Protein AF-A0A7S1FVN5-F1 (afdb_monomer_lite)

InterPro domains:
  IPR011989 Armadillo-like helical [G3DSA:1.25.10.10] (111-457)
  IPR016024 Armadillo-type fold [SSF48371] (125-623)

pLDDT: mean 77.59, std 24.27, range [24.69, 98.44]

Structure (mmCIF, N/CA/C/O backbone):
data_AF-A0A7S1FVN5-F1
#
_entry.id   AF-A0A7S1FVN5-F1
#
loop_
_atom_site.group_PDB
_atom_site.id
_atom_site.type_symbol
_atom_site.label_atom_id
_atom_site.label_alt_id
_atom_site.label_comp_id
_atom_site.label_asym_id
_atom_site.label_entity_id
_atom_site.label_seq_id
_atom_site.pdbx_PDB_ins_code
_atom_site.Cartn_x
_atom_site.Cartn_y
_atom_site.Cartn_z
_atom_site.occupancy
_atom_site.B_iso_or_equiv
_atom_site.auth_seq_id
_atom_site.auth_comp_id
_atom_site.auth_asym_id
_atom_site.auth_atom_id
_atom_site.pdbx_PDB_model_num
ATOM 1 N N . MET A 1 1 ? 7.442 -35.188 -26.938 1.00 31.70 1 MET A N 1
ATOM 2 C CA . MET A 1 1 ? 6.970 -36.555 -26.584 1.00 31.70 1 MET A CA 1
ATOM 3 C C . MET A 1 1 ? 5.885 -36.435 -25.503 1.00 31.70 1 MET A C 1
ATOM 5 O O . MET A 1 1 ? 5.763 -35.351 -24.950 1.00 31.70 1 MET A O 1
ATOM 9 N N . GLY A 1 2 ? 5.045 -37.457 -25.261 1.00 33.28 2 GLY A N 1
ATOM 10 C CA . GLY A 1 2 ? 3.914 -37.381 -24.299 1.00 33.28 2 GLY A CA 1
ATOM 11 C C . GLY A 1 2 ? 4.358 -37.180 -22.837 1.00 33.28 2 GLY A C 1
ATOM 12 O O . GLY A 1 2 ? 5.530 -37.359 -22.540 1.00 33.28 2 GLY A O 1
ATOM 13 N N . PHE A 1 3 ? 3.500 -36.837 -21.869 1.00 35.66 3 PHE A N 1
ATOM 14 C CA . PHE A 1 3 ? 2.053 -37.075 -21.715 1.00 35.66 3 PHE A CA 1
ATOM 15 C C . PHE A 1 3 ? 1.391 -35.962 -20.875 1.00 35.66 3 PHE A C 1
ATOM 17 O O . PHE A 1 3 ? 1.986 -35.554 -19.890 1.00 35.66 3 PHE A O 1
ATOM 24 N N . PHE A 1 4 ? 0.106 -35.643 -21.101 1.00 35.44 4 PHE A N 1
ATOM 25 C CA . PHE A 1 4 ? -0.832 -35.358 -19.993 1.00 35.44 4 PHE A CA 1
ATOM 26 C C . PHE A 1 4 ? -2.290 -35.693 -20.371 1.00 35.44 4 PHE A C 1
ATOM 28 O O . PHE A 1 4 ? -2.775 -35.355 -21.450 1.00 35.44 4 PHE A O 1
ATOM 35 N N . LYS A 1 5 ? -2.997 -36.409 -19.483 1.00 33.25 5 LYS A N 1
ATOM 36 C CA . LYS A 1 5 ? -4.374 -36.897 -19.699 1.00 33.25 5 LYS A CA 1
ATOM 37 C C . LYS A 1 5 ? -5.420 -35.840 -19.323 1.00 33.25 5 LYS A C 1
ATOM 39 O O . LYS A 1 5 ? -5.489 -35.431 -18.167 1.00 33.25 5 LYS A O 1
ATOM 44 N N . LYS A 1 6 ? -6.338 -35.520 -20.244 1.00 32.28 6 LYS A N 1
ATOM 45 C CA . LYS A 1 6 ? -7.628 -34.880 -19.912 1.00 32.28 6 LYS A CA 1
ATOM 46 C C . LYS A 1 6 ? -8.480 -35.820 -19.042 1.00 32.28 6 LYS A C 1
ATOM 48 O O . LYS A 1 6 ? -8.670 -36.979 -19.407 1.00 32.28 6 LYS A O 1
ATOM 53 N N . LYS A 1 7 ? -9.067 -35.311 -17.951 1.00 34.66 7 LYS A N 1
ATOM 54 C CA . LYS A 1 7 ? -10.205 -35.948 -17.257 1.00 34.66 7 LYS A CA 1
ATOM 55 C C . LYS A 1 7 ? -11.503 -35.240 -17.655 1.00 34.66 7 LYS A C 1
ATOM 57 O O . LYS A 1 7 ? -11.674 -34.060 -17.368 1.00 34.66 7 LYS A O 1
ATOM 62 N N . ASN A 1 8 ? -12.410 -35.970 -18.301 1.00 32.09 8 ASN A N 1
ATOM 63 C CA . ASN A 1 8 ? -13.759 -35.496 -18.617 1.00 32.09 8 ASN A CA 1
ATOM 64 C C . ASN A 1 8 ? -14.704 -35.638 -17.413 1.00 32.09 8 ASN A C 1
ATOM 66 O O . ASN A 1 8 ? -14.575 -36.568 -16.618 1.00 32.09 8 ASN A O 1
ATOM 70 N N . LYS A 1 9 ? -15.701 -34.748 -17.330 1.00 37.03 9 LYS A N 1
ATOM 71 C CA . LYS A 1 9 ? -16.872 -34.913 -16.454 1.00 37.03 9 LYS A CA 1
ATOM 72 C C . LYS A 1 9 ? -17.762 -36.047 -16.980 1.00 37.03 9 LYS A C 1
ATOM 74 O O . LYS A 1 9 ? -18.076 -36.067 -18.167 1.00 37.03 9 LYS A O 1
ATOM 79 N N . GLY A 1 10 ? -18.215 -36.926 -16.088 1.00 30.72 10 GLY A N 1
ATOM 80 C CA . GLY A 1 10 ? -19.262 -37.924 -16.337 1.00 30.72 10 GLY A CA 1
ATOM 81 C C . GLY A 1 10 ? -20.425 -37.731 -15.361 1.00 30.72 10 GLY A C 1
ATOM 82 O O . GLY A 1 10 ? -20.203 -37.370 -14.208 1.00 30.72 10 GLY A O 1
ATOM 83 N N . LYS A 1 11 ? -21.658 -37.922 -15.839 1.00 35.12 11 LYS A N 1
ATOM 84 C CA . LYS A 1 11 ? -22.910 -37.793 -15.073 1.00 35.12 11 LYS A CA 1
ATOM 85 C C . LYS A 1 11 ? -23.482 -39.171 -14.705 1.00 35.12 11 LYS A C 1
ATOM 87 O O . LYS A 1 11 ? -23.286 -40.115 -15.458 1.00 35.12 11 LYS A O 1
ATOM 92 N N . ASN A 1 12 ? -24.305 -39.170 -13.652 1.00 32.75 12 ASN A N 1
ATOM 93 C CA . ASN A 1 12 ? -25.378 -40.119 -13.315 1.00 32.75 12 ASN A CA 1
ATOM 94 C C . ASN A 1 12 ? -25.019 -41.583 -12.985 1.00 32.75 12 ASN A C 1
ATOM 96 O O . ASN A 1 12 ? -24.523 -42.329 -13.821 1.00 32.75 12 ASN A O 1
ATOM 100 N N . ALA A 1 13 ? -25.486 -42.020 -11.813 1.00 29.94 13 ALA A N 1
ATOM 101 C CA . ALA A 1 13 ? -26.115 -43.324 -11.610 1.00 29.94 13 ALA A CA 1
ATOM 102 C C . ALA A 1 13 ? -27.194 -43.179 -10.518 1.00 29.94 13 ALA A C 1
ATOM 104 O O . ALA A 1 13 ? -27.017 -42.414 -9.570 1.00 29.94 13 ALA A O 1
ATOM 105 N N . GLU A 1 14 ? -28.321 -43.863 -10.693 1.00 31.19 14 GLU A N 1
ATOM 106 C CA . GLU A 1 14 ? -29.472 -43.863 -9.782 1.00 31.19 14 GLU A CA 1
ATOM 107 C C . GLU A 1 14 ? -29.321 -44.949 -8.705 1.00 31.19 14 GLU A C 1
ATOM 109 O O . GLU A 1 14 ? -28.666 -45.962 -8.943 1.00 31.19 14 GLU A O 1
ATOM 114 N N . THR A 1 15 ? -30.030 -44.811 -7.582 1.00 30.36 15 THR A N 1
ATOM 115 C CA . THR A 1 15 ? -30.575 -45.964 -6.840 1.00 30.36 15 THR A CA 1
ATOM 116 C C . THR A 1 15 ? -31.818 -45.555 -6.050 1.00 30.36 15 THR A C 1
ATOM 118 O O . THR A 1 15 ? -31.938 -44.425 -5.581 1.00 30.36 15 THR A O 1
ATOM 121 N N . SER A 1 16 ? -32.771 -46.481 -5.954 1.00 33.12 16 SER A N 1
ATOM 122 C CA . SER A 1 16 ? -34.119 -46.295 -5.408 1.00 33.12 16 SER A CA 1
ATOM 123 C C . SER A 1 16 ? -34.380 -47.204 -4.192 1.00 33.12 16 SER A C 1
ATOM 125 O O . SER A 1 16 ? -33.499 -47.959 -3.786 1.00 33.12 16 SER A O 1
ATOM 127 N N . PHE A 1 17 ? -35.617 -47.159 -3.671 1.00 28.94 17 PHE A N 1
ATOM 128 C CA . PHE A 1 17 ? -36.160 -47.860 -2.487 1.00 28.94 17 PHE A CA 1
ATOM 129 C C . PHE A 1 17 ? -35.779 -47.260 -1.113 1.00 28.94 17 PHE A C 1
ATOM 131 O O . PHE A 1 17 ? -34.646 -46.860 -0.890 1.00 28.94 17 PHE A O 1
ATOM 138 N N . GLY A 1 18 ? -36.697 -47.167 -0.140 1.00 27.64 18 GLY A N 1
ATOM 139 C CA . GLY A 1 18 ? -38.119 -47.550 -0.153 1.00 27.64 18 GLY A CA 1
ATOM 140 C C . GLY A 1 18 ? -38.916 -46.934 1.009 1.00 27.64 18 GLY A C 1
ATOM 141 O O . GLY A 1 18 ? -38.338 -46.420 1.961 1.00 27.64 18 GLY A O 1
ATOM 142 N N . SER A 1 19 ? -40.249 -46.959 0.899 1.00 32.44 19 SER A N 1
ATOM 143 C CA . SER A 1 19 ? -41.193 -46.359 1.860 1.00 32.44 19 SER A CA 1
ATOM 144 C C . SER A 1 19 ? -41.665 -47.353 2.930 1.00 32.44 19 SER A C 1
ATOM 146 O O . SER A 1 19 ? -41.866 -48.530 2.622 1.00 32.44 19 SER A O 1
ATOM 148 N N . SER A 1 20 ? -41.952 -46.864 4.142 1.00 31.83 20 SER A N 1
ATOM 149 C CA . SER A 1 20 ? -42.869 -47.523 5.081 1.00 31.83 20 SER A CA 1
ATOM 150 C C . SER A 1 20 ? -43.516 -46.538 6.072 1.00 31.83 20 SER A C 1
ATOM 152 O O . SER A 1 20 ? -42.867 -45.969 6.946 1.00 31.83 20 SER A O 1
ATOM 154 N N . ASP A 1 21 ? -44.836 -46.371 5.958 1.00 34.75 21 ASP A N 1
ATOM 155 C CA . ASP A 1 21 ? -45.681 -45.673 6.937 1.00 34.75 21 ASP A CA 1
ATOM 156 C C . ASP A 1 21 ? -45.779 -46.421 8.280 1.00 34.75 21 ASP A C 1
ATOM 158 O O . ASP A 1 21 ? -45.861 -47.654 8.284 1.00 34.75 21 ASP A O 1
ATOM 162 N N . LYS A 1 22 ? -45.982 -45.683 9.392 1.00 32.41 22 LYS A N 1
ATOM 163 C CA . LYS A 1 22 ? -47.251 -45.718 10.172 1.00 32.41 22 LYS A CA 1
ATOM 164 C C . LYS A 1 22 ? -47.236 -44.928 11.494 1.00 32.41 22 LYS A C 1
ATOM 166 O O . LYS A 1 22 ? -46.322 -45.073 12.293 1.00 32.41 22 LYS A O 1
ATOM 171 N N . ASN A 1 23 ? -48.406 -44.332 11.779 1.00 29.59 23 ASN A N 1
ATOM 172 C CA . ASN A 1 23 ? -48.996 -44.046 13.107 1.00 29.59 23 ASN A CA 1
ATOM 173 C C . ASN A 1 23 ? -48.344 -42.975 14.015 1.00 29.59 23 ASN A C 1
ATOM 175 O O . ASN A 1 23 ? -47.140 -42.789 13.995 1.00 29.59 23 ASN A O 1
ATOM 179 N N . LYS A 1 24 ? -49.062 -42.334 14.958 1.00 31.70 24 LYS A N 1
ATOM 180 C CA . LYS A 1 24 ? -50.467 -41.836 15.070 1.00 31.70 24 LYS A CA 1
ATOM 181 C C . LYS A 1 24 ? -50.580 -41.092 16.426 1.00 31.70 24 LYS A C 1
ATOM 183 O O . LYS A 1 24 ? -49.806 -41.407 17.321 1.00 31.70 24 LYS A O 1
ATOM 188 N N . SER A 1 25 ? -51.620 -40.263 16.620 1.00 28.34 25 SER A N 1
ATOM 189 C CA . SER A 1 25 ? -52.054 -39.648 17.910 1.00 28.34 25 SER A CA 1
ATOM 190 C C . SER A 1 25 ? -51.106 -38.597 18.536 1.00 28.34 25 SER A C 1
ATOM 192 O O . SER A 1 25 ? -49.901 -38.680 18.351 1.00 28.34 25 SER A O 1
ATOM 194 N N . SER A 1 26 ? -51.565 -37.572 19.271 1.00 29.78 26 SER A N 1
ATOM 195 C CA . SER A 1 26 ? -52.927 -37.026 19.486 1.00 29.78 26 SER A CA 1
ATOM 196 C C . SER A 1 26 ? -52.854 -35.606 20.073 1.00 29.78 26 SER A C 1
ATOM 198 O O . SER A 1 26 ? -51.919 -35.291 20.803 1.00 29.78 26 SER A O 1
ATOM 200 N N . SER A 1 27 ? -53.867 -34.777 19.801 1.00 32.75 27 SER A N 1
ATOM 201 C CA . SER A 1 27 ? -54.100 -33.474 20.454 1.00 32.75 27 SER A CA 1
ATOM 202 C C . SER A 1 27 ? -54.475 -33.615 21.942 1.00 32.75 27 SER A C 1
ATOM 204 O O . SER A 1 27 ? -54.745 -34.727 22.404 1.00 32.75 27 SER A O 1
ATOM 206 N N . PRO A 1 28 ? -54.585 -32.490 22.675 1.00 43.09 28 PRO A N 1
ATOM 207 C CA . PRO A 1 28 ? -55.944 -32.065 23.050 1.00 43.09 28 PRO A CA 1
ATOM 208 C C . PRO A 1 28 ? -56.229 -30.546 22.948 1.00 43.09 28 PRO A C 1
ATOM 210 O O . PRO A 1 28 ? -55.327 -29.714 22.977 1.00 43.09 28 PRO A O 1
ATOM 213 N N . GLN A 1 29 ? -57.523 -30.214 22.837 1.00 36.59 29 GLN A N 1
ATOM 214 C CA . GLN A 1 29 ? -58.143 -28.900 23.137 1.00 36.59 29 GLN A CA 1
ATOM 215 C C . GLN A 1 29 ? -58.225 -28.735 24.685 1.00 36.59 29 GLN A C 1
ATOM 217 O O . GLN A 1 29 ? -57.951 -29.705 25.384 1.00 36.59 29 GLN A O 1
ATOM 222 N N . SER A 1 30 ? -58.558 -27.631 25.365 1.00 33.41 30 SER A N 1
ATOM 223 C CA . SER A 1 30 ? -59.367 -26.407 25.133 1.00 33.41 30 SER A CA 1
ATOM 224 C C . SER A 1 30 ? -58.832 -25.274 26.070 1.00 33.41 30 SER A C 1
ATOM 226 O O . SER A 1 30 ? -57.735 -25.438 26.593 1.00 33.41 30 SER A O 1
ATOM 228 N N . ALA A 1 31 ? -59.448 -24.120 26.382 1.00 30.64 31 ALA A N 1
ATOM 229 C CA . ALA A 1 31 ? -60.765 -23.489 26.145 1.00 30.64 31 ALA A CA 1
ATOM 230 C C . ALA A 1 31 ? -60.561 -21.941 26.106 1.00 30.64 31 ALA A C 1
ATOM 232 O O . ALA A 1 31 ? -59.569 -21.462 26.649 1.00 30.64 31 ALA A O 1
ATOM 233 N N . ASP A 1 32 ? -61.279 -21.136 25.316 1.00 31.53 32 ASP A N 1
ATOM 234 C CA . ASP A 1 32 ? -62.662 -20.618 25.462 1.00 31.53 32 ASP A CA 1
ATOM 235 C C . ASP A 1 32 ? -62.873 -19.578 26.593 1.00 31.53 32 ASP A C 1
ATOM 237 O O . ASP A 1 32 ? -62.922 -19.931 27.771 1.00 31.53 32 ASP A O 1
ATOM 241 N N . SER A 1 33 ? -63.030 -18.295 26.223 1.00 29.70 33 SER A N 1
ATOM 242 C CA . SER A 1 33 ? -63.810 -17.289 26.972 1.00 29.70 33 SER A CA 1
ATOM 243 C C . SER A 1 33 ? -64.118 -16.036 26.125 1.00 29.70 33 SER A C 1
ATOM 245 O O . SER A 1 33 ? -63.241 -15.351 25.601 1.00 29.70 33 SER A O 1
ATOM 247 N N . THR A 1 34 ? -65.410 -15.744 25.982 1.00 32.97 34 THR A N 1
ATOM 248 C CA . THR A 1 34 ? -65.998 -14.615 25.238 1.00 32.97 34 THR A CA 1
ATOM 249 C C . THR A 1 34 ? -66.082 -13.310 26.036 1.00 32.97 34 THR A C 1
ATOM 251 O O . THR A 1 34 ? -66.418 -13.347 27.218 1.00 32.97 34 THR A O 1
ATOM 254 N N . ALA A 1 35 ? -66.013 -12.163 25.346 1.00 30.73 35 ALA A N 1
ATOM 255 C CA . ALA A 1 35 ? -66.759 -10.951 25.715 1.00 30.73 35 ALA A CA 1
ATOM 256 C C . ALA A 1 35 ? -67.119 -10.105 24.470 1.00 30.73 35 ALA A C 1
ATOM 258 O O . ALA A 1 35 ? -66.296 -9.920 23.577 1.00 30.73 35 ALA A O 1
ATOM 259 N N . GLN A 1 36 ? -68.364 -9.620 24.416 1.00 31.81 36 GLN A N 1
ATOM 260 C CA . GLN A 1 36 ? -68.916 -8.694 23.403 1.00 31.81 36 GLN A CA 1
ATOM 261 C C . GLN A 1 36 ? -68.418 -7.245 23.689 1.00 31.81 36 GLN A C 1
ATOM 263 O O . GLN A 1 36 ? -67.873 -7.011 24.762 1.00 31.81 36 GLN A O 1
ATOM 268 N N . THR A 1 37 ? -68.493 -6.242 22.799 1.00 29.56 37 THR A N 1
ATOM 269 C CA . THR A 1 37 ? -69.725 -5.612 22.262 1.00 29.56 37 THR A CA 1
ATOM 270 C C . THR A 1 37 ? -69.536 -4.823 20.953 1.00 29.56 37 THR A C 1
ATOM 272 O O . THR A 1 37 ? -68.5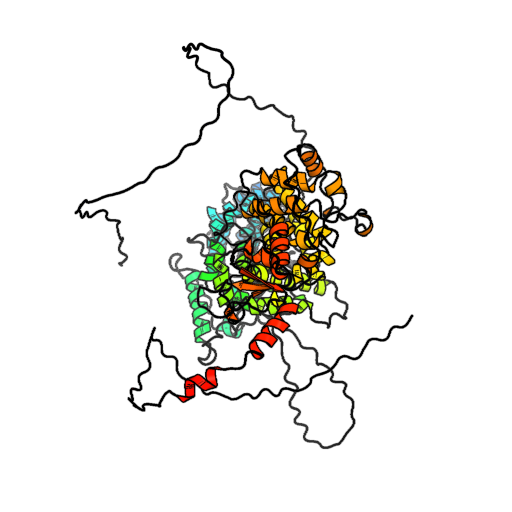52 -4.105 20.800 1.00 29.56 37 THR A O 1
ATOM 275 N N . ASP A 1 38 ? -70.549 -4.901 20.077 1.00 29.11 38 ASP A N 1
ATOM 276 C CA . ASP A 1 38 ? -71.152 -3.863 19.203 1.00 29.11 38 ASP A CA 1
ATOM 277 C C . ASP A 1 38 ? -70.397 -2.520 19.047 1.00 29.11 38 ASP A C 1
ATOM 279 O O . ASP A 1 38 ? -70.141 -1.815 20.017 1.00 29.11 38 ASP A O 1
ATOM 283 N N . SER A 1 39 ? -70.115 -1.975 17.859 1.00 29.84 39 SER A N 1
ATOM 284 C CA . SER A 1 39 ? -70.981 -1.679 16.695 1.00 29.84 39 SER A CA 1
ATOM 285 C C . SER A 1 39 ? -70.086 -0.983 15.622 1.00 29.84 39 SER A C 1
ATOM 287 O O . SER A 1 39 ? -68.952 -0.644 15.936 1.00 29.84 39 SER A O 1
ATOM 289 N N . LYS A 1 40 ? -70.428 -0.700 14.353 1.00 30.19 40 LYS A N 1
ATOM 290 C CA . LYS A 1 40 ? -71.704 -0.468 13.648 1.00 30.19 40 LYS A CA 1
ATOM 291 C C . LYS A 1 40 ? -71.494 -0.650 12.122 1.00 30.19 40 LYS A C 1
ATOM 293 O O . LYS A 1 40 ? -70.370 -0.652 11.636 1.00 30.19 40 LYS A O 1
ATOM 298 N N . SER A 1 41 ? -72.584 -0.785 11.372 1.00 32.75 41 SER A N 1
ATOM 299 C CA . SER A 1 41 ? -72.660 -1.143 9.942 1.00 32.75 41 SER A CA 1
ATOM 300 C C . SER A 1 41 ? -72.358 -0.038 8.908 1.00 32.75 41 SER A C 1
ATOM 302 O O . SER A 1 41 ? -72.922 1.048 9.035 1.00 32.75 41 SER A O 1
ATOM 304 N N . SER A 1 42 ? -71.686 -0.400 7.802 1.00 30.91 42 SER A N 1
ATOM 305 C CA . SER A 1 42 ? -72.089 -0.149 6.387 1.00 30.91 42 SER A CA 1
ATOM 306 C C . SER A 1 42 ? -71.019 -0.736 5.429 1.00 30.91 42 SER A C 1
ATOM 308 O O . SER A 1 42 ? -69.837 -0.471 5.588 1.00 30.91 42 SER A O 1
ATOM 310 N N . SER A 1 43 ? -71.277 -1.726 4.559 1.00 31.00 43 SER A N 1
ATOM 311 C CA . SER A 1 43 ? -72.004 -1.689 3.266 1.00 31.00 43 SER A CA 1
ATOM 312 C C . SER A 1 43 ? -71.592 -0.530 2.335 1.00 31.00 43 SER A C 1
ATOM 314 O O . SER A 1 43 ? -71.696 0.617 2.747 1.00 31.00 43 SER A O 1
ATOM 316 N N . SER A 1 44 ? -71.248 -0.700 1.052 1.00 30.34 44 SER A N 1
ATOM 317 C CA . SER A 1 44 ? -71.082 -1.893 0.194 1.00 30.34 44 SER A CA 1
ATOM 318 C C . SER A 1 44 ? -70.635 -1.454 -1.220 1.00 30.34 44 SER A C 1
ATOM 320 O O . SER A 1 44 ? -70.771 -0.283 -1.558 1.00 30.34 44 SER A O 1
ATOM 322 N N . SER A 1 45 ? -70.285 -2.425 -2.075 1.00 29.08 45 SER A N 1
ATOM 323 C CA . SER A 1 45 ? -70.210 -2.377 -3.556 1.00 29.08 45 SER A CA 1
ATOM 324 C C . SER A 1 45 ? -68.866 -2.047 -4.234 1.00 29.08 45 SER A C 1
ATOM 326 O O . SER A 1 45 ? -68.372 -0.923 -4.242 1.00 29.08 45 SER A O 1
ATOM 328 N N . SER A 1 46 ? -68.336 -3.078 -4.898 1.00 34.16 46 SER A N 1
ATOM 329 C CA . SER A 1 46 ? -67.508 -2.995 -6.108 1.00 34.16 46 SER A CA 1
ATOM 330 C C . SER A 1 46 ? -68.339 -2.447 -7.291 1.00 34.16 46 SER A C 1
ATOM 332 O O . SER A 1 46 ? -69.571 -2.432 -7.212 1.00 34.16 46 SER A O 1
ATOM 334 N N . PRO A 1 47 ? -67.713 -2.083 -8.427 1.00 46.62 47 PRO A N 1
ATOM 335 C CA . PRO A 1 47 ? -67.512 -3.131 -9.435 1.00 46.62 47 PRO A CA 1
ATOM 336 C C . PRO A 1 47 ? -66.170 -3.077 -10.182 1.00 46.62 47 PRO A C 1
ATOM 338 O O . PRO A 1 47 ? -65.522 -2.041 -10.319 1.00 46.62 47 PRO A O 1
ATOM 341 N N . GLU A 1 48 ? -65.789 -4.226 -10.737 1.00 40.88 48 GLU A N 1
ATOM 342 C CA . GLU A 1 48 ? -64.764 -4.315 -11.775 1.00 40.88 48 GLU A CA 1
ATOM 343 C C . GLU A 1 48 ? -65.279 -3.736 -13.108 1.00 40.88 48 GLU A C 1
ATOM 345 O O . GLU A 1 48 ? -66.446 -3.912 -13.445 1.00 40.88 48 GLU A O 1
ATOM 350 N N . HIS A 1 49 ? -64.404 -3.126 -13.918 1.00 33.78 49 HIS A N 1
ATOM 351 C CA . HIS A 1 49 ? -63.854 -3.765 -15.132 1.00 33.78 49 HIS A CA 1
ATOM 352 C C . HIS A 1 49 ? -63.124 -2.764 -16.054 1.00 33.78 49 HIS A C 1
ATOM 354 O O . HIS A 1 49 ? -63.697 -1.814 -16.577 1.00 33.78 49 HIS A O 1
ATOM 360 N N . GLY A 1 50 ? -61.860 -3.086 -16.348 1.00 33.94 50 GLY A N 1
ATOM 361 C CA . GLY A 1 50 ? -61.271 -3.035 -17.692 1.00 33.94 50 GLY A CA 1
ATOM 362 C C . GLY A 1 50 ? -61.231 -1.722 -18.491 1.00 33.94 50 GLY A C 1
ATOM 363 O O . GLY A 1 50 ? -62.199 -1.341 -19.147 1.00 33.94 50 GLY A O 1
ATOM 364 N N . LYS A 1 51 ? -60.009 -1.207 -18.707 1.00 31.92 51 LYS A N 1
ATOM 365 C CA . LYS A 1 51 ? -59.578 -0.780 -20.055 1.00 31.92 51 LYS A CA 1
ATOM 366 C C . LYS A 1 51 ? -58.058 -0.788 -20.229 1.00 31.92 51 LYS A C 1
ATOM 368 O O . LYS A 1 51 ? -57.339 0.017 -19.648 1.00 31.92 51 LYS A O 1
ATOM 373 N N . ARG A 1 52 ? -57.577 -1.669 -21.115 1.00 43.53 52 ARG A N 1
ATOM 374 C CA . ARG A 1 52 ? -56.224 -1.602 -21.689 1.00 43.53 52 ARG A CA 1
ATOM 375 C C . ARG A 1 52 ? -56.051 -0.277 -22.442 1.00 43.53 52 ARG A C 1
ATOM 377 O O . ARG A 1 52 ? -56.803 -0.020 -23.381 1.00 43.53 52 ARG A O 1
ATOM 384 N N . ARG A 1 53 ? -55.002 0.488 -22.135 1.00 32.75 53 ARG A N 1
ATOM 385 C CA . ARG A 1 53 ? -54.346 1.404 -23.085 1.00 32.75 53 ARG A CA 1
ATOM 386 C C . ARG A 1 53 ? -52.835 1.285 -22.913 1.00 32.75 53 ARG A C 1
ATOM 388 O O . ARG A 1 53 ? -52.339 1.314 -21.793 1.00 32.75 53 ARG A O 1
ATOM 395 N N . GLY A 1 54 ? -52.128 1.071 -24.019 1.00 39.12 54 GLY A N 1
ATOM 396 C CA . GLY A 1 54 ? -50.676 0.909 -24.008 1.00 39.12 54 GLY A CA 1
ATOM 397 C C . GLY A 1 54 ? -49.967 2.245 -23.816 1.00 39.12 54 GLY A C 1
ATOM 398 O O . GLY A 1 54 ? -50.387 3.250 -24.388 1.00 39.12 54 GLY A O 1
ATOM 399 N N . PHE A 1 55 ? -48.873 2.237 -23.057 1.00 30.62 55 PHE A N 1
ATOM 400 C CA . PHE A 1 55 ? -47.956 3.368 -22.971 1.00 30.62 55 PHE A CA 1
ATOM 401 C C . PHE A 1 55 ? -46.761 3.159 -23.901 1.00 30.62 55 PHE A C 1
ATOM 403 O O . PHE A 1 55 ? -46.017 2.184 -23.801 1.00 30.62 55 PHE A O 1
ATOM 410 N N . SER A 1 56 ? -46.591 4.100 -24.824 1.00 31.69 56 SER A N 1
ATOM 411 C CA . SER A 1 56 ? -45.433 4.207 -25.706 1.00 31.69 56 SER A CA 1
ATOM 412 C C . SER A 1 56 ? -44.155 4.490 -24.914 1.00 31.69 56 SER A C 1
ATOM 414 O O . SER A 1 56 ? -44.154 5.354 -24.037 1.00 31.69 56 SER A O 1
ATOM 416 N N . ARG A 1 57 ? -43.040 3.848 -25.290 1.00 35.34 57 ARG A N 1
ATOM 417 C CA . ARG A 1 57 ? -41.692 4.182 -24.797 1.00 35.34 57 ARG A CA 1
ATOM 418 C C . ARG A 1 57 ? -41.304 5.617 -25.188 1.00 35.34 57 ARG A C 1
ATOM 420 O O . ARG A 1 57 ? -40.770 5.844 -26.271 1.00 35.34 57 ARG A O 1
ATOM 427 N N . GLY A 1 58 ? -41.537 6.575 -24.295 1.00 30.50 58 GLY A N 1
ATOM 428 C CA . GLY A 1 58 ? -40.940 7.908 -24.369 1.00 30.50 58 GLY A CA 1
ATOM 429 C C . GLY A 1 58 ? -39.500 7.876 -23.857 1.00 30.50 58 GLY A C 1
ATOM 430 O O . GLY A 1 58 ? -39.261 7.463 -22.726 1.00 30.50 58 GLY A O 1
ATOM 431 N N . LYS A 1 59 ? -38.532 8.309 -24.675 1.00 38.66 59 LYS A N 1
ATOM 432 C CA . LYS A 1 59 ? -37.151 8.538 -24.215 1.00 38.66 59 LYS A CA 1
ATOM 433 C C . LYS A 1 59 ? -37.135 9.721 -23.230 1.00 38.66 59 LYS A C 1
ATOM 435 O O . LYS A 1 59 ? -37.675 10.769 -23.596 1.00 38.66 59 LYS A O 1
ATOM 440 N N . PRO A 1 60 ? -36.486 9.630 -22.056 1.00 32.16 60 PRO A N 1
ATOM 441 C CA . PRO A 1 60 ? -36.240 10.811 -21.239 1.00 32.16 60 PRO A CA 1
ATOM 442 C C . PRO A 1 60 ? -35.248 11.732 -21.964 1.00 32.16 60 PRO A C 1
ATOM 444 O O . PRO A 1 60 ? -34.179 11.300 -22.396 1.00 32.16 60 PRO A O 1
ATOM 447 N N . LYS A 1 61 ? -35.608 13.010 -22.123 1.00 34.47 61 LYS A N 1
ATOM 448 C CA . LYS A 1 61 ? -34.670 14.057 -22.545 1.00 34.47 61 LYS A CA 1
ATOM 449 C C . LYS A 1 61 ? -33.910 14.544 -21.314 1.00 34.47 61 LYS A C 1
ATOM 451 O O . LYS A 1 61 ? -34.504 15.192 -20.458 1.00 34.47 61 LYS A O 1
ATOM 456 N N . SER A 1 62 ? -32.610 14.278 -21.254 1.00 31.39 62 SER A N 1
ATOM 457 C CA . SER A 1 62 ? -31.720 14.869 -20.251 1.00 31.39 62 SER A CA 1
ATOM 458 C C . SER A 1 62 ? -31.658 16.397 -20.423 1.00 31.39 62 SER A C 1
ATOM 460 O O . SER A 1 62 ? -31.554 16.866 -21.564 1.00 31.39 62 SER A O 1
ATOM 462 N N . PRO A 1 63 ? -31.691 17.198 -19.343 1.00 30.94 63 PRO A N 1
ATOM 463 C CA . PRO A 1 63 ? -31.498 18.639 -19.443 1.00 30.94 63 PRO A CA 1
ATOM 464 C C . PRO A 1 63 ? -30.036 18.959 -19.789 1.00 30.94 63 PRO A C 1
ATOM 466 O O . PRO A 1 63 ? -29.109 18.502 -19.123 1.00 30.94 63 PRO A O 1
ATOM 469 N N . LYS A 1 64 ? -29.819 19.778 -20.826 1.00 31.17 64 LYS A N 1
ATOM 470 C CA . LYS A 1 64 ? -28.495 20.335 -21.140 1.00 31.17 64 LYS A CA 1
ATOM 471 C C . LYS A 1 64 ? -28.149 21.443 -20.142 1.00 31.17 64 LYS A C 1
ATOM 473 O O . LYS A 1 64 ? -28.451 22.610 -20.391 1.00 31.17 64 LYS A O 1
ATOM 478 N N . LEU A 1 65 ? -27.490 21.087 -19.043 1.00 27.11 65 LEU A N 1
ATOM 479 C CA . LEU A 1 65 ? -26.740 22.052 -18.240 1.00 27.11 65 LEU A CA 1
ATOM 480 C C . LEU A 1 65 ? -25.531 22.541 -19.049 1.00 27.11 65 LEU A C 1
ATOM 482 O O . LEU A 1 65 ? -24.764 21.742 -19.583 1.00 27.11 65 LEU A O 1
ATOM 486 N N . LYS A 1 66 ? -25.381 23.864 -19.167 1.00 27.86 66 LYS A N 1
ATOM 487 C CA . LYS A 1 66 ? -24.196 24.489 -19.765 1.00 27.86 66 LYS A CA 1
ATOM 488 C C . LYS A 1 66 ? -23.059 24.442 -18.746 1.00 27.86 66 LYS A C 1
ATOM 490 O O . LYS A 1 66 ? -23.072 25.200 -17.781 1.00 27.86 66 LYS A O 1
ATOM 495 N N . SER A 1 67 ? -22.082 23.571 -18.963 1.00 26.70 67 SER A N 1
ATOM 496 C CA . SER A 1 67 ? -20.839 23.560 -18.196 1.00 26.70 67 SER A CA 1
ATOM 497 C C . SER A 1 67 ? -19.925 24.697 -18.659 1.00 26.70 67 SER A C 1
ATOM 499 O O . SER A 1 67 ? -19.253 24.571 -19.683 1.00 26.70 67 SER A O 1
ATOM 501 N N . ASN A 1 68 ? -19.867 25.791 -17.897 1.00 25.00 68 ASN A N 1
ATOM 502 C CA . ASN A 1 68 ? -18.733 26.711 -17.973 1.00 25.00 68 ASN A CA 1
ATOM 503 C C . ASN A 1 68 ? -17.541 26.036 -17.284 1.00 25.00 68 ASN A C 1
ATOM 505 O O . ASN A 1 68 ? -17.412 26.084 -16.063 1.00 25.00 68 ASN A O 1
ATOM 509 N N . SER A 1 69 ? -16.697 25.361 -18.061 1.00 25.39 69 SER A N 1
ATOM 510 C CA . SER A 1 69 ? -15.451 24.771 -17.574 1.00 25.39 69 SER A CA 1
ATOM 511 C C . SER A 1 69 ? -14.358 25.836 -17.514 1.00 25.39 69 SER A C 1
ATOM 513 O O . SER A 1 69 ? -13.611 26.025 -18.475 1.00 25.39 69 SER A O 1
ATOM 515 N N . THR A 1 70 ? -14.250 26.529 -16.383 1.00 25.28 70 THR A N 1
ATOM 516 C CA . THR A 1 70 ? -13.037 27.284 -16.056 1.00 25.28 70 THR A CA 1
ATOM 517 C C . THR A 1 70 ? -11.914 26.268 -15.842 1.00 25.28 70 THR A C 1
ATOM 519 O O . THR A 1 70 ? -11.966 25.498 -14.883 1.00 25.28 70 THR A O 1
ATOM 522 N N . LEU A 1 71 ? -10.931 26.206 -16.748 1.00 24.69 71 LEU A N 1
ATOM 523 C CA . LEU A 1 71 ? -9.767 25.339 -16.558 1.00 24.69 71 LEU A CA 1
ATOM 524 C C . LEU A 1 71 ? -8.973 25.835 -15.344 1.00 24.69 71 LEU A C 1
ATOM 526 O O . LEU A 1 71 ? -8.313 26.867 -15.415 1.00 24.69 71 LEU A O 1
ATOM 530 N N . SER A 1 72 ? -9.008 25.068 -14.257 1.00 25.14 72 SER A N 1
ATOM 531 C CA . SER A 1 72 ? -7.944 25.101 -13.258 1.00 25.14 72 SER A CA 1
ATOM 532 C C . SER A 1 72 ? -6.839 24.160 -13.736 1.00 25.14 72 SER A C 1
ATOM 534 O O . SER A 1 72 ? -7.105 22.991 -14.032 1.00 25.14 72 SER A O 1
ATOM 536 N N . SER A 1 73 ? -5.622 24.679 -13.884 1.00 25.59 73 SER A N 1
ATOM 537 C CA . SER A 1 73 ? -4.459 23.932 -14.367 1.00 25.59 73 SER A CA 1
ATOM 538 C C . SER A 1 73 ? -4.099 22.818 -13.385 1.00 25.59 73 SER A C 1
ATOM 540 O O . SER A 1 73 ? -3.573 23.069 -12.303 1.00 25.59 73 SER A O 1
ATOM 542 N N . ARG A 1 74 ? -4.405 21.580 -13.772 1.00 30.62 74 ARG A N 1
ATOM 543 C CA . ARG A 1 74 ? -4.169 20.375 -12.977 1.00 30.62 74 ARG A CA 1
ATOM 544 C C . ARG A 1 74 ? -2.679 20.028 -13.017 1.00 30.62 74 ARG A C 1
ATOM 546 O O . ARG A 1 74 ? -2.177 19.666 -14.079 1.00 30.62 74 ARG A O 1
ATOM 553 N N . SER A 1 75 ? -1.989 20.118 -11.883 1.00 28.34 75 SER A N 1
ATOM 554 C CA . SER A 1 75 ? -0.627 19.600 -11.743 1.00 28.34 75 SER A CA 1
ATOM 555 C C . SER A 1 75 ? -0.643 18.089 -11.977 1.00 28.34 75 SER A C 1
ATOM 557 O O . SER A 1 75 ? -1.255 17.335 -11.220 1.00 28.34 75 SER A O 1
ATOM 559 N N . THR A 1 76 ? -0.019 17.631 -13.063 1.00 35.16 76 THR A N 1
ATOM 560 C CA . THR A 1 76 ? 0.249 16.204 -13.238 1.00 35.16 76 THR A CA 1
ATOM 561 C C . THR A 1 76 ? 1.516 15.871 -12.472 1.00 35.16 76 THR A C 1
ATOM 563 O O . THR A 1 76 ? 2.605 16.186 -12.960 1.00 35.16 76 THR A O 1
ATOM 566 N N . ASP A 1 77 ? 1.367 15.226 -11.314 1.00 36.88 77 ASP A N 1
ATOM 567 C CA . ASP A 1 77 ? 2.464 14.571 -10.602 1.00 36.88 77 ASP A CA 1
ATOM 568 C C . ASP A 1 77 ? 3.157 13.605 -11.566 1.00 36.88 77 ASP A C 1
ATOM 570 O O . ASP A 1 77 ? 2.698 12.489 -11.829 1.00 36.88 77 ASP A O 1
ATOM 574 N N . SER A 1 78 ? 4.260 14.069 -12.144 1.00 37.41 78 SER A N 1
ATOM 575 C CA . SER A 1 78 ? 5.171 13.199 -12.871 1.00 37.41 78 SER A CA 1
ATOM 576 C C . SER A 1 78 ? 5.851 12.292 -11.842 1.00 37.41 78 SER A C 1
ATOM 578 O O . SER A 1 78 ? 6.040 12.718 -10.698 1.00 37.41 78 SER A O 1
ATOM 580 N N . PRO A 1 79 ? 6.240 11.052 -12.193 1.00 38.72 79 PRO A N 1
ATOM 581 C CA . PRO A 1 79 ? 7.168 10.322 -11.336 1.00 38.72 79 PRO A CA 1
ATOM 582 C C . PRO A 1 79 ? 8.397 11.210 -11.084 1.00 38.72 79 PRO A C 1
ATOM 584 O O . PRO A 1 79 ? 8.749 11.989 -11.979 1.00 38.72 79 PRO A O 1
ATOM 587 N N . PRO A 1 80 ? 9.054 11.121 -9.910 1.00 37.53 80 PRO A N 1
ATOM 588 C CA . PRO A 1 80 ? 10.317 11.815 -9.711 1.00 37.53 80 PRO A CA 1
ATOM 589 C C . PRO A 1 80 ? 11.244 11.379 -10.841 1.00 37.53 80 PRO A C 1
ATOM 591 O O . PRO A 1 80 ? 11.585 10.197 -10.944 1.00 37.53 80 PRO A O 1
ATOM 594 N N . SER A 1 81 ? 11.579 12.319 -11.729 1.00 37.09 81 SER A N 1
ATOM 595 C CA . SER A 1 81 ? 12.564 12.066 -12.769 1.00 37.09 81 SER A CA 1
ATOM 596 C C . SER A 1 81 ? 13.801 11.560 -12.056 1.00 37.09 81 SER A C 1
ATOM 598 O O . SER A 1 81 ? 14.260 12.210 -11.115 1.00 37.09 81 SER A O 1
ATOM 600 N N . ALA A 1 82 ? 14.358 10.435 -12.509 1.00 38.56 82 ALA A N 1
ATOM 601 C CA . ALA A 1 82 ? 15.757 10.177 -12.224 1.00 38.56 82 ALA A CA 1
ATOM 602 C C . ALA A 1 82 ? 16.499 11.449 -12.654 1.00 38.56 82 ALA A C 1
ATOM 604 O O . ALA A 1 82 ? 16.373 11.879 -13.807 1.00 38.56 82 ALA A O 1
ATOM 605 N N . THR A 1 83 ? 17.144 12.128 -11.706 1.00 33.59 83 THR A N 1
ATOM 606 C CA . THR A 1 83 ? 17.969 13.288 -12.020 1.00 33.59 83 THR A CA 1
ATOM 607 C C . THR A 1 83 ? 19.009 12.802 -13.022 1.00 33.59 83 THR A C 1
ATOM 609 O O . THR A 1 83 ? 19.644 11.777 -12.757 1.00 33.59 83 THR A O 1
ATOM 612 N N . PRO A 1 84 ? 19.153 13.449 -14.194 1.00 30.25 84 PRO A N 1
ATOM 613 C CA . PRO A 1 84 ? 20.094 12.977 -15.193 1.00 30.25 84 PRO A CA 1
ATOM 614 C C . PRO A 1 84 ? 21.479 12.937 -14.554 1.00 30.25 84 PRO A C 1
ATOM 616 O O . PRO A 1 84 ? 21.967 13.949 -14.045 1.00 30.25 84 PRO A O 1
ATOM 619 N N . VAL A 1 85 ? 22.077 11.742 -14.532 1.00 37.03 85 VAL A N 1
ATOM 620 C CA . VAL A 1 85 ? 23.433 11.534 -14.021 1.00 37.03 85 VAL A CA 1
ATOM 621 C C . VAL A 1 85 ? 24.341 12.516 -14.749 1.00 37.03 85 VAL A C 1
ATOM 623 O O . VAL A 1 85 ? 24.328 12.557 -15.979 1.00 37.03 85 VAL A O 1
ATOM 626 N N . SER A 1 86 ? 25.065 13.329 -13.972 1.00 29.42 86 SER A N 1
ATOM 627 C CA . SER A 1 86 ? 25.818 14.490 -14.457 1.00 29.42 86 SER A CA 1
ATOM 628 C C . SER A 1 86 ? 26.570 14.168 -15.747 1.00 29.42 86 SER A C 1
ATOM 630 O O . SER A 1 86 ? 27.420 13.274 -15.779 1.00 29.42 86 SER A O 1
ATOM 632 N N . SER A 1 87 ? 26.216 14.869 -16.824 1.00 31.33 87 SER A N 1
ATOM 633 C CA . SER A 1 87 ? 26.711 14.582 -18.163 1.00 31.33 87 SER A CA 1
ATOM 634 C C . SER A 1 87 ? 28.209 14.861 -18.253 1.00 31.33 87 SER A C 1
ATOM 636 O O . SER A 1 87 ? 28.655 16.005 -18.346 1.00 31.33 87 SER A O 1
ATOM 638 N N . ALA A 1 88 ? 29.007 13.791 -18.272 1.00 31.33 88 ALA A N 1
ATOM 639 C CA . ALA A 1 88 ? 30.406 13.875 -18.662 1.00 31.33 88 ALA A CA 1
ATOM 640 C C . ALA A 1 88 ? 30.487 14.463 -20.080 1.00 31.33 88 ALA A C 1
ATOM 642 O O . ALA A 1 88 ? 30.000 13.870 -21.047 1.00 31.33 88 ALA A O 1
ATOM 643 N N . SER A 1 89 ? 31.078 15.651 -20.198 1.00 28.33 89 SER A N 1
ATOM 644 C CA . SER A 1 89 ? 31.168 16.413 -21.439 1.00 28.33 89 SER A CA 1
ATOM 645 C C . SER A 1 89 ? 32.128 15.755 -22.434 1.00 28.33 89 SER A C 1
ATOM 647 O O . SER A 1 89 ? 33.305 16.103 -22.534 1.00 28.33 89 SER A O 1
ATOM 649 N N . PHE A 1 90 ? 31.611 14.809 -23.222 1.00 35.00 90 PHE A N 1
ATOM 650 C CA . PHE A 1 90 ? 32.333 14.224 -24.350 1.00 35.00 90 PHE A CA 1
ATOM 651 C C . PHE A 1 90 ? 32.586 15.282 -25.431 1.00 35.00 90 PHE A C 1
ATOM 653 O O . PHE A 1 90 ? 31.740 15.561 -26.278 1.00 35.00 90 PHE A O 1
ATOM 660 N N . SER A 1 91 ? 33.783 15.867 -25.399 1.00 27.53 91 SER A N 1
ATOM 661 C CA . SER A 1 91 ? 34.296 16.724 -26.466 1.00 27.53 91 SER A CA 1
ATOM 662 C C . SER A 1 91 ? 34.836 15.845 -27.600 1.00 27.53 91 SER A C 1
ATOM 664 O O . SER A 1 91 ? 35.767 15.078 -27.354 1.00 27.53 91 SER A O 1
ATOM 666 N N . PRO A 1 92 ? 34.293 15.912 -28.829 1.00 36.75 92 PRO A N 1
ATOM 667 C CA . PRO A 1 92 ? 34.799 15.113 -29.938 1.00 36.75 92 PRO A CA 1
ATOM 668 C C . PRO A 1 92 ? 36.123 15.687 -30.461 1.00 36.75 92 PRO A C 1
ATOM 670 O O . PRO A 1 92 ? 36.196 16.853 -30.861 1.00 36.75 92 PRO A O 1
ATOM 673 N N . GLU A 1 93 ? 37.170 14.861 -30.499 1.00 33.81 93 GLU A N 1
ATOM 674 C CA . GLU A 1 93 ? 38.422 15.214 -31.172 1.00 33.81 93 GLU A CA 1
ATOM 675 C C . GLU A 1 93 ? 38.201 15.349 -32.685 1.00 33.81 93 GLU A C 1
ATOM 677 O O . GLU A 1 93 ? 37.659 14.463 -33.349 1.00 33.81 93 GLU A O 1
ATOM 682 N N . LYS A 1 94 ? 38.648 16.473 -33.254 1.00 35.53 94 LYS A N 1
ATOM 683 C CA . LYS A 1 94 ? 38.583 16.720 -34.698 1.00 35.53 94 LYS A CA 1
ATOM 684 C C . LYS A 1 94 ? 39.682 15.942 -35.421 1.00 35.53 94 LYS A C 1
ATOM 686 O O . LYS A 1 94 ? 40.814 16.415 -35.499 1.00 35.53 94 LYS A O 1
ATOM 691 N N . SER A 1 95 ? 39.333 14.812 -36.031 1.00 37.00 95 SER A N 1
ATOM 692 C CA . SER A 1 95 ? 40.138 14.246 -37.117 1.00 37.00 95 SER A CA 1
ATOM 693 C C . SER A 1 95 ? 39.753 14.906 -38.448 1.00 37.00 95 SER A C 1
ATOM 695 O O . SER A 1 95 ? 38.580 15.149 -38.727 1.00 37.00 95 SER A O 1
ATOM 697 N N . VAL A 1 96 ? 40.751 15.266 -39.259 1.00 43.56 96 VAL A N 1
ATOM 698 C CA . VAL A 1 96 ? 40.546 15.933 -40.554 1.00 43.56 96 VAL A CA 1
ATOM 699 C C . VAL A 1 96 ? 40.748 14.907 -41.665 1.00 43.56 96 VAL A C 1
ATOM 701 O O . VAL A 1 96 ? 41.882 14.575 -42.003 1.00 43.56 96 VAL A O 1
ATOM 704 N N . GLY A 1 97 ? 39.648 14.410 -42.233 1.00 43.53 97 GLY A N 1
ATOM 705 C CA . GLY A 1 97 ? 39.647 13.477 -43.362 1.00 43.53 97 GLY A CA 1
ATOM 706 C C . GLY A 1 97 ? 38.639 13.903 -44.428 1.00 43.53 97 GLY A C 1
ATOM 707 O O . GLY A 1 97 ? 37.439 13.934 -44.181 1.00 43.53 97 GLY A O 1
ATOM 708 N N . SER A 1 98 ? 39.118 14.272 -45.616 1.00 43.34 98 SER A N 1
ATOM 709 C CA . SER A 1 98 ? 38.283 14.861 -46.670 1.00 43.34 98 SER A CA 1
ATOM 710 C C . SER A 1 98 ? 37.547 13.816 -47.520 1.00 43.34 98 SER A C 1
ATOM 712 O O . SER A 1 98 ? 38.162 13.171 -48.371 1.00 43.34 98 SER A O 1
ATOM 714 N N . GLY A 1 99 ? 36.223 13.728 -47.369 1.00 40.25 99 GLY A N 1
ATOM 715 C CA . GLY A 1 99 ? 35.328 12.956 -48.237 1.00 40.25 99 GLY A CA 1
ATOM 716 C C . GLY A 1 99 ? 34.030 13.728 -48.526 1.00 40.25 99 GLY A C 1
ATOM 717 O O . GLY A 1 99 ? 33.273 13.992 -47.597 1.00 40.25 99 GLY A O 1
ATOM 718 N N . PRO A 1 100 ? 33.738 14.132 -49.778 1.00 54.28 100 PRO A N 1
ATOM 719 C CA . PRO A 1 100 ? 32.607 15.014 -50.052 1.00 54.28 100 PRO A CA 1
ATOM 720 C C . PRO A 1 100 ? 31.318 14.230 -50.347 1.00 54.28 100 PRO A C 1
ATOM 722 O O . PRO A 1 100 ? 31.187 13.706 -51.455 1.00 54.28 100 PRO A O 1
ATOM 725 N N . LYS A 1 101 ? 30.358 14.213 -49.397 1.00 50.28 101 LYS A N 1
ATOM 726 C CA . LYS A 1 101 ? 28.890 14.292 -49.663 1.00 50.28 101 LYS A CA 1
ATOM 727 C C . LYS A 1 101 ? 27.936 14.239 -48.451 1.00 50.28 101 LYS A C 1
ATOM 729 O O . LYS A 1 101 ? 26.769 14.559 -48.649 1.00 50.28 101 LYS A O 1
ATOM 734 N N . SER A 1 102 ? 28.367 13.878 -47.240 1.00 51.81 102 SER A N 1
ATOM 735 C CA . SER A 1 102 ? 27.460 13.669 -46.085 1.00 51.81 102 SER A CA 1
ATOM 736 C C . SER A 1 102 ? 27.207 14.895 -45.185 1.00 51.81 102 SER A C 1
ATOM 738 O O . SER A 1 102 ? 26.235 14.906 -44.436 1.00 51.81 102 SER A O 1
ATOM 740 N N . ASP A 1 103 ? 28.026 15.947 -45.268 1.00 50.91 103 ASP A N 1
ATOM 741 C CA . ASP A 1 103 ? 28.102 17.010 -44.239 1.00 50.91 103 ASP A CA 1
ATOM 742 C C . ASP A 1 103 ? 26.907 17.992 -44.158 1.00 50.91 103 ASP A C 1
ATOM 744 O O . ASP A 1 103 ? 26.827 18.807 -43.239 1.00 50.91 103 ASP A O 1
ATOM 748 N N . VAL A 1 104 ? 25.961 17.956 -45.105 1.00 57.00 104 VAL A N 1
ATOM 749 C CA . VAL A 1 104 ? 24.893 18.979 -45.205 1.00 57.00 104 VAL A CA 1
ATOM 750 C C . VAL A 1 104 ? 23.785 18.791 -44.156 1.00 57.00 104 VAL A C 1
ATOM 752 O O . VAL A 1 104 ? 23.166 19.768 -43.741 1.00 57.00 104 VAL A O 1
ATOM 755 N N . LEU A 1 105 ? 23.562 17.566 -43.666 1.00 54.88 105 LEU A N 1
ATOM 756 C CA . LEU A 1 105 ? 22.546 17.284 -42.639 1.00 54.88 105 LEU A CA 1
ATOM 757 C C . LEU A 1 105 ? 22.970 17.695 -41.215 1.00 54.88 105 LEU A C 1
ATOM 759 O O . LEU A 1 105 ? 22.135 17.725 -40.319 1.00 54.88 105 LEU A O 1
ATOM 763 N N . SER A 1 106 ? 24.239 18.059 -41.001 1.00 59.53 106 SER A N 1
ATOM 764 C CA . SER A 1 106 ? 24.793 18.399 -39.677 1.00 59.53 106 SER A CA 1
ATOM 765 C C . SER A 1 106 ? 24.384 19.793 -39.154 1.00 59.53 106 SER A C 1
ATOM 767 O O . SER A 1 106 ? 24.644 20.128 -38.002 1.00 59.53 106 SER A O 1
ATOM 769 N N . GLN A 1 107 ? 23.765 20.643 -39.987 1.00 74.75 107 GLN A N 1
ATOM 770 C CA . GLN A 1 107 ? 23.532 22.063 -39.659 1.00 74.75 107 GLN A CA 1
ATOM 771 C C . GLN A 1 107 ? 22.138 22.396 -39.107 1.00 74.75 107 GLN A C 1
ATOM 773 O O . GLN A 1 107 ? 21.939 23.513 -38.628 1.00 74.75 107 GLN A O 1
ATOM 778 N N . TYR A 1 108 ? 21.181 21.467 -39.158 1.00 86.00 108 TYR A N 1
ATOM 779 C CA . TYR A 1 108 ? 19.805 21.709 -38.714 1.00 86.00 108 TYR A CA 1
ATOM 780 C C . TYR A 1 108 ? 19.478 20.887 -37.460 1.00 86.00 108 TYR A C 1
ATOM 782 O O . TYR A 1 108 ? 19.899 19.733 -37.370 1.00 86.00 108 TYR A O 1
ATOM 790 N N . PRO A 1 109 ? 18.733 21.446 -36.486 1.00 92.81 109 PRO A N 1
ATOM 791 C CA . PRO A 1 109 ? 18.240 20.664 -35.358 1.00 92.81 109 PRO A CA 1
ATOM 792 C C . PRO A 1 109 ? 17.293 19.564 -35.868 1.00 92.81 109 PRO A C 1
ATOM 794 O O . PRO A 1 109 ? 16.559 19.804 -36.833 1.00 92.81 109 PRO A O 1
ATOM 797 N N . PRO A 1 110 ? 17.278 18.374 -35.243 1.00 94.94 110 PRO A N 1
ATOM 798 C CA . PRO A 1 110 ? 16.396 17.297 -35.667 1.00 94.94 110 PRO A CA 1
ATOM 799 C C . PRO A 1 110 ? 14.929 17.705 -35.489 1.00 94.94 110 PRO A C 1
ATOM 801 O O . PRO A 1 110 ? 14.568 18.358 -34.509 1.00 94.94 110 PRO A O 1
ATOM 804 N N . THR A 1 111 ? 14.073 17.300 -36.428 1.00 95.50 111 THR A N 1
ATOM 805 C CA . THR A 1 111 ? 12.627 17.564 -36.395 1.00 95.50 111 THR A CA 1
ATOM 806 C C . THR A 1 111 ? 11.831 16.259 -36.430 1.00 95.50 111 THR A C 1
ATOM 808 O O . THR A 1 111 ? 12.337 15.217 -36.851 1.00 95.50 111 THR A O 1
ATOM 811 N N . MET A 1 112 ? 10.563 16.306 -36.008 1.00 96.12 112 MET A N 1
ATOM 812 C CA . MET A 1 112 ? 9.671 15.137 -36.029 1.00 96.12 112 MET A CA 1
ATOM 813 C C . MET A 1 112 ? 9.448 14.575 -37.447 1.00 96.12 112 MET A C 1
ATOM 815 O O . MET A 1 112 ? 9.229 13.377 -37.603 1.00 96.12 112 MET A O 1
ATOM 819 N N . GLU A 1 113 ? 9.574 15.407 -38.486 1.00 96.38 113 GLU A N 1
ATOM 820 C CA . GLU A 1 113 ? 9.475 14.987 -39.894 1.00 96.38 113 GLU A CA 1
ATOM 821 C C . GLU A 1 113 ? 10.628 14.061 -40.325 1.00 96.38 113 GLU A C 1
ATOM 823 O O . GLU A 1 113 ? 10.452 13.256 -41.234 1.00 96.38 113 GLU A O 1
ATOM 828 N N . MET A 1 114 ? 11.783 14.126 -39.651 1.00 96.75 114 MET A N 1
ATOM 829 C CA . MET A 1 114 ? 12.979 13.319 -39.949 1.00 96.75 114 MET A CA 1
ATOM 830 C C . MET A 1 114 ? 12.981 11.948 -39.245 1.00 96.75 114 MET A C 1
ATOM 832 O O . MET A 1 114 ? 13.863 11.123 -39.483 1.00 96.75 114 MET A O 1
ATOM 836 N N . VAL A 1 115 ? 12.003 11.677 -38.373 1.00 97.00 115 VAL A N 1
ATOM 837 C CA . VAL A 1 115 ? 11.909 10.422 -37.603 1.00 97.00 115 VAL A CA 1
ATOM 838 C C . VAL A 1 115 ? 11.882 9.159 -38.484 1.00 97.00 115 VAL A C 1
ATOM 840 O O . VAL A 1 115 ? 12.580 8.209 -38.123 1.00 97.00 115 VAL A O 1
ATOM 843 N N . PRO A 1 116 ? 11.179 9.105 -39.639 1.00 97.44 116 PRO A N 1
ATOM 844 C CA . PRO A 1 116 ? 11.245 7.953 -40.544 1.00 97.44 116 PRO A CA 1
ATOM 845 C C . PRO A 1 116 ? 12.669 7.650 -41.037 1.00 97.44 116 PRO A C 1
ATOM 847 O O . PRO A 1 116 ? 13.089 6.493 -41.011 1.00 97.44 116 PRO A O 1
ATOM 850 N N . ASP A 1 117 ? 13.441 8.676 -41.408 1.00 96.56 117 ASP A N 1
ATOM 851 C CA . ASP A 1 117 ? 14.826 8.517 -41.872 1.00 96.56 117 ASP A CA 1
ATOM 852 C C . ASP A 1 117 ? 15.741 8.038 -40.735 1.00 96.56 117 ASP A C 1
ATOM 854 O O . ASP A 1 117 ? 16.583 7.157 -40.923 1.00 96.56 117 ASP A O 1
ATOM 858 N N . PHE A 1 118 ? 15.544 8.560 -39.518 1.00 97.44 118 PHE A N 1
ATOM 859 C CA . PHE A 1 118 ? 16.267 8.081 -38.339 1.00 97.44 118 PHE A CA 1
ATOM 860 C C . PHE A 1 118 ? 15.957 6.611 -38.028 1.00 97.44 118 PHE A C 1
ATOM 862 O O . PHE A 1 118 ? 16.867 5.877 -37.655 1.00 97.44 118 PHE A O 1
ATOM 869 N N . ILE A 1 119 ? 14.713 6.158 -38.225 1.00 97.12 119 ILE A N 1
ATOM 870 C CA . ILE A 1 119 ? 14.314 4.753 -38.043 1.00 97.12 119 ILE A CA 1
ATOM 871 C C . ILE A 1 119 ? 14.970 3.844 -39.087 1.00 97.12 119 ILE A C 1
ATOM 873 O O . ILE A 1 119 ? 15.484 2.786 -38.723 1.00 97.12 119 ILE A O 1
ATOM 877 N N . ILE A 1 120 ? 15.010 4.258 -40.359 1.00 96.56 120 ILE A N 1
ATOM 878 C CA . ILE A 1 120 ? 15.706 3.520 -41.429 1.00 96.56 120 ILE A CA 1
ATOM 879 C C . ILE A 1 120 ? 17.183 3.316 -41.061 1.00 96.56 120 ILE A C 1
ATOM 881 O O . ILE A 1 120 ? 17.70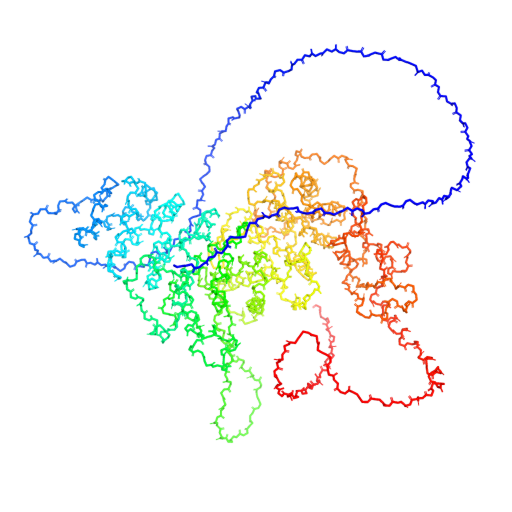9 2.214 -41.213 1.00 96.56 120 ILE A O 1
ATOM 885 N N . ASN A 1 121 ? 17.820 4.334 -40.478 1.00 96.75 121 ASN A N 1
ATOM 886 C CA . ASN A 1 121 ? 19.212 4.279 -40.030 1.00 96.75 121 ASN A CA 1
ATOM 887 C C . ASN A 1 121 ? 19.459 3.406 -38.775 1.00 96.75 121 ASN A C 1
ATOM 889 O O . ASN A 1 121 ? 20.605 3.244 -38.360 1.00 96.75 121 ASN A O 1
ATOM 893 N N . LEU A 1 122 ? 18.427 2.802 -38.171 1.00 96.62 122 LEU A N 1
ATOM 894 C CA . LEU A 1 122 ? 18.587 1.736 -37.165 1.00 96.62 122 LEU A CA 1
ATOM 895 C C . LEU A 1 122 ? 18.620 0.328 -37.796 1.00 96.62 122 LEU A C 1
ATOM 897 O O . LEU A 1 122 ? 18.824 -0.666 -37.086 1.00 96.62 122 LEU A O 1
ATOM 901 N N . GLY A 1 123 ? 18.417 0.235 -39.116 1.00 94.25 123 GLY A N 1
ATOM 902 C CA . GLY A 1 123 ? 18.302 -0.995 -39.896 1.00 94.25 123 GLY A CA 1
ATOM 903 C C . GLY A 1 123 ? 19.555 -1.875 -39.898 1.00 94.25 123 GLY A C 1
ATOM 904 O O . GLY A 1 123 ? 20.666 -1.423 -39.623 1.00 94.25 123 GLY A O 1
ATOM 905 N N . ALA A 1 124 ? 19.365 -3.168 -40.188 1.00 87.75 124 ALA A N 1
ATOM 906 C CA . ALA A 1 124 ? 20.399 -4.200 -40.067 1.00 87.75 124 ALA A CA 1
ATOM 907 C C . ALA A 1 124 ? 21.711 -3.841 -40.791 1.00 87.75 124 ALA A C 1
ATOM 909 O O . ALA A 1 124 ? 22.786 -4.005 -40.212 1.00 87.75 124 ALA A O 1
ATOM 910 N N . ASP A 1 125 ? 21.586 -3.302 -42.004 1.00 91.56 125 ASP A N 1
ATOM 911 C CA . ASP A 1 125 ? 22.681 -3.023 -42.937 1.00 91.56 125 ASP A CA 1
ATOM 912 C C . ASP A 1 125 ? 23.353 -1.649 -42.730 1.00 91.56 125 ASP A C 1
ATOM 914 O O . ASP A 1 125 ? 24.325 -1.327 -43.413 1.00 91.56 125 ASP A O 1
ATOM 918 N N . THR A 1 126 ? 22.847 -0.823 -41.807 1.00 89.44 126 THR A N 1
ATOM 919 C CA . THR A 1 126 ? 23.365 0.527 -41.540 1.00 89.44 126 THR A CA 1
ATOM 920 C C . THR A 1 126 ? 24.672 0.491 -40.741 1.00 89.44 126 THR A C 1
ATOM 922 O O . THR A 1 126 ? 24.847 -0.348 -39.851 1.00 89.44 126 THR A O 1
ATOM 925 N N . SER A 1 127 ? 25.594 1.423 -41.012 1.00 93.44 127 SER A N 1
ATOM 926 C CA . SER A 1 127 ? 26.839 1.519 -40.245 1.00 93.44 127 SER A CA 1
ATOM 927 C C . SER A 1 127 ? 26.589 1.937 -38.789 1.00 93.44 127 SER A C 1
ATOM 929 O O . SER A 1 127 ? 25.627 2.637 -38.465 1.00 93.44 127 SER A O 1
ATOM 931 N N . SER A 1 128 ? 27.496 1.548 -37.886 1.00 93.94 128 SER A N 1
ATOM 932 C CA . SER A 1 128 ? 27.411 1.939 -36.468 1.00 93.94 128 SER A CA 1
ATOM 933 C C . SER A 1 128 ? 27.434 3.464 -36.283 1.00 93.94 128 SER A C 1
ATOM 935 O O . SER A 1 128 ? 26.795 3.988 -35.374 1.00 93.94 128 SER A O 1
ATOM 937 N N . GLU A 1 129 ? 28.128 4.205 -37.150 1.00 95.06 129 GLU A N 1
ATOM 938 C CA . GLU A 1 129 ? 28.210 5.669 -37.070 1.00 95.06 129 GLU A CA 1
ATOM 939 C C . GLU A 1 129 ? 26.890 6.348 -37.454 1.00 95.06 129 GLU A C 1
ATOM 941 O O . GLU A 1 129 ? 26.419 7.218 -36.720 1.00 95.06 129 GLU A O 1
ATOM 946 N N . GLU A 1 130 ? 26.258 5.910 -38.546 1.00 95.50 130 GLU A N 1
ATOM 947 C CA . GLU A 1 130 ? 24.944 6.391 -38.990 1.00 95.50 130 GLU A CA 1
ATOM 948 C C . GLU A 1 130 ? 23.854 6.064 -37.961 1.00 95.50 130 GLU A C 1
ATOM 950 O O . GLU A 1 130 ? 23.087 6.953 -37.581 1.00 95.50 130 GLU A O 1
ATOM 955 N N . ALA A 1 131 ? 23.842 4.837 -37.426 1.00 96.94 131 ALA A N 1
ATOM 956 C CA . ALA A 1 131 ? 22.915 4.439 -36.369 1.00 96.94 131 ALA A CA 1
ATOM 957 C C . ALA A 1 131 ? 23.111 5.274 -35.092 1.00 96.94 131 ALA A C 1
ATOM 959 O O . ALA A 1 131 ? 22.148 5.798 -34.534 1.00 96.94 131 ALA A O 1
ATOM 960 N N . ASN A 1 132 ? 24.358 5.487 -34.654 1.00 96.69 132 ASN A N 1
ATOM 961 C CA . ASN A 1 132 ? 24.657 6.357 -33.512 1.00 96.69 132 ASN A CA 1
ATOM 962 C C . ASN A 1 132 ? 24.260 7.822 -33.772 1.00 96.69 132 ASN A C 1
ATOM 964 O O . ASN A 1 132 ? 23.850 8.516 -32.843 1.00 96.69 132 ASN A O 1
ATOM 968 N N . SER A 1 133 ? 24.369 8.310 -35.011 1.00 96.38 133 SER A N 1
ATOM 969 C CA . SER A 1 133 ? 23.910 9.649 -35.399 1.00 96.38 133 SER A CA 1
ATOM 970 C C . SER A 1 133 ? 22.386 9.773 -35.291 1.00 96.38 133 SER A C 1
ATOM 972 O O . SER A 1 133 ? 21.883 10.666 -34.605 1.00 96.38 133 SER A O 1
ATOM 974 N N . ALA A 1 134 ? 21.649 8.815 -35.863 1.00 97.31 134 ALA A N 1
ATOM 975 C CA . ALA A 1 134 ? 20.193 8.741 -35.772 1.00 97.31 134 ALA A CA 1
ATOM 976 C C . ALA A 1 134 ? 19.702 8.635 -34.317 1.00 97.31 134 ALA A C 1
ATOM 978 O O . ALA A 1 134 ? 18.774 9.338 -33.923 1.00 97.31 134 ALA A O 1
ATOM 979 N N . LEU A 1 135 ? 20.364 7.828 -33.482 1.00 98.06 135 LEU A N 1
ATOM 980 C CA . LEU A 1 135 ? 20.027 7.702 -32.063 1.00 98.06 135 LEU A CA 1
ATOM 981 C C . LEU A 1 135 ? 20.271 8.992 -31.264 1.00 98.06 135 LEU A C 1
ATOM 983 O O . LEU A 1 135 ? 19.471 9.307 -30.387 1.00 98.06 135 LEU A O 1
ATOM 987 N N . ARG A 1 136 ? 21.316 9.775 -31.572 1.00 97.19 136 ARG A N 1
ATOM 988 C CA . ARG A 1 136 ? 21.515 11.107 -30.963 1.00 97.19 136 ARG A CA 1
ATOM 989 C C . ARG A 1 136 ? 20.411 12.086 -31.368 1.00 97.19 136 ARG A C 1
ATOM 991 O O . ARG A 1 136 ? 19.925 12.829 -30.519 1.00 97.19 136 ARG A O 1
ATOM 998 N N . ALA A 1 137 ? 19.995 12.065 -32.634 1.00 96.75 137 ALA A N 1
ATOM 999 C CA . ALA A 1 137 ? 18.899 12.896 -33.127 1.00 96.75 137 ALA A CA 1
ATOM 1000 C C . ALA A 1 137 ? 17.559 12.536 -32.455 1.00 96.75 137 ALA A C 1
ATOM 1002 O O . ALA A 1 137 ? 16.864 13.416 -31.948 1.00 96.75 137 ALA A O 1
ATOM 1003 N N . LEU A 1 138 ? 17.241 11.240 -32.364 1.00 97.31 138 LEU A N 1
ATOM 1004 C CA . LEU A 1 138 ? 16.069 10.725 -31.646 1.00 97.31 138 LEU A CA 1
ATOM 1005 C C . LEU A 1 138 ? 16.119 11.045 -30.144 1.00 97.31 138 LEU A C 1
ATOM 1007 O O . LEU A 1 138 ? 15.099 11.410 -29.561 1.00 97.31 138 LEU A O 1
ATOM 1011 N N . PHE A 1 139 ? 17.297 10.960 -29.515 1.00 96.94 139 PHE A N 1
ATOM 1012 C CA . PHE A 1 139 ? 17.463 11.333 -28.111 1.00 96.94 139 PHE A CA 1
ATOM 1013 C C . PHE A 1 139 ? 17.154 12.817 -27.905 1.00 96.94 139 PHE A C 1
ATOM 1015 O O . PHE A 1 139 ? 16.292 13.132 -27.087 1.00 96.94 139 PHE A O 1
ATOM 1022 N N . SER A 1 140 ? 17.742 13.701 -28.718 1.00 95.94 140 SER A N 1
ATOM 1023 C CA . SER A 1 140 ? 17.491 15.148 -28.681 1.00 95.94 140 SER A CA 1
ATOM 1024 C C . SER A 1 140 ? 16.010 15.505 -28.893 1.00 95.94 140 SER A C 1
ATOM 1026 O O . SER A 1 140 ? 15.477 16.348 -28.173 1.00 95.94 140 SER A O 1
ATOM 1028 N N . LEU A 1 141 ? 15.302 14.813 -29.797 1.00 96.69 141 LEU A N 1
ATOM 1029 C CA . LEU A 1 141 ? 13.851 14.978 -29.977 1.00 96.69 141 LEU A CA 1
ATOM 1030 C C . LEU A 1 141 ? 13.031 14.597 -28.733 1.00 96.69 141 LEU A C 1
ATOM 1032 O O . LEU A 1 141 ? 11.951 15.152 -28.525 1.00 96.69 141 LEU A O 1
ATOM 1036 N N . SER A 1 142 ? 13.534 13.663 -27.922 1.00 96.12 142 SER A N 1
ATOM 1037 C CA . SER A 1 142 ? 12.871 13.123 -26.726 1.00 96.12 142 SER A CA 1
ATOM 1038 C C . SER A 1 142 ? 13.282 13.795 -25.401 1.00 96.12 142 SER A C 1
ATOM 1040 O O . SER A 1 142 ? 12.685 13.517 -24.358 1.00 96.12 142 SER A O 1
ATOM 1042 N N . GLU A 1 143 ? 14.307 14.649 -25.402 1.00 94.50 143 GLU A N 1
ATOM 1043 C CA . GLU A 1 143 ? 14.929 15.220 -24.198 1.00 94.50 143 GLU A CA 1
ATOM 1044 C C . GLU A 1 143 ? 14.145 16.416 -23.603 1.00 94.50 143 GLU A C 1
ATOM 1046 O O . GLU A 1 143 ? 13.267 17.003 -24.239 1.00 94.50 143 GLU A O 1
ATOM 1051 N N . GLY A 1 144 ? 14.439 16.754 -22.340 1.00 72.94 144 GLY A N 1
ATOM 1052 C CA . GLY A 1 144 ? 14.082 18.036 -21.720 1.00 72.94 144 GLY A CA 1
ATOM 1053 C C . GLY A 1 144 ? 12.579 18.290 -21.590 1.00 72.94 144 GLY A C 1
ATOM 1054 O O . GLY A 1 144 ? 11.866 17.518 -20.943 1.00 72.94 144 GLY A O 1
ATOM 1055 N N . ASP A 1 145 ? 12.119 19.372 -22.216 1.00 76.00 145 ASP A N 1
ATOM 1056 C CA . ASP A 1 145 ? 10.766 19.926 -22.070 1.00 76.00 145 ASP A CA 1
ATOM 1057 C C . ASP A 1 145 ? 9.771 19.437 -23.139 1.00 76.00 145 ASP A C 1
ATOM 1059 O O . ASP A 1 145 ? 8.568 19.700 -23.056 1.00 76.00 145 ASP A O 1
ATOM 1063 N N . ASN A 1 146 ? 10.242 18.680 -24.136 1.00 82.88 146 ASN A N 1
ATOM 1064 C CA . ASN A 1 146 ? 9.451 18.225 -25.282 1.00 82.88 146 ASN A CA 1
ATOM 1065 C C . ASN A 1 146 ? 8.545 17.024 -24.942 1.00 82.88 146 ASN A C 1
ATOM 1067 O O . ASN A 1 146 ? 8.586 15.981 -25.596 1.00 82.88 146 ASN A O 1
ATOM 1071 N N . ARG A 1 147 ? 7.703 17.149 -23.907 1.00 85.50 147 ARG A N 1
ATOM 1072 C CA . ARG A 1 147 ? 6.779 16.082 -23.480 1.00 85.50 147 ARG A CA 1
ATOM 1073 C C . ARG A 1 147 ? 5.874 15.604 -24.622 1.00 85.50 147 ARG A C 1
ATOM 1075 O O . ARG A 1 147 ? 5.732 14.399 -24.796 1.00 85.50 147 ARG A O 1
ATOM 1082 N N . HIS A 1 148 ? 5.341 16.533 -25.417 1.00 90.88 148 HIS A N 1
ATOM 1083 C CA . HIS A 1 148 ? 4.514 16.226 -26.588 1.00 90.88 148 HIS A CA 1
ATOM 1084 C C . HIS A 1 148 ? 5.261 15.327 -27.589 1.00 90.88 148 HIS A C 1
ATOM 1086 O O . HIS A 1 148 ? 4.724 14.302 -27.993 1.00 90.88 148 HIS A O 1
ATOM 1092 N N . ASN A 1 149 ? 6.537 15.611 -27.885 1.00 94.50 149 ASN A N 1
ATOM 1093 C CA . ASN A 1 149 ? 7.343 14.755 -28.761 1.00 94.50 149 ASN A CA 1
ATOM 1094 C C . ASN A 1 149 ? 7.496 13.333 -28.200 1.00 94.50 149 ASN A C 1
ATOM 1096 O O . ASN A 1 149 ? 7.508 12.387 -28.974 1.00 94.50 149 ASN A O 1
ATOM 1100 N N . ARG A 1 150 ? 7.608 13.138 -26.875 1.00 94.88 150 ARG A N 1
ATOM 1101 C CA . ARG A 1 150 ? 7.713 11.783 -26.285 1.00 94.88 150 ARG A CA 1
ATOM 1102 C C . ARG A 1 150 ? 6.465 10.947 -26.554 1.00 94.88 150 ARG A C 1
ATOM 1104 O O . ARG A 1 150 ? 6.585 9.752 -26.806 1.00 94.88 150 ARG A O 1
ATOM 1111 N N . GLU A 1 151 ? 5.293 11.570 -26.479 1.00 94.62 151 GLU A N 1
ATOM 1112 C CA . GLU A 1 151 ? 3.996 10.962 -26.791 1.00 94.62 151 GLU A CA 1
ATOM 1113 C C . GLU A 1 151 ? 3.889 10.707 -28.311 1.00 94.62 151 GLU A C 1
ATOM 1115 O O . GLU A 1 151 ? 3.656 9.578 -28.742 1.00 94.62 151 GLU A O 1
ATOM 1120 N N . GLU A 1 152 ? 4.190 11.710 -29.142 1.00 95.81 152 GLU A N 1
ATOM 1121 C CA . GLU A 1 152 ? 4.119 11.607 -30.606 1.00 95.81 152 GLU A CA 1
ATOM 1122 C C . GLU A 1 152 ? 5.129 10.618 -31.217 1.00 95.81 152 GLU A C 1
ATOM 1124 O O . GLU A 1 152 ? 4.773 9.895 -32.143 1.00 95.81 152 GLU A O 1
ATOM 1129 N N . LEU A 1 153 ? 6.361 10.516 -30.700 1.00 96.62 153 LEU A N 1
ATOM 1130 C CA . LEU A 1 153 ? 7.431 9.646 -31.226 1.00 96.62 153 LEU A CA 1
ATOM 1131 C C . LEU A 1 153 ? 7.048 8.157 -31.277 1.00 96.62 153 LEU A C 1
ATOM 1133 O O . LEU A 1 153 ? 7.592 7.413 -32.091 1.00 96.62 153 LEU A O 1
ATOM 1137 N N . VAL A 1 154 ? 6.124 7.709 -30.422 1.00 96.19 154 VAL A N 1
ATOM 1138 C CA . VAL A 1 154 ? 5.667 6.306 -30.357 1.00 96.19 154 VAL A CA 1
ATOM 1139 C C . VAL A 1 154 ? 4.592 5.993 -31.402 1.00 96.19 154 VAL A C 1
ATOM 1141 O O . VAL A 1 154 ? 4.399 4.827 -31.748 1.00 96.19 154 VAL A O 1
ATOM 1144 N N . VAL A 1 155 ? 3.924 7.026 -31.923 1.00 93.81 155 VAL A N 1
ATOM 1145 C CA . VAL A 1 155 ? 2.902 6.947 -32.982 1.00 93.81 155 VAL A CA 1
ATOM 1146 C C . VAL A 1 155 ? 3.471 7.384 -34.341 1.00 93.81 155 VAL A C 1
ATOM 1148 O O . VAL A 1 155 ? 2.995 6.944 -35.386 1.00 93.81 155 VAL A O 1
ATOM 1151 N N . ALA A 1 156 ? 4.518 8.214 -34.341 1.00 90.50 156 ALA A N 1
ATOM 1152 C CA . ALA A 1 156 ? 5.241 8.662 -35.524 1.00 90.50 156 ALA A CA 1
ATOM 1153 C C . ALA A 1 156 ? 5.786 7.486 -36.353 1.00 90.50 156 ALA A C 1
ATOM 1155 O O . ALA A 1 156 ? 6.104 6.419 -35.821 1.00 90.50 156 ALA A O 1
ATOM 1156 N N . ALA A 1 157 ? 5.909 7.709 -37.667 1.00 89.31 157 ALA A N 1
ATOM 1157 C CA . ALA A 1 157 ? 6.332 6.696 -38.639 1.00 89.31 157 ALA A CA 1
ATOM 1158 C C . ALA A 1 157 ? 5.556 5.369 -38.483 1.00 89.31 157 ALA A C 1
ATOM 1160 O O . ALA A 1 157 ? 6.154 4.300 -38.361 1.00 89.31 157 ALA A O 1
ATOM 1161 N N . ASP A 1 158 ? 4.224 5.464 -38.411 1.00 93.31 158 ASP A N 1
ATOM 1162 C CA . ASP A 1 158 ? 3.286 4.343 -38.249 1.00 93.31 158 ASP A CA 1
ATOM 1163 C C . ASP A 1 158 ? 3.599 3.415 -37.053 1.00 93.31 158 ASP A C 1
ATOM 1165 O O . ASP A 1 158 ? 3.303 2.220 -37.063 1.00 93.31 158 ASP A O 1
ATOM 1169 N N . GLY A 1 159 ? 4.210 3.969 -35.999 1.00 94.75 159 GLY A N 1
ATOM 1170 C CA . GLY A 1 159 ? 4.580 3.244 -34.783 1.00 94.75 159 GLY A CA 1
ATOM 1171 C C . GLY A 1 159 ? 5.889 2.448 -34.865 1.00 94.75 159 GLY A C 1
ATOM 1172 O O . GLY A 1 159 ? 6.239 1.728 -33.928 1.00 94.75 159 GLY A O 1
ATOM 1173 N N . HIS A 1 160 ? 6.657 2.572 -35.951 1.00 97.06 160 HIS A N 1
ATOM 1174 C CA . HIS A 1 160 ? 7.849 1.750 -36.184 1.00 97.06 160 HIS A CA 1
ATOM 1175 C C . HIS A 1 160 ? 9.080 2.100 -35.327 1.00 97.06 160 HIS A C 1
ATOM 1177 O O . HIS A 1 160 ? 10.042 1.324 -35.327 1.00 97.06 160 HIS A O 1
ATOM 1183 N N . LEU A 1 161 ? 9.068 3.200 -34.560 1.00 97.75 161 LEU A N 1
ATOM 1184 C CA . LEU A 1 161 ? 10.213 3.612 -33.736 1.00 97.75 161 LEU A CA 1
ATOM 1185 C C . LEU A 1 161 ? 10.585 2.561 -32.682 1.00 97.75 161 LEU A C 1
ATOM 1187 O O . LEU A 1 161 ? 11.721 2.089 -32.641 1.00 97.75 161 LEU A O 1
ATOM 1191 N N . VAL A 1 162 ? 9.634 2.180 -31.828 1.00 98.19 162 VAL A N 1
ATOM 1192 C CA . VAL A 1 162 ? 9.901 1.285 -30.691 1.00 98.19 162 VAL A CA 1
ATOM 1193 C C . VAL A 1 162 ? 10.259 -0.140 -31.144 1.00 98.19 162 VAL A C 1
ATOM 1195 O O . VAL A 1 162 ? 11.262 -0.659 -30.650 1.00 98.19 162 VAL A O 1
ATOM 1198 N N . PRO A 1 163 ? 9.565 -0.767 -32.119 1.00 98.25 163 PRO A N 1
ATOM 1199 C CA . PRO A 1 163 ? 10.017 -2.023 -32.723 1.00 98.25 163 PRO A CA 1
ATOM 1200 C C . PRO A 1 163 ? 11.448 -1.957 -33.278 1.00 98.25 163 PRO A C 1
ATOM 1202 O O . PRO A 1 163 ? 12.228 -2.888 -33.071 1.00 98.25 163 PRO A O 1
ATOM 1205 N N . SER A 1 164 ? 11.821 -0.851 -33.932 1.00 98.19 164 SER A N 1
ATOM 1206 C CA . SER A 1 164 ? 13.165 -0.665 -34.494 1.00 98.19 164 SER A CA 1
ATOM 1207 C C . SER A 1 164 ? 14.234 -0.501 -33.412 1.00 98.19 164 SER A C 1
ATOM 1209 O O . SER A 1 164 ? 15.281 -1.139 -33.501 1.00 98.19 164 SER A O 1
ATOM 1211 N N . LEU A 1 165 ? 13.954 0.253 -32.341 1.00 98.38 165 LEU A N 1
ATOM 1212 C CA . LEU A 1 165 ? 14.827 0.347 -31.163 1.00 98.38 165 LEU A CA 1
ATOM 1213 C C . LEU A 1 165 ? 15.025 -1.024 -30.495 1.00 98.38 165 LEU A C 1
ATOM 1215 O O . LEU A 1 165 ? 16.153 -1.403 -30.198 1.00 98.38 165 LEU A O 1
ATOM 1219 N N . LEU A 1 166 ? 13.958 -1.805 -30.300 1.00 98.12 166 LEU A N 1
ATOM 1220 C CA . LEU A 1 166 ? 14.038 -3.139 -29.688 1.00 98.12 166 LEU A CA 1
ATOM 1221 C C . LEU A 1 166 ? 14.801 -4.143 -30.570 1.00 98.12 166 LEU A C 1
ATOM 1223 O O . LEU A 1 166 ? 15.572 -4.955 -30.057 1.00 98.12 166 LEU A O 1
ATOM 1227 N N . SER A 1 167 ? 14.629 -4.067 -31.893 1.00 97.25 167 SER A N 1
ATOM 1228 C CA . SER A 1 167 ? 15.401 -4.852 -32.866 1.00 97.25 167 SER A CA 1
ATOM 1229 C C . SER A 1 167 ? 16.885 -4.462 -32.865 1.00 97.25 167 SER A C 1
ATOM 1231 O O . SER A 1 167 ? 17.761 -5.327 -32.842 1.00 97.25 167 SER A O 1
ATOM 1233 N N . PHE A 1 168 ? 17.181 -3.160 -32.799 1.00 97.69 168 PHE A N 1
ATOM 1234 C CA . PHE A 1 168 ? 18.539 -2.635 -32.676 1.00 97.69 168 PHE A CA 1
ATOM 1235 C C . PHE A 1 168 ? 19.211 -3.082 -31.368 1.00 97.69 168 PHE A C 1
ATOM 1237 O O . PHE A 1 168 ? 20.351 -3.544 -31.392 1.00 97.69 168 PHE A O 1
ATOM 1244 N N . LEU A 1 169 ? 18.504 -3.032 -30.234 1.00 97.44 169 LEU A N 1
ATOM 1245 C CA . LEU A 1 169 ? 19.017 -3.480 -28.935 1.00 97.44 169 LEU A CA 1
ATOM 1246 C C . LEU A 1 169 ? 19.372 -4.973 -28.927 1.00 97.44 169 LEU A C 1
ATOM 1248 O O . LEU A 1 169 ? 20.433 -5.332 -28.425 1.00 97.44 169 LEU A O 1
ATOM 1252 N N . ARG A 1 170 ? 18.538 -5.829 -29.535 1.00 95.50 170 ARG A N 1
ATOM 1253 C CA . ARG A 1 170 ? 18.777 -7.284 -29.646 1.00 95.50 170 ARG A CA 1
ATOM 1254 C C . ARG A 1 170 ? 20.050 -7.654 -30.417 1.00 95.50 170 ARG A C 1
ATOM 1256 O O . ARG A 1 170 ? 20.621 -8.704 -30.153 1.00 95.50 170 ARG A O 1
ATOM 1263 N N . ARG A 1 171 ? 20.481 -6.821 -31.373 1.00 94.75 171 ARG A N 1
ATOM 1264 C CA . ARG A 1 171 ? 21.678 -7.051 -32.210 1.00 94.75 171 ARG A CA 1
ATOM 1265 C C . ARG A 1 171 ? 22.893 -6.202 -31.815 1.00 94.75 171 ARG A C 1
ATOM 1267 O O . ARG A 1 171 ? 23.942 -6.316 -32.442 1.00 94.75 171 ARG A O 1
ATOM 1274 N N . SER A 1 172 ? 22.744 -5.314 -30.833 1.00 94.75 172 SER A N 1
ATOM 1275 C CA . SER A 1 172 ? 23.811 -4.412 -30.396 1.00 94.75 172 SER A CA 1
ATOM 1276 C C . SER A 1 172 ? 24.816 -5.128 -29.502 1.00 94.75 172 SER A C 1
ATOM 1278 O O . SER A 1 172 ? 24.436 -5.873 -28.600 1.00 94.75 172 SER A O 1
ATOM 1280 N N . THR A 1 173 ? 26.104 -4.829 -29.673 1.00 93.56 173 THR A N 1
ATOM 1281 C CA . THR A 1 173 ? 27.135 -5.246 -28.715 1.00 93.56 173 THR A CA 1
ATOM 1282 C C . THR A 1 173 ? 26.827 -4.663 -27.334 1.00 93.56 173 THR A C 1
ATOM 1284 O O . THR A 1 173 ? 26.553 -3.463 -27.211 1.00 93.56 173 THR A O 1
ATOM 1287 N N . ARG A 1 174 ? 26.889 -5.503 -26.295 1.00 92.56 174 ARG A N 1
ATOM 1288 C CA . ARG A 1 174 ? 26.669 -5.096 -24.898 1.00 92.56 174 ARG A CA 1
ATOM 1289 C C . ARG A 1 174 ? 27.689 -4.032 -24.477 1.00 92.56 174 ARG A C 1
ATOM 1291 O O . ARG A 1 174 ? 28.857 -4.113 -24.851 1.00 92.56 174 ARG A O 1
ATOM 1298 N N . GLY A 1 175 ? 27.235 -3.009 -23.757 1.00 91.75 175 GLY A N 1
ATOM 1299 C CA . GLY A 1 175 ? 28.038 -1.847 -23.365 1.00 91.75 175 GLY A CA 1
ATOM 1300 C C . GLY A 1 175 ? 28.384 -0.878 -24.506 1.00 91.75 175 GLY A C 1
ATOM 1301 O O . GLY A 1 175 ? 29.145 0.063 -24.288 1.00 91.75 175 GLY A O 1
ATOM 1302 N N . SER A 1 176 ? 27.862 -1.069 -25.725 1.00 95.81 176 SER A N 1
ATOM 1303 C CA . SER A 1 176 ? 28.152 -0.152 -26.836 1.00 95.81 176 SER A CA 1
ATOM 1304 C C . SER A 1 176 ? 27.452 1.210 -26.675 1.00 95.81 176 SER A C 1
ATOM 1306 O O . SER A 1 176 ? 26.329 1.271 -26.162 1.00 95.81 176 SER A O 1
ATOM 1308 N N . PRO A 1 177 ? 28.043 2.312 -27.185 1.00 96.44 177 PRO A N 1
ATOM 1309 C CA . PRO A 1 177 ? 27.399 3.628 -27.175 1.00 96.44 177 PRO A CA 1
ATOM 1310 C C . PRO A 1 177 ? 26.020 3.637 -27.850 1.00 96.44 177 PRO A C 1
ATOM 1312 O O . PRO A 1 177 ? 25.118 4.330 -27.388 1.00 96.44 177 PRO A O 1
ATOM 1315 N N . GLY A 1 178 ? 25.838 2.831 -28.902 1.00 97.06 178 GLY A N 1
ATOM 1316 C CA . GLY A 1 178 ? 24.553 2.673 -29.582 1.00 97.06 178 GLY A CA 1
ATOM 1317 C C . GLY A 1 178 ? 23.499 2.013 -28.699 1.00 97.06 178 GLY A C 1
ATOM 1318 O O . GLY A 1 178 ? 22.389 2.528 -28.598 1.00 97.06 178 GLY A O 1
ATOM 1319 N N . GLN A 1 179 ? 23.840 0.921 -28.003 1.00 97.12 179 GLN A N 1
ATOM 1320 C CA . GLN A 1 179 ? 22.927 0.286 -27.045 1.00 97.12 179 GLN A CA 1
ATOM 1321 C C . GLN A 1 179 ? 22.489 1.289 -25.966 1.00 97.12 179 GLN A C 1
ATOM 1323 O O . GLN A 1 179 ? 21.298 1.411 -25.684 1.00 97.12 179 GLN A O 1
ATOM 1328 N N . TYR A 1 180 ? 23.439 2.047 -25.410 1.00 97.50 180 TYR A N 1
ATOM 1329 C CA . TYR A 1 180 ? 23.166 3.057 -24.388 1.00 97.50 180 TYR A CA 1
ATOM 1330 C C . TYR A 1 180 ? 22.235 4.169 -24.901 1.00 97.50 180 TYR A C 1
ATOM 1332 O O . TYR A 1 180 ? 21.213 4.451 -24.277 1.00 97.50 180 TYR A O 1
ATOM 1340 N N . LEU A 1 181 ? 22.519 4.748 -26.075 1.00 97.94 181 LEU A N 1
ATOM 1341 C CA . LEU A 1 181 ? 21.662 5.769 -26.689 1.00 97.94 181 LEU A CA 1
ATOM 1342 C C . LEU A 1 181 ? 20.255 5.234 -27.010 1.00 97.94 181 LEU A C 1
ATOM 1344 O O . LEU A 1 181 ? 19.269 5.917 -26.741 1.00 97.94 181 LEU A O 1
ATOM 1348 N N . ALA A 1 182 ? 20.134 4.008 -27.528 1.00 98.44 182 ALA A N 1
ATOM 1349 C CA . ALA A 1 182 ? 18.839 3.387 -27.807 1.00 98.44 182 ALA A CA 1
ATOM 1350 C C . ALA A 1 182 ? 18.012 3.151 -26.529 1.00 98.44 182 ALA A C 1
ATOM 1352 O O . ALA A 1 182 ? 16.801 3.385 -26.534 1.00 98.44 182 ALA A O 1
ATOM 1353 N N . LEU A 1 183 ? 18.653 2.761 -25.419 1.00 98.38 183 LEU A N 1
ATOM 1354 C CA . LEU A 1 183 ? 17.998 2.666 -24.110 1.00 98.38 183 LEU A CA 1
ATOM 1355 C C . LEU A 1 183 ? 17.578 4.039 -23.569 1.00 98.38 183 LEU A C 1
ATOM 1357 O O . LEU A 1 183 ? 16.500 4.140 -22.994 1.00 98.38 183 LEU A O 1
ATOM 1361 N N . LEU A 1 184 ? 18.363 5.101 -23.782 1.00 97.75 184 LEU A N 1
ATOM 1362 C CA . LEU A 1 184 ? 17.978 6.460 -23.383 1.00 97.75 184 LEU A CA 1
ATOM 1363 C C . LEU A 1 184 ? 16.749 6.977 -24.151 1.00 97.75 184 LEU A C 1
ATOM 1365 O O . LEU A 1 184 ? 15.831 7.518 -23.532 1.00 97.75 184 LEU A O 1
ATOM 1369 N N . VAL A 1 185 ? 16.688 6.768 -25.473 1.00 98.00 185 VAL A N 1
ATOM 1370 C CA . VAL A 1 185 ? 15.492 7.093 -26.276 1.00 98.00 185 VAL A CA 1
ATOM 1371 C C . VAL A 1 185 ? 14.284 6.309 -25.758 1.00 98.00 185 VAL A C 1
ATOM 1373 O O . VAL A 1 185 ? 13.236 6.898 -25.487 1.00 98.00 185 VAL A O 1
ATOM 1376 N N . LEU A 1 186 ? 14.438 4.992 -25.565 1.00 98.38 186 LEU A N 1
ATOM 1377 C CA . LEU A 1 186 ? 13.365 4.115 -25.095 1.00 98.38 186 LEU A CA 1
ATOM 1378 C C . LEU A 1 186 ? 12.888 4.479 -23.677 1.00 98.38 186 LEU A C 1
ATOM 1380 O O . LEU A 1 186 ? 11.687 4.458 -23.410 1.00 98.38 186 LEU A O 1
ATOM 1384 N N . ASN A 1 187 ? 13.803 4.882 -22.790 1.00 97.88 187 ASN A N 1
ATOM 1385 C CA . ASN A 1 187 ? 13.484 5.427 -21.474 1.00 97.88 187 ASN A CA 1
ATOM 1386 C C . ASN A 1 187 ? 12.594 6.666 -21.595 1.00 97.88 187 ASN A C 1
ATOM 1388 O O . ASN A 1 187 ? 11.490 6.663 -21.052 1.00 97.88 187 ASN A O 1
ATOM 1392 N N . ASN A 1 188 ? 13.011 7.674 -22.363 1.00 97.38 188 ASN A N 1
ATOM 1393 C CA . ASN A 1 188 ? 12.267 8.927 -22.490 1.00 97.38 188 ASN A CA 1
ATOM 1394 C C . ASN A 1 188 ? 10.843 8.709 -23.030 1.00 97.38 188 ASN A C 1
ATOM 1396 O O . ASN A 1 188 ? 9.886 9.246 -22.470 1.00 97.38 188 ASN A O 1
ATOM 1400 N N . VAL A 1 189 ? 10.671 7.870 -24.059 1.00 97.75 189 VAL A N 1
ATOM 1401 C CA . VAL A 1 189 ? 9.337 7.578 -24.621 1.00 97.75 189 VAL A CA 1
ATOM 1402 C C . VAL A 1 189 ? 8.489 6.629 -23.759 1.00 97.75 189 VAL A C 1
ATOM 1404 O O . VAL A 1 189 ? 7.282 6.548 -23.968 1.00 97.75 189 VAL A O 1
ATOM 1407 N N . SER A 1 190 ? 9.068 5.947 -22.762 1.00 97.38 190 SER A N 1
ATOM 1408 C CA . SER A 1 190 ? 8.330 5.091 -21.810 1.00 97.38 190 SER A CA 1
ATOM 1409 C C . SER A 1 190 ? 7.698 5.842 -20.626 1.00 97.38 190 SER A C 1
ATOM 1411 O O . SER A 1 190 ? 6.904 5.261 -19.883 1.00 97.38 190 SER A O 1
ATOM 1413 N N . ILE A 1 191 ? 8.038 7.123 -20.431 1.00 95.44 191 ILE A N 1
ATOM 1414 C CA . ILE A 1 191 ? 7.549 7.942 -19.307 1.00 95.44 191 ILE A CA 1
ATOM 1415 C C . ILE A 1 191 ? 6.056 8.322 -19.440 1.00 95.44 191 ILE A C 1
ATOM 1417 O O . ILE A 1 191 ? 5.342 8.159 -18.439 1.00 95.44 191 ILE A O 1
ATOM 1421 N N . PRO A 1 192 ? 5.550 8.800 -20.603 1.00 95.56 192 PRO A N 1
ATOM 1422 C CA . PRO A 1 192 ? 4.135 9.145 -20.770 1.00 95.56 192 PRO A CA 1
ATOM 1423 C C . PRO A 1 192 ? 3.216 7.944 -20.534 1.00 95.56 192 PRO A C 1
ATOM 1425 O O . PRO A 1 192 ? 3.553 6.814 -20.887 1.00 95.56 192 PRO A O 1
ATOM 1428 N N . VAL A 1 193 ? 2.053 8.162 -19.916 1.00 94.94 193 VAL A N 1
ATOM 1429 C CA . VAL A 1 193 ? 1.143 7.060 -19.545 1.00 94.94 193 VAL A CA 1
ATOM 1430 C C . VAL A 1 193 ? 0.452 6.462 -20.771 1.00 94.94 193 VAL A C 1
ATOM 1432 O O . VAL A 1 193 ? 0.245 5.253 -20.841 1.00 94.94 193 VAL A O 1
ATOM 1435 N N . GLU A 1 194 ? 0.214 7.307 -21.766 1.00 95.56 194 GLU A N 1
ATOM 1436 C CA . GLU A 1 194 ? -0.326 7.035 -23.093 1.00 95.56 194 GLU A CA 1
ATOM 1437 C C . GLU A 1 194 ? 0.490 5.951 -23.818 1.00 95.56 194 GLU A C 1
ATOM 1439 O O . GLU A 1 194 ? -0.065 5.034 -24.424 1.00 95.56 194 GLU A O 1
ATOM 1444 N N . ASN A 1 195 ? 1.818 6.000 -23.674 1.00 97.12 195 ASN A N 1
ATOM 1445 C CA . ASN A 1 195 ? 2.750 5.113 -24.365 1.00 97.12 195 ASN A CA 1
ATOM 1446 C C . ASN A 1 195 ? 2.953 3.759 -23.665 1.00 97.12 195 ASN A C 1
ATOM 1448 O O . ASN A 1 195 ? 3.370 2.790 -24.302 1.00 97.12 195 ASN A O 1
ATOM 1452 N N . LYS A 1 196 ? 2.698 3.659 -22.352 1.00 97.31 196 LYS A N 1
ATOM 1453 C CA . LYS A 1 196 ? 3.134 2.498 -21.549 1.00 97.31 196 LYS A CA 1
ATOM 1454 C C . LYS A 1 196 ? 2.549 1.183 -22.032 1.00 97.31 196 LYS A C 1
ATOM 1456 O O . LYS A 1 196 ? 3.282 0.203 -22.126 1.00 97.31 196 LYS A O 1
ATOM 1461 N N . ARG A 1 197 ? 1.255 1.154 -22.365 1.00 97.25 197 ARG A N 1
ATOM 1462 C CA . ARG A 1 197 ? 0.585 -0.083 -22.790 1.00 97.25 197 ARG A CA 1
ATOM 1463 C C . ARG A 1 197 ? 1.062 -0.560 -24.158 1.00 97.25 197 ARG A C 1
ATOM 1465 O O . ARG A 1 197 ? 1.414 -1.732 -24.290 1.00 97.25 197 ARG A O 1
ATOM 1472 N N . VAL A 1 198 ? 1.126 0.344 -25.137 1.00 97.56 198 VAL A N 1
ATOM 1473 C CA . VAL A 1 198 ? 1.577 0.019 -26.497 1.00 97.56 198 VAL A CA 1
ATOM 1474 C C . VAL A 1 198 ? 3.050 -0.414 -26.499 1.00 97.56 198 VAL A C 1
ATOM 1476 O O . VAL A 1 198 ? 3.379 -1.450 -27.070 1.00 97.56 198 VAL A O 1
ATOM 1479 N N . ILE A 1 199 ? 3.926 0.268 -25.750 1.00 97.88 199 ILE A N 1
ATOM 1480 C CA . ILE A 1 199 ? 5.329 -0.146 -25.586 1.00 97.88 199 ILE A CA 1
ATOM 1481 C C . ILE A 1 199 ? 5.418 -1.520 -24.907 1.00 97.88 199 ILE A C 1
ATOM 1483 O O . ILE A 1 199 ? 6.044 -2.438 -25.440 1.00 97.88 199 ILE A O 1
ATOM 1487 N N . ALA A 1 200 ? 4.805 -1.680 -23.732 1.00 97.75 200 ALA A N 1
ATOM 1488 C CA . ALA A 1 200 ? 4.977 -2.875 -22.915 1.00 97.75 200 ALA A CA 1
ATOM 1489 C C . ALA A 1 200 ? 4.402 -4.145 -23.561 1.00 97.75 200 ALA A C 1
ATOM 1491 O O . ALA A 1 200 ? 5.072 -5.182 -23.550 1.00 97.75 200 ALA A O 1
ATOM 1492 N N . ILE A 1 201 ? 3.180 -4.056 -24.097 1.00 97.06 201 ILE A N 1
ATOM 1493 C CA . ILE A 1 201 ? 2.383 -5.201 -24.553 1.00 97.06 201 ILE A CA 1
ATOM 1494 C C . ILE A 1 201 ? 2.437 -5.344 -26.075 1.00 97.06 201 ILE A C 1
ATOM 1496 O O . ILE A 1 201 ? 2.881 -6.381 -26.565 1.00 97.06 201 ILE A O 1
ATOM 1500 N N . GLU A 1 202 ? 2.028 -4.319 -26.828 1.00 96.94 202 GLU A N 1
ATOM 1501 C CA . GLU A 1 202 ? 1.851 -4.416 -28.288 1.00 96.94 202 GLU A CA 1
ATOM 1502 C C . GLU A 1 202 ? 3.196 -4.550 -29.016 1.00 96.94 202 GLU A C 1
ATOM 1504 O O . GLU A 1 202 ? 3.389 -5.473 -29.807 1.00 96.94 202 GLU A O 1
ATOM 1509 N N . TYR A 1 203 ? 4.178 -3.717 -28.660 1.00 97.62 203 TYR A N 1
ATOM 1510 C CA . TYR A 1 203 ? 5.562 -3.830 -29.139 1.00 97.62 203 TYR A CA 1
ATOM 1511 C C . TYR A 1 203 ? 6.409 -4.831 -28.333 1.00 97.62 203 TYR A C 1
ATOM 1513 O O . TYR A 1 203 ? 7.602 -4.987 -28.595 1.00 97.62 203 TYR A O 1
ATOM 1521 N N . ARG A 1 204 ? 5.805 -5.538 -27.365 1.00 97.50 204 ARG A N 1
ATOM 1522 C CA . ARG A 1 204 ? 6.438 -6.562 -26.509 1.00 97.50 204 ARG A CA 1
ATOM 1523 C C . ARG A 1 204 ? 7.696 -6.088 -25.762 1.00 97.50 204 ARG A C 1
ATOM 1525 O O . ARG A 1 204 ? 8.516 -6.926 -25.372 1.00 97.50 204 ARG A O 1
ATOM 1532 N N . ALA A 1 205 ? 7.862 -4.783 -25.521 1.00 97.88 205 ALA A N 1
ATOM 1533 C CA . ALA A 1 205 ? 9.075 -4.248 -24.902 1.00 97.88 205 ALA A CA 1
ATOM 1534 C C . ALA A 1 205 ? 9.329 -4.852 -23.517 1.00 97.88 205 ALA A C 1
ATOM 1536 O O . ALA A 1 205 ? 10.472 -5.160 -23.202 1.00 97.88 205 ALA A O 1
ATOM 1537 N N . ALA A 1 206 ? 8.283 -5.094 -22.716 1.00 97.88 206 ALA A N 1
ATOM 1538 C CA . ALA A 1 206 ? 8.438 -5.683 -21.386 1.00 97.88 206 ALA A CA 1
ATOM 1539 C C . ALA A 1 206 ? 9.091 -7.076 -21.448 1.00 97.88 206 ALA A C 1
ATOM 1541 O O . ALA A 1 206 ? 10.010 -7.359 -20.685 1.00 97.88 206 ALA A O 1
ATOM 1542 N N . HIS A 1 207 ? 8.673 -7.919 -22.395 1.00 96.75 207 HIS A N 1
ATOM 1543 C CA . HIS A 1 207 ? 9.240 -9.254 -22.609 1.00 96.75 207 HIS A CA 1
ATOM 1544 C C . HIS A 1 207 ? 10.680 -9.186 -23.146 1.00 96.75 207 HIS A C 1
ATOM 1546 O O . HIS A 1 207 ? 11.560 -9.883 -22.646 1.00 96.75 207 HIS A O 1
ATOM 1552 N N . ILE A 1 208 ? 10.943 -8.314 -24.128 1.00 96.94 208 ILE A N 1
ATOM 1553 C CA . ILE A 1 208 ? 12.284 -8.169 -24.717 1.00 96.94 208 ILE A CA 1
ATOM 1554 C C . ILE A 1 208 ? 13.279 -7.610 -23.689 1.00 96.94 208 ILE A C 1
ATOM 1556 O O . ILE A 1 208 ? 14.367 -8.158 -23.543 1.00 96.94 208 ILE A O 1
ATOM 1560 N N . LEU A 1 209 ? 12.899 -6.574 -22.937 1.00 97.81 209 LEU A N 1
ATOM 1561 C CA . LEU A 1 209 ? 13.732 -5.982 -21.888 1.00 97.81 209 LEU A CA 1
ATOM 1562 C C . LEU A 1 209 ? 13.925 -6.927 -20.697 1.00 97.81 209 LEU A C 1
ATOM 1564 O O . LEU A 1 209 ? 15.014 -6.953 -20.142 1.00 97.81 209 LEU A O 1
ATOM 1568 N N . SER A 1 210 ? 12.926 -7.744 -20.339 1.00 97.44 210 SER A N 1
ATOM 1569 C CA . SER A 1 210 ? 13.080 -8.786 -19.308 1.00 97.44 210 SER A CA 1
ATOM 1570 C C . SER A 1 210 ? 14.151 -9.810 -19.692 1.00 97.44 210 SER A C 1
ATOM 1572 O O . SER A 1 210 ? 15.010 -10.134 -18.871 1.00 97.44 210 SER A O 1
ATOM 1574 N N . ARG A 1 211 ? 14.156 -10.274 -20.953 1.00 95.75 211 ARG A N 1
ATOM 1575 C CA . ARG A 1 211 ? 15.217 -11.149 -21.479 1.00 95.75 211 ARG A CA 1
ATOM 1576 C C . ARG A 1 211 ? 16.576 -10.444 -21.486 1.00 95.75 211 ARG A C 1
ATOM 1578 O O . ARG A 1 211 ? 17.527 -10.987 -20.933 1.00 95.75 211 ARG A O 1
ATOM 1585 N N . LEU A 1 212 ? 16.663 -9.239 -22.055 1.00 95.88 212 LEU A N 1
ATOM 1586 C CA . LEU A 1 212 ? 17.925 -8.492 -22.145 1.00 95.88 212 LEU A CA 1
ATOM 1587 C C . LEU A 1 212 ? 18.515 -8.152 -20.762 1.00 95.88 212 LEU A C 1
ATOM 1589 O O . LEU A 1 212 ? 19.727 -8.216 -20.595 1.00 95.88 212 LEU A O 1
ATOM 1593 N N . LEU A 1 213 ? 17.678 -7.873 -19.757 1.00 96.88 213 LEU A N 1
ATOM 1594 C CA . LEU A 1 213 ? 18.111 -7.628 -18.378 1.00 96.88 213 LEU A CA 1
ATOM 1595 C C . LEU A 1 213 ? 18.652 -8.898 -17.699 1.00 96.88 213 LEU A C 1
ATOM 1597 O O . LEU A 1 213 ? 19.596 -8.820 -16.920 1.00 96.88 213 LEU A O 1
ATOM 1601 N N . CYS A 1 214 ? 18.087 -10.072 -17.996 1.00 95.88 214 CYS A N 1
ATOM 1602 C CA . CYS A 1 214 ? 18.639 -11.350 -17.530 1.00 95.88 214 CYS A CA 1
ATOM 1603 C C . CYS A 1 214 ? 19.937 -11.723 -18.267 1.00 95.88 214 CYS A C 1
ATOM 1605 O O . CYS A 1 214 ? 20.803 -12.391 -17.712 1.00 95.88 214 CYS A O 1
ATOM 1607 N N . GLU A 1 215 ? 20.079 -11.298 -19.520 1.00 93.75 215 GLU A N 1
ATOM 1608 C CA . GLU A 1 215 ? 21.306 -11.451 -20.300 1.00 93.75 215 GLU A CA 1
ATOM 1609 C C . GLU A 1 215 ? 22.443 -10.522 -19.836 1.00 93.75 215 GLU A C 1
ATOM 1611 O O . GLU A 1 215 ? 23.609 -10.920 -19.888 1.00 93.75 215 GLU A O 1
ATOM 1616 N N . ASP A 1 216 ? 22.113 -9.303 -19.397 1.00 94.88 216 ASP A N 1
ATOM 1617 C CA . ASP A 1 216 ? 23.050 -8.281 -18.920 1.00 94.88 216 ASP A CA 1
ATOM 1618 C C . ASP A 1 216 ? 22.522 -7.523 -17.676 1.00 94.88 216 ASP A C 1
ATOM 1620 O O . ASP A 1 216 ? 22.061 -6.379 -17.776 1.00 94.88 216 ASP A O 1
ATOM 1624 N N . PRO A 1 217 ? 22.636 -8.118 -16.469 1.00 95.25 217 PRO A N 1
ATOM 1625 C CA . PRO A 1 217 ? 22.251 -7.464 -15.216 1.00 95.25 217 PRO A CA 1
ATOM 1626 C C . PRO A 1 217 ? 23.089 -6.225 -14.852 1.00 95.25 217 PRO A C 1
ATOM 1628 O O . PRO A 1 217 ? 22.741 -5.515 -13.907 1.00 95.25 217 PRO A O 1
ATOM 1631 N N . SER A 1 218 ? 24.172 -5.920 -15.579 1.00 94.69 218 SER A N 1
ATOM 1632 C CA . SER A 1 218 ? 24.935 -4.681 -15.363 1.00 94.69 218 SER A CA 1
ATOM 1633 C C . SER A 1 218 ? 24.207 -3.442 -15.910 1.00 94.69 218 SER A C 1
ATOM 1635 O O . SER A 1 218 ? 24.426 -2.316 -15.451 1.00 94.69 218 SER A O 1
ATOM 1637 N N . CYS A 1 219 ? 23.286 -3.639 -16.860 1.00 96.00 219 CYS A N 1
ATOM 1638 C CA . CYS A 1 219 ? 22.609 -2.566 -17.575 1.00 96.00 219 CYS A CA 1
ATOM 1639 C C . CYS A 1 219 ? 21.359 -2.043 -16.836 1.00 96.00 219 CYS A C 1
ATOM 1641 O O . CYS A 1 219 ? 20.215 -2.262 -17.246 1.00 96.00 219 CYS A O 1
ATOM 1643 N N . HIS A 1 220 ? 21.573 -1.284 -15.756 1.00 96.75 220 HIS A N 1
ATOM 1644 C CA . HIS A 1 220 ? 20.502 -0.712 -14.924 1.00 96.75 220 HIS A CA 1
ATOM 1645 C C . HIS A 1 220 ? 19.455 0.125 -15.698 1.00 96.75 220 HIS A C 1
ATOM 1647 O O . HIS A 1 220 ? 18.300 0.185 -15.277 1.00 96.75 220 HIS A O 1
ATOM 1653 N N . LEU A 1 221 ? 19.796 0.715 -16.857 1.00 97.81 221 LEU A N 1
ATOM 1654 C CA . LEU A 1 221 ? 18.827 1.408 -17.726 1.00 97.81 221 LEU A CA 1
ATOM 1655 C C . LEU A 1 221 ? 17.664 0.504 -18.168 1.00 97.81 221 LEU A C 1
ATOM 1657 O O . LEU A 1 221 ? 16.535 0.978 -18.270 1.00 97.81 221 LEU A O 1
ATOM 1661 N N . MET A 1 222 ? 17.897 -0.795 -18.391 1.00 98.19 222 MET A N 1
ATOM 1662 C CA . MET A 1 222 ? 16.817 -1.730 -18.731 1.00 98.19 222 MET A CA 1
ATOM 1663 C C . MET A 1 222 ? 15.825 -1.872 -17.572 1.00 98.19 222 MET A C 1
ATOM 1665 O O . MET A 1 222 ? 14.612 -1.847 -17.786 1.00 98.19 222 MET A O 1
ATOM 1669 N N . ALA A 1 223 ? 16.333 -1.941 -16.337 1.00 97.75 223 ALA A N 1
ATOM 1670 C CA . ALA A 1 223 ? 15.505 -1.955 -15.138 1.00 97.75 223 ALA A CA 1
ATOM 1671 C C . ALA A 1 223 ? 14.740 -0.628 -14.959 1.00 97.75 223 ALA A C 1
ATOM 1673 O O . ALA A 1 223 ? 13.555 -0.669 -14.644 1.00 97.75 223 ALA A O 1
ATOM 1674 N N . ILE A 1 224 ? 15.346 0.533 -15.247 1.00 97.75 224 ILE A N 1
ATOM 1675 C CA . ILE A 1 224 ? 14.653 1.840 -15.224 1.00 97.75 224 ILE A CA 1
ATOM 1676 C C . ILE A 1 224 ? 13.486 1.878 -16.226 1.00 97.75 224 ILE A C 1
ATOM 1678 O O . ILE A 1 224 ? 12.382 2.294 -15.870 1.00 97.75 224 ILE A O 1
ATOM 1682 N N . ILE A 1 225 ? 13.669 1.385 -17.455 1.00 98.38 225 ILE A N 1
ATOM 1683 C CA . ILE A 1 225 ? 12.571 1.327 -18.435 1.00 98.38 225 ILE A CA 1
ATOM 1684 C C . ILE A 1 225 ? 11.444 0.415 -17.918 1.00 98.38 225 ILE A C 1
ATOM 1686 O O . ILE A 1 225 ? 10.271 0.784 -17.979 1.00 98.38 225 ILE A O 1
ATOM 1690 N N . LEU A 1 226 ? 11.771 -0.741 -17.329 1.00 98.25 226 LEU A N 1
ATOM 1691 C CA . LEU A 1 226 ? 10.776 -1.611 -16.688 1.00 98.25 226 LEU A CA 1
ATOM 1692 C C . LEU A 1 226 ? 10.088 -0.932 -15.483 1.00 98.25 226 LEU A C 1
ATOM 1694 O O . LEU A 1 226 ? 8.889 -1.124 -15.276 1.00 98.25 226 LEU A O 1
ATOM 1698 N N . VAL A 1 227 ? 10.777 -0.077 -14.723 1.00 97.19 227 VAL A N 1
ATOM 1699 C CA . VAL A 1 227 ? 10.174 0.753 -13.660 1.00 97.19 227 VAL A CA 1
ATOM 1700 C C . VAL A 1 227 ? 9.149 1.730 -14.241 1.00 97.19 227 VAL A C 1
ATOM 1702 O O . VAL A 1 227 ? 8.048 1.831 -13.695 1.00 97.19 227 VAL A O 1
ATOM 1705 N N . ASN A 1 228 ? 9.444 2.383 -15.369 1.00 97.00 228 ASN A N 1
ATOM 1706 C CA . ASN A 1 228 ? 8.502 3.281 -16.048 1.00 97.00 228 ASN A CA 1
ATOM 1707 C C . ASN A 1 228 ? 7.259 2.531 -16.551 1.00 97.00 228 ASN A C 1
ATOM 1709 O O . ASN A 1 228 ? 6.135 2.980 -16.316 1.00 97.00 228 ASN A O 1
ATOM 1713 N N . LEU A 1 229 ? 7.449 1.369 -17.189 1.00 97.44 229 LEU A N 1
ATOM 1714 C CA . LEU A 1 229 ? 6.356 0.534 -17.707 1.00 97.44 229 LEU A CA 1
ATOM 1715 C C . LEU A 1 229 ? 5.492 -0.076 -16.589 1.00 97.44 229 LEU A C 1
ATOM 1717 O O . LEU A 1 229 ? 4.293 -0.267 -16.776 1.00 97.44 229 LEU A O 1
ATOM 1721 N N . THR A 1 230 ? 6.067 -0.345 -15.412 1.00 96.38 230 THR A N 1
ATOM 1722 C CA . THR A 1 230 ? 5.324 -0.823 -14.230 1.00 96.38 230 THR A CA 1
ATOM 1723 C C . THR A 1 230 ? 4.673 0.311 -13.425 1.00 96.38 230 THR A C 1
ATOM 1725 O O . THR A 1 230 ? 3.682 0.073 -12.725 1.00 96.38 230 THR A O 1
ATOM 1728 N N . PHE A 1 231 ? 5.144 1.560 -13.559 1.00 94.19 231 PHE A N 1
ATOM 1729 C CA . PHE A 1 231 ? 4.476 2.783 -13.082 1.00 94.19 231 PHE A CA 1
ATOM 1730 C C . PHE A 1 231 ? 3.284 3.142 -13.995 1.00 94.19 231 PHE A C 1
ATOM 1732 O O . PHE A 1 231 ? 3.239 4.196 -14.633 1.00 94.19 231 PHE A O 1
ATOM 1739 N N . ALA A 1 232 ? 2.323 2.227 -14.098 1.00 89.38 232 ALA A N 1
ATOM 1740 C CA . ALA A 1 232 ? 1.141 2.332 -14.950 1.00 89.38 232 ALA A CA 1
ATOM 1741 C C . ALA A 1 232 ? -0.165 2.364 -14.134 1.00 89.38 232 ALA A C 1
ATOM 1743 O O . ALA A 1 232 ? -0.156 2.471 -12.904 1.00 89.38 232 ALA A O 1
ATOM 1744 N N . ASP A 1 233 ? -1.305 2.250 -14.808 1.00 89.75 233 ASP A N 1
ATOM 1745 C CA . ASP A 1 233 ? -2.580 1.909 -14.182 1.00 89.75 233 ASP A CA 1
ATOM 1746 C C . ASP A 1 233 ? -2.594 0.455 -13.645 1.00 89.75 233 ASP A C 1
ATOM 1748 O O . ASP A 1 233 ? -1.629 -0.306 -13.768 1.00 89.75 233 ASP A O 1
ATOM 1752 N N . ALA A 1 234 ? -3.686 0.069 -12.982 1.00 90.88 234 ALA A N 1
ATOM 1753 C CA . ALA A 1 234 ? -3.815 -1.257 -12.379 1.00 90.88 234 ALA A CA 1
ATOM 1754 C C . ALA A 1 234 ? -4.071 -2.385 -13.399 1.00 90.88 234 ALA A C 1
ATOM 1756 O O . ALA A 1 234 ? -3.731 -3.534 -13.113 1.00 90.88 234 ALA A O 1
ATOM 1757 N N . ASP A 1 235 ? -4.648 -2.084 -14.564 1.00 93.69 235 ASP A N 1
ATOM 1758 C CA . ASP A 1 235 ? -4.962 -3.076 -15.591 1.00 93.69 235 ASP A CA 1
ATOM 1759 C C . ASP A 1 235 ? -3.696 -3.483 -16.360 1.00 93.69 235 ASP A C 1
ATOM 1761 O O . ASP A 1 235 ? -3.444 -4.680 -16.510 1.00 93.69 235 ASP A O 1
ATOM 1765 N N . LEU A 1 236 ? -2.834 -2.527 -16.736 1.00 95.44 236 LEU A N 1
ATOM 1766 C CA . LEU A 1 236 ? -1.534 -2.843 -17.340 1.00 95.44 236 LEU A CA 1
ATOM 1767 C C . LEU A 1 236 ? -0.623 -3.599 -16.362 1.00 95.44 236 LEU A C 1
ATOM 1769 O O . LEU A 1 236 ? 0.000 -4.586 -16.748 1.00 95.44 236 LEU A O 1
ATOM 1773 N N . ARG A 1 237 ? -0.581 -3.212 -15.076 1.00 95.44 237 ARG A N 1
ATOM 1774 C CA . ARG A 1 237 ? 0.174 -3.984 -14.068 1.00 95.44 237 ARG A CA 1
ATOM 1775 C C . ARG A 1 237 ? -0.296 -5.433 -13.975 1.00 95.44 237 ARG A C 1
ATOM 1777 O O . ARG A 1 237 ? 0.549 -6.319 -13.898 1.00 95.44 237 ARG A O 1
ATOM 1784 N N . ARG A 1 238 ? -1.612 -5.677 -14.015 1.00 94.62 238 ARG A N 1
ATOM 1785 C CA . ARG A 1 238 ? -2.187 -7.031 -14.056 1.00 94.62 238 ARG A CA 1
ATOM 1786 C C . ARG A 1 238 ? -1.745 -7.792 -15.305 1.00 94.62 238 ARG A C 1
ATOM 1788 O O . ARG A 1 238 ? -1.353 -8.946 -15.185 1.00 94.62 238 ARG A O 1
ATOM 1795 N N . GLU A 1 239 ? -1.798 -7.172 -16.483 1.00 95.69 239 GLU A N 1
ATOM 1796 C CA . GLU A 1 239 ? -1.359 -7.797 -17.741 1.00 95.69 239 GLU A CA 1
ATOM 1797 C C . GLU A 1 239 ? 0.127 -8.199 -17.682 1.00 95.69 239 GLU A C 1
ATOM 1799 O O . GLU A 1 239 ? 0.463 -9.332 -18.026 1.00 95.69 239 GLU A O 1
ATOM 1804 N N . LEU A 1 240 ? 0.991 -7.333 -17.139 1.00 96.50 240 LEU A N 1
ATOM 1805 C CA . LEU A 1 240 ? 2.435 -7.564 -16.993 1.00 96.50 240 LEU A CA 1
ATOM 1806 C C . LEU A 1 240 ? 2.825 -8.741 -16.079 1.00 96.50 240 LEU A C 1
ATOM 1808 O O . LEU A 1 240 ? 3.888 -9.326 -16.278 1.00 96.50 240 LEU A O 1
ATOM 1812 N N . VAL A 1 241 ? 1.996 -9.078 -15.085 1.00 95.31 241 VAL A N 1
ATOM 1813 C CA . VAL A 1 241 ? 2.229 -10.202 -14.147 1.00 95.31 241 VAL A CA 1
ATOM 1814 C C . VAL A 1 241 ? 1.315 -11.401 -14.399 1.00 95.31 241 VAL A C 1
ATOM 1816 O O . VAL A 1 241 ? 1.376 -12.390 -13.670 1.00 95.31 241 VAL A O 1
ATOM 1819 N N . SER A 1 242 ? 0.434 -11.315 -15.397 1.00 92.19 242 SER A N 1
ATOM 1820 C CA . SER A 1 242 ? -0.457 -12.418 -15.743 1.00 92.19 242 SER A CA 1
ATOM 1821 C C . SER A 1 242 ? 0.350 -13.613 -16.279 1.00 92.19 242 SER A C 1
ATOM 1823 O O . SER A 1 242 ? 1.358 -13.403 -16.961 1.00 92.19 242 SER A O 1
ATOM 1825 N N . PRO A 1 243 ? -0.056 -14.870 -15.998 1.00 89.50 243 PRO A N 1
ATOM 1826 C CA . PRO A 1 243 ? 0.652 -16.047 -16.499 1.00 89.50 243 PRO A CA 1
ATOM 1827 C C . PRO A 1 243 ? 0.776 -16.023 -18.029 1.00 89.50 243 PRO A C 1
ATOM 1829 O O . PRO A 1 243 ? -0.220 -16.123 -18.747 1.00 89.50 243 PRO A O 1
ATOM 1832 N N . GLY A 1 244 ? 2.004 -15.883 -18.526 1.00 90.38 244 GLY A N 1
ATOM 1833 C CA . GLY A 1 244 ? 2.276 -15.613 -19.933 1.00 90.38 244 GLY A CA 1
ATOM 1834 C C . GLY A 1 244 ? 3.772 -15.446 -20.222 1.00 90.38 244 GLY A C 1
ATOM 1835 O O . GLY A 1 244 ? 4.594 -15.556 -19.314 1.00 90.38 244 GLY A O 1
ATOM 1836 N N . PRO A 1 245 ? 4.146 -15.157 -21.481 1.00 87.75 245 PRO A N 1
ATOM 1837 C CA . PRO A 1 245 ? 5.532 -15.225 -21.951 1.00 87.75 245 PRO A CA 1
ATOM 1838 C C . PRO A 1 245 ? 6.444 -14.098 -21.442 1.00 87.75 245 PRO A C 1
ATOM 1840 O O . PRO A 1 245 ? 7.618 -14.074 -21.795 1.00 87.75 245 PRO A O 1
ATOM 1843 N N . ILE A 1 246 ? 5.932 -13.120 -20.688 1.00 91.25 246 ILE A N 1
ATOM 1844 C CA . ILE A 1 246 ? 6.740 -11.979 -20.232 1.00 91.25 246 ILE A CA 1
ATOM 1845 C C . ILE A 1 246 ? 7.707 -12.408 -19.114 1.00 91.25 246 ILE A C 1
ATOM 1847 O O . ILE A 1 246 ? 8.832 -11.922 -19.097 1.00 91.25 246 ILE A O 1
ATOM 1851 N N . GLU A 1 247 ? 7.280 -13.305 -18.210 1.00 94.62 247 GLU A N 1
ATOM 1852 C CA . GLU A 1 247 ? 8.035 -13.742 -17.013 1.00 94.62 247 GLU A CA 1
ATOM 1853 C C . GLU A 1 247 ? 8.676 -12.564 -16.234 1.00 94.62 247 GLU A C 1
ATOM 1855 O O . GLU A 1 247 ? 9.765 -12.684 -15.678 1.00 94.62 247 GLU A O 1
ATOM 1860 N N . LEU A 1 248 ? 8.009 -11.396 -16.197 1.00 97.25 248 LEU A N 1
ATOM 1861 C CA . LEU A 1 248 ? 8.595 -10.137 -15.705 1.00 97.25 248 LEU A CA 1
ATOM 1862 C C . LEU A 1 248 ? 9.057 -10.226 -14.246 1.00 97.25 248 LEU A C 1
ATOM 1864 O O . LEU A 1 248 ? 10.116 -9.711 -13.901 1.00 97.25 248 LEU A O 1
ATOM 1868 N N . VAL A 1 249 ? 8.261 -10.859 -13.380 1.00 97.38 249 VAL A N 1
ATOM 1869 C CA . VAL A 1 249 ? 8.610 -11.005 -11.960 1.00 97.38 249 VAL A CA 1
ATOM 1870 C C . VAL A 1 249 ? 9.829 -11.907 -11.798 1.00 97.38 249 VAL A C 1
ATOM 1872 O O . VAL A 1 249 ? 10.743 -11.539 -11.067 1.00 97.38 249 VAL A O 1
ATOM 1875 N N . ASP A 1 250 ? 9.883 -13.029 -12.519 1.00 97.75 250 ASP A N 1
ATOM 1876 C CA . ASP A 1 250 ? 11.029 -13.938 -12.500 1.00 97.75 250 ASP A CA 1
ATOM 1877 C C . ASP A 1 250 ? 12.298 -13.266 -13.062 1.00 97.75 250 ASP A C 1
ATOM 1879 O O . ASP A 1 250 ? 13.385 -13.444 -12.515 1.00 97.75 250 ASP A O 1
ATOM 1883 N N . ALA A 1 251 ? 12.167 -12.427 -14.097 1.00 97.88 251 ALA A N 1
ATOM 1884 C CA . ALA A 1 251 ? 13.273 -11.662 -14.673 1.00 97.88 251 ALA A CA 1
ATOM 1885 C C . ALA A 1 251 ? 13.829 -10.593 -13.723 1.00 97.88 251 ALA A C 1
ATOM 1887 O O . ALA A 1 251 ? 15.041 -10.501 -13.530 1.00 97.88 251 ALA A O 1
ATOM 1888 N N . LEU A 1 252 ? 12.948 -9.812 -13.090 1.00 98.19 252 LEU A N 1
ATOM 1889 C CA . LEU A 1 252 ? 13.333 -8.829 -12.073 1.00 98.19 252 LEU A CA 1
ATOM 1890 C C . LEU A 1 252 ? 13.950 -9.510 -10.844 1.00 98.19 252 LEU A C 1
ATOM 1892 O O . LEU A 1 252 ? 14.911 -8.994 -10.281 1.00 98.19 252 LEU A O 1
ATOM 1896 N N . ALA A 1 253 ? 13.429 -10.672 -10.443 1.00 97.62 253 ALA A N 1
ATOM 1897 C CA . ALA A 1 253 ? 13.958 -11.471 -9.344 1.00 97.62 253 ALA A CA 1
ATOM 1898 C C . ALA A 1 253 ? 15.343 -12.064 -9.659 1.00 97.62 253 ALA A C 1
ATOM 1900 O O . ALA A 1 253 ? 16.238 -11.991 -8.817 1.00 97.62 253 ALA A O 1
ATOM 1901 N N . TYR A 1 254 ? 15.557 -12.587 -10.871 1.00 96.88 254 TYR A N 1
ATOM 1902 C CA . TYR A 1 254 ? 16.871 -13.052 -11.326 1.00 96.88 254 TYR A CA 1
ATOM 1903 C C . TYR A 1 254 ? 17.883 -11.901 -11.351 1.00 96.88 254 TYR A C 1
ATOM 1905 O O . TYR A 1 254 ? 18.947 -11.995 -10.739 1.00 96.88 254 TYR A O 1
ATOM 1913 N N . ALA A 1 255 ? 17.532 -10.784 -11.991 1.00 96.88 255 ALA A N 1
ATOM 1914 C CA . ALA A 1 255 ? 18.407 -9.622 -12.083 1.00 96.88 255 ALA A CA 1
ATOM 1915 C C . ALA A 1 255 ? 18.751 -9.054 -10.698 1.00 96.88 255 ALA A C 1
ATOM 1917 O O . ALA A 1 255 ? 19.919 -8.787 -10.430 1.00 96.88 255 ALA A O 1
ATOM 1918 N N . LEU A 1 256 ? 17.774 -8.966 -9.786 1.00 96.69 256 LEU A N 1
ATOM 1919 C CA . LEU A 1 256 ? 17.987 -8.602 -8.382 1.00 96.69 256 LEU A CA 1
ATOM 1920 C C . LEU A 1 256 ? 18.944 -9.573 -7.672 1.00 96.69 256 LEU A C 1
ATOM 1922 O O . LEU A 1 256 ? 19.851 -9.125 -6.973 1.00 96.69 256 LEU A O 1
ATOM 1926 N N . ARG A 1 257 ? 18.775 -10.891 -7.856 1.00 94.50 257 ARG A N 1
ATOM 1927 C CA . ARG A 1 257 ? 19.617 -11.918 -7.221 1.00 94.50 257 ARG A CA 1
ATOM 1928 C C . ARG A 1 257 ? 21.075 -11.848 -7.673 1.00 94.50 257 ARG A C 1
ATOM 1930 O O . ARG A 1 257 ? 21.954 -12.059 -6.839 1.00 94.50 257 ARG A O 1
ATOM 1937 N N . ILE A 1 258 ? 21.333 -11.568 -8.952 1.00 94.50 258 ILE A N 1
ATOM 1938 C CA . ILE A 1 258 ? 22.694 -11.386 -9.483 1.00 94.50 258 ILE A CA 1
ATOM 1939 C C . ILE A 1 258 ? 23.256 -10.030 -9.036 1.00 94.50 258 ILE A C 1
ATOM 1941 O O . ILE A 1 258 ? 24.376 -9.963 -8.544 1.00 94.50 258 ILE A O 1
ATOM 1945 N N . ALA A 1 259 ? 22.473 -8.955 -9.148 1.00 94.38 259 ALA A N 1
ATOM 1946 C CA . ALA A 1 259 ? 22.901 -7.599 -8.814 1.00 94.38 259 ALA A CA 1
ATOM 1947 C C . ALA A 1 259 ? 23.263 -7.412 -7.330 1.00 94.38 259 ALA A C 1
ATOM 1949 O O . ALA A 1 259 ? 24.192 -6.666 -7.021 1.00 94.38 259 ALA A O 1
ATOM 1950 N N . ALA A 1 260 ? 22.552 -8.103 -6.434 1.00 91.62 260 ALA A N 1
ATOM 1951 C CA . ALA A 1 260 ? 22.812 -8.110 -4.997 1.00 91.62 260 ALA A CA 1
ATOM 1952 C C . ALA A 1 260 ? 23.854 -9.157 -4.551 1.00 91.62 260 ALA A C 1
ATOM 1954 O O . ALA A 1 260 ? 24.149 -9.239 -3.364 1.00 91.62 260 ALA A O 1
ATOM 1955 N N . ALA A 1 261 ? 24.393 -9.983 -5.456 1.00 90.31 261 ALA A N 1
ATOM 1956 C CA . ALA A 1 261 ? 25.435 -10.948 -5.108 1.00 90.31 261 ALA A CA 1
ATOM 1957 C C . ALA A 1 261 ? 26.737 -10.241 -4.682 1.00 90.31 261 ALA A C 1
ATOM 1959 O O . ALA A 1 261 ? 26.965 -9.084 -5.042 1.00 90.31 261 ALA A O 1
ATOM 1960 N N . SER A 1 262 ? 27.605 -10.951 -3.953 1.00 88.50 262 SER A N 1
ATOM 1961 C CA . SER A 1 262 ? 28.972 -10.481 -3.705 1.00 88.50 262 SER A CA 1
ATOM 1962 C C . SER A 1 262 ? 29.835 -10.597 -4.977 1.00 88.50 262 SER A C 1
ATOM 1964 O O . SER A 1 262 ? 29.501 -11.376 -5.880 1.00 88.50 262 SER A O 1
ATOM 1966 N N . PRO A 1 263 ? 30.978 -9.890 -5.078 1.00 86.62 263 PRO A N 1
ATOM 1967 C CA . PRO A 1 263 ? 31.881 -10.024 -6.222 1.00 86.62 263 PRO A CA 1
ATOM 1968 C C . PRO A 1 263 ? 32.475 -11.435 -6.346 1.00 86.62 263 PRO A C 1
ATOM 1970 O O . PRO A 1 263 ? 32.718 -11.906 -7.457 1.00 86.62 263 PRO A O 1
ATOM 1973 N N . GLU A 1 264 ? 32.659 -12.125 -5.216 1.00 85.38 264 GLU A N 1
ATOM 1974 C CA . GLU A 1 264 ? 33.138 -13.510 -5.160 1.00 85.38 264 GLU A CA 1
ATOM 1975 C C . GLU A 1 264 ? 32.090 -14.481 -5.726 1.00 85.38 264 GLU A C 1
ATOM 1977 O O . GLU A 1 264 ? 32.405 -15.300 -6.593 1.00 85.38 264 GLU A O 1
ATOM 1982 N N . ASP A 1 265 ? 30.819 -14.326 -5.336 1.00 82.06 265 ASP A N 1
ATOM 1983 C CA . ASP A 1 265 ? 29.705 -15.093 -5.906 1.00 82.06 265 ASP A CA 1
ATOM 1984 C C . ASP A 1 265 ? 29.535 -14.812 -7.404 1.00 82.06 265 ASP A C 1
ATOM 1986 O O . ASP A 1 265 ? 29.309 -15.733 -8.196 1.00 82.06 265 ASP A O 1
ATOM 1990 N N . SER A 1 266 ? 29.668 -13.547 -7.818 1.00 78.94 266 SER A N 1
ATOM 1991 C CA . SER A 1 266 ? 29.485 -13.134 -9.212 1.00 78.94 266 SER A CA 1
ATOM 1992 C C . SER A 1 266 ? 30.484 -13.788 -10.165 1.00 78.94 266 SER A C 1
ATOM 1994 O O . SER A 1 266 ? 30.139 -14.007 -11.324 1.00 78.94 266 SER A O 1
ATOM 1996 N N . ALA A 1 267 ? 31.687 -14.145 -9.705 1.00 77.25 267 ALA A N 1
ATOM 1997 C CA . ALA A 1 267 ? 32.664 -14.861 -10.525 1.00 77.25 267 ALA A CA 1
ATOM 1998 C C . ALA A 1 267 ? 32.199 -16.284 -10.904 1.00 77.25 267 ALA A C 1
ATOM 2000 O O . ALA A 1 267 ? 32.622 -16.824 -11.925 1.00 77.25 267 ALA A O 1
ATOM 2001 N N . THR A 1 268 ? 31.306 -16.892 -10.112 1.00 74.12 268 THR A N 1
ATOM 2002 C CA . THR A 1 268 ? 30.696 -18.198 -10.435 1.00 74.12 268 THR A CA 1
ATOM 2003 C C . THR A 1 268 ? 29.528 -18.073 -11.415 1.00 74.12 268 THR A C 1
ATOM 2005 O O . THR A 1 268 ? 29.238 -19.005 -12.170 1.00 74.12 268 THR A O 1
ATOM 2008 N N . HIS A 1 269 ? 28.882 -16.904 -11.444 1.00 73.62 269 HIS A N 1
ATOM 2009 C CA . HIS A 1 269 ? 27.756 -16.588 -12.316 1.00 73.62 269 HIS A CA 1
ATOM 2010 C C . HIS A 1 269 ? 28.271 -16.171 -13.699 1.00 73.62 269 HIS A C 1
ATOM 2012 O O . HIS A 1 269 ? 28.139 -15.023 -14.121 1.00 73.62 269 HIS A O 1
ATOM 2018 N N . ASN A 1 270 ? 28.873 -17.133 -14.408 1.00 66.88 270 ASN A N 1
ATOM 2019 C CA . ASN A 1 270 ? 29.282 -16.963 -15.800 1.00 66.88 270 ASN A CA 1
ATOM 2020 C C . ASN A 1 270 ? 28.122 -16.382 -16.615 1.00 66.88 270 ASN A C 1
ATOM 2022 O O . ASN A 1 270 ? 27.033 -16.963 -16.645 1.00 66.88 270 ASN A O 1
ATOM 2026 N N . ILE A 1 271 ? 28.381 -15.253 -17.283 1.00 66.38 271 ILE A N 1
ATOM 2027 C CA . ILE A 1 271 ? 27.423 -14.589 -18.171 1.00 66.38 271 ILE A CA 1
ATOM 2028 C C . ILE A 1 271 ? 26.868 -15.637 -19.137 1.00 66.38 271 ILE A C 1
ATOM 2030 O O . ILE A 1 271 ? 27.631 -16.328 -19.817 1.00 66.38 271 ILE A O 1
ATOM 2034 N N . ILE A 1 272 ? 25.540 -15.768 -19.161 1.00 70.88 272 ILE A N 1
ATOM 2035 C CA . ILE A 1 272 ? 24.844 -16.793 -19.941 1.00 70.88 272 ILE A CA 1
ATOM 2036 C C . ILE A 1 272 ? 25.303 -16.691 -21.406 1.00 70.88 272 ILE A C 1
ATOM 2038 O O . ILE A 1 272 ? 25.231 -15.592 -21.970 1.00 70.88 272 ILE A O 1
ATOM 2042 N N . PRO A 1 273 ? 25.765 -17.795 -22.031 1.00 67.38 273 PRO A N 1
ATOM 2043 C CA . PRO A 1 273 ? 26.160 -17.788 -23.433 1.00 67.38 273 PRO A CA 1
ATOM 2044 C C . PRO A 1 273 ? 25.036 -17.231 -24.309 1.00 67.38 273 PRO A C 1
ATOM 2046 O O . PRO A 1 273 ? 23.887 -17.659 -24.203 1.00 67.38 273 PRO A O 1
ATOM 2049 N N . VAL A 1 274 ? 25.381 -16.266 -25.162 1.00 63.91 274 VAL A N 1
ATOM 2050 C CA . VAL A 1 274 ? 24.415 -15.447 -25.921 1.00 63.91 274 VAL A CA 1
ATOM 2051 C C . VAL A 1 274 ? 23.576 -16.283 -26.905 1.00 63.91 274 VAL A C 1
ATOM 2053 O O . VAL A 1 274 ? 22.463 -15.899 -27.247 1.00 63.91 274 VAL A O 1
ATOM 2056 N N . ASP A 1 275 ? 24.065 -17.465 -27.289 1.00 69.69 275 ASP A N 1
ATOM 2057 C CA . ASP A 1 275 ? 23.486 -18.335 -28.322 1.00 69.69 275 ASP A CA 1
ATOM 2058 C C . ASP A 1 275 ? 22.291 -19.205 -27.868 1.00 69.69 275 ASP A C 1
ATOM 2060 O O . ASP A 1 275 ? 21.899 -20.131 -28.581 1.00 69.69 275 ASP A O 1
ATOM 2064 N N . LEU A 1 276 ? 21.677 -18.943 -26.704 1.00 74.31 276 LEU A N 1
ATOM 2065 C CA . LEU A 1 276 ? 20.423 -19.618 -26.336 1.00 74.31 276 LEU A CA 1
ATOM 2066 C C . LEU A 1 276 ? 19.261 -19.146 -27.220 1.00 74.31 276 LEU A C 1
ATOM 2068 O O . LEU A 1 276 ? 18.925 -17.953 -27.269 1.00 74.31 276 LEU A O 1
ATOM 2072 N N . SER A 1 277 ? 18.616 -20.115 -27.874 1.00 79.50 277 SER A N 1
ATOM 2073 C CA . SER A 1 277 ? 17.491 -19.887 -28.778 1.00 79.50 277 SER A CA 1
ATOM 2074 C C . SER A 1 277 ? 16.306 -19.202 -28.076 1.00 79.50 277 SER A C 1
ATOM 2076 O O . SER A 1 277 ? 16.115 -19.331 -26.865 1.00 79.50 277 SER A O 1
ATOM 2078 N N . ASP A 1 278 ? 15.484 -18.462 -28.834 1.00 75.56 278 ASP A N 1
ATOM 2079 C CA . ASP A 1 278 ? 14.311 -17.737 -28.299 1.00 75.56 278 ASP A CA 1
ATOM 2080 C C . ASP A 1 278 ? 13.265 -18.669 -27.638 1.00 75.56 278 ASP A C 1
ATOM 2082 O O . ASP A 1 278 ? 12.440 -18.188 -26.867 1.00 75.56 278 ASP A O 1
ATOM 2086 N N . GLU A 1 279 ? 13.314 -19.987 -27.883 1.00 77.94 279 GLU A N 1
ATOM 2087 C CA . GLU A 1 279 ? 12.430 -20.985 -27.253 1.00 77.94 279 GLU A CA 1
ATOM 2088 C C . GLU A 1 279 ? 12.998 -21.600 -25.956 1.00 77.94 279 GLU A C 1
ATOM 2090 O O . GLU A 1 279 ? 12.242 -22.158 -25.162 1.00 77.94 279 GLU A O 1
ATOM 2095 N N . GLU A 1 280 ? 14.310 -21.501 -25.713 1.00 82.62 280 GLU A N 1
ATOM 2096 C CA . GLU A 1 280 ? 14.983 -22.088 -24.538 1.00 82.62 280 GLU A CA 1
ATOM 2097 C C . GLU A 1 280 ? 15.226 -21.075 -23.408 1.00 82.62 280 GLU A C 1
ATOM 2099 O O . GLU A 1 280 ? 15.496 -21.458 -22.265 1.00 82.62 280 GLU A O 1
ATOM 2104 N N . PHE A 1 281 ? 15.128 -19.776 -23.704 1.00 89.81 281 PHE A N 1
ATOM 2105 C CA . PHE A 1 281 ? 15.336 -18.714 -22.726 1.00 89.81 281 PHE A CA 1
ATOM 2106 C C . PHE A 1 281 ? 14.078 -18.464 -21.877 1.00 89.81 281 PHE A C 1
ATOM 2108 O O . PHE A 1 281 ? 13.118 -17.842 -22.327 1.00 89.81 281 PHE A O 1
ATOM 2115 N N . SER A 1 282 ? 14.113 -18.885 -20.611 1.00 93.31 282 SER A N 1
ATOM 2116 C CA . SER A 1 282 ? 13.092 -18.573 -19.599 1.00 93.31 282 SER A CA 1
ATOM 2117 C C . SER A 1 282 ? 13.752 -17.909 -18.383 1.00 93.31 282 SER A C 1
ATOM 2119 O O . SER A 1 282 ? 14.546 -18.570 -17.701 1.00 93.31 282 SER A O 1
ATOM 2121 N N . PRO A 1 283 ? 13.433 -16.635 -18.071 1.00 95.38 283 PRO A N 1
ATOM 2122 C CA . PRO A 1 283 ? 13.830 -15.986 -16.824 1.00 95.38 283 PRO A CA 1
ATOM 2123 C C . PRO A 1 283 ? 13.556 -16.825 -15.572 1.00 95.38 283 PRO A C 1
ATOM 2125 O O . PRO A 1 283 ? 14.424 -16.928 -14.706 1.00 95.38 283 PRO A O 1
ATOM 2128 N N . LYS A 1 284 ? 12.415 -17.523 -15.509 1.00 95.31 284 LYS A N 1
ATOM 2129 C CA . LYS A 1 284 ? 12.093 -18.442 -14.407 1.00 95.31 284 LYS A CA 1
ATOM 2130 C C . LYS A 1 284 ? 13.091 -19.591 -14.278 1.00 95.31 284 LYS A C 1
ATOM 2132 O O . LYS A 1 284 ? 13.531 -19.925 -13.179 1.00 95.31 284 LYS A O 1
ATOM 2137 N N . SER A 1 285 ? 13.500 -20.172 -15.403 1.00 94.25 285 SER A N 1
ATOM 2138 C CA . SER A 1 285 ? 14.499 -21.248 -15.432 1.00 94.25 285 SER A CA 1
ATOM 2139 C C . SER A 1 285 ? 15.903 -20.769 -15.044 1.00 94.25 285 SER A C 1
ATOM 2141 O O . SER A 1 285 ? 16.697 -21.556 -14.527 1.00 94.25 285 SER A O 1
ATOM 2143 N N . LEU A 1 286 ? 16.222 -19.492 -15.278 1.00 94.00 286 LEU A N 1
ATOM 2144 C CA . LEU A 1 286 ? 17.471 -18.865 -14.835 1.00 94.00 286 LEU A CA 1
ATOM 2145 C C . LEU A 1 286 ? 17.448 -18.554 -13.335 1.00 94.00 286 LEU A C 1
ATOM 2147 O O . LEU A 1 286 ? 18.419 -18.849 -12.640 1.00 94.00 286 LEU A O 1
ATOM 2151 N N . LEU A 1 287 ? 16.328 -18.030 -12.829 1.00 95.06 287 LEU A N 1
ATOM 2152 C CA . LEU A 1 287 ? 16.120 -17.758 -11.409 1.00 95.06 287 LEU A CA 1
ATOM 2153 C C . LEU A 1 287 ? 16.258 -19.024 -10.561 1.00 95.06 287 LEU A C 1
ATOM 2155 O O . LEU A 1 287 ? 17.026 -19.021 -9.604 1.00 95.06 287 LEU A O 1
ATOM 2159 N N . ILE A 1 288 ? 15.591 -20.117 -10.946 1.00 94.19 288 ILE A N 1
ATOM 2160 C CA . ILE A 1 288 ? 15.684 -21.402 -10.232 1.00 94.19 288 ILE A CA 1
ATOM 2161 C C . ILE A 1 288 ? 17.148 -21.861 -10.137 1.00 94.19 288 ILE A C 1
ATOM 2163 O O . ILE A 1 288 ? 17.624 -22.146 -9.043 1.00 94.19 288 ILE A O 1
ATOM 2167 N N . LYS A 1 289 ? 17.905 -21.824 -11.245 1.00 92.69 289 LYS A N 1
ATOM 2168 C CA . LYS A 1 289 ? 19.338 -22.178 -11.248 1.00 92.69 289 LYS A CA 1
ATOM 2169 C C . LYS A 1 289 ? 20.181 -21.282 -10.332 1.00 92.69 289 LYS A C 1
ATOM 2171 O O . LYS A 1 289 ? 21.082 -21.787 -9.669 1.00 92.69 289 LYS A O 1
ATOM 2176 N N . ALA A 1 290 ? 19.913 -19.974 -10.299 1.00 91.25 290 ALA A N 1
ATOM 2177 C CA . ALA A 1 290 ? 20.637 -19.026 -9.446 1.00 91.25 290 ALA A CA 1
ATOM 2178 C C . ALA A 1 290 ? 20.328 -19.227 -7.949 1.00 91.25 290 ALA A C 1
ATOM 2180 O O . ALA A 1 290 ? 21.221 -19.107 -7.109 1.00 91.25 290 ALA A O 1
ATOM 2181 N N . LEU A 1 291 ? 19.082 -19.574 -7.609 1.00 90.44 291 LEU A N 1
ATOM 2182 C CA . LEU A 1 291 ? 18.689 -19.929 -6.244 1.00 90.44 291 LEU A CA 1
ATOM 2183 C C . LEU A 1 291 ? 19.318 -21.268 -5.818 1.00 90.44 291 LEU A C 1
ATOM 2185 O O . LEU A 1 291 ? 19.997 -21.315 -4.788 1.00 90.44 291 LEU A O 1
ATOM 2189 N N . ASP A 1 292 ? 19.196 -22.317 -6.639 1.00 90.00 292 ASP A N 1
ATOM 2190 C CA . ASP A 1 292 ? 19.782 -23.644 -6.386 1.00 90.00 292 ASP A CA 1
ATOM 2191 C C . ASP A 1 292 ? 21.308 -23.577 -6.181 1.00 90.00 292 ASP A C 1
ATOM 2193 O O . ASP A 1 292 ? 21.846 -24.216 -5.273 1.00 90.00 292 ASP A O 1
ATOM 2197 N N . ALA A 1 293 ? 22.013 -22.757 -6.973 1.00 87.75 293 ALA A N 1
ATOM 2198 C CA . ALA A 1 293 ? 23.456 -22.555 -6.841 1.00 87.75 293 ALA A CA 1
ATOM 2199 C C . ALA A 1 293 ? 23.859 -22.017 -5.454 1.00 87.75 293 ALA A C 1
ATOM 2201 O O . ALA A 1 293 ? 24.858 -22.467 -4.895 1.00 87.75 293 ALA A O 1
ATOM 2202 N N . SER A 1 294 ? 23.065 -21.113 -4.865 1.00 82.56 294 SER A N 1
ATOM 2203 C CA . SER A 1 294 ? 23.337 -20.571 -3.522 1.00 82.56 294 SER A CA 1
ATOM 2204 C C . SER A 1 294 ? 23.042 -21.531 -2.370 1.00 82.56 294 SER A C 1
ATOM 2206 O O . SER A 1 294 ? 23.697 -21.485 -1.327 1.00 82.56 294 SER A O 1
ATOM 2208 N N . VAL A 1 295 ? 22.103 -22.459 -2.567 1.00 81.62 295 VAL A N 1
ATOM 2209 C CA . VAL A 1 295 ? 21.895 -23.564 -1.622 1.00 81.62 295 VAL A CA 1
ATOM 2210 C C . VAL A 1 295 ? 23.075 -24.540 -1.689 1.00 81.62 295 VAL A C 1
ATOM 2212 O O . VAL A 1 295 ? 23.522 -25.030 -0.655 1.00 81.62 295 VAL A O 1
ATOM 2215 N N . ALA A 1 296 ? 23.625 -24.782 -2.885 1.00 83.00 296 ALA A N 1
ATOM 2216 C CA . ALA A 1 296 ? 24.751 -25.691 -3.094 1.00 83.00 296 ALA A CA 1
ATOM 2217 C C . ALA A 1 296 ? 26.111 -25.157 -2.593 1.00 83.00 296 ALA A C 1
ATOM 2219 O O . ALA A 1 296 ? 26.961 -25.961 -2.213 1.00 83.00 296 ALA A O 1
ATOM 2220 N N . SER A 1 297 ? 26.332 -23.835 -2.572 1.00 77.75 297 SER A N 1
ATOM 2221 C CA . SER A 1 297 ? 27.556 -23.227 -2.015 1.00 77.75 297 SER A CA 1
ATOM 2222 C C . SER A 1 297 ? 27.573 -23.175 -0.480 1.00 77.75 297 SER A C 1
ATOM 2224 O O . SER A 1 297 ? 28.637 -23.045 0.127 1.00 77.75 297 SER A O 1
ATOM 2226 N N . SER A 1 298 ? 26.411 -23.301 0.165 1.00 71.69 298 SER A N 1
ATOM 2227 C CA . SER A 1 298 ? 26.270 -23.199 1.619 1.00 71.69 298 SER A CA 1
ATOM 2228 C C . SER A 1 298 ? 26.671 -24.500 2.339 1.00 71.69 298 SER A C 1
ATOM 2230 O O . SER A 1 298 ? 26.150 -25.569 2.010 1.00 71.69 298 SER A O 1
ATOM 2232 N N . PRO A 1 299 ? 27.540 -24.465 3.372 1.00 75.12 299 PRO A N 1
ATOM 2233 C CA . PRO A 1 299 ? 27.908 -25.670 4.114 1.00 75.12 299 PRO A CA 1
ATOM 2234 C C . PRO A 1 299 ? 26.690 -26.271 4.845 1.00 75.12 299 PRO A C 1
ATOM 2236 O O . PRO A 1 299 ? 25.879 -25.529 5.410 1.00 75.12 299 PRO A O 1
ATOM 2239 N N . PRO A 1 300 ? 26.553 -27.611 4.909 1.00 64.25 300 PRO A N 1
ATOM 2240 C CA . PRO A 1 300 ? 25.310 -28.270 5.326 1.00 64.25 300 PRO A CA 1
ATOM 2241 C C . PRO A 1 300 ? 24.888 -28.028 6.786 1.00 64.25 300 PRO A C 1
ATOM 2243 O O . PRO A 1 300 ? 23.732 -28.265 7.124 1.00 64.25 300 PRO A O 1
ATOM 2246 N N . SER A 1 301 ? 25.779 -27.534 7.654 1.00 57.22 301 SER A N 1
ATOM 2247 C CA . SER A 1 301 ? 25.424 -27.108 9.018 1.00 57.22 301 SER A CA 1
ATOM 2248 C C . SER A 1 301 ? 24.752 -25.730 9.083 1.00 57.22 301 SER A C 1
ATOM 2250 O O . SER A 1 301 ? 24.098 -25.441 10.079 1.00 57.22 301 SER A O 1
ATOM 2252 N N . ALA A 1 302 ? 24.901 -24.894 8.049 1.00 53.00 302 ALA A N 1
ATOM 2253 C CA . ALA A 1 302 ? 24.206 -23.611 7.895 1.00 53.00 302 ALA A CA 1
ATOM 2254 C C . ALA A 1 302 ? 22.998 -23.727 6.943 1.00 53.00 302 ALA A C 1
ATOM 2256 O O . ALA A 1 302 ? 21.954 -23.118 7.171 1.00 53.00 302 ALA A O 1
ATOM 2257 N N . ALA A 1 303 ? 23.092 -24.581 5.917 1.00 51.41 303 ALA A N 1
ATOM 2258 C CA . ALA A 1 303 ? 22.061 -24.747 4.887 1.00 51.41 303 ALA A CA 1
ATOM 2259 C C . ALA A 1 303 ? 20.678 -25.204 5.406 1.00 51.41 303 ALA A C 1
ATOM 2261 O O . ALA A 1 303 ? 19.699 -25.128 4.670 1.00 51.41 303 ALA A O 1
ATOM 2262 N N . ALA A 1 304 ? 20.572 -25.672 6.656 1.00 50.06 304 ALA A N 1
ATOM 2263 C CA . ALA A 1 304 ? 19.311 -26.131 7.239 1.00 50.06 304 ALA A CA 1
ATOM 2264 C C . ALA A 1 304 ? 18.277 -25.010 7.487 1.00 50.06 304 ALA A C 1
ATOM 2266 O O . ALA A 1 304 ? 17.098 -25.333 7.597 1.00 50.06 304 ALA A O 1
ATOM 2267 N N . ASN A 1 305 ? 18.700 -23.738 7.567 1.00 50.69 305 ASN A N 1
ATOM 2268 C CA . ASN A 1 305 ? 17.811 -22.562 7.644 1.00 50.69 305 ASN A CA 1
ATOM 2269 C C . ASN A 1 305 ? 18.336 -21.322 6.875 1.00 50.69 305 ASN A C 1
ATOM 2271 O O . ASN A 1 305 ? 17.530 -20.487 6.481 1.00 50.69 305 ASN A O 1
ATOM 2275 N N . ASP A 1 306 ? 19.649 -21.194 6.623 1.00 55.03 306 ASP A N 1
ATOM 2276 C CA . ASP A 1 306 ? 20.290 -19.886 6.366 1.00 55.03 306 ASP A CA 1
ATOM 2277 C C . ASP A 1 306 ? 20.743 -19.628 4.907 1.00 55.03 306 ASP A C 1
ATOM 2279 O O . ASP A 1 306 ? 21.545 -18.732 4.653 1.00 55.03 306 ASP A O 1
ATOM 2283 N N . GLY A 1 307 ? 20.241 -20.358 3.902 1.00 50.88 307 GLY A N 1
ATOM 2284 C CA . GLY A 1 307 ? 20.702 -20.207 2.503 1.00 50.88 307 GLY A CA 1
ATOM 2285 C C . GLY A 1 307 ? 20.590 -18.783 1.915 1.00 50.88 307 GLY A C 1
ATOM 2286 O O . GLY A 1 307 ? 21.376 -18.403 1.052 1.00 50.88 307 GLY A O 1
ATOM 2287 N N . ALA A 1 308 ? 19.656 -17.964 2.414 1.00 52.78 308 ALA A N 1
ATOM 2288 C CA . ALA A 1 308 ? 19.499 -16.557 2.023 1.00 52.78 308 ALA A CA 1
ATOM 2289 C C . ALA A 1 308 ? 20.373 -15.569 2.833 1.00 52.78 308 ALA A C 1
ATOM 2291 O O . ALA A 1 308 ? 20.427 -14.384 2.504 1.00 52.78 308 ALA A O 1
ATOM 2292 N N . HIS A 1 309 ? 21.048 -16.021 3.896 1.00 57.25 309 HIS A N 1
ATOM 2293 C CA . HIS A 1 309 ? 21.720 -15.150 4.869 1.00 57.25 309 HIS A CA 1
ATOM 2294 C C . HIS A 1 309 ? 23.118 -14.695 4.426 1.00 57.25 309 HIS A C 1
ATOM 2296 O O . HIS A 1 309 ? 23.633 -13.714 4.957 1.00 57.25 309 HIS A O 1
ATOM 2302 N N . GLN A 1 310 ? 23.717 -15.354 3.428 1.00 61.34 310 GLN A N 1
ATOM 2303 C CA . GLN A 1 310 ? 25.042 -14.989 2.902 1.00 61.34 310 GLN A CA 1
ATOM 2304 C C . GLN A 1 310 ? 25.039 -13.701 2.062 1.00 61.34 310 GLN A C 1
ATOM 2306 O O . GLN A 1 310 ? 26.090 -13.107 1.842 1.00 61.34 310 GLN A O 1
ATOM 2311 N N . ILE A 1 311 ? 23.872 -13.244 1.599 1.00 66.44 311 ILE A N 1
ATOM 2312 C CA . ILE A 1 311 ? 23.774 -12.064 0.737 1.00 66.44 311 ILE A CA 1
ATOM 2313 C C . ILE A 1 311 ? 23.772 -10.801 1.606 1.00 66.44 311 ILE A C 1
ATOM 2315 O O . ILE A 1 311 ? 22.846 -10.566 2.389 1.00 66.44 311 ILE A O 1
ATOM 2319 N N . SER A 1 312 ? 24.819 -9.986 1.465 1.00 73.94 312 SER A N 1
ATOM 2320 C CA . SER A 1 312 ? 24.888 -8.652 2.065 1.00 73.94 312 SER A CA 1
ATOM 2321 C C . SER A 1 312 ? 24.190 -7.631 1.172 1.00 73.94 312 SER A C 1
ATOM 2323 O O . SER A 1 312 ? 24.456 -7.560 -0.024 1.00 73.94 312 SER A O 1
ATOM 2325 N N . PHE A 1 313 ? 23.335 -6.801 1.771 1.00 78.06 313 PHE A N 1
ATOM 2326 C CA . PHE A 1 313 ? 22.728 -5.648 1.101 1.00 78.06 313 PHE A CA 1
ATOM 2327 C C . PHE A 1 313 ? 23.472 -4.335 1.354 1.00 78.06 313 PHE A C 1
ATOM 2329 O O . PHE A 1 313 ? 22.955 -3.274 1.013 1.00 78.06 313 PHE A O 1
ATOM 2336 N N . ASP A 1 314 ? 24.701 -4.386 1.871 1.00 78.56 314 ASP A N 1
ATOM 2337 C CA . ASP A 1 314 ? 25.597 -3.228 1.856 1.00 78.56 314 ASP A CA 1
ATOM 2338 C C . ASP A 1 314 ? 25.840 -2.775 0.398 1.00 78.56 314 ASP A C 1
ATOM 2340 O O . ASP A 1 314 ? 26.395 -3.550 -0.389 1.00 78.56 314 ASP A O 1
ATOM 2344 N N . PRO A 1 315 ? 25.446 -1.547 -0.002 1.00 75.62 315 PRO A N 1
ATOM 2345 C CA . PRO A 1 315 ? 25.675 -1.043 -1.355 1.00 75.62 315 PRO A CA 1
ATOM 2346 C C . PRO A 1 315 ? 27.151 -1.027 -1.774 1.00 75.62 315 PRO A C 1
ATOM 2348 O O . PRO A 1 315 ? 27.425 -1.036 -2.971 1.00 75.62 315 PRO A O 1
ATOM 2351 N N . ALA A 1 316 ? 28.094 -1.027 -0.823 1.00 82.19 316 ALA A N 1
ATOM 2352 C CA . ALA A 1 316 ? 29.529 -1.115 -1.095 1.00 82.19 316 ALA A CA 1
ATOM 2353 C C . ALA A 1 316 ? 30.005 -2.533 -1.479 1.00 82.19 316 ALA A C 1
ATOM 2355 O O . ALA A 1 316 ? 31.108 -2.682 -2.003 1.00 82.19 316 ALA A O 1
ATOM 2356 N N . VAL A 1 317 ? 29.193 -3.566 -1.217 1.00 85.94 317 VAL A N 1
ATOM 2357 C CA . VAL A 1 317 ? 29.507 -4.986 -1.479 1.00 85.94 317 VAL A CA 1
ATOM 2358 C C . VAL A 1 317 ? 28.699 -5.548 -2.659 1.00 85.94 317 VAL A C 1
ATOM 2360 O O . VAL A 1 317 ? 29.093 -6.549 -3.251 1.00 85.94 317 VAL A O 1
ATOM 2363 N N . GLN A 1 318 ? 27.590 -4.907 -3.039 1.00 86.88 318 GLN A N 1
ATOM 2364 C CA . GLN A 1 318 ? 26.768 -5.322 -4.181 1.00 86.88 318 GLN A CA 1
ATOM 2365 C C . GLN A 1 318 ? 27.503 -5.147 -5.518 1.00 86.88 318 GLN A C 1
ATOM 2367 O O . GLN A 1 318 ? 28.150 -4.130 -5.763 1.00 86.88 318 GLN A O 1
ATOM 2372 N N . VAL A 1 319 ? 27.334 -6.108 -6.428 1.00 90.81 319 VAL A N 1
ATOM 2373 C CA . VAL A 1 319 ? 27.951 -6.079 -7.766 1.00 90.81 319 VAL A CA 1
ATOM 2374 C C . VAL A 1 319 ? 27.308 -5.022 -8.674 1.00 90.81 319 VAL A C 1
ATOM 2376 O O . VAL A 1 319 ? 28.020 -4.293 -9.363 1.00 90.81 319 VAL A O 1
ATOM 2379 N N . PHE A 1 320 ? 25.973 -4.898 -8.665 1.00 94.38 320 PHE A N 1
ATOM 2380 C CA . PHE A 1 320 ? 25.234 -3.924 -9.487 1.00 94.38 320 PHE A CA 1
ATOM 2381 C C . PHE A 1 320 ? 24.148 -3.190 -8.666 1.00 94.38 320 PHE A C 1
ATOM 2383 O O . PHE A 1 320 ? 22.953 -3.374 -8.926 1.00 94.38 320 PHE A O 1
ATOM 2390 N N . PRO A 1 321 ? 24.513 -2.343 -7.682 1.00 94.25 321 PRO A N 1
ATOM 2391 C CA . PRO A 1 321 ? 23.563 -1.784 -6.711 1.00 94.25 321 PRO A CA 1
ATOM 2392 C C . PRO A 1 321 ? 22.407 -0.995 -7.342 1.00 94.25 321 PRO A C 1
ATOM 2394 O O . PRO A 1 321 ? 21.260 -1.118 -6.910 1.00 94.25 321 PRO A O 1
ATOM 2397 N N . GLU A 1 322 ? 22.662 -0.246 -8.419 1.00 95.81 322 GLU A N 1
ATOM 2398 C CA . GLU A 1 322 ? 21.597 0.449 -9.150 1.00 95.81 322 GLU A CA 1
ATOM 2399 C C . GLU A 1 322 ? 20.635 -0.531 -9.846 1.00 95.81 322 GLU A C 1
ATOM 2401 O O . GLU A 1 322 ? 19.422 -0.353 -9.752 1.00 95.81 322 GLU A O 1
ATOM 2406 N N . THR A 1 323 ? 21.111 -1.620 -10.465 1.00 96.75 323 THR A N 1
ATOM 2407 C CA . THR A 1 323 ? 20.202 -2.641 -11.023 1.00 96.75 323 THR A CA 1
ATOM 2408 C C . THR A 1 323 ? 19.334 -3.260 -9.927 1.00 96.75 323 THR A C 1
ATOM 2410 O O . THR A 1 323 ? 18.121 -3.373 -10.113 1.00 96.75 323 THR A O 1
ATOM 2413 N N . ALA A 1 324 ? 19.913 -3.611 -8.774 1.00 96.56 324 ALA A N 1
ATOM 2414 C CA . ALA A 1 324 ? 19.168 -4.168 -7.642 1.00 96.56 324 ALA A CA 1
ATOM 2415 C C . ALA A 1 324 ? 18.076 -3.197 -7.150 1.00 96.56 324 ALA A C 1
ATOM 2417 O O . ALA A 1 324 ? 16.907 -3.575 -7.017 1.00 96.56 324 ALA A O 1
ATOM 2418 N N . ARG A 1 325 ? 18.436 -1.920 -6.973 1.00 96.19 325 ARG A N 1
ATOM 2419 C CA . ARG A 1 325 ? 17.526 -0.826 -6.608 1.00 96.19 325 ARG A CA 1
ATOM 2420 C C . ARG A 1 325 ? 16.363 -0.693 -7.592 1.00 96.19 325 ARG A C 1
ATOM 2422 O O . ARG A 1 325 ? 15.205 -0.686 -7.173 1.00 96.19 325 ARG A O 1
ATOM 2429 N N . TRP A 1 326 ? 16.639 -0.612 -8.894 1.00 97.62 326 TRP A N 1
ATOM 2430 C CA . TRP A 1 326 ? 15.592 -0.434 -9.904 1.00 97.62 326 TRP A CA 1
ATOM 2431 C C . TRP A 1 326 ? 14.727 -1.688 -10.085 1.00 97.62 326 TRP A C 1
ATOM 2433 O O . TRP A 1 326 ? 13.513 -1.558 -10.249 1.00 97.62 326 TRP A O 1
ATOM 2443 N N . CYS A 1 327 ? 15.284 -2.896 -9.935 1.00 98.19 327 CYS A N 1
ATOM 2444 C CA . CYS A 1 327 ? 14.488 -4.127 -9.911 1.00 98.19 327 CYS A CA 1
ATOM 2445 C C . CYS A 1 327 ? 13.480 -4.127 -8.751 1.00 98.19 327 CYS A C 1
ATOM 2447 O O . CYS A 1 327 ? 12.294 -4.391 -8.960 1.00 98.19 327 CYS A O 1
ATOM 2449 N N . LEU A 1 328 ? 13.906 -3.740 -7.543 1.00 97.06 328 LEU A N 1
ATOM 2450 C CA . LEU A 1 328 ? 13.004 -3.591 -6.397 1.00 97.06 328 LEU A CA 1
ATOM 2451 C C . LEU A 1 328 ? 11.997 -2.445 -6.573 1.00 97.06 328 LEU A C 1
ATOM 2453 O O . LEU A 1 328 ? 10.845 -2.586 -6.166 1.00 97.06 328 LEU A O 1
ATOM 2457 N N . CYS A 1 329 ? 12.356 -1.345 -7.239 1.00 96.75 329 CYS A N 1
ATOM 2458 C CA . CYS A 1 329 ? 11.396 -0.300 -7.610 1.00 96.75 329 CYS A CA 1
ATOM 2459 C C . CYS A 1 329 ? 10.316 -0.804 -8.588 1.00 96.75 329 CYS A C 1
ATOM 2461 O O . CYS A 1 329 ? 9.151 -0.419 -8.453 1.00 96.75 329 CYS A O 1
ATOM 2463 N N . ALA A 1 330 ? 10.659 -1.690 -9.528 1.00 97.12 330 ALA A N 1
ATOM 2464 C CA . ALA A 1 330 ? 9.687 -2.314 -10.424 1.00 97.12 330 ALA A CA 1
ATOM 2465 C C . ALA A 1 330 ? 8.775 -3.295 -9.665 1.00 97.12 330 ALA A C 1
ATOM 2467 O O . ALA A 1 330 ? 7.556 -3.241 -9.827 1.00 97.12 330 ALA A O 1
ATOM 2468 N N . LEU A 1 331 ? 9.321 -4.119 -8.761 1.00 97.56 331 LEU A N 1
ATOM 2469 C CA . LEU A 1 331 ? 8.530 -5.002 -7.886 1.00 97.56 331 LEU A CA 1
ATOM 2470 C C . LEU A 1 331 ? 7.605 -4.208 -6.936 1.00 97.56 331 LEU A C 1
ATOM 2472 O O . LEU A 1 331 ? 6.424 -4.548 -6.796 1.00 97.56 331 LEU A O 1
ATOM 2476 N N . LYS A 1 332 ? 8.074 -3.083 -6.371 1.00 96.31 332 LYS A N 1
ATOM 2477 C CA . LYS A 1 332 ? 7.247 -2.111 -5.627 1.00 96.31 332 LYS A CA 1
ATOM 2478 C C . LYS A 1 332 ? 6.090 -1.606 -6.482 1.00 96.31 332 LYS A C 1
ATOM 2480 O O . LYS A 1 332 ? 4.958 -1.539 -6.008 1.00 96.31 332 LYS A O 1
ATOM 2485 N N . ASN A 1 333 ? 6.358 -1.243 -7.737 1.00 95.56 333 ASN A N 1
ATOM 2486 C CA . ASN A 1 333 ? 5.329 -0.762 -8.651 1.00 95.56 333 ASN A CA 1
ATOM 2487 C C . ASN A 1 333 ? 4.307 -1.854 -8.980 1.00 95.56 333 ASN A C 1
ATOM 2489 O O . ASN A 1 333 ? 3.113 -1.601 -8.837 1.00 95.56 333 ASN A O 1
ATOM 2493 N N . LEU A 1 334 ? 4.755 -3.061 -9.337 1.00 96.06 334 LEU A N 1
ATOM 2494 C CA . LEU A 1 334 ? 3.898 -4.215 -9.632 1.00 96.06 334 LEU A CA 1
ATOM 2495 C C . LEU A 1 334 ? 2.973 -4.586 -8.467 1.00 96.06 334 LEU A C 1
ATOM 2497 O O . LEU A 1 334 ? 1.805 -4.896 -8.689 1.00 96.06 334 LEU A O 1
ATOM 2501 N N . THR A 1 335 ? 3.470 -4.506 -7.232 1.00 95.06 335 THR A N 1
ATOM 2502 C CA . THR A 1 335 ? 2.694 -4.832 -6.026 1.00 95.06 335 THR A CA 1
ATOM 2503 C C . THR A 1 335 ? 1.737 -3.735 -5.563 1.00 95.06 335 THR A C 1
ATOM 2505 O O . THR A 1 335 ? 0.925 -4.018 -4.683 1.00 95.06 335 THR A O 1
ATOM 2508 N N . ARG A 1 336 ? 1.786 -2.512 -6.126 1.00 91.56 336 ARG A N 1
ATOM 2509 C CA . ARG A 1 336 ? 0.961 -1.371 -5.672 1.00 91.56 336 ARG A CA 1
ATOM 2510 C C . ARG A 1 336 ? -0.499 -1.769 -5.448 1.00 91.56 336 ARG A C 1
ATOM 2512 O O . ARG A 1 336 ? -1.060 -2.447 -6.319 1.00 91.56 336 ARG A O 1
ATOM 2519 N N . PRO A 1 337 ? -1.143 -1.301 -4.358 1.00 77.31 337 PRO A N 1
ATOM 2520 C CA . PRO A 1 337 ? -2.434 -1.819 -3.935 1.00 77.31 337 PRO A CA 1
ATOM 2521 C C . PRO A 1 337 ? -3.461 -1.802 -5.063 1.00 77.31 337 PRO A C 1
ATOM 2523 O O . PRO A 1 337 ? -3.833 -0.758 -5.600 1.00 77.31 337 PRO A O 1
ATOM 2526 N N . SER A 1 338 ? -3.913 -2.994 -5.421 1.00 76.75 338 SER A N 1
ATOM 2527 C CA . SER A 1 338 ? -4.957 -3.229 -6.405 1.00 76.75 338 SER A CA 1
ATOM 2528 C C . SER A 1 338 ? -5.914 -4.283 -5.851 1.00 76.75 338 SER A C 1
ATOM 2530 O O . SER A 1 338 ? -5.696 -4.833 -4.769 1.00 76.75 338 SER A O 1
ATOM 2532 N N . ARG A 1 339 ? -6.996 -4.576 -6.574 1.00 73.25 339 ARG A N 1
ATOM 2533 C CA . ARG A 1 339 ? -7.876 -5.705 -6.228 1.00 73.25 339 ARG A CA 1
ATOM 2534 C C . ARG A 1 339 ? -7.265 -7.062 -6.600 1.00 73.25 339 ARG A C 1
ATOM 2536 O O . ARG A 1 339 ? -7.887 -8.085 -6.335 1.00 73.25 339 ARG A O 1
ATOM 2543 N N . ASP A 1 340 ? -6.090 -7.061 -7.224 1.00 77.81 340 ASP A N 1
ATOM 2544 C CA . ASP A 1 340 ? -5.470 -8.236 -7.809 1.00 77.81 340 ASP A CA 1
ATOM 2545 C C . ASP A 1 340 ? -4.417 -8.872 -6.890 1.00 77.81 340 ASP A C 1
ATOM 2547 O O . ASP A 1 340 ? -3.681 -8.190 -6.176 1.00 77.81 340 ASP A O 1
ATOM 2551 N N . THR A 1 341 ? -4.346 -10.200 -6.927 1.00 90.81 341 THR A N 1
ATOM 2552 C CA . THR A 1 341 ? -3.380 -11.011 -6.190 1.00 90.81 341 THR A CA 1
ATOM 2553 C C . THR A 1 341 ? -2.200 -11.468 -7.049 1.00 90.81 341 THR A C 1
ATOM 2555 O O . THR A 1 341 ? -1.200 -11.878 -6.467 1.00 90.81 341 THR A O 1
ATOM 2558 N N . TYR A 1 342 ? -2.265 -11.399 -8.391 1.00 93.00 342 TYR A N 1
ATOM 2559 C CA . TYR A 1 342 ? -1.257 -12.013 -9.275 1.00 93.00 342 TYR A CA 1
ATOM 2560 C C . TYR A 1 342 ? 0.174 -11.547 -8.986 1.00 93.00 342 TYR A C 1
ATOM 2562 O O . TYR A 1 342 ? 1.066 -12.384 -8.922 1.00 93.00 342 TYR A O 1
ATOM 2570 N N . ALA A 1 343 ? 0.409 -10.250 -8.749 1.00 95.00 343 ALA A N 1
ATOM 2571 C CA . ALA A 1 343 ? 1.757 -9.744 -8.462 1.00 95.00 343 ALA A CA 1
ATOM 2572 C C . ALA A 1 343 ? 2.333 -10.333 -7.161 1.00 95.00 343 ALA A C 1
ATOM 2574 O O . ALA A 1 343 ? 3.490 -10.741 -7.122 1.00 95.00 343 ALA A O 1
ATOM 2575 N N . ALA A 1 344 ? 1.515 -10.430 -6.107 1.00 95.81 344 ALA A N 1
ATOM 2576 C CA . ALA A 1 344 ? 1.931 -11.032 -4.843 1.00 95.81 344 ALA A CA 1
ATOM 2577 C C . ALA A 1 344 ? 2.129 -12.553 -4.979 1.00 95.81 344 ALA A C 1
ATOM 2579 O O . ALA A 1 344 ? 3.105 -13.080 -4.456 1.00 95.81 344 ALA A O 1
ATOM 2580 N N . SER A 1 345 ? 1.254 -13.246 -5.718 1.00 95.88 345 SER A N 1
ATOM 2581 C CA . SER A 1 345 ? 1.413 -14.671 -6.034 1.00 95.88 345 SER A CA 1
ATOM 2582 C C . SER A 1 345 ? 2.693 -14.943 -6.825 1.00 95.88 345 SER A C 1
ATOM 2584 O O . SER A 1 345 ? 3.465 -15.800 -6.419 1.00 95.88 345 SER A O 1
ATOM 2586 N N . ALA A 1 346 ? 2.980 -14.179 -7.881 1.00 96.31 346 ALA A N 1
ATOM 2587 C CA . ALA A 1 346 ? 4.188 -14.339 -8.692 1.00 96.31 346 ALA A CA 1
ATOM 2588 C C . ALA A 1 346 ? 5.482 -14.076 -7.894 1.00 96.31 346 ALA A C 1
ATOM 2590 O O . ALA A 1 346 ? 6.475 -14.781 -8.060 1.00 96.31 346 ALA A O 1
ATOM 2591 N N . ILE A 1 347 ? 5.480 -13.097 -6.981 1.00 97.19 347 ILE A N 1
ATOM 2592 C CA . ILE A 1 347 ? 6.632 -12.826 -6.102 1.00 97.19 347 ILE A CA 1
ATOM 2593 C C . ILE A 1 347 ? 6.849 -13.963 -5.088 1.00 97.19 347 ILE A C 1
ATOM 2595 O O . ILE A 1 347 ? 7.989 -14.308 -4.792 1.00 97.19 347 ILE A O 1
ATOM 2599 N N . ILE A 1 348 ? 5.779 -14.595 -4.598 1.00 96.94 348 ILE A N 1
ATOM 2600 C CA . ILE A 1 348 ? 5.878 -15.791 -3.745 1.00 96.94 348 ILE A CA 1
ATOM 2601 C C . ILE A 1 348 ? 6.367 -17.000 -4.561 1.00 96.94 348 ILE A C 1
ATOM 2603 O O . ILE A 1 348 ? 7.299 -17.686 -4.155 1.00 96.94 348 ILE A O 1
ATOM 2607 N N . GLU A 1 349 ? 5.784 -17.244 -5.737 1.00 96.06 349 GLU A N 1
ATOM 2608 C CA . GLU A 1 349 ? 6.103 -18.387 -6.608 1.00 96.06 349 GLU A CA 1
ATOM 2609 C C . GLU A 1 349 ? 7.502 -18.329 -7.240 1.00 96.06 349 GLU A C 1
ATOM 2611 O O . GLU A 1 349 ? 8.027 -19.370 -7.636 1.00 96.06 349 GLU A O 1
ATOM 2616 N N . SER A 1 350 ? 8.105 -17.142 -7.340 1.00 96.56 350 SER A N 1
ATOM 2617 C CA . SER A 1 350 ? 9.493 -16.956 -7.792 1.00 96.56 350 SER A CA 1
ATOM 2618 C C . SER A 1 350 ? 10.530 -17.196 -6.684 1.00 96.56 350 SER A C 1
ATOM 2620 O O . SER A 1 350 ? 11.723 -17.249 -6.967 1.00 96.56 350 SER A O 1
ATOM 2622 N N . GLY A 1 351 ? 10.107 -17.351 -5.421 1.00 95.81 351 GLY A N 1
ATOM 2623 C CA . GLY A 1 351 ? 11.006 -17.611 -4.290 1.00 95.81 351 GLY A CA 1
ATOM 2624 C C . GLY A 1 351 ? 11.886 -16.422 -3.882 1.00 95.81 351 GLY A C 1
ATOM 2625 O O . GLY A 1 351 ? 12.822 -16.596 -3.108 1.00 95.81 351 GLY A O 1
ATOM 2626 N N . ILE A 1 352 ? 11.607 -15.210 -4.377 1.00 96.00 352 ILE A N 1
ATOM 2627 C CA . ILE A 1 352 ? 12.448 -14.024 -4.140 1.00 96.00 352 ILE A CA 1
ATOM 2628 C C . ILE A 1 352 ? 12.175 -13.333 -2.790 1.00 96.00 352 ILE A C 1
ATOM 2630 O O . ILE A 1 352 ? 12.942 -12.476 -2.357 1.00 96.00 352 ILE A O 1
ATOM 2634 N N . VAL A 1 353 ? 11.095 -13.695 -2.092 1.00 96.56 353 VAL A N 1
ATOM 2635 C CA . VAL A 1 353 ? 10.666 -13.045 -0.838 1.00 96.56 353 VAL A CA 1
ATOM 2636 C C . VAL A 1 353 ? 11.734 -13.043 0.273 1.00 96.56 353 VAL A C 1
ATOM 2638 O O . VAL A 1 353 ? 11.921 -11.976 0.861 1.00 96.56 353 VAL A O 1
ATOM 2641 N N . PRO A 1 354 ? 12.489 -14.128 0.549 1.00 94.50 354 PRO A N 1
ATOM 2642 C CA . PRO A 1 354 ? 13.575 -14.093 1.536 1.00 94.50 354 PRO A CA 1
ATOM 2643 C C . PRO A 1 354 ? 14.650 -13.049 1.203 1.00 94.50 354 PRO A C 1
ATOM 2645 O O . PRO A 1 354 ? 15.183 -12.397 2.099 1.00 94.50 354 PRO A O 1
ATOM 2648 N N . LEU A 1 355 ? 14.921 -12.825 -0.089 1.00 93.25 355 LEU A N 1
ATOM 2649 C CA . LEU A 1 355 ? 15.863 -11.805 -0.551 1.00 93.25 355 LEU A CA 1
ATOM 2650 C C . LEU A 1 355 ? 15.320 -10.381 -0.325 1.00 93.25 355 LEU A C 1
ATOM 2652 O O . LEU A 1 355 ? 16.065 -9.496 0.092 1.00 93.25 355 LEU A O 1
ATOM 2656 N N . ILE A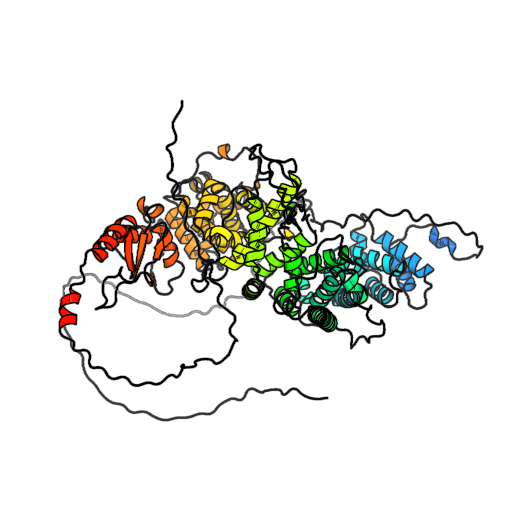 1 356 ? 14.014 -10.169 -0.532 1.00 96.25 356 ILE A N 1
ATOM 2657 C CA . ILE A 1 356 ? 13.335 -8.901 -0.207 1.00 96.25 356 ILE A CA 1
ATOM 2658 C C . ILE A 1 356 ? 13.387 -8.636 1.306 1.00 96.25 356 ILE A C 1
ATOM 2660 O O . ILE A 1 356 ? 13.606 -7.499 1.718 1.00 96.25 356 ILE A O 1
ATOM 2664 N N . PHE A 1 357 ? 13.226 -9.668 2.141 1.00 95.44 357 PHE A N 1
ATOM 2665 C CA . PHE A 1 357 ? 13.366 -9.526 3.591 1.00 95.44 357 PHE A CA 1
ATOM 2666 C C . PHE A 1 357 ? 14.797 -9.208 4.014 1.00 95.44 357 PHE A C 1
ATOM 2668 O O . PHE A 1 357 ? 14.988 -8.279 4.795 1.00 95.44 357 PHE A O 1
ATOM 2675 N N . ARG A 1 358 ? 15.801 -9.890 3.446 1.00 91.38 358 ARG A N 1
ATOM 2676 C CA . ARG A 1 358 ? 17.223 -9.608 3.696 1.00 91.38 358 ARG A CA 1
ATOM 2677 C C . ARG A 1 358 ? 17.567 -8.136 3.438 1.00 91.38 358 ARG A C 1
ATOM 2679 O O . ARG A 1 358 ? 18.270 -7.537 4.244 1.00 91.38 358 ARG A O 1
ATOM 2686 N N . ALA A 1 359 ? 17.010 -7.538 2.383 1.00 93.62 359 ALA A N 1
ATOM 2687 C CA . ALA A 1 359 ? 17.197 -6.123 2.062 1.00 93.62 359 ALA A CA 1
ATOM 2688 C C . ALA A 1 359 ? 16.697 -5.147 3.149 1.00 93.62 359 ALA A C 1
ATOM 2690 O O . ALA A 1 359 ? 17.220 -4.040 3.244 1.00 93.62 359 ALA A O 1
ATOM 2691 N N . ILE A 1 360 ? 15.717 -5.529 3.976 1.00 95.75 360 ILE A N 1
ATOM 2692 C CA . ILE A 1 360 ? 15.163 -4.684 5.055 1.00 95.75 360 ILE A CA 1
ATOM 2693 C C . ILE A 1 360 ? 15.519 -5.173 6.464 1.00 95.75 360 ILE A C 1
ATOM 2695 O O . ILE A 1 360 ? 15.087 -4.576 7.447 1.00 95.75 360 ILE A O 1
ATOM 2699 N N . THR A 1 361 ? 16.294 -6.249 6.593 1.00 93.12 361 THR A N 1
ATOM 2700 C CA . THR A 1 361 ? 16.763 -6.714 7.899 1.00 93.12 361 THR A CA 1
ATOM 2701 C C . THR A 1 361 ? 17.730 -5.687 8.485 1.00 93.12 361 THR A C 1
ATOM 2703 O O . THR A 1 361 ? 18.722 -5.329 7.850 1.00 93.12 361 THR A O 1
ATOM 2706 N N . VAL A 1 362 ? 17.432 -5.225 9.700 1.00 88.56 362 VAL A N 1
ATOM 2707 C CA . VAL A 1 362 ? 18.313 -4.382 10.517 1.00 88.56 362 VAL A CA 1
ATOM 2708 C C . VAL A 1 362 ? 19.126 -5.309 11.417 1.00 88.56 362 VAL A C 1
ATOM 2710 O O . VAL A 1 362 ? 18.540 -6.065 12.195 1.00 88.56 362 VAL A O 1
ATOM 2713 N N . GLU A 1 363 ? 20.455 -5.280 11.312 1.00 86.94 363 GLU A N 1
ATOM 2714 C CA . GLU A 1 363 ? 21.331 -6.137 12.122 1.00 86.94 363 GLU A CA 1
ATOM 2715 C C . GLU A 1 363 ? 22.071 -5.332 13.190 1.00 86.94 363 GLU A C 1
ATOM 2717 O O . GLU A 1 363 ? 22.715 -4.317 12.918 1.00 86.94 363 GLU A O 1
ATOM 2722 N N . THR A 1 364 ? 22.012 -5.830 14.422 1.00 80.62 364 THR A N 1
ATOM 2723 C CA . THR A 1 364 ? 22.722 -5.266 15.568 1.00 80.62 364 THR A CA 1
ATOM 2724 C C . THR A 1 364 ? 24.108 -5.898 15.664 1.00 80.62 364 THR A C 1
ATOM 2726 O O . THR A 1 364 ? 24.245 -7.004 16.193 1.00 80.62 364 THR A O 1
ATOM 2729 N N . LEU A 1 365 ? 25.152 -5.213 15.183 1.00 78.88 365 LEU A N 1
ATOM 2730 C CA . LEU A 1 365 ? 26.522 -5.693 15.367 1.00 78.88 365 LEU A CA 1
ATOM 2731 C C . LEU A 1 365 ? 26.936 -5.545 16.831 1.00 78.88 365 LEU A C 1
ATOM 2733 O O . LEU A 1 365 ? 27.311 -4.469 17.298 1.00 78.88 365 LEU A O 1
ATOM 2737 N N . MET A 1 366 ? 26.923 -6.662 17.556 1.00 76.12 366 MET A N 1
ATOM 2738 C CA . MET A 1 366 ? 27.627 -6.757 18.828 1.00 76.12 366 MET A CA 1
ATOM 2739 C C . MET A 1 366 ? 29.122 -6.860 18.549 1.00 76.12 366 MET A C 1
ATOM 2741 O O . MET A 1 366 ? 29.652 -7.954 18.358 1.00 76.12 366 MET A O 1
ATOM 2745 N N . VAL A 1 367 ? 29.794 -5.706 18.514 1.00 73.62 367 VAL A N 1
ATOM 2746 C CA . VAL A 1 367 ? 31.258 -5.633 18.529 1.00 73.62 367 VAL A CA 1
ATOM 2747 C C . VAL A 1 367 ? 31.732 -6.413 19.758 1.00 73.62 367 VAL A C 1
ATOM 2749 O O . VAL A 1 367 ? 31.390 -6.015 20.875 1.00 73.62 367 VAL A O 1
ATOM 2752 N N . PRO A 1 368 ? 32.476 -7.526 19.603 1.00 69.94 368 PRO A N 1
ATOM 2753 C CA . PRO A 1 368 ? 32.960 -8.270 20.752 1.00 69.94 368 PRO A CA 1
ATOM 2754 C C . PRO A 1 368 ? 33.873 -7.349 21.554 1.00 69.94 368 PRO A C 1
ATOM 2756 O O . PRO A 1 368 ? 34.905 -6.916 21.038 1.00 69.94 368 PRO A O 1
ATOM 2759 N N . SER A 1 369 ? 33.488 -7.028 22.793 1.00 66.75 369 SER A N 1
ATOM 2760 C CA . SER A 1 369 ? 34.327 -6.263 23.715 1.00 66.75 369 SER A CA 1
ATOM 2761 C C . SER A 1 369 ? 35.671 -6.970 23.808 1.00 66.75 369 SER A C 1
ATOM 2763 O O . SER A 1 369 ? 35.741 -8.074 24.351 1.00 66.75 369 SER A O 1
ATOM 2765 N N . GLY A 1 370 ? 36.694 -6.375 23.187 1.00 66.38 370 GLY A N 1
ATOM 2766 C CA . GLY A 1 370 ? 37.927 -7.076 22.851 1.00 66.38 370 GLY A CA 1
ATOM 2767 C C . GLY A 1 370 ? 38.494 -7.786 24.070 1.00 66.38 370 GLY A C 1
ATOM 2768 O O . GLY A 1 370 ? 38.747 -7.149 25.093 1.00 66.38 370 GLY A O 1
ATOM 2769 N N . SER A 1 371 ? 38.671 -9.105 23.966 1.00 55.66 371 SER A N 1
ATOM 2770 C CA . SER A 1 371 ? 39.299 -9.914 25.005 1.00 55.66 371 SER A CA 1
ATOM 2771 C C . SER A 1 371 ? 40.747 -9.464 25.151 1.00 55.66 371 SER A C 1
ATOM 2773 O O . SER A 1 371 ? 41.628 -9.918 24.421 1.00 55.66 371 SER A O 1
ATOM 2775 N N . GLY A 1 372 ? 40.969 -8.510 26.053 1.00 57.62 372 GLY A N 1
ATOM 2776 C CA . GLY A 1 372 ? 42.270 -7.921 26.292 1.00 57.62 372 GLY A CA 1
ATOM 2777 C C . GLY A 1 372 ? 43.232 -8.956 26.852 1.00 57.62 372 GLY A C 1
ATOM 2778 O O . GLY A 1 372 ? 43.281 -9.164 28.063 1.00 57.62 372 GLY A O 1
ATOM 2779 N N . GLU A 1 373 ? 44.061 -9.534 25.985 1.00 56.22 373 GLU A N 1
ATOM 2780 C CA . GLU A 1 373 ? 45.355 -10.091 26.375 1.00 56.22 373 GLU A CA 1
ATOM 2781 C C . GLU A 1 373 ? 46.296 -8.946 26.791 1.00 56.22 373 GLU A C 1
ATOM 2783 O O . GLU A 1 373 ? 47.281 -8.623 26.131 1.00 56.22 373 GLU A O 1
ATOM 2788 N N . GLN A 1 374 ? 45.984 -8.316 27.922 1.00 56.84 374 GLN A N 1
ATOM 2789 C CA . GLN A 1 374 ? 46.949 -7.579 28.725 1.00 56.84 374 GLN A CA 1
ATOM 2790 C C . GLN A 1 374 ? 47.021 -8.230 30.100 1.00 56.84 374 GLN A C 1
ATOM 2792 O O . GLN A 1 374 ? 46.452 -7.770 31.086 1.00 56.84 374 GLN A O 1
ATOM 2797 N N . ALA A 1 375 ? 47.767 -9.334 30.143 1.00 56.41 375 ALA A N 1
ATOM 2798 C CA . ALA A 1 375 ? 48.372 -9.797 31.378 1.00 56.41 375 ALA A CA 1
ATOM 2799 C C . ALA A 1 375 ? 49.362 -8.718 31.850 1.00 56.41 375 ALA A C 1
ATOM 2801 O O . ALA A 1 375 ? 50.441 -8.555 31.282 1.00 56.41 375 ALA A O 1
ATOM 2802 N N . GLY A 1 376 ? 48.964 -7.955 32.862 1.00 54.47 376 GLY A N 1
ATOM 2803 C CA . GLY A 1 376 ? 49.753 -6.865 33.418 1.00 54.47 376 GLY A CA 1
ATOM 2804 C C . GLY A 1 376 ? 49.081 -6.322 34.668 1.00 54.47 376 GLY A C 1
ATOM 2805 O O . GLY A 1 376 ? 48.150 -5.528 34.577 1.00 54.47 376 GLY A O 1
ATOM 2806 N N . ASP A 1 377 ? 49.543 -6.775 35.833 1.00 59.34 377 ASP A N 1
ATOM 2807 C CA . ASP A 1 377 ? 49.116 -6.240 37.123 1.00 59.34 377 ASP A CA 1
ATOM 2808 C C . ASP A 1 377 ? 49.217 -4.706 37.141 1.00 59.34 377 ASP A C 1
ATOM 2810 O O . ASP A 1 377 ? 50.301 -4.163 36.945 1.00 59.34 377 ASP A O 1
ATOM 2814 N N . HIS A 1 378 ? 48.129 -4.014 37.496 1.00 49.41 378 HIS A N 1
ATOM 2815 C CA . HIS A 1 378 ? 48.102 -3.292 38.772 1.00 49.41 378 HIS A CA 1
ATOM 2816 C C . HIS A 1 378 ? 46.715 -2.773 39.179 1.00 49.41 378 HIS A C 1
ATOM 2818 O O . HIS A 1 378 ? 45.839 -2.475 38.374 1.00 49.41 378 HIS A O 1
ATOM 2824 N N . ASN A 1 379 ? 46.550 -2.702 40.500 1.00 51.59 379 ASN A N 1
ATOM 2825 C CA . ASN A 1 379 ? 45.323 -2.376 41.212 1.00 51.59 379 ASN A CA 1
ATOM 2826 C C . ASN A 1 379 ? 44.739 -0.985 40.912 1.00 51.59 379 ASN A C 1
ATOM 2828 O O . ASN A 1 379 ? 45.445 0.016 40.936 1.00 51.59 379 ASN A O 1
ATOM 2832 N N . ALA A 1 380 ? 43.404 -0.969 40.889 1.00 52.47 380 ALA A N 1
ATOM 2833 C CA . ALA A 1 380 ? 42.530 0.034 41.498 1.00 52.47 380 ALA A CA 1
ATOM 2834 C C . ALA A 1 380 ? 42.669 1.516 41.091 1.00 52.47 380 ALA A C 1
ATOM 2836 O O . ALA A 1 380 ? 43.409 2.275 41.708 1.00 52.47 380 ALA A O 1
ATOM 2837 N N . GLN A 1 381 ? 41.687 1.985 40.312 1.00 44.94 381 GLN A N 1
ATOM 2838 C CA . GLN A 1 381 ? 40.775 3.001 40.855 1.00 44.94 381 GLN A CA 1
ATOM 2839 C C . GLN A 1 381 ? 39.352 2.829 40.293 1.00 44.94 381 GLN A C 1
ATOM 2841 O O . GLN A 1 381 ? 39.170 2.560 39.109 1.00 44.94 381 GLN A O 1
ATOM 2846 N N . MET A 1 382 ? 38.334 2.949 41.152 1.00 51.72 382 MET A N 1
ATOM 2847 C CA . MET A 1 382 ? 36.923 2.878 40.756 1.00 51.72 382 MET A CA 1
ATOM 2848 C C . MET A 1 382 ? 36.493 4.145 40.004 1.00 51.72 382 MET A C 1
ATOM 2850 O O . MET A 1 382 ? 36.604 5.243 40.544 1.00 51.72 382 MET A O 1
ATOM 2854 N N . GLY A 1 383 ? 35.905 3.971 38.821 1.00 50.59 383 GLY A N 1
ATOM 2855 C CA . GLY A 1 383 ? 35.150 4.994 38.096 1.00 50.59 383 GLY A CA 1
ATOM 2856 C C . GLY A 1 383 ? 34.174 4.306 37.145 1.00 50.59 383 GLY A C 1
ATOM 2857 O O . GLY A 1 383 ? 34.586 3.817 36.100 1.00 50.59 383 GLY A O 1
ATOM 2858 N N . MET A 1 384 ? 32.900 4.191 37.537 1.00 51.56 384 MET A N 1
ATOM 2859 C CA . MET A 1 384 ? 31.866 3.459 36.783 1.00 51.56 384 MET A CA 1
ATOM 2860 C C . MET A 1 384 ? 31.282 4.267 35.610 1.00 51.56 384 MET A C 1
ATOM 2862 O O . MET A 1 384 ? 30.070 4.288 35.413 1.00 51.56 384 MET A O 1
ATOM 2866 N N . ASP A 1 385 ? 32.135 4.874 34.787 1.00 51.72 385 ASP A N 1
ATOM 2867 C CA . ASP A 1 385 ? 31.717 5.322 33.458 1.00 51.72 385 ASP A CA 1
ATOM 2868 C C . ASP A 1 385 ? 31.816 4.133 32.503 1.00 51.72 385 ASP A C 1
ATOM 2870 O O . ASP A 1 385 ? 32.788 3.953 31.768 1.00 51.72 385 ASP A O 1
ATOM 2874 N N . ALA A 1 386 ? 30.787 3.283 32.549 1.00 57.44 386 ALA A N 1
ATOM 2875 C CA . ALA A 1 386 ? 30.544 2.278 31.526 1.00 57.44 386 ALA A CA 1
ATOM 2876 C C . ALA A 1 386 ? 30.178 3.002 30.223 1.00 57.44 386 ALA A C 1
ATOM 2878 O O . ALA A 1 386 ? 29.003 3.192 29.909 1.00 57.44 386 ALA A O 1
ATOM 2879 N N . SER A 1 387 ? 31.198 3.446 29.489 1.00 56.84 387 SER A N 1
ATOM 2880 C CA . SER A 1 387 ? 31.059 4.042 28.168 1.00 56.84 387 SER A CA 1
ATOM 2881 C C . SER A 1 387 ? 30.453 3.007 27.225 1.00 56.84 387 SER A C 1
ATOM 2883 O O . SER A 1 387 ? 31.127 2.115 26.711 1.00 56.84 387 SER A O 1
ATOM 2885 N N . ILE A 1 388 ? 29.137 3.116 27.037 1.00 60.56 388 ILE A N 1
ATOM 2886 C CA . ILE A 1 388 ? 28.376 2.313 26.087 1.00 60.56 388 ILE A CA 1
ATOM 2887 C C . ILE A 1 388 ? 28.969 2.602 24.709 1.00 60.56 388 ILE A C 1
ATOM 2889 O O . ILE A 1 388 ? 28.768 3.680 24.150 1.00 60.56 388 ILE A O 1
ATOM 2893 N N . ILE A 1 389 ? 29.751 1.654 24.190 1.00 60.44 389 ILE A N 1
ATOM 2894 C CA . ILE A 1 389 ? 30.286 1.730 22.831 1.00 60.44 389 ILE A CA 1
ATOM 2895 C C . ILE A 1 389 ? 29.070 1.808 21.898 1.00 60.44 389 ILE A C 1
ATOM 2897 O O . ILE A 1 389 ? 28.186 0.953 22.017 1.00 60.44 389 ILE A O 1
ATOM 2901 N N . PRO A 1 390 ? 28.981 2.818 21.012 1.00 61.78 390 PRO A N 1
ATOM 2902 C CA . PRO A 1 390 ? 27.810 3.002 20.170 1.00 61.78 390 PRO A CA 1
ATOM 2903 C C . PRO A 1 390 ? 27.598 1.759 19.310 1.00 61.78 390 PRO A C 1
ATOM 2905 O O . PRO A 1 390 ? 28.461 1.372 18.521 1.00 61.78 390 PRO A O 1
ATOM 2908 N N . VAL A 1 391 ? 26.439 1.130 19.491 1.00 69.38 391 VAL A N 1
ATOM 2909 C CA . VAL A 1 391 ? 26.040 -0.057 18.741 1.00 69.38 391 VAL A CA 1
ATOM 2910 C C . VAL A 1 391 ? 25.810 0.358 17.293 1.00 69.38 391 VAL A C 1
ATOM 2912 O O . VAL A 1 391 ? 24.862 1.079 16.984 1.00 69.38 391 VAL A O 1
ATOM 2915 N N . THR A 1 392 ? 26.687 -0.077 16.392 1.00 77.19 392 THR A N 1
ATOM 2916 C CA . THR A 1 392 ? 26.540 0.199 14.965 1.00 77.19 392 THR A CA 1
ATOM 2917 C C . THR A 1 392 ? 25.484 -0.729 14.370 1.00 77.19 392 THR A C 1
ATOM 2919 O O . THR A 1 392 ? 25.667 -1.942 14.269 1.00 77.19 392 THR A O 1
ATOM 2922 N N . LEU A 1 393 ? 24.353 -0.146 13.974 1.00 79.44 393 LEU A N 1
ATOM 2923 C CA . LEU A 1 393 ? 23.325 -0.849 13.215 1.00 79.44 393 LEU A CA 1
ATOM 2924 C C . LEU A 1 393 ? 23.759 -0.959 11.754 1.00 79.44 393 LEU A C 1
ATOM 2926 O O . LEU A 1 393 ? 23.987 0.051 11.084 1.00 79.44 393 LEU A O 1
ATOM 2930 N N . VAL A 1 394 ? 23.832 -2.186 11.245 1.00 82.94 394 VAL A N 1
ATOM 2931 C CA . VAL A 1 394 ? 23.893 -2.419 9.801 1.00 82.94 394 VAL A CA 1
ATOM 2932 C C . VAL A 1 394 ? 22.486 -2.224 9.255 1.00 82.94 394 VAL A C 1
ATOM 2934 O O . VAL A 1 394 ? 21.512 -2.709 9.835 1.00 82.94 394 VAL A O 1
ATOM 2937 N N . ASN A 1 395 ? 22.394 -1.523 8.123 1.00 89.00 395 ASN A N 1
ATOM 2938 C CA . ASN A 1 395 ? 21.134 -1.234 7.441 1.00 89.00 395 ASN A CA 1
ATOM 2939 C C . ASN A 1 395 ? 20.155 -0.354 8.257 1.00 89.00 395 ASN A C 1
ATOM 2941 O O . ASN A 1 395 ? 18.956 -0.607 8.279 1.00 89.00 395 ASN A O 1
ATOM 2945 N N . ASP A 1 396 ? 20.665 0.684 8.932 1.00 92.06 396 ASP A N 1
ATOM 2946 C CA . ASP A 1 396 ? 19.871 1.635 9.730 1.00 92.06 396 ASP A CA 1
ATOM 2947 C C . ASP A 1 396 ? 18.763 2.341 8.902 1.00 92.06 396 ASP A C 1
ATOM 2949 O O . ASP A 1 396 ? 19.088 3.030 7.924 1.00 92.06 396 ASP A O 1
ATOM 2953 N N . PRO A 1 397 ? 17.472 2.251 9.299 1.00 93.88 397 PRO A N 1
ATOM 2954 C CA . PRO A 1 397 ? 16.361 2.856 8.564 1.00 93.88 397 PRO A CA 1
ATOM 2955 C C . PRO A 1 397 ? 16.389 4.379 8.411 1.00 93.88 397 PRO A C 1
ATOM 2957 O O . PRO A 1 397 ? 15.650 4.902 7.578 1.00 93.88 397 PRO A O 1
ATOM 2960 N N . LYS A 1 398 ? 17.227 5.113 9.160 1.00 92.25 398 LYS A N 1
ATOM 2961 C CA . LYS A 1 398 ? 17.418 6.561 8.938 1.00 92.25 398 LYS A CA 1
ATOM 2962 C C . LYS A 1 398 ? 18.087 6.882 7.595 1.00 92.25 398 LYS A C 1
ATOM 2964 O O . LYS A 1 398 ? 17.896 7.973 7.077 1.00 92.25 398 LYS A O 1
ATOM 2969 N N . ASN A 1 399 ? 18.820 5.920 7.027 1.00 92.38 399 ASN A N 1
ATOM 2970 C CA . ASN A 1 399 ? 19.527 6.046 5.750 1.00 92.38 399 ASN A CA 1
ATOM 2971 C C . ASN A 1 399 ? 18.689 5.540 4.554 1.00 92.38 399 ASN A C 1
ATOM 2973 O O . ASN A 1 399 ? 19.189 5.453 3.433 1.00 92.38 399 ASN A O 1
ATOM 2977 N N . TRP A 1 400 ? 17.437 5.123 4.773 1.00 94.00 400 TRP A N 1
ATOM 2978 C CA . TRP A 1 400 ? 16.580 4.552 3.729 1.00 94.00 400 TRP A CA 1
ATOM 2979 C C . TRP A 1 400 ? 15.799 5.649 3.000 1.00 94.00 400 TRP A C 1
ATOM 2981 O O . TRP A 1 400 ? 14.584 5.786 3.167 1.00 94.00 400 TRP A O 1
ATOM 2991 N N . ASP A 1 401 ? 16.506 6.418 2.171 1.00 91.38 401 ASP A N 1
ATOM 2992 C CA . ASP A 1 401 ? 15.936 7.477 1.333 1.00 91.38 401 ASP A CA 1
ATOM 2993 C C . ASP A 1 401 ? 14.744 7.004 0.485 1.00 91.38 401 ASP A C 1
ATOM 2995 O O . ASP A 1 401 ? 14.597 5.819 0.162 1.00 91.38 401 ASP A O 1
ATOM 2999 N N . ALA A 1 402 ? 13.904 7.943 0.045 1.00 88.88 402 ALA A N 1
ATOM 3000 C CA . ALA A 1 402 ? 12.800 7.649 -0.864 1.00 88.88 402 ALA A CA 1
ATOM 3001 C C . ALA A 1 402 ? 13.312 7.008 -2.171 1.00 88.88 402 ALA A C 1
ATOM 3003 O O . ALA A 1 402 ? 14.134 7.577 -2.890 1.00 88.88 402 ALA A O 1
ATOM 3004 N N . ASN A 1 403 ? 12.791 5.826 -2.518 1.00 87.81 403 ASN A N 1
ATOM 3005 C CA . ASN A 1 403 ? 13.298 4.991 -3.618 1.00 87.81 403 ASN A CA 1
ATOM 3006 C C . ASN A 1 403 ? 14.750 4.495 -3.447 1.00 87.81 403 ASN A C 1
ATOM 3008 O O . ASN A 1 403 ? 15.384 4.137 -4.442 1.00 87.81 403 ASN A O 1
ATOM 3012 N N . SER A 1 404 ? 15.281 4.439 -2.224 1.00 94.44 404 SER A N 1
ATOM 3013 C CA . SER A 1 404 ? 16.387 3.530 -1.895 1.00 94.44 404 SER A CA 1
ATOM 3014 C C . SER A 1 404 ? 15.966 2.072 -2.125 1.00 94.44 404 SER A C 1
ATOM 3016 O O . SER A 1 404 ? 14.778 1.752 -2.263 1.00 94.44 404 SER A O 1
ATOM 3018 N N . LEU A 1 405 ? 16.948 1.171 -2.167 1.00 94.94 405 LEU A N 1
ATOM 3019 C CA . LEU A 1 405 ? 16.712 -0.263 -2.320 1.00 94.94 405 LEU A CA 1
ATOM 3020 C C . LEU A 1 405 ? 15.813 -0.796 -1.186 1.00 94.94 405 LEU A C 1
ATOM 3022 O O . LEU A 1 405 ? 14.861 -1.539 -1.429 1.00 94.94 405 LEU A O 1
ATOM 3026 N N . GLN A 1 406 ? 16.073 -0.347 0.040 1.00 96.25 406 GLN A N 1
ATOM 3027 C CA . GLN A 1 406 ? 15.364 -0.739 1.252 1.00 96.25 406 GLN A CA 1
ATOM 3028 C C . GLN A 1 406 ? 13.965 -0.126 1.339 1.00 96.25 406 GLN A C 1
ATOM 3030 O O . GLN A 1 406 ? 13.007 -0.838 1.635 1.00 96.25 406 GLN A O 1
ATOM 3035 N N . ASP A 1 407 ? 13.803 1.154 0.986 1.00 95.94 407 ASP A N 1
ATOM 3036 C CA . ASP A 1 407 ? 12.485 1.787 0.845 1.00 95.94 407 ASP A CA 1
ATOM 3037 C C . ASP A 1 407 ? 11.605 1.035 -0.165 1.00 95.94 407 ASP A C 1
ATOM 3039 O O . ASP A 1 407 ? 10.407 0.824 0.064 1.00 95.94 407 ASP A O 1
ATOM 3043 N N . ALA A 1 408 ? 12.197 0.591 -1.278 1.00 96.31 408 ALA A N 1
ATOM 3044 C CA . ALA A 1 408 ? 11.509 -0.187 -2.295 1.00 96.31 408 ALA A CA 1
ATOM 3045 C C . ALA A 1 408 ? 11.123 -1.592 -1.801 1.00 96.31 408 ALA A C 1
ATOM 3047 O O . ALA A 1 408 ? 9.975 -2.008 -1.991 1.00 96.31 408 ALA A O 1
ATOM 3048 N N . ALA A 1 409 ? 12.026 -2.287 -1.109 1.00 97.19 409 ALA A N 1
ATOM 3049 C CA . ALA A 1 409 ? 11.761 -3.586 -0.497 1.00 97.19 409 ALA A CA 1
ATOM 3050 C C . ALA A 1 409 ? 10.683 -3.510 0.603 1.00 97.19 409 ALA A C 1
ATOM 3052 O O . ALA A 1 409 ? 9.696 -4.245 0.534 1.00 97.19 409 ALA A O 1
ATOM 3053 N N . LEU A 1 410 ? 10.776 -2.562 1.545 1.00 97.50 410 LEU A N 1
ATOM 3054 C CA . LEU A 1 410 ? 9.783 -2.387 2.613 1.00 97.50 410 LEU A CA 1
ATOM 3055 C C . LEU A 1 410 ? 8.406 -2.029 2.046 1.00 97.50 410 LEU A C 1
ATOM 3057 O O . LEU A 1 410 ? 7.392 -2.572 2.481 1.00 97.50 410 LEU A O 1
ATOM 3061 N N . SER A 1 411 ? 8.358 -1.163 1.031 1.00 96.69 411 SER A N 1
ATOM 3062 C CA . SER A 1 411 ? 7.102 -0.828 0.348 1.00 96.69 411 SER A CA 1
ATOM 3063 C C . SER A 1 411 ? 6.514 -2.037 -0.400 1.00 96.69 411 SER A C 1
ATOM 3065 O O . SER A 1 411 ? 5.295 -2.188 -0.446 1.00 96.69 411 SER A O 1
ATOM 3067 N N . THR A 1 412 ? 7.353 -2.932 -0.934 1.00 97.31 412 THR A N 1
ATOM 3068 C CA . THR A 1 412 ? 6.914 -4.200 -1.549 1.00 97.31 412 THR A CA 1
ATOM 3069 C C . THR A 1 412 ? 6.316 -5.143 -0.498 1.00 97.31 412 THR A C 1
ATOM 3071 O O . THR A 1 412 ? 5.221 -5.666 -0.703 1.00 97.31 412 THR A O 1
ATOM 3074 N N . VAL A 1 413 ? 6.960 -5.297 0.666 1.00 97.75 413 VAL A N 1
ATOM 3075 C CA . VAL A 1 413 ? 6.434 -6.084 1.801 1.00 97.75 413 VAL A CA 1
ATOM 3076 C C . VAL A 1 413 ? 5.120 -5.499 2.328 1.00 97.75 413 VAL A C 1
ATOM 3078 O O . VAL A 1 413 ? 4.157 -6.242 2.531 1.00 97.75 413 VAL A O 1
ATOM 3081 N N . LEU A 1 414 ? 5.036 -4.174 2.491 1.00 97.12 414 LEU A N 1
ATOM 3082 C CA . LEU A 1 414 ? 3.813 -3.468 2.880 1.00 97.12 414 LEU A CA 1
ATOM 3083 C C . LEU A 1 414 ? 2.670 -3.782 1.905 1.00 97.12 414 LEU A C 1
ATOM 3085 O O . LEU A 1 414 ? 1.615 -4.262 2.324 1.00 97.12 414 LEU A O 1
ATOM 3089 N N . ASN A 1 415 ? 2.907 -3.611 0.605 1.00 96.06 415 ASN A N 1
ATOM 3090 C CA . ASN A 1 415 ? 1.941 -3.927 -0.442 1.00 96.06 415 ASN A CA 1
ATOM 3091 C C . ASN A 1 415 ? 1.500 -5.401 -0.417 1.00 96.06 415 ASN A C 1
ATOM 3093 O O . ASN A 1 415 ? 0.304 -5.692 -0.466 1.00 96.06 415 ASN A O 1
ATOM 3097 N N . MET A 1 416 ? 2.437 -6.346 -0.292 1.00 96.62 416 MET A N 1
ATOM 3098 C CA . MET A 1 416 ? 2.111 -7.772 -0.196 1.00 96.62 416 MET A CA 1
ATOM 3099 C C . MET A 1 416 ? 1.310 -8.092 1.071 1.00 96.62 416 MET A C 1
ATOM 3101 O O . MET A 1 416 ? 0.351 -8.855 1.007 1.00 96.62 416 MET A O 1
ATOM 3105 N N . SER A 1 417 ? 1.631 -7.483 2.214 1.00 96.19 417 SER A N 1
ATOM 3106 C CA . SER A 1 417 ? 0.895 -7.705 3.466 1.00 96.19 417 SER A CA 1
ATOM 3107 C C . SER A 1 417 ? -0.554 -7.198 3.409 1.00 96.19 417 SER A C 1
ATOM 3109 O O . SER A 1 417 ? -1.435 -7.775 4.053 1.00 96.19 417 SER A O 1
ATOM 3111 N N . MET A 1 418 ? -0.859 -6.210 2.557 1.00 94.38 418 MET A N 1
ATOM 3112 C CA . MET A 1 418 ? -2.244 -5.827 2.262 1.00 94.38 418 MET A CA 1
ATOM 3113 C C . MET A 1 418 ? -3.033 -6.954 1.577 1.00 94.38 418 MET A C 1
ATOM 3115 O O . MET A 1 418 ? -4.231 -7.079 1.837 1.00 94.38 418 MET A O 1
ATOM 3119 N N . VAL A 1 419 ? -2.393 -7.809 0.771 1.00 94.19 419 VAL A N 1
ATOM 3120 C CA . VAL A 1 419 ? -3.034 -8.915 0.039 1.00 94.19 419 VAL A CA 1
ATOM 3121 C C . VAL A 1 419 ? -3.303 -10.106 0.977 1.00 94.19 419 VAL A C 1
ATOM 3123 O O . VAL A 1 419 ? -2.354 -10.763 1.407 1.00 94.19 419 VAL A O 1
ATOM 3126 N N . PRO A 1 420 ? -4.570 -10.475 1.273 1.00 92.69 420 PRO A N 1
ATOM 3127 C CA . PRO A 1 420 ? -4.875 -11.520 2.258 1.00 92.69 420 PRO A CA 1
ATOM 3128 C C . PRO A 1 420 ? -4.223 -12.879 1.971 1.00 92.69 420 PRO A C 1
ATOM 3130 O O . PRO A 1 420 ? -3.794 -13.553 2.904 1.00 92.69 420 PRO A O 1
ATOM 3133 N N . ALA A 1 421 ? -4.105 -13.257 0.694 1.00 92.94 421 ALA A N 1
ATOM 3134 C CA . ALA A 1 421 ? -3.499 -14.520 0.267 1.00 92.94 421 ALA A CA 1
ATOM 3135 C C . ALA A 1 421 ? -1.981 -14.608 0.532 1.00 92.94 421 ALA A C 1
ATOM 3137 O O . ALA A 1 421 ? -1.459 -15.707 0.684 1.00 92.94 421 ALA A O 1
ATOM 3138 N N . ALA A 1 422 ? -1.277 -13.474 0.622 1.00 95.38 422 ALA A N 1
ATOM 3139 C CA . ALA A 1 422 ? 0.164 -13.441 0.871 1.00 95.38 422 ALA A CA 1
ATOM 3140 C C . ALA A 1 422 ? 0.517 -13.477 2.369 1.00 95.38 422 ALA A C 1
ATOM 3142 O O . ALA A 1 422 ? 1.605 -13.915 2.739 1.00 95.38 422 ALA A O 1
ATOM 3143 N N . ARG A 1 423 ? -0.395 -13.052 3.256 1.00 94.38 423 ARG A N 1
ATOM 3144 C CA . ARG A 1 423 ? -0.116 -12.869 4.697 1.00 94.38 423 ARG A CA 1
ATOM 3145 C C . ARG A 1 423 ? 0.364 -14.142 5.392 1.00 94.38 423 ARG A C 1
ATOM 3147 O O . ARG A 1 423 ? 1.258 -14.070 6.229 1.00 94.38 423 ARG A O 1
ATOM 3154 N N . SER A 1 424 ? -0.200 -15.301 5.049 1.00 93.44 424 SER A N 1
ATOM 3155 C CA . SER A 1 424 ? 0.228 -16.585 5.618 1.00 93.44 424 SER A CA 1
ATOM 3156 C C . SER A 1 424 ? 1.661 -16.944 5.238 1.00 93.44 424 SER A C 1
ATOM 3158 O O . SER A 1 424 ? 2.381 -17.470 6.079 1.00 93.44 424 SER A O 1
ATOM 3160 N N . TYR A 1 425 ? 2.070 -16.627 4.007 1.00 95.69 425 TYR A N 1
ATOM 3161 C CA . TYR A 1 425 ? 3.422 -16.872 3.516 1.00 95.69 425 TYR A CA 1
ATOM 3162 C C . TYR A 1 425 ? 4.422 -15.901 4.159 1.00 95.69 425 TYR A C 1
ATOM 3164 O O . TYR A 1 425 ? 5.404 -16.332 4.748 1.00 95.69 425 TYR A O 1
ATOM 3172 N N . LEU A 1 426 ? 4.112 -14.598 4.193 1.00 96.00 426 LEU A N 1
ATOM 3173 C CA . LEU A 1 426 ? 4.958 -13.598 4.863 1.00 96.00 426 LEU A CA 1
ATOM 3174 C C . LEU A 1 426 ? 5.205 -13.948 6.347 1.00 96.00 426 LEU A C 1
ATOM 3176 O O . LEU A 1 426 ? 6.312 -13.779 6.844 1.00 96.00 426 LEU A O 1
ATOM 3180 N N . ARG A 1 427 ? 4.211 -14.493 7.066 1.00 93.88 427 ARG A N 1
ATOM 3181 C CA . ARG A 1 427 ? 4.424 -14.971 8.448 1.00 93.88 427 ARG A CA 1
ATOM 3182 C C . ARG A 1 427 ? 5.313 -16.210 8.558 1.00 93.88 427 ARG A C 1
ATOM 3184 O O . ARG A 1 427 ? 5.934 -16.379 9.601 1.00 93.88 427 ARG A O 1
ATOM 3191 N N . GLN A 1 428 ? 5.338 -17.078 7.546 1.00 92.50 428 GLN A N 1
ATOM 3192 C CA . GLN A 1 428 ? 6.248 -18.229 7.503 1.00 92.50 428 GLN A CA 1
ATOM 3193 C C . GLN A 1 428 ? 7.692 -17.754 7.293 1.00 92.50 428 GLN A C 1
ATOM 3195 O O . GLN A 1 428 ? 8.577 -18.194 8.016 1.00 92.50 428 GLN A O 1
ATOM 3200 N N . GLU A 1 429 ? 7.889 -16.757 6.428 1.00 93.12 429 GLU A N 1
ATOM 3201 C CA . GLU A 1 429 ? 9.164 -16.058 6.182 1.00 93.12 429 GLU A CA 1
ATOM 3202 C C . GLU A 1 429 ? 9.544 -15.044 7.288 1.00 93.12 429 GLU A C 1
ATOM 3204 O O . GLU A 1 429 ? 10.193 -14.031 7.039 1.00 93.12 429 GLU A O 1
ATOM 3209 N N . ASN A 1 430 ? 9.098 -15.279 8.527 1.00 92.00 430 ASN A N 1
ATOM 3210 C CA . ASN A 1 430 ? 9.428 -14.495 9.725 1.00 92.00 430 ASN A CA 1
ATOM 3211 C C . ASN A 1 430 ? 9.201 -12.963 9.636 1.00 92.00 430 ASN A C 1
ATOM 3213 O O . ASN A 1 430 ? 9.779 -12.194 10.411 1.00 92.00 430 ASN A O 1
ATOM 3217 N N . ALA A 1 431 ? 8.313 -12.496 8.747 1.00 94.38 431 ALA A N 1
ATOM 3218 C CA . ALA A 1 431 ? 8.090 -11.065 8.508 1.00 94.38 431 ALA A CA 1
ATOM 3219 C C . ALA A 1 431 ? 7.759 -10.270 9.776 1.00 94.38 431 ALA A C 1
ATOM 3221 O O . ALA A 1 431 ? 8.135 -9.109 9.881 1.00 94.38 431 ALA A O 1
ATOM 3222 N N . ILE A 1 432 ? 7.056 -10.882 10.738 1.00 93.62 432 ILE A N 1
ATOM 3223 C CA . ILE A 1 432 ? 6.678 -10.210 11.986 1.00 93.62 432 ILE A CA 1
ATOM 3224 C C . ILE A 1 432 ? 7.930 -9.770 12.751 1.00 93.62 432 ILE A C 1
ATOM 3226 O O . ILE A 1 432 ? 8.020 -8.601 13.096 1.00 93.62 432 ILE A O 1
ATOM 3230 N N . GLN A 1 433 ? 8.913 -10.653 12.960 1.00 92.75 433 GLN A N 1
ATOM 3231 C CA . GLN A 1 433 ? 10.118 -10.305 13.719 1.00 92.75 433 GLN A CA 1
ATOM 3232 C C . GLN A 1 433 ? 10.940 -9.217 13.015 1.00 92.75 433 GLN A C 1
ATOM 3234 O O . GLN A 1 433 ? 11.383 -8.271 13.662 1.00 92.75 433 GLN A O 1
ATOM 3239 N N . ILE A 1 434 ? 11.111 -9.328 11.694 1.00 94.00 434 ILE A N 1
ATOM 3240 C CA . ILE A 1 434 ? 11.874 -8.358 10.892 1.00 94.00 434 ILE A CA 1
ATOM 3241 C C . ILE A 1 434 ? 11.204 -6.979 10.944 1.00 94.00 434 ILE A C 1
ATOM 3243 O O . ILE A 1 434 ? 11.860 -5.974 11.207 1.00 94.00 434 ILE A O 1
ATOM 3247 N N . LEU A 1 435 ? 9.883 -6.928 10.759 1.00 95.94 435 LEU A N 1
ATOM 3248 C CA . LEU A 1 435 ? 9.128 -5.680 10.799 1.00 95.94 435 LEU A CA 1
ATOM 3249 C C . LEU A 1 435 ? 9.074 -5.075 12.216 1.00 95.94 435 LEU A C 1
ATOM 3251 O O . LEU A 1 435 ? 9.160 -3.851 12.341 1.00 95.94 435 LEU A O 1
ATOM 3255 N N . SER A 1 436 ? 8.998 -5.887 13.280 1.00 94.38 436 SER A N 1
ATOM 3256 C CA . SER A 1 436 ? 9.110 -5.404 14.668 1.00 94.38 436 SER A CA 1
ATOM 3257 C C . SER A 1 436 ? 10.429 -4.667 14.893 1.00 94.38 436 SER A C 1
ATOM 3259 O O . SER A 1 436 ? 10.412 -3.527 15.344 1.00 94.38 436 SER A O 1
ATOM 3261 N N . LEU A 1 437 ? 11.560 -5.257 14.482 1.00 93.38 437 LEU A N 1
ATOM 3262 C CA . LEU A 1 437 ? 12.884 -4.640 14.634 1.00 93.38 437 LEU A CA 1
ATOM 3263 C C . LEU A 1 437 ? 13.003 -3.282 13.928 1.00 93.38 437 LEU A C 1
ATOM 3265 O O . LEU A 1 437 ? 13.704 -2.408 14.433 1.00 93.38 437 LEU A O 1
ATOM 3269 N N . ILE A 1 438 ? 12.316 -3.088 12.795 1.00 95.06 438 ILE A N 1
ATOM 3270 C CA . ILE A 1 438 ? 12.238 -1.792 12.097 1.00 95.06 438 ILE A CA 1
ATOM 3271 C C . ILE A 1 438 ? 11.327 -0.820 12.861 1.00 95.06 438 ILE A C 1
ATOM 3273 O O . ILE A 1 438 ? 11.703 0.329 13.070 1.00 95.06 438 ILE A O 1
ATOM 3277 N N . ALA A 1 439 ? 10.140 -1.260 13.291 1.00 94.88 439 ALA A N 1
ATOM 3278 C CA . ALA A 1 439 ? 9.173 -0.409 13.989 1.00 94.88 439 ALA A CA 1
ATOM 3279 C C . ALA A 1 439 ? 9.701 0.082 15.352 1.00 94.88 439 ALA A C 1
ATOM 3281 O O . ALA A 1 439 ? 9.475 1.231 15.731 1.00 94.88 439 ALA A O 1
ATOM 3282 N N . ASP A 1 440 ? 10.459 -0.755 16.062 1.00 93.06 440 ASP A N 1
ATOM 3283 C CA . ASP A 1 440 ? 11.027 -0.433 17.372 1.00 93.06 440 ASP A CA 1
ATOM 3284 C C . ASP A 1 440 ? 12.199 0.564 17.309 1.00 93.06 440 ASP A C 1
ATOM 3286 O O . ASP A 1 440 ? 12.526 1.168 18.333 1.00 93.06 440 ASP A O 1
ATOM 3290 N N . GLN A 1 441 ? 12.769 0.847 16.125 1.00 91.81 441 GLN A N 1
ATOM 3291 C CA . GLN A 1 441 ? 13.824 1.864 15.963 1.00 91.81 441 GLN A CA 1
ATOM 3292 C C . GLN A 1 441 ? 13.390 3.265 16.409 1.00 91.81 441 GLN A C 1
ATOM 3294 O O . GLN A 1 441 ? 14.235 4.097 16.736 1.00 91.81 441 GLN A O 1
ATOM 3299 N N . ILE A 1 442 ? 12.082 3.540 16.465 1.00 87.81 442 ILE A N 1
ATOM 3300 C CA . ILE A 1 442 ? 11.563 4.818 16.965 1.00 87.81 442 ILE A CA 1
ATOM 3301 C C . ILE A 1 442 ? 11.794 5.023 18.472 1.00 87.81 442 ILE A C 1
ATOM 3303 O O . ILE A 1 442 ? 11.783 6.158 18.946 1.00 87.81 442 ILE A O 1
ATOM 3307 N N . ASN A 1 443 ? 12.013 3.942 19.228 1.00 85.94 443 ASN A N 1
ATOM 3308 C CA . ASN A 1 443 ? 12.234 3.985 20.674 1.00 85.94 443 ASN A CA 1
ATOM 3309 C C . ASN A 1 443 ? 13.710 4.183 21.060 1.00 85.94 443 ASN A C 1
ATOM 3311 O O . ASN A 1 443 ? 14.000 4.393 22.241 1.00 85.94 443 ASN A O 1
ATOM 3315 N N . ASN A 1 444 ? 14.640 4.126 20.099 1.00 82.50 444 ASN A N 1
ATOM 3316 C CA . ASN A 1 444 ? 16.070 4.270 20.365 1.00 82.50 444 ASN A CA 1
ATOM 3317 C C . ASN A 1 444 ? 16.398 5.710 20.792 1.00 82.50 444 ASN A C 1
ATOM 3319 O O . ASN A 1 444 ? 16.278 6.663 20.024 1.00 82.50 444 ASN A O 1
ATOM 3323 N N . ARG A 1 445 ? 16.787 5.862 22.065 1.00 66.31 445 ARG A N 1
ATOM 3324 C CA . ARG A 1 445 ? 16.891 7.153 22.769 1.00 66.31 445 ARG A CA 1
ATOM 3325 C C . ARG A 1 445 ? 18.140 7.979 22.453 1.00 66.31 445 ARG A C 1
ATOM 3327 O O . ARG A 1 445 ? 18.242 9.094 22.955 1.00 66.31 445 ARG A O 1
ATOM 3334 N N . ASP A 1 446 ? 19.038 7.491 21.601 1.00 64.81 446 ASP A N 1
ATOM 3335 C CA . ASP A 1 446 ? 20.252 8.217 21.185 1.00 64.81 446 ASP A CA 1
ATOM 3336 C C . ASP A 1 446 ? 19.966 9.408 20.241 1.00 64.81 446 ASP A C 1
ATOM 3338 O O . ASP A 1 446 ? 20.874 10.103 19.793 1.00 64.81 446 ASP A O 1
ATOM 3342 N N . ASP A 1 447 ? 18.683 9.710 20.024 1.00 59.12 447 ASP A N 1
ATOM 3343 C CA . ASP A 1 447 ? 18.092 10.843 19.299 1.00 59.12 447 ASP A CA 1
ATOM 3344 C C . ASP A 1 447 ? 18.431 12.252 19.849 1.00 59.12 447 ASP A C 1
ATOM 3346 O O . ASP A 1 447 ? 17.777 13.235 19.498 1.00 59.12 447 ASP A O 1
ATOM 3350 N N . ASN A 1 448 ? 19.462 12.383 20.687 1.00 64.69 448 ASN A N 1
ATOM 3351 C CA . ASN A 1 448 ? 19.947 13.647 21.258 1.00 64.69 448 ASN A CA 1
ATOM 3352 C C . ASN A 1 448 ? 20.612 14.587 20.221 1.00 64.69 448 ASN A C 1
ATOM 3354 O O . ASN A 1 448 ? 21.160 15.622 20.606 1.00 64.69 448 ASN A O 1
ATOM 3358 N N . VAL A 1 449 ? 20.640 14.230 18.928 1.00 61.69 449 VAL A N 1
ATOM 3359 C CA . VAL A 1 449 ? 21.599 14.784 17.955 1.00 61.69 449 VAL A CA 1
ATOM 3360 C C . VAL A 1 449 ? 20.977 15.142 16.593 1.00 61.69 449 VAL A C 1
ATOM 3362 O O . VAL A 1 449 ? 20.725 14.278 15.764 1.00 61.69 449 VAL A O 1
ATOM 3365 N N . ILE A 1 450 ? 20.852 16.457 16.368 1.00 72.44 450 ILE A N 1
ATOM 3366 C CA . ILE A 1 450 ? 21.234 17.253 15.171 1.00 72.44 450 ILE A CA 1
ATOM 3367 C C . ILE A 1 450 ? 20.613 16.940 13.783 1.00 72.44 450 ILE A C 1
ATOM 3369 O O . ILE A 1 450 ? 20.509 17.878 12.996 1.00 72.44 450 ILE A O 1
ATOM 3373 N N . ASP A 1 451 ? 20.154 15.729 13.460 1.00 90.00 451 ASP A N 1
ATOM 3374 C CA . ASP A 1 451 ? 19.632 15.384 12.122 1.00 90.00 451 ASP A CA 1
ATOM 3375 C C . ASP A 1 451 ? 18.086 15.261 12.084 1.00 90.00 451 ASP A C 1
ATOM 3377 O O . ASP A 1 451 ? 17.531 14.216 12.448 1.00 90.00 451 ASP A O 1
ATOM 3381 N N . PRO A 1 452 ? 17.352 16.310 11.655 1.00 90.38 452 PRO A N 1
ATOM 3382 C CA . PRO A 1 452 ? 15.898 16.246 11.505 1.00 90.38 452 PRO A CA 1
ATOM 3383 C C . PRO A 1 452 ? 15.456 15.406 10.296 1.00 90.38 452 PRO A C 1
ATOM 3385 O O . PRO A 1 452 ? 14.358 14.844 10.326 1.00 90.38 452 PRO A O 1
ATOM 3388 N N . ASP A 1 453 ? 16.292 15.294 9.263 1.00 91.69 453 ASP A N 1
ATOM 3389 C CA . ASP A 1 453 ? 15.948 14.667 7.988 1.00 91.69 453 ASP A CA 1
ATOM 3390 C C . ASP A 1 453 ? 16.027 13.142 8.106 1.00 91.69 453 ASP A C 1
ATOM 3392 O O . ASP A 1 453 ? 15.040 12.450 7.838 1.00 91.69 453 ASP A O 1
ATOM 3396 N N . GLY A 1 454 ? 17.131 12.609 8.642 1.00 91.50 454 GLY A N 1
ATOM 3397 C CA . GLY A 1 454 ? 17.257 11.188 8.979 1.00 91.50 454 GLY A CA 1
ATOM 3398 C C . GLY A 1 454 ? 16.191 10.727 9.979 1.00 91.50 454 GLY A C 1
ATOM 3399 O O . GLY A 1 454 ? 15.657 9.620 9.870 1.00 91.50 454 GLY A O 1
ATOM 3400 N N . LYS A 1 455 ? 15.780 11.600 10.911 1.00 91.00 455 LYS A N 1
ATOM 3401 C CA . LYS A 1 455 ? 14.652 11.342 11.822 1.00 91.00 455 LYS A CA 1
ATOM 3402 C C . LYS A 1 455 ? 13.309 11.268 11.090 1.00 91.00 455 LYS A C 1
ATOM 3404 O O . LYS A 1 455 ? 12.508 10.381 11.395 1.00 91.00 455 LYS A O 1
ATOM 3409 N N . ALA A 1 456 ? 13.047 12.161 10.135 1.00 91.56 456 ALA A N 1
ATOM 3410 C CA . ALA A 1 456 ? 11.833 12.129 9.318 1.00 91.56 456 ALA A CA 1
ATOM 3411 C C . ALA A 1 456 ? 11.768 10.864 8.442 1.00 91.56 456 ALA A C 1
ATOM 3413 O O . ALA A 1 456 ? 10.730 10.199 8.409 1.00 91.56 456 ALA A O 1
ATOM 3414 N N . ILE A 1 457 ? 12.889 10.492 7.813 1.00 93.69 457 ILE A N 1
ATOM 3415 C CA . ILE A 1 457 ? 13.040 9.257 7.030 1.00 93.69 457 ILE A CA 1
ATOM 3416 C C . ILE A 1 457 ? 12.773 8.033 7.912 1.00 93.69 457 ILE A C 1
ATOM 3418 O O . ILE A 1 457 ? 11.851 7.267 7.626 1.00 93.69 457 ILE A O 1
ATOM 3422 N N . ARG A 1 458 ? 13.504 7.883 9.028 1.00 93.75 458 ARG A N 1
ATOM 3423 C CA . ARG A 1 458 ? 13.353 6.748 9.954 1.00 93.75 458 ARG A CA 1
ATOM 3424 C C . ARG A 1 458 ? 11.908 6.590 10.421 1.00 93.75 458 ARG A C 1
ATOM 3426 O O . ARG A 1 458 ? 11.369 5.491 10.355 1.00 93.75 458 ARG A O 1
ATOM 3433 N N . ASN A 1 459 ? 11.261 7.681 10.839 1.00 93.06 459 ASN A N 1
ATOM 3434 C CA . ASN A 1 459 ? 9.871 7.655 11.300 1.00 93.06 459 ASN A CA 1
ATOM 3435 C C . ASN A 1 459 ? 8.899 7.162 10.212 1.00 93.06 459 ASN A C 1
ATOM 3437 O O . ASN A 1 459 ? 7.994 6.387 10.524 1.00 93.06 459 ASN A O 1
ATOM 3441 N N . LEU A 1 460 ? 9.097 7.547 8.943 1.00 94.69 460 LEU A N 1
ATOM 3442 C CA . LEU A 1 460 ? 8.286 7.042 7.830 1.00 94.69 460 LEU A CA 1
ATOM 3443 C C . LEU A 1 460 ? 8.489 5.534 7.620 1.00 94.69 460 LEU A C 1
ATOM 3445 O O . LEU A 1 460 ? 7.514 4.815 7.390 1.00 94.69 460 LEU A O 1
ATOM 3449 N N . GLN A 1 461 ? 9.725 5.035 7.718 1.00 95.81 461 GLN A N 1
ATOM 3450 C CA . GLN A 1 461 ? 9.998 3.602 7.568 1.00 95.81 461 GLN A CA 1
ATOM 3451 C C . GLN A 1 461 ? 9.453 2.787 8.758 1.00 95.81 461 GLN A C 1
ATOM 3453 O O . GLN A 1 461 ? 8.832 1.743 8.541 1.00 95.81 461 GLN A O 1
ATOM 3458 N N . CYS A 1 462 ? 9.558 3.294 9.995 1.00 95.50 462 CYS A N 1
ATOM 3459 C CA . CYS A 1 462 ? 8.878 2.719 11.164 1.00 95.50 462 CYS A CA 1
ATOM 3460 C C . CYS A 1 462 ? 7.363 2.634 10.932 1.00 95.50 462 CYS A C 1
ATOM 3462 O O . CYS A 1 462 ? 6.774 1.563 11.095 1.00 95.50 462 CYS A O 1
ATOM 3464 N N . LEU A 1 463 ? 6.745 3.721 10.450 1.00 96.12 463 LEU A N 1
ATOM 3465 C CA . LEU A 1 463 ? 5.312 3.765 10.167 1.00 96.12 463 LEU A CA 1
ATOM 3466 C C . LEU A 1 463 ? 4.904 2.752 9.087 1.00 96.12 463 LEU A C 1
ATOM 3468 O O . LEU A 1 463 ? 3.944 2.009 9.288 1.00 96.12 463 LEU A O 1
ATOM 3472 N N . LYS A 1 464 ? 5.638 2.654 7.968 1.00 96.94 464 LYS A N 1
ATOM 3473 C CA . LYS A 1 464 ? 5.396 1.621 6.941 1.00 96.94 464 LYS A CA 1
ATOM 3474 C C . LYS A 1 464 ? 5.487 0.213 7.527 1.00 96.94 464 LYS A C 1
ATOM 3476 O O . LYS A 1 464 ? 4.639 -0.628 7.226 1.00 96.94 464 LYS A O 1
ATOM 3481 N N . SER A 1 465 ? 6.477 -0.037 8.382 1.00 97.00 465 SER A N 1
ATOM 3482 C CA . SER A 1 465 ? 6.639 -1.327 9.051 1.00 97.00 465 SER A CA 1
ATOM 3483 C C . SER A 1 465 ? 5.459 -1.647 9.975 1.00 97.00 465 SER A C 1
ATOM 3485 O O . SER A 1 465 ? 4.854 -2.717 9.884 1.00 97.00 465 SER A O 1
ATOM 3487 N N . ARG A 1 466 ? 5.042 -0.681 10.802 1.00 96.12 466 ARG A N 1
ATOM 3488 C CA . ARG A 1 466 ? 3.901 -0.800 11.719 1.00 96.12 466 ARG A CA 1
ATOM 3489 C C . ARG A 1 466 ? 2.565 -0.946 10.977 1.00 96.12 466 ARG A C 1
ATOM 3491 O O . ARG A 1 466 ? 1.716 -1.734 11.398 1.00 96.12 466 ARG A O 1
ATOM 3498 N N . MET A 1 467 ? 2.411 -0.316 9.809 1.00 97.06 467 MET A N 1
ATOM 3499 C CA . MET A 1 467 ? 1.291 -0.577 8.898 1.00 97.06 467 MET A CA 1
ATOM 3500 C C . MET A 1 467 ? 1.300 -2.026 8.384 1.00 97.06 467 MET A C 1
ATOM 3502 O O . MET A 1 467 ? 0.272 -2.702 8.470 1.00 97.06 467 MET A O 1
ATOM 3506 N N . ALA A 1 468 ? 2.442 -2.543 7.922 1.00 96.81 468 ALA A N 1
ATOM 3507 C CA . ALA A 1 468 ? 2.563 -3.930 7.462 1.00 96.81 468 ALA A CA 1
ATOM 3508 C C . ALA A 1 468 ? 2.251 -4.941 8.586 1.00 96.81 468 ALA A C 1
ATOM 3510 O O . ALA A 1 468 ? 1.450 -5.862 8.398 1.00 96.81 468 ALA A O 1
ATOM 3511 N N . LEU A 1 469 ? 2.788 -4.713 9.791 1.00 95.69 469 LEU A N 1
ATOM 3512 C CA . LEU A 1 469 ? 2.469 -5.477 11.003 1.00 95.69 469 LEU A CA 1
ATOM 3513 C C . LEU A 1 469 ? 0.968 -5.473 11.310 1.00 95.69 469 LEU A C 1
ATOM 3515 O O . LEU A 1 469 ? 0.407 -6.528 11.606 1.00 95.69 469 LEU A O 1
ATOM 3519 N N . SER A 1 470 ? 0.291 -4.327 11.183 1.00 94.81 470 SER A N 1
ATOM 3520 C CA . SER A 1 470 ? -1.155 -4.237 11.419 1.00 94.81 470 SER A CA 1
ATOM 3521 C C . SER A 1 470 ? -1.960 -5.162 10.491 1.00 94.81 470 SER A C 1
ATOM 3523 O O . SER A 1 470 ? -2.906 -5.811 10.943 1.00 94.81 470 SER A O 1
ATOM 3525 N N . PHE A 1 471 ? -1.545 -5.321 9.226 1.00 94.56 471 PHE A N 1
ATOM 3526 C CA . PHE A 1 471 ? -2.186 -6.244 8.285 1.00 94.56 471 PHE A CA 1
ATOM 3527 C C . PHE A 1 471 ? -1.852 -7.709 8.579 1.00 94.56 471 PHE A C 1
ATOM 3529 O O . PHE A 1 471 ? -2.730 -8.571 8.478 1.00 94.56 471 PHE A O 1
ATOM 3536 N N . LEU A 1 472 ? -0.604 -8.003 8.959 1.00 93.19 472 LEU A N 1
ATOM 3537 C CA . LEU A 1 472 ? -0.172 -9.356 9.311 1.00 93.19 472 LEU A CA 1
ATOM 3538 C C . LEU A 1 472 ? -0.811 -9.849 10.616 1.00 93.19 472 LEU A C 1
ATOM 3540 O O . LEU A 1 472 ? -1.129 -11.034 10.702 1.00 93.19 472 LEU A O 1
ATOM 3544 N N . ILE A 1 473 ? -1.021 -8.982 11.607 1.00 90.88 473 ILE A N 1
ATOM 3545 C CA . ILE A 1 473 ? -1.490 -9.362 12.949 1.00 90.88 473 ILE A CA 1
ATOM 3546 C C . ILE A 1 473 ? -3.010 -9.179 13.086 1.00 90.88 473 ILE A C 1
ATOM 3548 O O . ILE A 1 473 ? -3.710 -10.128 13.443 1.00 90.88 473 ILE A O 1
ATOM 3552 N N . GLY A 1 474 ? -3.545 -7.998 12.759 1.00 85.75 474 GLY A N 1
ATOM 3553 C CA . GLY A 1 474 ? -4.982 -7.704 12.873 1.00 85.75 474 GLY A CA 1
ATOM 3554 C C . GLY A 1 474 ? -5.824 -8.247 11.714 1.00 85.75 474 GLY A C 1
ATOM 3555 O O . GLY A 1 474 ? -7.001 -8.560 11.871 1.00 85.75 474 GLY A O 1
ATOM 3556 N N . GLY A 1 475 ? -5.240 -8.429 10.529 1.00 84.56 475 GLY A N 1
ATOM 3557 C CA . GLY A 1 475 ? -6.018 -8.621 9.304 1.00 84.56 475 GLY A CA 1
ATOM 3558 C C . GLY A 1 475 ? -6.788 -9.946 9.126 1.00 84.56 475 GLY A C 1
ATOM 3559 O O . GLY A 1 475 ? -7.367 -10.136 8.057 1.00 84.56 475 GLY A O 1
ATOM 3560 N N . GLU A 1 476 ? -6.784 -10.888 10.078 1.00 75.94 476 GLU A N 1
ATOM 3561 C CA . GLU A 1 476 ? -7.274 -12.269 9.853 1.00 75.94 476 GLU A CA 1
ATOM 3562 C C . GLU A 1 476 ? -8.659 -12.630 10.401 1.00 75.94 476 GLU A C 1
ATOM 3564 O O . GLU A 1 476 ? -9.300 -13.566 9.896 1.00 75.94 476 GLU A O 1
ATOM 3569 N N . GLY A 1 477 ? -9.106 -11.996 11.481 1.00 70.94 477 GLY A N 1
ATOM 3570 C CA . GLY A 1 477 ? -10.417 -12.286 12.053 1.00 70.94 477 GLY A CA 1
ATOM 3571 C C . GLY A 1 477 ? -11.487 -11.338 11.541 1.00 70.94 477 GLY A C 1
ATOM 3572 O O . GLY A 1 477 ? -11.266 -10.478 10.684 1.00 70.94 477 GLY A O 1
ATOM 3573 N N . TYR A 1 478 ? -12.697 -11.541 12.053 1.00 65.88 478 TYR A N 1
ATOM 3574 C CA . TYR A 1 478 ? -13.831 -10.716 11.675 1.00 65.88 478 TYR A CA 1
ATOM 3575 C C . TYR A 1 478 ? -13.550 -9.267 12.082 1.00 65.88 478 TYR A C 1
ATOM 3577 O O . TYR A 1 478 ? -13.188 -8.981 13.221 1.00 65.88 478 TYR A O 1
ATOM 3585 N N . TYR A 1 479 ? -13.673 -8.367 11.107 1.00 65.62 479 TYR A N 1
ATOM 3586 C CA . TYR A 1 479 ? -13.592 -6.919 11.298 1.00 65.62 479 TYR A CA 1
ATOM 3587 C C . TYR A 1 479 ? -12.258 -6.376 11.847 1.00 65.62 479 TYR A C 1
ATOM 3589 O O . TYR A 1 479 ? -12.215 -5.249 12.334 1.00 65.62 479 TYR A O 1
ATOM 3597 N N . GLY A 1 480 ? -11.168 -7.141 11.706 1.00 60.56 480 GLY A N 1
ATOM 3598 C CA . GLY A 1 480 ? -9.816 -6.752 12.135 1.00 60.56 480 GLY A CA 1
ATOM 3599 C C . GLY A 1 480 ? -9.399 -7.285 13.510 1.00 60.56 480 GLY A C 1
ATOM 3600 O O . GLY A 1 480 ? -8.272 -7.046 13.931 1.00 60.56 480 GLY A O 1
ATOM 3601 N N . GLN A 1 481 ? -10.270 -8.016 14.214 1.00 65.12 481 GLN A N 1
ATOM 3602 C CA . GLN A 1 481 ? -9.869 -8.722 15.434 1.00 65.12 481 GLN A CA 1
ATOM 3603 C C . GLN A 1 481 ? -8.924 -9.885 15.078 1.00 65.12 481 GLN A C 1
ATOM 3605 O O . GLN A 1 481 ? -9.184 -10.589 14.103 1.00 65.12 481 GLN A O 1
ATOM 3610 N N . PRO A 1 482 ? -7.854 -10.159 15.840 1.00 62.75 482 PRO A N 1
ATOM 3611 C CA . PRO A 1 482 ? -6.987 -11.304 15.572 1.00 62.75 482 PRO A CA 1
ATOM 3612 C C . PRO A 1 482 ? -7.702 -12.636 15.868 1.00 62.75 482 PRO A C 1
ATOM 3614 O O . PRO A 1 482 ? -8.466 -12.762 16.827 1.00 62.75 482 PRO A O 1
ATOM 3617 N N . ARG A 1 483 ? -7.445 -13.676 15.062 1.00 68.31 483 ARG A N 1
ATOM 3618 C CA . ARG A 1 483 ? -7.979 -15.024 15.331 1.00 68.31 483 ARG A CA 1
ATOM 3619 C C . ARG A 1 483 ? -7.267 -15.637 16.536 1.00 68.31 483 ARG A C 1
ATOM 3621 O O . ARG A 1 483 ? -6.060 -15.855 16.485 1.00 68.31 483 ARG A O 1
ATOM 3628 N N . SER A 1 484 ? -8.028 -16.035 17.556 1.00 58.84 484 SER A N 1
ATOM 3629 C CA . SER A 1 484 ? -7.529 -16.606 18.823 1.00 58.84 484 SER A CA 1
ATOM 3630 C C . SER A 1 484 ? -6.796 -17.959 18.715 1.00 58.84 484 SER A C 1
ATOM 3632 O O . SER A 1 484 ? -6.588 -18.627 19.725 1.00 58.84 484 SER A O 1
ATOM 3634 N N . SER A 1 485 ? -6.509 -18.438 17.503 1.00 61.38 485 SER A N 1
ATOM 3635 C CA . SER A 1 485 ? -5.815 -19.702 17.232 1.00 61.38 485 SER A CA 1
ATOM 3636 C C . SER A 1 485 ? -4.298 -19.553 17.145 1.00 61.38 485 SER A C 1
ATOM 3638 O O . SER A 1 485 ? -3.589 -20.547 17.278 1.00 61.38 485 SER A O 1
ATOM 3640 N N . TYR A 1 486 ? -3.795 -18.341 16.908 1.00 60.47 486 TYR A N 1
ATOM 3641 C CA . TYR A 1 486 ? -2.363 -18.068 16.933 1.00 60.47 486 TYR A CA 1
ATOM 3642 C C . TYR A 1 486 ? -1.947 -17.670 18.348 1.00 60.47 486 TYR A C 1
ATOM 3644 O O . TYR A 1 486 ? -2.643 -16.898 19.005 1.00 60.47 486 TYR A O 1
ATOM 3652 N N . ARG A 1 487 ? -0.797 -18.177 18.820 1.00 57.00 487 ARG A N 1
ATOM 3653 C CA . ARG A 1 487 ? -0.110 -17.542 19.953 1.00 57.00 487 ARG A CA 1
ATOM 3654 C C . ARG A 1 487 ? 0.169 -16.114 19.515 1.00 57.00 487 ARG A C 1
ATOM 3656 O O . ARG A 1 487 ? 0.888 -15.928 18.535 1.00 57.00 487 ARG A O 1
ATOM 3663 N N . HIS A 1 488 ? -0.468 -15.151 20.170 1.00 57.28 488 HIS A N 1
ATOM 3664 C CA . HIS A 1 488 ? -0.359 -13.763 19.760 1.00 57.28 488 HIS A CA 1
ATOM 3665 C C . HIS A 1 488 ? 1.123 -13.354 19.811 1.00 57.28 488 HIS A C 1
ATOM 3667 O O . HIS A 1 488 ? 1.763 -13.606 20.837 1.00 57.28 488 HIS A O 1
ATOM 3673 N N . PRO A 1 489 ? 1.690 -12.776 18.731 1.00 63.31 489 PRO A N 1
ATOM 3674 C CA . PRO A 1 489 ? 2.892 -11.970 18.888 1.00 63.31 489 PRO A CA 1
ATOM 3675 C C . PRO A 1 489 ? 2.574 -10.877 19.910 1.00 63.31 489 PRO A C 1
ATOM 3677 O O . PRO A 1 489 ? 1.417 -10.458 20.007 1.00 63.31 489 PRO A O 1
ATOM 3680 N N . ASP A 1 490 ? 3.575 -10.472 20.688 1.00 75.25 490 ASP A N 1
ATOM 3681 C CA . ASP A 1 490 ? 3.378 -9.542 21.798 1.00 75.25 490 ASP A CA 1
ATOM 3682 C C . ASP A 1 490 ? 2.597 -8.303 21.327 1.00 75.25 490 ASP A C 1
ATOM 3684 O O . ASP A 1 490 ? 2.926 -7.717 20.290 1.00 75.25 490 ASP A O 1
ATOM 3688 N N . GLU A 1 491 ? 1.529 -7.942 22.049 1.00 74.00 491 GLU A N 1
ATOM 3689 C CA . GLU A 1 491 ? 0.594 -6.878 21.648 1.00 74.00 491 GLU A CA 1
ATOM 3690 C C . GLU A 1 491 ? 1.314 -5.526 21.507 1.00 74.00 491 GLU A C 1
ATOM 3692 O O . GLU A 1 491 ? 0.880 -4.673 20.729 1.00 74.00 491 GLU A O 1
ATOM 3697 N N . THR A 1 492 ? 2.463 -5.384 22.182 1.00 83.81 492 THR A N 1
ATOM 3698 C CA . THR A 1 492 ? 3.450 -4.302 22.038 1.00 83.81 492 THR A CA 1
ATOM 3699 C C . THR A 1 492 ? 3.858 -4.030 20.587 1.00 83.81 492 THR A C 1
ATOM 3701 O O . THR A 1 492 ? 4.013 -2.873 20.201 1.00 83.81 492 THR A O 1
ATOM 3704 N N . THR A 1 493 ? 3.943 -5.069 19.750 1.00 84.00 493 THR A N 1
ATOM 3705 C CA . THR A 1 493 ? 4.403 -5.005 18.351 1.00 84.00 493 THR A CA 1
ATOM 3706 C C . THR A 1 493 ? 3.652 -3.946 17.531 1.00 84.00 493 THR A C 1
ATOM 3708 O O . THR A 1 493 ? 4.246 -3.190 16.758 1.00 84.00 493 THR A O 1
ATOM 3711 N N . ILE A 1 494 ? 2.329 -3.858 17.714 1.00 88.50 494 ILE A N 1
ATOM 3712 C CA . ILE A 1 494 ? 1.458 -2.940 16.964 1.00 88.50 494 ILE A CA 1
ATOM 3713 C C . ILE A 1 494 ? 1.176 -1.620 17.698 1.00 88.50 494 ILE A C 1
ATOM 3715 O O . ILE A 1 494 ? 0.313 -0.867 17.244 1.00 88.50 494 ILE A O 1
ATOM 3719 N N . LEU A 1 495 ? 1.836 -1.340 18.829 1.00 90.81 495 LEU A N 1
ATOM 3720 C CA . LEU A 1 495 ? 1.560 -0.144 19.631 1.00 90.81 495 LEU A CA 1
ATOM 3721 C C . LEU A 1 495 ? 2.139 1.118 18.997 1.00 90.81 495 LEU A C 1
ATOM 3723 O O . LEU A 1 495 ? 3.348 1.317 18.993 1.00 90.81 495 LEU A O 1
ATOM 3727 N N . ILE A 1 496 ? 1.267 1.981 18.483 1.00 93.62 496 ILE A N 1
ATOM 3728 C CA . ILE A 1 496 ? 1.661 3.217 17.813 1.00 93.62 496 ILE A CA 1
ATOM 3729 C C . ILE A 1 496 ? 2.111 4.283 18.819 1.00 93.62 496 ILE A C 1
ATOM 3731 O O . ILE A 1 496 ? 1.473 4.499 19.854 1.00 93.62 496 ILE A O 1
ATOM 3735 N N . MET A 1 497 ? 3.193 4.984 18.491 1.00 92.00 497 MET A N 1
ATOM 3736 C CA . MET A 1 497 ? 3.686 6.133 19.246 1.00 92.00 497 MET A CA 1
ATOM 3737 C C . MET A 1 497 ? 2.954 7.421 18.842 1.00 92.00 497 MET A C 1
ATOM 3739 O O . MET A 1 497 ? 2.428 7.546 17.736 1.00 92.00 497 MET A O 1
ATOM 3743 N N . ALA A 1 498 ? 2.960 8.435 19.712 1.00 91.94 498 ALA A N 1
ATOM 3744 C CA . ALA A 1 498 ? 2.309 9.725 19.446 1.00 91.94 498 ALA A CA 1
ATOM 3745 C C . ALA A 1 498 ? 2.826 10.437 18.175 1.00 91.94 498 ALA A C 1
ATOM 3747 O O . ALA A 1 498 ? 2.066 11.111 17.477 1.00 91.94 498 ALA A O 1
ATOM 3748 N N . SER A 1 499 ? 4.114 10.282 17.859 1.00 90.38 499 SER A N 1
ATOM 3749 C CA . SER A 1 499 ? 4.747 10.801 16.640 1.00 90.38 499 SER A CA 1
ATOM 3750 C C . SER A 1 499 ? 4.264 10.076 15.379 1.00 90.38 499 SER A C 1
ATOM 3752 O O . SER A 1 499 ? 3.892 10.726 14.404 1.00 90.38 499 SER A O 1
ATOM 3754 N N . GLU A 1 500 ? 4.208 8.742 15.411 1.00 92.12 500 GLU A N 1
ATOM 3755 C CA . GLU A 1 500 ? 3.688 7.915 14.313 1.00 92.12 500 GLU A CA 1
ATOM 3756 C C . GLU A 1 500 ? 2.202 8.171 14.066 1.00 92.12 500 GLU A C 1
ATOM 3758 O O . GLU A 1 500 ? 1.786 8.255 12.916 1.00 92.12 500 GLU A O 1
ATOM 3763 N N . ALA A 1 501 ? 1.405 8.342 15.128 1.00 94.75 501 ALA A N 1
ATOM 3764 C CA . ALA A 1 501 ? -0.010 8.679 15.013 1.00 94.75 501 ALA A CA 1
ATOM 3765 C C . ALA A 1 501 ? -0.199 9.984 14.224 1.00 94.75 501 ALA A C 1
ATOM 3767 O O . ALA A 1 501 ? -0.945 10.008 13.248 1.00 94.75 501 ALA A O 1
ATOM 3768 N N . ASN A 1 502 ? 0.542 11.042 14.572 1.00 94.00 502 ASN A N 1
ATOM 3769 C CA . ASN A 1 502 ? 0.504 12.309 13.838 1.00 94.00 502 ASN A CA 1
ATOM 3770 C C . ASN A 1 502 ? 0.950 12.164 12.370 1.00 94.00 502 ASN A C 1
ATOM 3772 O O . ASN A 1 502 ? 0.284 12.703 11.488 1.00 94.00 502 ASN A O 1
ATOM 3776 N N . MET A 1 503 ? 2.017 11.406 12.095 1.00 94.06 503 MET A N 1
ATOM 3777 C CA . MET A 1 503 ? 2.483 11.148 10.724 1.00 94.06 503 MET A CA 1
ATOM 3778 C C . MET A 1 503 ? 1.474 10.324 9.904 1.00 94.06 503 MET A C 1
ATOM 3780 O O . MET A 1 503 ? 1.287 10.568 8.716 1.00 94.06 503 MET A O 1
ATOM 3784 N N . LEU A 1 504 ? 0.773 9.377 10.529 1.00 96.25 504 LEU A N 1
ATOM 3785 C CA . LEU A 1 504 ? -0.279 8.596 9.880 1.00 96.25 504 LEU A CA 1
ATOM 3786 C C . LEU A 1 504 ? -1.513 9.444 9.547 1.00 96.25 504 LEU A C 1
ATOM 3788 O O . LEU A 1 504 ? -2.161 9.202 8.529 1.00 96.25 504 LEU A O 1
ATOM 3792 N N . LEU A 1 505 ? -1.833 10.438 10.381 1.00 95.69 505 LEU A N 1
ATOM 3793 C CA . LEU A 1 505 ? -2.876 11.422 10.089 1.00 95.69 505 LEU A CA 1
ATOM 3794 C C . LEU A 1 505 ? -2.480 12.352 8.940 1.00 95.69 505 LEU A C 1
ATOM 3796 O O . LEU A 1 505 ? -3.315 12.607 8.077 1.00 95.69 505 LEU A O 1
ATOM 3800 N N . GLU A 1 506 ? -1.233 12.831 8.917 1.00 95.06 506 GLU A N 1
ATOM 3801 C CA . GLU A 1 506 ? -0.684 13.616 7.803 1.00 95.06 506 GLU A CA 1
ATOM 3802 C C . GLU A 1 506 ? -0.809 12.825 6.491 1.00 95.06 506 GLU A C 1
ATOM 3804 O O . GLU A 1 506 ? -1.466 13.273 5.551 1.00 95.06 506 GLU A O 1
ATOM 3809 N N . LEU A 1 507 ? -0.320 11.581 6.487 1.00 96.00 507 LEU A N 1
ATOM 3810 C CA . LEU A 1 507 ? -0.395 10.661 5.354 1.00 96.00 507 LEU A CA 1
ATOM 3811 C C . LEU A 1 507 ? -1.842 10.350 4.922 1.00 96.00 507 LEU A C 1
ATOM 3813 O O . LEU A 1 507 ? -2.133 10.305 3.725 1.00 96.00 507 LEU A O 1
ATOM 3817 N N . LEU A 1 508 ? -2.772 10.147 5.864 1.00 96.94 508 LEU A N 1
ATOM 3818 C CA . LEU A 1 508 ? -4.194 9.970 5.546 1.00 96.94 508 LEU A CA 1
ATOM 3819 C C . LEU A 1 508 ? -4.785 11.237 4.917 1.00 96.94 508 LEU A C 1
ATOM 3821 O O . LEU A 1 508 ? -5.514 11.146 3.929 1.00 96.94 508 LEU A O 1
ATOM 3825 N N . GLY A 1 509 ? -4.473 12.405 5.480 1.00 95.62 509 GLY A N 1
ATOM 3826 C CA . GLY A 1 509 ? -4.897 13.701 4.968 1.00 95.62 509 GLY A CA 1
ATOM 3827 C C . GLY A 1 509 ? -4.417 13.913 3.537 1.00 95.62 509 GLY A C 1
ATOM 3828 O O . GLY A 1 509 ? -5.229 14.166 2.649 1.00 95.62 509 GLY A O 1
ATOM 3829 N N . ASP A 1 510 ? -3.127 13.731 3.286 1.00 95.12 510 ASP A N 1
ATOM 3830 C CA . ASP A 1 510 ? -2.531 13.873 1.960 1.00 95.12 510 ASP A CA 1
ATOM 3831 C C . ASP A 1 510 ? -3.114 12.896 0.940 1.00 95.12 510 ASP A C 1
ATOM 3833 O O . ASP A 1 510 ? -3.487 13.309 -0.158 1.00 95.12 510 ASP A O 1
ATOM 3837 N N . VAL A 1 511 ? -3.305 11.623 1.295 1.00 95.00 511 VAL A N 1
ATOM 3838 C CA . VAL A 1 511 ? -3.892 10.637 0.374 1.00 95.00 511 VAL A CA 1
ATOM 3839 C C . VAL A 1 511 ? -5.376 10.908 0.092 1.00 95.00 511 VAL A C 1
ATOM 3841 O O . VAL A 1 511 ? -5.827 10.679 -1.033 1.00 95.00 511 VAL A O 1
ATOM 3844 N N . LEU A 1 512 ? -6.141 11.446 1.051 1.00 94.44 512 LEU A N 1
ATOM 3845 C CA . LEU A 1 512 ? -7.529 11.869 0.813 1.00 94.44 512 LEU A CA 1
ATOM 3846 C C . LEU A 1 512 ? -7.623 13.085 -0.125 1.00 94.44 512 LEU A C 1
ATOM 3848 O O . LEU A 1 512 ? -8.544 13.130 -0.943 1.00 94.44 512 LEU A O 1
ATOM 3852 N N . HIS A 1 513 ? -6.668 14.020 -0.053 1.00 93.25 513 HIS A N 1
ATOM 3853 C CA . HIS A 1 513 ? -6.587 15.194 -0.938 1.00 93.25 513 HIS A CA 1
ATOM 3854 C C . HIS A 1 513 ? -5.707 14.969 -2.192 1.00 93.25 513 HIS A C 1
ATOM 3856 O O . HIS A 1 513 ? -5.554 15.885 -2.995 1.00 93.25 513 HIS A O 1
ATOM 3862 N N . GLN A 1 514 ? -5.163 13.759 -2.389 1.00 92.50 514 GLN A N 1
ATOM 3863 C CA . GLN A 1 514 ? -4.264 13.374 -3.494 1.00 92.50 514 GLN A CA 1
ATOM 3864 C C . GLN A 1 514 ? -2.978 14.226 -3.594 1.00 92.50 514 GLN A C 1
ATOM 3866 O O . GLN A 1 514 ? -2.558 14.581 -4.692 1.00 92.50 514 GLN A O 1
ATOM 3871 N N . ARG A 1 515 ? -2.346 14.546 -2.457 1.00 93.00 515 ARG A N 1
ATOM 3872 C CA . ARG A 1 515 ? -1.101 15.333 -2.372 1.00 93.00 515 ARG A CA 1
ATOM 3873 C C . ARG A 1 515 ? 0.111 14.455 -2.055 1.00 93.00 515 ARG A C 1
ATOM 3875 O O . ARG A 1 515 ? 0.017 13.535 -1.248 1.00 93.00 515 ARG A O 1
ATOM 3882 N N . GLY A 1 516 ? 1.257 14.746 -2.665 1.00 90.31 516 GLY A N 1
ATOM 3883 C CA . GLY A 1 516 ? 2.551 14.245 -2.198 1.00 90.31 516 GLY A CA 1
ATOM 3884 C C . GLY A 1 516 ? 3.159 15.142 -1.116 1.00 90.31 516 GLY A C 1
ATOM 3885 O O . GLY A 1 516 ? 2.807 16.315 -1.008 1.00 90.31 516 GLY A O 1
ATOM 3886 N N . LYS A 1 517 ? 4.112 14.590 -0.363 1.00 91.31 517 LYS A N 1
ATOM 3887 C CA . LYS A 1 517 ? 5.009 15.311 0.543 1.00 91.31 517 LYS A CA 1
ATOM 3888 C C . LYS A 1 517 ? 6.419 15.326 -0.044 1.00 91.31 517 LYS A C 1
ATOM 3890 O O . LYS A 1 517 ? 6.956 14.269 -0.376 1.00 91.31 517 LYS A O 1
ATOM 3895 N N . GLU A 1 518 ? 7.009 16.509 -0.161 1.00 90.06 518 GLU A N 1
ATOM 3896 C CA . GLU A 1 518 ? 8.389 16.709 -0.622 1.00 90.06 518 GLU A CA 1
ATOM 3897 C C . GLU A 1 518 ? 9.387 16.704 0.554 1.00 90.06 518 GLU A C 1
ATOM 3899 O O . GLU A 1 518 ? 8.997 16.843 1.713 1.00 90.06 518 GLU A O 1
ATOM 3904 N N . GLY A 1 519 ? 10.683 16.558 0.255 1.00 89.12 519 GLY A N 1
ATOM 3905 C CA . GLY A 1 519 ? 11.765 16.589 1.249 1.00 89.12 519 GLY A CA 1
ATOM 3906 C C . GLY A 1 519 ? 12.040 15.254 1.955 1.00 89.12 519 GLY A C 1
ATOM 3907 O O . GLY A 1 519 ? 11.643 14.182 1.490 1.00 89.12 519 GLY A O 1
ATOM 3908 N N . ALA A 1 520 ? 12.765 15.315 3.075 1.00 85.12 520 ALA A N 1
ATOM 3909 C CA . ALA A 1 520 ? 13.118 14.147 3.879 1.00 85.12 520 ALA A CA 1
ATOM 3910 C C . ALA A 1 520 ? 11.882 13.524 4.551 1.00 85.12 520 ALA A C 1
ATOM 3912 O O . ALA A 1 520 ? 11.003 14.222 5.059 1.00 85.12 520 ALA A O 1
ATOM 3913 N N . GLY A 1 521 ? 11.774 12.192 4.507 1.00 83.94 521 GLY A N 1
ATOM 3914 C CA . GLY A 1 521 ? 10.525 11.501 4.851 1.00 83.94 521 GLY A CA 1
ATOM 3915 C C . GLY A 1 521 ? 9.359 11.834 3.903 1.00 83.94 521 GLY A C 1
ATOM 3916 O O . GLY A 1 521 ? 8.201 11.607 4.251 1.00 83.94 521 GLY A O 1
ATOM 3917 N N . GLY A 1 522 ? 9.646 12.387 2.720 1.00 87.88 522 GLY A N 1
ATOM 3918 C CA . GLY A 1 522 ? 8.666 12.653 1.674 1.00 87.88 522 GLY A CA 1
ATOM 3919 C C . GLY A 1 522 ? 8.111 11.378 1.034 1.00 87.88 522 GLY A C 1
ATOM 3920 O O . GLY A 1 522 ? 8.737 10.314 1.025 1.00 87.88 522 GLY A O 1
ATOM 3921 N N . TYR A 1 523 ? 6.909 11.482 0.475 1.00 89.00 523 TYR A N 1
ATOM 3922 C CA . TYR A 1 523 ? 6.202 10.383 -0.173 1.00 89.00 523 TYR A CA 1
ATOM 3923 C C . TYR A 1 523 ? 5.267 10.897 -1.271 1.00 89.00 523 TYR A C 1
ATOM 3925 O O . TYR A 1 523 ? 4.636 11.940 -1.147 1.00 89.00 523 TYR A O 1
ATOM 3933 N N . SER A 1 524 ? 5.105 10.123 -2.345 1.00 85.31 524 SER A N 1
ATOM 3934 C CA . SER A 1 524 ? 4.033 10.362 -3.318 1.00 85.31 524 SER A CA 1
ATOM 3935 C C . SER A 1 524 ? 2.711 9.787 -2.802 1.00 85.31 524 SER A C 1
ATOM 3937 O O . SER A 1 524 ? 2.689 8.644 -2.332 1.00 85.31 524 SER A O 1
ATOM 3939 N N . ALA A 1 525 ? 1.600 10.514 -2.987 1.00 79.19 525 ALA A N 1
ATOM 3940 C CA . ALA A 1 525 ? 0.246 9.988 -2.772 1.00 79.19 525 ALA A CA 1
ATOM 3941 C C . ALA A 1 525 ? 0.036 8.632 -3.463 1.00 79.19 525 ALA A C 1
ATOM 3943 O O . ALA A 1 525 ? -0.592 7.741 -2.903 1.00 79.19 525 ALA A O 1
ATOM 3944 N N . ALA A 1 526 ? 0.609 8.453 -4.660 1.00 82.38 526 ALA A N 1
ATOM 3945 C CA . ALA A 1 526 ? 0.454 7.251 -5.474 1.00 82.38 526 ALA A CA 1
ATOM 3946 C C . ALA A 1 526 ? 1.152 5.998 -4.902 1.00 82.38 526 ALA A C 1
ATOM 3948 O O . ALA A 1 526 ? 0.952 4.899 -5.428 1.00 82.38 526 ALA A O 1
ATOM 3949 N N . THR A 1 527 ? 1.997 6.143 -3.874 1.00 85.69 527 THR A N 1
ATOM 3950 C CA . THR A 1 527 ? 2.618 5.018 -3.151 1.00 85.69 527 THR A CA 1
ATOM 3951 C C . THR A 1 527 ? 1.628 4.350 -2.198 1.00 85.69 527 THR A C 1
ATOM 3953 O O . THR A 1 527 ? 1.698 3.141 -1.988 1.00 85.69 527 THR A O 1
ATOM 3956 N N . PHE A 1 528 ? 0.692 5.119 -1.644 1.00 93.12 528 PHE A N 1
ATOM 3957 C CA . PHE A 1 528 ? -0.269 4.658 -0.651 1.00 93.12 528 PHE A CA 1
ATOM 3958 C C . PHE A 1 528 ? -1.695 4.679 -1.215 1.00 93.12 528 PHE A C 1
ATOM 3960 O O . PHE A 1 528 ? -1.965 5.188 -2.298 1.00 93.12 528 PHE A O 1
ATOM 3967 N N . THR A 1 529 ? -2.644 4.096 -0.484 1.00 94.00 529 THR A N 1
ATOM 3968 C CA . THR A 1 529 ? -4.072 4.194 -0.821 1.00 94.00 529 THR A CA 1
ATOM 3969 C C . THR A 1 529 ? -4.878 4.462 0.437 1.00 94.00 529 THR A C 1
ATOM 3971 O O . THR A 1 529 ? -4.556 3.921 1.498 1.00 94.00 529 THR A O 1
ATOM 3974 N N . ALA A 1 530 ? -5.956 5.245 0.318 1.00 95.81 530 ALA A N 1
ATOM 3975 C CA . ALA A 1 530 ? -6.857 5.523 1.437 1.00 95.81 530 ALA A CA 1
ATOM 3976 C C . ALA A 1 530 ? -7.357 4.213 2.068 1.00 95.81 530 ALA A C 1
ATOM 3978 O O . ALA A 1 530 ? -7.360 4.069 3.287 1.00 95.81 530 ALA A O 1
ATOM 3979 N N . LYS A 1 531 ? -7.665 3.211 1.232 1.00 95.62 531 LYS A N 1
ATOM 3980 C CA . LYS A 1 531 ? -8.060 1.866 1.667 1.00 95.62 531 LYS A CA 1
ATOM 3981 C C . LYS A 1 531 ? -6.995 1.189 2.530 1.00 95.62 531 LYS A C 1
ATOM 3983 O O . LYS A 1 531 ? -7.335 0.667 3.586 1.00 95.62 531 LYS A O 1
ATOM 3988 N N . GLY A 1 532 ? -5.727 1.204 2.112 1.00 95.38 532 GLY A N 1
ATOM 3989 C CA . GLY A 1 532 ? -4.630 0.631 2.896 1.00 95.38 532 GLY A CA 1
ATOM 3990 C C . GLY A 1 532 ? -4.440 1.338 4.234 1.00 95.38 532 GLY A C 1
ATOM 3991 O O . GLY A 1 532 ? -4.424 0.685 5.274 1.00 95.38 532 GLY A O 1
ATOM 3992 N N . ILE A 1 533 ? -4.378 2.670 4.220 1.00 97.19 533 ILE A N 1
ATOM 3993 C CA . ILE A 1 533 ? -4.192 3.481 5.431 1.00 97.19 533 ILE A CA 1
ATOM 3994 C C . ILE A 1 533 ? -5.346 3.265 6.419 1.00 97.19 533 ILE A C 1
ATOM 3996 O O . ILE A 1 533 ? -5.110 2.941 7.579 1.00 97.19 533 ILE A O 1
ATOM 4000 N N . LEU A 1 534 ? -6.598 3.353 5.965 1.00 97.50 534 LEU A N 1
ATOM 4001 C CA . LEU A 1 534 ? -7.775 3.189 6.825 1.00 97.50 534 LEU A CA 1
ATOM 4002 C C . LEU A 1 534 ? -7.956 1.748 7.315 1.00 97.50 534 LEU A C 1
ATOM 4004 O O . LEU A 1 534 ? -8.358 1.540 8.458 1.00 97.50 534 LEU A O 1
ATOM 4008 N N . TYR A 1 535 ? -7.616 0.744 6.499 1.00 95.69 535 TYR A N 1
ATOM 4009 C CA . TYR A 1 535 ? -7.579 -0.647 6.958 1.00 95.69 535 TYR A CA 1
ATOM 4010 C C . TYR A 1 535 ? -6.507 -0.850 8.037 1.00 95.69 535 TYR A C 1
ATOM 4012 O O . TYR A 1 535 ? -6.743 -1.574 9.004 1.00 95.69 535 TYR A O 1
ATOM 4020 N N . SER A 1 536 ? -5.358 -0.178 7.911 1.00 96.12 536 SER A N 1
ATOM 4021 C CA . SER A 1 536 ? -4.276 -0.234 8.896 1.00 96.12 536 SER A CA 1
ATOM 4022 C C . SER A 1 536 ? -4.681 0.433 10.209 1.00 96.12 536 SER A C 1
ATOM 4024 O O . SER A 1 536 ? -4.558 -0.188 11.263 1.00 96.12 536 SER A O 1
ATOM 4026 N N . ILE A 1 537 ? -5.258 1.640 10.144 1.00 97.12 537 ILE A N 1
ATOM 4027 C CA . ILE A 1 537 ? -5.832 2.353 11.297 1.00 97.12 537 ILE A CA 1
ATOM 4028 C C . ILE A 1 537 ? -6.846 1.458 12.014 1.00 97.12 537 ILE A C 1
ATOM 4030 O O . ILE A 1 537 ? -6.706 1.225 13.211 1.00 97.12 537 ILE A O 1
ATOM 4034 N N . ARG A 1 538 ? -7.801 0.862 11.288 1.00 95.38 538 ARG A N 1
ATOM 4035 C CA . ARG A 1 538 ? -8.778 -0.081 11.854 1.00 95.38 538 ARG A CA 1
ATOM 4036 C C . ARG A 1 538 ? -8.113 -1.260 12.571 1.00 95.38 538 ARG A C 1
ATOM 4038 O O . ARG A 1 538 ? -8.545 -1.621 13.662 1.00 95.38 538 ARG A O 1
ATOM 4045 N N . CYS A 1 539 ? -7.084 -1.862 11.971 1.00 93.62 539 CYS A N 1
ATOM 4046 C CA . CYS A 1 539 ? -6.356 -2.977 12.581 1.00 93.62 539 CYS A CA 1
ATOM 4047 C C . CYS A 1 539 ? -5.616 -2.529 13.852 1.00 93.62 539 CYS A C 1
ATOM 4049 O O . CYS A 1 539 ? -5.711 -3.201 14.877 1.00 93.62 539 CYS A O 1
ATOM 4051 N N . MET A 1 540 ? -4.942 -1.375 13.831 1.00 94.44 540 MET A N 1
ATOM 4052 C CA . MET A 1 540 ? -4.260 -0.815 15.005 1.00 94.44 540 MET A CA 1
ATOM 4053 C C . MET A 1 540 ? -5.235 -0.457 16.132 1.00 94.44 540 MET A C 1
ATOM 4055 O O . MET A 1 540 ? -4.952 -0.768 17.287 1.00 94.44 540 MET A O 1
ATOM 4059 N N . LEU A 1 541 ? -6.403 0.106 15.811 1.00 94.19 541 LEU A N 1
ATOM 4060 C CA . LEU A 1 541 ? -7.466 0.432 16.768 1.00 94.19 541 LEU A CA 1
ATOM 4061 C C . LEU A 1 541 ? -8.112 -0.796 17.431 1.00 94.19 541 LEU A C 1
ATOM 4063 O O . LEU A 1 541 ? -8.941 -0.626 18.318 1.00 94.19 541 LEU A O 1
ATOM 4067 N N . THR A 1 542 ? -7.745 -2.031 17.080 1.00 88.31 542 THR A N 1
ATOM 4068 C CA . THR A 1 542 ? -8.160 -3.200 17.879 1.00 88.31 542 THR A CA 1
ATOM 4069 C C . THR A 1 542 ? -7.437 -3.299 19.224 1.00 88.31 542 THR A C 1
ATOM 4071 O O . THR A 1 542 ? -7.967 -3.914 20.147 1.00 88.31 542 THR A O 1
ATOM 4074 N N . SER A 1 543 ? -6.285 -2.636 19.378 1.00 90.19 543 SER A N 1
ATOM 4075 C CA . SER A 1 543 ? -5.637 -2.432 20.677 1.00 90.19 543 SER A CA 1
ATOM 4076 C C . SER A 1 543 ? -6.229 -1.212 21.390 1.00 90.19 543 SER A C 1
ATOM 4078 O O . SER A 1 543 ? -6.253 -0.112 20.834 1.00 90.19 543 SER A O 1
ATOM 4080 N N . ASN A 1 544 ? -6.659 -1.382 22.646 1.00 89.44 544 ASN A N 1
ATOM 4081 C CA . ASN A 1 544 ? -7.119 -0.282 23.506 1.00 89.44 544 ASN A CA 1
ATOM 4082 C C . ASN A 1 544 ? -6.028 0.790 23.660 1.00 89.44 544 ASN A C 1
ATOM 4084 O O . ASN A 1 544 ? -6.305 1.970 23.463 1.00 89.44 544 ASN A O 1
ATOM 4088 N N . SER A 1 545 ? -4.778 0.384 23.905 1.00 92.69 545 SER A N 1
ATOM 4089 C CA . SER A 1 545 ? -3.644 1.306 24.027 1.00 92.69 545 SER A CA 1
ATOM 4090 C C . SER A 1 545 ? -3.504 2.209 22.797 1.00 92.69 545 SER A C 1
ATOM 4092 O O . SER A 1 545 ? -3.282 3.405 22.948 1.00 92.69 545 SER A O 1
ATOM 4094 N N . ASN A 1 546 ? -3.737 1.678 21.590 1.00 94.75 546 ASN A N 1
ATOM 4095 C CA . ASN A 1 546 ? -3.756 2.478 20.364 1.00 94.75 546 ASN A CA 1
ATOM 4096 C C . ASN A 1 546 ? -4.969 3.410 20.283 1.00 94.75 546 ASN A C 1
ATOM 4098 O O . ASN A 1 546 ? -4.797 4.575 19.933 1.00 94.75 546 ASN A O 1
ATOM 4102 N N . GLN A 1 547 ? -6.177 2.938 20.622 1.00 94.38 547 GLN A N 1
ATOM 4103 C CA . GLN A 1 547 ? -7.366 3.803 20.694 1.00 94.38 547 GLN A CA 1
ATOM 4104 C C . GLN A 1 547 ? -7.123 4.988 21.643 1.00 94.38 547 GLN A C 1
ATOM 4106 O O . GLN A 1 547 ? -7.420 6.126 21.286 1.00 94.38 547 GLN A O 1
ATOM 4111 N N . ASN A 1 548 ? -6.509 4.735 22.802 1.00 94.25 548 ASN A N 1
ATOM 4112 C CA . ASN A 1 548 ? -6.135 5.748 23.782 1.00 94.25 548 ASN A CA 1
ATOM 4113 C C . ASN A 1 548 ? -5.050 6.705 23.254 1.00 94.25 548 ASN A C 1
ATOM 4115 O O . ASN A 1 548 ? -5.212 7.919 23.369 1.00 94.25 548 ASN A O 1
ATOM 4119 N N . THR A 1 549 ? -3.980 6.195 22.625 1.00 95.56 549 THR A N 1
ATOM 4120 C CA . THR A 1 549 ? -2.947 7.040 21.998 1.00 95.56 549 THR A CA 1
ATOM 4121 C C . THR A 1 549 ? -3.555 7.959 20.945 1.00 95.56 549 THR A C 1
ATOM 4123 O O . THR A 1 549 ? -3.302 9.162 20.983 1.00 95.56 549 THR A O 1
ATOM 4126 N N . PHE A 1 550 ? -4.388 7.445 20.033 1.00 96.00 550 PHE A N 1
ATOM 4127 C CA . PHE A 1 550 ? -5.067 8.286 19.046 1.00 96.00 550 PHE A CA 1
ATOM 4128 C C . PHE A 1 550 ? -5.978 9.309 19.724 1.00 96.00 550 PHE A C 1
ATOM 4130 O O . PHE A 1 550 ? -5.830 10.496 19.453 1.00 96.00 550 PHE A O 1
ATOM 4137 N N . ALA A 1 551 ? -6.853 8.885 20.643 1.00 94.69 551 ALA A N 1
ATOM 4138 C CA . ALA A 1 551 ? -7.786 9.772 21.337 1.00 94.69 551 ALA A CA 1
ATOM 4139 C C . ALA A 1 551 ? -7.084 10.955 22.028 1.00 94.69 551 ALA A C 1
ATOM 4141 O O . ALA A 1 551 ? -7.520 12.090 21.858 1.00 94.69 551 ALA A O 1
ATOM 4142 N N . ILE A 1 552 ? -5.979 10.705 22.740 1.00 93.88 552 ILE A N 1
ATOM 4143 C CA . ILE A 1 552 ? -5.222 11.737 23.468 1.00 93.88 552 ILE A CA 1
ATOM 4144 C C . ILE A 1 552 ? -4.406 12.632 22.525 1.00 93.88 552 ILE A C 1
ATOM 4146 O O . ILE A 1 552 ? -4.346 13.841 22.722 1.00 93.88 552 ILE A O 1
ATOM 4150 N N . THR A 1 553 ? -3.732 12.057 21.525 1.00 92.94 553 THR A N 1
ATOM 4151 C CA . THR A 1 553 ? -2.734 12.797 20.725 1.00 92.94 553 THR A CA 1
ATOM 4152 C C . THR A 1 553 ? -3.329 13.550 19.543 1.00 92.94 553 THR A C 1
ATOM 4154 O O . THR A 1 553 ? -2.748 14.529 19.081 1.00 92.94 553 THR A O 1
ATOM 4157 N N . SER A 1 554 ? -4.426 13.038 18.982 1.00 92.06 554 SER A N 1
ATOM 4158 C CA . SER A 1 554 ? -4.863 13.403 17.633 1.00 92.06 554 SER A CA 1
ATOM 4159 C C . SER A 1 554 ? -6.335 13.069 17.335 1.00 92.06 554 SER A C 1
ATOM 4161 O O . SER A 1 554 ? -6.761 13.158 16.182 1.00 92.06 554 SER A O 1
ATOM 4163 N N . GLY A 1 555 ? -7.130 12.717 18.355 1.00 93.69 555 GLY A N 1
ATOM 4164 C CA . GLY A 1 555 ? -8.443 12.079 18.212 1.00 93.69 555 GLY A CA 1
ATOM 4165 C C . GLY A 1 555 ? -9.409 12.863 17.331 1.00 93.69 555 GLY A C 1
ATOM 4166 O O . GLY A 1 555 ? -9.878 12.345 16.320 1.00 93.69 555 GLY A O 1
ATOM 4167 N N . THR A 1 556 ? -9.629 14.138 17.651 1.00 95.06 556 THR A N 1
ATOM 4168 C CA . THR A 1 556 ? -10.484 15.054 16.881 1.00 95.06 556 THR A CA 1
ATOM 4169 C C . THR A 1 556 ? -10.040 15.169 15.417 1.00 95.06 556 THR A C 1
ATOM 4171 O O . THR A 1 556 ? -10.865 15.046 14.511 1.00 95.06 556 THR A O 1
ATOM 4174 N N . ARG A 1 557 ? -8.731 15.338 15.160 1.00 95.62 557 ARG A N 1
ATOM 4175 C CA . ARG A 1 557 ? -8.162 15.447 13.801 1.00 95.62 557 ARG A CA 1
ATOM 4176 C C . ARG A 1 557 ? -8.363 14.157 13.005 1.00 95.62 557 ARG A C 1
ATOM 4178 O O . ARG A 1 557 ? -8.767 14.218 11.844 1.00 95.62 557 ARG A O 1
ATOM 4185 N N . LEU A 1 558 ? -8.151 12.996 13.631 1.00 97.19 558 LEU A N 1
ATOM 4186 C CA . LEU A 1 558 ? -8.403 11.697 13.009 1.00 97.19 558 LEU A CA 1
ATOM 4187 C C . LEU A 1 558 ? -9.891 11.530 12.698 1.00 97.19 558 LEU A C 1
ATOM 4189 O O . LEU A 1 558 ? -10.242 11.229 11.562 1.00 97.19 558 LEU A O 1
ATOM 4193 N N . ASN A 1 559 ? -10.770 11.785 13.667 1.00 97.88 559 ASN A N 1
ATOM 4194 C CA . ASN A 1 559 ? -12.216 11.637 13.508 1.00 97.88 559 ASN A CA 1
ATOM 4195 C C . ASN A 1 559 ? -12.770 12.510 12.370 1.00 97.88 559 ASN A C 1
ATOM 4197 O O . ASN A 1 559 ? -13.639 12.051 11.629 1.00 97.88 559 ASN A O 1
ATOM 4201 N N . ILE A 1 560 ? -12.223 13.713 12.157 1.00 97.25 560 ILE A N 1
ATOM 4202 C CA . ILE A 1 560 ? -12.549 14.546 10.990 1.00 97.25 560 ILE A CA 1
ATOM 4203 C C . ILE A 1 560 ? -12.125 13.869 9.677 1.00 97.25 560 ILE A C 1
ATOM 4205 O O . ILE A 1 560 ? -12.927 13.811 8.745 1.00 97.25 560 ILE A O 1
ATOM 4209 N N . LEU A 1 561 ? -10.899 13.340 9.578 1.00 97.81 561 LEU A N 1
ATOM 4210 C CA . LEU A 1 561 ? -10.426 12.647 8.369 1.00 97.81 561 LEU A CA 1
ATOM 4211 C C . LEU A 1 561 ? -11.220 11.362 8.083 1.00 97.81 561 LEU A C 1
ATOM 4213 O O . LEU A 1 561 ? -11.543 11.078 6.928 1.00 97.81 561 LEU A O 1
ATOM 4217 N N . LEU A 1 562 ? -11.594 10.615 9.125 1.00 98.44 562 LEU A N 1
ATOM 4218 C CA . LEU A 1 562 ? -12.486 9.460 9.014 1.00 98.44 562 LEU A CA 1
ATOM 4219 C C . LEU A 1 562 ? -13.865 9.891 8.488 1.00 98.44 562 LEU A C 1
ATOM 4221 O O . LEU A 1 562 ? -14.378 9.296 7.541 1.00 98.44 562 LEU A O 1
ATOM 4225 N N . LEU A 1 563 ? -14.444 10.966 9.032 1.00 98.06 563 LEU A N 1
ATOM 4226 C CA . LEU A 1 563 ? -15.737 11.483 8.582 1.00 98.06 563 LEU A CA 1
ATOM 4227 C C . LEU A 1 563 ? -15.684 12.030 7.144 1.00 98.06 563 LEU A C 1
ATOM 4229 O O . LEU A 1 563 ? -16.613 11.785 6.372 1.00 98.06 563 LEU A O 1
ATOM 4233 N N . LYS A 1 564 ? -14.581 12.685 6.745 1.00 97.56 564 LYS A N 1
ATOM 4234 C CA . LYS A 1 564 ? -14.303 13.050 5.344 1.00 97.56 564 LYS A CA 1
ATOM 4235 C C . LYS A 1 564 ? -14.306 11.816 4.444 1.00 97.56 564 LYS A C 1
ATOM 4237 O O . LYS A 1 564 ? -15.019 11.812 3.450 1.00 97.56 564 LYS A O 1
ATOM 4242 N N . ALA A 1 565 ? -13.586 10.749 4.794 1.00 98.00 565 ALA A N 1
ATOM 4243 C CA . ALA A 1 565 ? -13.542 9.530 3.981 1.00 98.00 565 ALA A CA 1
ATOM 4244 C C . ALA A 1 565 ? -14.936 8.895 3.775 1.00 98.00 565 ALA A C 1
ATOM 4246 O O . ALA A 1 565 ? -15.255 8.461 2.666 1.00 98.00 565 ALA A O 1
ATOM 4247 N N . ILE A 1 566 ? -15.798 8.909 4.801 1.00 98.31 566 ILE A N 1
ATOM 4248 C CA . ILE A 1 566 ? -17.202 8.468 4.688 1.00 98.31 566 ILE A CA 1
ATOM 4249 C C . ILE A 1 566 ? -17.994 9.411 3.763 1.00 98.31 566 ILE A C 1
ATOM 4251 O O . ILE A 1 566 ? -18.718 8.941 2.886 1.00 98.31 566 ILE A O 1
ATOM 4255 N N . ALA A 1 567 ? -17.831 10.731 3.900 1.00 97.56 567 ALA A N 1
ATOM 4256 C CA . ALA A 1 567 ? -18.503 11.730 3.063 1.00 97.56 567 ALA A CA 1
ATOM 4257 C C . ALA A 1 567 ? -18.050 11.694 1.586 1.00 97.56 567 ALA A C 1
ATOM 4259 O O . ALA A 1 567 ? -18.878 11.827 0.685 1.00 97.56 567 ALA A O 1
ATOM 4260 N N . HIS A 1 568 ? -16.763 11.450 1.308 1.00 96.88 568 HIS A N 1
ATOM 4261 C CA . HIS A 1 568 ? -16.222 11.280 -0.049 1.00 96.88 568 HIS A CA 1
ATOM 4262 C C . HIS A 1 568 ? -16.924 10.139 -0.797 1.00 96.88 568 HIS A C 1
ATOM 4264 O O . HIS A 1 568 ? -17.204 10.258 -1.993 1.00 96.88 568 HIS A O 1
ATOM 4270 N N . HIS A 1 569 ? -17.230 9.052 -0.086 1.00 97.19 569 HIS A N 1
ATOM 4271 C CA . HIS A 1 569 ? -18.028 7.948 -0.600 1.00 97.19 569 HIS A CA 1
ATOM 4272 C C . HIS A 1 569 ? -19.508 8.346 -0.718 1.00 97.19 569 HIS A C 1
ATOM 4274 O O . HIS A 1 569 ? -20.047 8.402 -1.821 1.00 97.19 569 HIS A O 1
ATOM 4280 N N . ALA A 1 570 ? -20.149 8.683 0.408 1.00 96.62 570 ALA A N 1
ATOM 4281 C CA . ALA A 1 570 ? -21.601 8.830 0.514 1.00 96.62 570 ALA A CA 1
ATOM 4282 C C . ALA A 1 570 ? -22.187 10.030 -0.255 1.00 96.62 570 ALA A C 1
ATOM 4284 O O . ALA A 1 570 ? -23.323 9.952 -0.715 1.00 96.62 570 ALA A O 1
ATOM 4285 N N . PHE A 1 571 ? -21.440 11.132 -0.397 1.00 96.00 571 PHE A N 1
ATOM 4286 C CA . PHE A 1 571 ? -21.903 12.350 -1.079 1.00 96.00 571 PHE A CA 1
ATOM 4287 C C . PHE A 1 571 ? -21.343 12.494 -2.495 1.00 96.00 571 PHE A C 1
ATOM 4289 O O . PHE A 1 571 ? -22.031 12.982 -3.391 1.00 96.00 571 PHE A O 1
ATOM 4296 N N . LEU A 1 572 ? -20.067 12.143 -2.692 1.00 94.00 572 LEU A N 1
ATOM 4297 C CA . LEU A 1 572 ? -19.316 12.519 -3.894 1.00 94.00 572 LEU A CA 1
ATOM 4298 C C . LEU A 1 572 ? -18.990 11.342 -4.822 1.00 94.00 572 LEU A C 1
ATOM 4300 O O . LEU A 1 572 ? -18.605 11.594 -5.964 1.00 94.00 572 LEU A O 1
ATOM 4304 N N . ASN A 1 573 ? -19.150 10.091 -4.368 1.00 92.44 573 ASN A N 1
ATOM 4305 C CA . ASN A 1 573 ? -18.778 8.874 -5.101 1.00 92.44 573 ASN A CA 1
ATOM 4306 C C . ASN A 1 573 ? -17.357 8.943 -5.704 1.00 92.44 573 ASN A C 1
ATOM 4308 O O . ASN A 1 573 ? -17.132 8.555 -6.853 1.00 92.44 573 ASN A O 1
ATOM 4312 N N . LEU A 1 574 ? -16.391 9.486 -4.952 1.00 92.81 574 LEU A N 1
ATOM 4313 C CA . LEU A 1 574 ? -15.020 9.637 -5.447 1.00 92.81 574 LEU A CA 1
ATOM 4314 C C . LEU A 1 574 ? -14.358 8.259 -5.644 1.00 92.81 574 LEU A C 1
ATOM 4316 O O . LEU A 1 574 ? -14.391 7.448 -4.721 1.00 92.81 574 LEU A O 1
ATOM 4320 N N . PRO A 1 575 ? -13.672 7.994 -6.777 1.00 88.56 575 PRO A N 1
ATOM 4321 C CA . PRO A 1 575 ? -13.010 6.705 -7.019 1.00 88.56 575 PRO A CA 1
ATOM 4322 C C . PRO A 1 575 ? -11.948 6.315 -5.979 1.00 88.56 575 PRO A C 1
ATOM 4324 O O . PRO A 1 575 ? -11.631 5.138 -5.838 1.00 88.56 575 PRO A O 1
ATOM 4327 N N . THR A 1 576 ? -11.396 7.288 -5.248 1.00 89.06 576 THR A N 1
ATOM 4328 C CA . THR A 1 576 ? -10.447 7.069 -4.144 1.00 89.06 576 THR A CA 1
ATOM 4329 C C . THR A 1 576 ? -11.113 6.674 -2.821 1.00 89.06 576 THR A C 1
ATOM 4331 O O . THR A 1 576 ? -10.411 6.258 -1.902 1.00 89.06 576 THR A O 1
ATOM 4334 N N . ALA A 1 577 ? -12.443 6.780 -2.719 1.00 94.38 577 ALA A N 1
ATOM 4335 C CA . ALA A 1 577 ? -13.249 6.447 -1.547 1.00 94.38 577 ALA A CA 1
ATOM 4336 C C . ALA A 1 577 ? -14.345 5.429 -1.914 1.00 94.38 577 ALA A C 1
ATOM 4338 O O . ALA A 1 577 ? -15.538 5.739 -1.973 1.00 94.38 577 ALA A O 1
ATOM 4339 N N . ASP A 1 578 ? -13.922 4.193 -2.193 1.00 95.25 578 ASP A N 1
ATOM 4340 C CA . ASP A 1 578 ? -14.849 3.089 -2.438 1.00 95.25 578 ASP A CA 1
ATOM 4341 C C . ASP A 1 578 ? -15.538 2.603 -1.145 1.00 95.25 578 ASP A C 1
ATOM 4343 O O . ASP A 1 578 ? -15.313 3.106 -0.042 1.00 95.25 578 ASP A O 1
ATOM 4347 N N . THR A 1 579 ? -16.434 1.631 -1.284 1.00 96.06 579 THR A N 1
ATOM 4348 C CA . THR A 1 579 ? -17.198 1.053 -0.170 1.00 96.06 579 THR A CA 1
ATOM 4349 C C . THR A 1 579 ? -16.310 0.546 0.972 1.00 96.06 579 THR A C 1
ATOM 4351 O O . THR A 1 579 ? -16.672 0.705 2.138 1.00 96.06 579 THR A O 1
ATOM 4354 N N . ASP A 1 580 ? -15.142 -0.028 0.659 1.00 94.94 580 ASP A N 1
ATOM 4355 C CA . ASP A 1 580 ? -14.228 -0.565 1.670 1.00 94.94 580 ASP A CA 1
ATOM 4356 C C . ASP A 1 580 ? -13.532 0.572 2.435 1.00 94.94 580 ASP A C 1
ATOM 4358 O O . ASP A 1 580 ? -13.384 0.496 3.655 1.00 94.94 580 ASP A O 1
ATOM 4362 N N . VAL A 1 581 ? -13.169 1.661 1.740 1.00 96.56 581 VAL A N 1
ATOM 4363 C CA . VAL A 1 581 ? -12.684 2.907 2.363 1.00 96.56 581 VAL A CA 1
ATOM 4364 C C . VAL A 1 581 ? -13.700 3.445 3.369 1.00 96.56 581 VAL A C 1
ATOM 4366 O O . VAL A 1 581 ? -13.340 3.716 4.517 1.00 96.56 581 VAL A O 1
ATOM 4369 N N . ALA A 1 582 ? -14.969 3.551 2.967 1.00 97.50 582 ALA A N 1
ATOM 4370 C CA . ALA A 1 582 ? -16.033 4.042 3.836 1.00 97.50 582 ALA A CA 1
ATOM 4371 C C . ALA A 1 582 ? -16.302 3.104 5.026 1.00 97.50 582 ALA A C 1
ATOM 4373 O O . ALA A 1 582 ? -16.461 3.586 6.147 1.00 97.50 582 ALA A O 1
ATOM 4374 N N . GLU A 1 583 ? -16.280 1.778 4.821 1.00 96.38 583 GLU A N 1
ATOM 4375 C CA . GLU A 1 583 ? -16.414 0.810 5.918 1.00 96.38 583 GLU A CA 1
ATOM 4376 C C . GLU A 1 583 ? -15.279 0.982 6.931 1.00 96.38 583 GLU A C 1
ATOM 4378 O O . GLU A 1 583 ? -15.531 1.087 8.129 1.00 96.38 583 GLU A O 1
ATOM 4383 N N . HIS A 1 584 ? -14.025 1.010 6.475 1.00 96.69 584 HIS A N 1
ATOM 4384 C CA . HIS A 1 584 ? -12.871 1.097 7.370 1.00 96.69 584 HIS A CA 1
ATOM 4385 C C . HIS A 1 584 ? -12.835 2.428 8.128 1.00 96.69 584 HIS A C 1
ATOM 4387 O O . HIS A 1 584 ? -12.505 2.437 9.317 1.00 96.69 584 HIS A O 1
ATOM 4393 N N . ALA A 1 585 ? -13.233 3.527 7.482 1.00 98.12 585 ALA A N 1
ATOM 4394 C CA . ALA A 1 585 ? -13.361 4.826 8.126 1.00 98.12 585 ALA A CA 1
ATOM 4395 C C . ALA A 1 585 ? -14.472 4.843 9.190 1.00 98.12 585 ALA A C 1
ATOM 4397 O O . ALA A 1 585 ? -14.219 5.206 10.339 1.00 98.12 585 ALA A O 1
ATOM 4398 N N . CYS A 1 586 ? -15.676 4.377 8.841 1.00 98.00 586 CYS A N 1
ATOM 4399 C CA . CYS A 1 586 ? -16.819 4.306 9.753 1.00 98.00 586 CYS A CA 1
ATOM 4400 C C . CYS A 1 586 ? -16.550 3.376 10.946 1.00 98.00 586 CYS A C 1
ATOM 4402 O O . CYS A 1 586 ? -16.820 3.734 12.090 1.00 98.00 586 CYS A O 1
ATOM 4404 N N . PHE A 1 587 ? -15.929 2.219 10.710 1.00 96.00 587 PHE A N 1
ATOM 4405 C CA . PHE A 1 587 ? -15.564 1.282 11.771 1.00 96.00 587 PHE A CA 1
ATOM 4406 C C . PHE A 1 587 ? -14.504 1.859 12.721 1.00 96.00 587 PHE A C 1
ATOM 4408 O O . PHE A 1 587 ? -14.602 1.689 13.933 1.00 96.00 587 PHE A O 1
ATOM 4415 N N . SER A 1 588 ? -13.509 2.574 12.188 1.00 97.50 588 SER A N 1
ATOM 4416 C CA . SER A 1 588 ? -12.492 3.256 13.002 1.00 97.50 588 SER A CA 1
ATOM 4417 C C . SER A 1 588 ? -13.109 4.361 13.867 1.00 97.50 588 SER A C 1
ATOM 4419 O O . SER A 1 588 ? -12.804 4.461 15.054 1.00 97.50 588 SER A O 1
ATOM 4421 N N . LEU A 1 589 ? -14.042 5.134 13.298 1.00 98.00 589 LEU A N 1
ATOM 4422 C CA . LEU A 1 589 ? -14.785 6.191 13.988 1.00 98.00 589 LEU A CA 1
ATOM 4423 C C . LEU A 1 589 ? -15.672 5.613 15.109 1.00 98.00 589 LEU A C 1
ATOM 4425 O O . LEU A 1 589 ? -15.743 6.167 16.205 1.00 98.00 589 LEU A O 1
ATOM 4429 N N . TYR A 1 590 ? -16.280 4.448 14.868 1.00 96.56 590 TYR A N 1
ATOM 4430 C CA . TYR A 1 590 ? -17.015 3.681 15.874 1.00 96.56 590 TYR A CA 1
ATOM 4431 C C . TYR A 1 590 ? -16.112 3.238 17.037 1.00 96.56 590 TYR A C 1
ATOM 4433 O O . TYR A 1 590 ? -16.475 3.461 18.193 1.00 96.56 590 TYR A O 1
ATOM 4441 N N . LEU A 1 591 ? -14.929 2.671 16.766 1.00 94.88 591 LEU A N 1
ATOM 4442 C CA . LEU A 1 591 ? -13.998 2.258 17.825 1.00 94.88 591 LEU A CA 1
ATOM 4443 C C . LEU A 1 591 ? -13.585 3.460 18.690 1.00 94.88 591 LEU A C 1
ATOM 4445 O O . LEU A 1 591 ? -13.719 3.408 19.914 1.00 94.88 591 LEU A O 1
ATOM 4449 N N . LEU A 1 592 ? -13.199 4.573 18.055 1.00 96.62 592 LEU A N 1
ATOM 4450 C CA . LEU A 1 592 ? -12.790 5.813 18.727 1.00 96.62 592 LEU A CA 1
ATOM 4451 C C . LEU A 1 592 ? -13.924 6.499 19.506 1.00 96.62 592 LEU A C 1
ATOM 4453 O O . LEU A 1 592 ? -13.654 7.154 20.513 1.00 96.62 592 LEU A O 1
ATOM 4457 N N . SER A 1 593 ? -15.194 6.301 19.131 1.00 96.56 593 SER A N 1
ATOM 4458 C CA . SER A 1 593 ? -16.336 6.837 19.896 1.00 96.56 593 SER A CA 1
ATOM 4459 C C . SER A 1 593 ? -16.380 6.330 21.346 1.00 96.56 593 SER A C 1
ATOM 4461 O O . SER A 1 593 ? -16.888 7.025 22.219 1.00 96.56 593 SER A O 1
ATOM 4463 N N . SER A 1 594 ? -15.747 5.186 21.639 1.00 94.31 594 SER A N 1
ATOM 4464 C CA . SER A 1 594 ? -15.552 4.657 23.001 1.00 94.31 594 SER A CA 1
ATOM 4465 C C . SER A 1 594 ? -14.770 5.609 23.922 1.00 94.31 594 SER A C 1
ATOM 4467 O O . SER A 1 594 ? -14.963 5.581 25.136 1.00 94.31 594 SER A O 1
ATOM 4469 N N . PHE A 1 595 ? -13.916 6.467 23.354 1.00 94.81 595 PHE A N 1
ATOM 4470 C CA . PHE A 1 595 ? -13.163 7.507 24.066 1.00 94.81 595 PHE A CA 1
ATOM 4471 C C . PHE A 1 595 ? -13.838 8.885 23.988 1.00 94.81 595 PHE A C 1
ATOM 4473 O O . PHE A 1 595 ? -13.590 9.735 24.847 1.00 94.81 595 PHE A O 1
ATOM 4480 N N . GLY A 1 596 ? -14.736 9.081 23.015 1.00 94.88 596 GLY A N 1
ATOM 4481 C CA . GLY A 1 596 ? -15.496 10.314 22.788 1.00 94.88 596 GLY A CA 1
ATOM 4482 C C . GLY A 1 596 ? -16.512 10.672 23.880 1.00 94.88 596 GLY A C 1
ATOM 4483 O O . GLY A 1 596 ? -17.041 11.776 23.879 1.00 94.88 596 GLY A O 1
ATOM 4484 N N . PHE A 1 597 ? -16.777 9.778 24.837 1.00 95.00 597 PHE A N 1
ATOM 4485 C CA . PHE A 1 597 ? -17.577 10.083 26.035 1.00 95.00 597 PHE A CA 1
ATOM 4486 C C . PHE A 1 597 ? -16.795 10.846 27.120 1.00 95.00 597 PHE A C 1
ATOM 4488 O O . PHE A 1 597 ? -17.397 11.372 28.053 1.00 95.00 597 PHE A O 1
ATOM 4495 N N . LYS A 1 598 ? -15.455 10.848 27.050 1.00 93.81 598 LYS A N 1
ATOM 4496 C CA . LYS A 1 598 ? -14.561 11.452 28.062 1.00 93.81 598 LYS A CA 1
ATOM 4497 C C . LYS A 1 598 ? -13.561 12.453 27.485 1.00 93.81 598 LYS A C 1
ATOM 4499 O O . LYS A 1 598 ? -13.019 13.256 28.234 1.00 93.81 598 LYS A O 1
ATOM 4504 N N . ASN A 1 599 ? -13.337 12.413 26.175 1.00 93.75 599 ASN A N 1
ATOM 4505 C CA . ASN A 1 599 ? -12.475 13.324 25.428 1.00 93.75 599 ASN A CA 1
ATOM 4506 C C . ASN A 1 599 ? -13.288 13.942 24.279 1.00 93.75 599 ASN A C 1
ATOM 4508 O O . ASN A 1 599 ? -14.235 13.293 23.823 1.00 93.75 599 ASN A O 1
ATOM 4512 N N . PRO A 1 600 ? -12.916 15.128 23.767 1.00 94.88 600 PRO A N 1
ATOM 4513 C CA . PRO A 1 600 ? -13.430 15.652 22.505 1.00 94.88 600 PRO A CA 1
ATOM 4514 C C . PRO A 1 600 ? -13.466 14.598 21.394 1.00 94.88 600 PRO A C 1
ATOM 4516 O O . PRO A 1 600 ? -12.449 14.001 21.042 1.00 94.88 600 PRO A O 1
ATOM 4519 N N . PHE A 1 601 ? -14.653 14.355 20.842 1.00 96.62 601 PHE A N 1
ATOM 4520 C CA . PHE A 1 601 ? -14.834 13.438 19.724 1.00 96.62 601 PHE A CA 1
ATOM 4521 C C . PHE A 1 601 ? -14.696 14.165 18.384 1.00 96.62 601 PHE A C 1
ATOM 4523 O O . PHE A 1 601 ? -13.947 13.730 17.510 1.00 96.62 601 PHE A O 1
ATOM 4530 N N . LEU A 1 602 ? -15.406 15.284 18.231 1.00 96.38 602 LEU A N 1
ATOM 4531 C CA . LEU A 1 602 ? -15.402 16.153 17.052 1.00 96.38 602 LEU A CA 1
ATOM 4532 C C . LEU A 1 602 ? -15.602 17.622 17.482 1.00 96.38 602 LEU A C 1
ATOM 4534 O O . LEU A 1 602 ? -16.120 17.870 18.572 1.00 96.38 602 LEU A O 1
ATOM 4538 N N . PRO A 1 603 ? -15.259 18.613 16.641 1.00 95.12 603 PRO A N 1
ATOM 4539 C CA . PRO A 1 603 ? -15.576 20.016 16.913 1.00 95.12 603 PRO A CA 1
ATOM 4540 C C . PRO A 1 603 ? -17.092 20.282 16.926 1.00 95.12 603 PRO A C 1
ATOM 4542 O O . PRO A 1 603 ? -17.849 19.647 16.185 1.00 95.12 603 PRO A O 1
ATOM 4545 N N . LYS A 1 604 ? -17.544 21.270 17.709 1.00 94.50 604 LYS A N 1
ATOM 4546 C CA . LYS A 1 604 ? -18.966 21.609 17.928 1.00 94.50 604 LYS A CA 1
ATOM 4547 C C . LYS A 1 604 ? -19.783 21.831 16.653 1.00 94.50 604 LYS A C 1
ATOM 4549 O O . LYS A 1 604 ? -20.951 21.440 16.611 1.00 94.50 604 LYS A O 1
ATOM 4554 N N . VAL A 1 605 ? -19.168 22.376 15.600 1.00 93.12 605 VAL A N 1
ATOM 4555 C CA . VAL A 1 605 ? -19.811 22.592 14.288 1.00 93.12 605 VAL A CA 1
ATOM 4556 C C . VAL A 1 605 ? -20.416 21.304 13.709 1.00 93.12 605 VAL A C 1
ATOM 4558 O O . VAL A 1 605 ? -21.472 21.342 13.085 1.00 93.12 605 VAL A O 1
ATOM 4561 N N . PHE A 1 606 ? -19.820 20.136 13.980 1.00 94.31 606 PHE A N 1
ATOM 4562 C CA . PHE A 1 606 ? -20.343 18.858 13.486 1.00 94.31 606 PHE A CA 1
ATOM 4563 C C . PHE A 1 606 ? -21.628 18.399 14.188 1.00 94.31 606 PHE A C 1
ATOM 4565 O O . PHE A 1 606 ? -22.369 17.601 13.610 1.00 94.31 606 PHE A O 1
ATOM 4572 N N . ASN A 1 607 ? -21.893 18.912 15.393 1.00 93.44 607 ASN A N 1
ATOM 4573 C CA . ASN A 1 607 ? -23.117 18.675 16.155 1.00 93.44 607 ASN A CA 1
ATOM 4574 C C . ASN A 1 607 ? -24.177 19.750 15.859 1.00 93.44 607 ASN A C 1
ATOM 4576 O O . ASN A 1 607 ? -25.315 19.418 15.547 1.00 93.44 607 ASN A O 1
ATOM 4580 N N . GLN A 1 608 ? -23.793 21.035 15.875 1.00 90.81 608 GLN A N 1
ATOM 4581 C CA . GLN A 1 608 ? -24.702 22.167 15.616 1.00 90.81 608 GLN A CA 1
ATOM 4582 C C . GLN A 1 608 ? -25.428 22.052 14.272 1.00 90.81 608 GLN A C 1
ATOM 4584 O O . GLN A 1 608 ? -26.641 22.230 14.208 1.00 90.81 608 GLN A O 1
ATOM 4589 N N . ASP A 1 609 ? -24.690 21.700 13.220 1.00 90.88 609 ASP A N 1
ATOM 4590 C CA . ASP A 1 609 ? -25.226 21.552 11.867 1.00 90.88 609 ASP A CA 1
ATOM 4591 C C . ASP A 1 609 ? -25.714 20.118 11.567 1.00 90.88 609 ASP A C 1
ATOM 4593 O O . ASP A 1 609 ? -26.087 19.814 10.428 1.00 90.88 609 ASP A O 1
ATOM 4597 N N . GLN A 1 610 ? -25.683 19.212 12.556 1.00 94.81 610 GLN A N 1
ATOM 4598 C CA . GLN A 1 610 ? -25.950 17.771 12.417 1.00 94.81 610 GLN A CA 1
ATOM 4599 C C . GLN A 1 610 ? -25.107 17.080 11.324 1.00 94.81 610 GLN A C 1
ATOM 4601 O O . GLN A 1 610 ? -25.528 16.088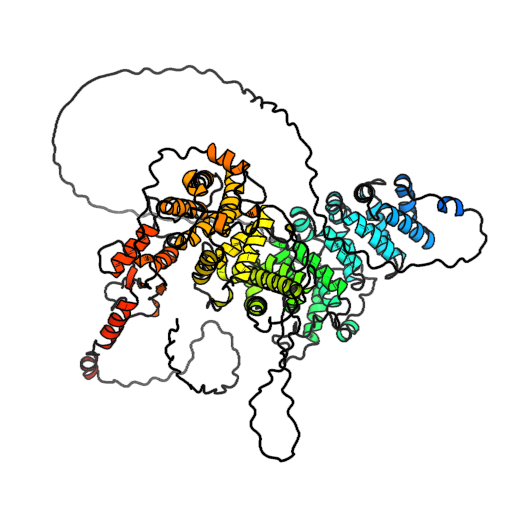 10.727 1.00 94.81 610 GLN A O 1
ATOM 4606 N N . LEU A 1 611 ? -23.913 17.601 11.011 1.00 95.50 611 LEU A N 1
ATOM 4607 C CA . LEU A 1 611 ? -23.070 17.094 9.918 1.00 95.50 611 LEU A CA 1
ATOM 4608 C C . LEU A 1 611 ? -22.687 15.623 10.118 1.00 95.50 611 LEU A C 1
ATOM 4610 O O . LEU A 1 611 ? -22.707 14.862 9.152 1.00 95.50 611 LEU A O 1
ATOM 4614 N N . LEU A 1 612 ? -22.379 15.214 11.355 1.00 96.62 612 LEU A N 1
ATOM 4615 C CA . LEU A 1 612 ? -22.086 13.814 11.677 1.00 96.62 612 LEU A CA 1
ATOM 4616 C C . LEU A 1 612 ? -23.276 12.905 11.327 1.00 96.62 612 LEU A C 1
ATOM 4618 O O . LEU A 1 612 ? -23.114 11.917 10.612 1.00 96.62 612 LEU A O 1
ATOM 4622 N N . GLU A 1 613 ? -24.475 13.271 11.783 1.00 95.94 613 GLU A N 1
ATOM 4623 C CA . GLU A 1 613 ? -25.706 12.508 11.556 1.00 95.94 613 GLU A CA 1
ATOM 4624 C C . GLU A 1 613 ? -26.047 12.441 10.061 1.00 95.94 613 GLU A C 1
ATOM 4626 O O . GLU A 1 613 ? -26.297 11.359 9.532 1.00 95.94 613 GLU A O 1
ATOM 4631 N N . LYS A 1 614 ? -25.960 13.573 9.349 1.00 96.38 614 LYS A N 1
ATOM 4632 C CA . LYS A 1 614 ? -26.191 13.682 7.897 1.00 96.38 614 LYS A CA 1
ATOM 4633 C C . LYS A 1 614 ? -25.262 12.778 7.086 1.00 96.38 614 LYS A C 1
ATOM 4635 O O . LYS A 1 614 ? -25.730 12.075 6.190 1.00 96.38 614 LYS A O 1
ATOM 4640 N N . VAL A 1 615 ? -23.963 12.755 7.404 1.00 97.25 615 VAL A N 1
ATOM 4641 C CA . VAL A 1 615 ? -22.986 11.874 6.738 1.00 97.25 615 VAL A CA 1
ATOM 4642 C C . VAL A 1 615 ? -23.305 10.400 7.007 1.00 97.25 615 VAL A C 1
ATOM 4644 O O . VAL A 1 615 ? -23.343 9.605 6.067 1.00 97.25 615 VAL A O 1
ATOM 4647 N N . LEU A 1 616 ? -23.581 10.027 8.261 1.00 97.19 616 LEU A N 1
ATOM 4648 C CA . LEU A 1 616 ? -23.864 8.637 8.636 1.00 97.19 616 LEU A CA 1
ATOM 4649 C C . LEU A 1 616 ? -25.196 8.129 8.066 1.00 97.19 616 LEU A C 1
ATOM 4651 O O . LEU A 1 616 ? -25.248 7.010 7.565 1.00 97.19 616 LEU A O 1
ATOM 4655 N N . ILE A 1 617 ? -26.248 8.949 8.062 1.00 95.50 617 ILE A N 1
ATOM 4656 C CA . ILE A 1 617 ? -27.544 8.617 7.451 1.00 95.50 617 ILE A CA 1
ATOM 4657 C C . ILE A 1 617 ? -27.407 8.479 5.930 1.00 95.50 617 ILE A C 1
ATOM 4659 O O . ILE A 1 617 ? -27.962 7.552 5.343 1.00 95.50 617 ILE A O 1
ATOM 4663 N N . SER A 1 618 ? -26.624 9.339 5.272 1.00 96.56 618 SER A N 1
ATOM 4664 C CA . SER A 1 618 ? -26.322 9.177 3.844 1.00 96.56 618 SER A CA 1
ATOM 4665 C C . SER A 1 618 ? -25.558 7.888 3.559 1.00 96.56 618 SER A C 1
ATOM 4667 O O . SER A 1 618 ? -25.833 7.221 2.565 1.00 96.56 618 SER A O 1
ATOM 4669 N N . TYR A 1 619 ? -24.615 7.519 4.431 1.00 97.12 619 TYR A N 1
ATOM 4670 C CA . TYR A 1 619 ? -23.872 6.272 4.304 1.00 97.12 619 TYR A CA 1
ATOM 4671 C C . TYR A 1 619 ? -24.780 5.051 4.506 1.00 97.12 619 TYR A C 1
ATOM 4673 O O . TYR A 1 619 ? -24.749 4.145 3.679 1.00 97.12 619 TYR A O 1
ATOM 4681 N N . LEU A 1 620 ? -25.655 5.061 5.520 1.00 95.75 620 LEU A N 1
ATOM 4682 C CA . LEU A 1 620 ? -26.666 4.020 5.764 1.00 95.75 620 LEU A CA 1
ATOM 4683 C C . LEU A 1 620 ? -27.626 3.802 4.588 1.00 95.75 620 LEU A C 1
ATOM 4685 O O . LEU A 1 620 ? -28.099 2.684 4.390 1.00 95.75 620 LEU A O 1
ATOM 4689 N N . ASN A 1 621 ? -27.886 4.850 3.804 1.00 95.69 621 ASN A N 1
ATOM 4690 C CA . ASN A 1 621 ? -28.703 4.798 2.593 1.00 95.69 621 ASN A CA 1
ATOM 4691 C C . ASN A 1 621 ? -27.904 4.441 1.316 1.00 95.69 621 ASN A C 1
ATOM 4693 O O . ASN A 1 621 ? -28.492 4.374 0.238 1.00 95.69 621 ASN A O 1
ATOM 4697 N N . SER A 1 622 ? -26.588 4.202 1.403 1.00 96.19 622 SER A N 1
ATOM 4698 C CA . SER A 1 622 ? -25.774 3.734 0.270 1.00 96.19 622 SER A CA 1
ATOM 4699 C C . SER A 1 622 ? -26.160 2.306 -0.116 1.00 96.19 622 SER A C 1
ATOM 4701 O O . SER A 1 622 ? -26.062 1.390 0.700 1.00 96.19 622 SER A O 1
ATOM 4703 N N . GLU A 1 623 ? -26.505 2.081 -1.388 1.00 95.56 623 GLU A N 1
ATOM 4704 C CA . GLU A 1 623 ? -26.810 0.742 -1.928 1.00 95.56 623 GLU A CA 1
ATOM 4705 C C . GLU A 1 623 ? -25.660 -0.267 -1.742 1.00 95.56 623 GLU A C 1
ATOM 4707 O O . GLU A 1 623 ? -25.878 -1.477 -1.780 1.00 95.56 623 GLU A O 1
ATOM 4712 N N . SER A 1 624 ? -24.432 0.226 -1.543 1.00 95.00 624 SER A N 1
ATOM 4713 C CA . SER A 1 624 ? -23.233 -0.598 -1.370 1.00 95.00 624 SER A CA 1
ATOM 4714 C C . SER A 1 624 ? -22.863 -0.896 0.089 1.00 95.00 624 SER A C 1
ATOM 4716 O O . SER A 1 624 ? -21.884 -1.605 0.313 1.00 95.00 624 SER A O 1
ATOM 4718 N N . ILE A 1 625 ? -23.596 -0.379 1.085 1.00 95.19 625 ILE A N 1
ATOM 4719 C CA . ILE A 1 625 ? -23.179 -0.481 2.491 1.00 95.19 625 ILE A CA 1
ATOM 4720 C C . ILE A 1 625 ? -23.030 -1.935 2.964 1.00 95.19 625 ILE A C 1
ATOM 4722 O O . ILE A 1 625 ? -23.895 -2.792 2.768 1.00 95.19 625 ILE A O 1
ATOM 4726 N N . THR A 1 626 ? -21.913 -2.218 3.632 1.00 91.88 626 THR A N 1
ATOM 4727 C CA . THR A 1 626 ? -21.636 -3.542 4.191 1.00 91.88 626 THR A CA 1
ATOM 4728 C C . THR A 1 626 ? -22.321 -3.723 5.553 1.00 91.88 626 THR A C 1
ATOM 4730 O O . THR A 1 626 ? -22.590 -2.739 6.246 1.00 91.88 626 THR A O 1
ATOM 4733 N N . PRO A 1 627 ? -22.543 -4.965 6.028 1.00 90.06 627 PRO A N 1
ATOM 4734 C CA . PRO A 1 627 ? -23.078 -5.196 7.373 1.00 90.06 627 PRO A CA 1
ATOM 4735 C C . PRO A 1 627 ? -22.232 -4.575 8.498 1.00 90.06 627 PRO A C 1
ATOM 4737 O O . PRO A 1 627 ? -22.783 -4.146 9.509 1.00 90.06 627 PRO A O 1
ATOM 4740 N N . ALA A 1 628 ? -20.907 -4.496 8.322 1.00 89.38 628 ALA A N 1
ATOM 4741 C CA . ALA A 1 628 ? -20.007 -3.861 9.284 1.00 89.38 628 ALA A CA 1
ATOM 4742 C C . ALA A 1 628 ? -20.130 -2.340 9.285 1.00 89.38 628 ALA A C 1
ATOM 4744 O O . ALA A 1 628 ? -20.221 -1.747 10.357 1.00 89.38 628 ALA A O 1
ATOM 4745 N N . GLY A 1 629 ? -20.144 -1.722 8.100 1.00 93.75 629 GLY A N 1
ATOM 4746 C CA . GLY A 1 629 ? -20.321 -0.279 7.956 1.00 93.75 629 GLY A CA 1
ATOM 4747 C C . GLY A 1 629 ? -21.684 0.164 8.476 1.00 93.75 629 GLY A C 1
ATOM 4748 O O . GLY A 1 629 ? -21.771 1.152 9.198 1.00 93.75 629 GLY A O 1
ATOM 4749 N N . LYS A 1 630 ? -22.729 -0.627 8.195 1.00 93.69 630 LYS A N 1
ATOM 4750 C CA . LYS A 1 630 ? -24.083 -0.405 8.706 1.00 93.69 630 LYS A CA 1
ATOM 4751 C C . LYS A 1 630 ? -24.122 -0.429 10.232 1.00 93.69 630 LYS A C 1
ATOM 4753 O O . LYS A 1 630 ? -24.517 0.567 10.828 1.00 93.69 630 LYS A O 1
ATOM 4758 N N . HIS A 1 631 ? -23.656 -1.514 10.854 1.00 91.19 631 HIS A N 1
ATOM 4759 C CA . HIS A 1 631 ? -23.640 -1.607 12.313 1.00 91.19 631 HIS A CA 1
ATOM 4760 C C . HIS A 1 631 ? -22.800 -0.480 12.932 1.00 91.19 631 HIS A C 1
ATOM 4762 O O . HIS A 1 631 ? -23.256 0.163 13.869 1.00 91.19 631 HIS A O 1
ATOM 4768 N N . ALA A 1 632 ? -21.601 -0.195 12.408 1.00 94.12 632 ALA A N 1
ATOM 4769 C CA . ALA A 1 632 ? -20.752 0.881 12.923 1.00 94.12 632 ALA A CA 1
ATOM 4770 C C . ALA A 1 632 ? -21.449 2.254 12.862 1.00 94.12 632 ALA A C 1
ATOM 4772 O O . ALA A 1 632 ? -21.419 2.992 13.845 1.00 94.12 632 ALA A O 1
ATOM 4773 N N . ALA A 1 633 ? -22.130 2.574 11.757 1.00 95.69 633 ALA A N 1
ATOM 4774 C CA . ALA A 1 633 ? -22.893 3.813 11.619 1.00 95.69 633 ALA A CA 1
ATOM 4775 C C . ALA A 1 633 ? -24.095 3.872 12.578 1.00 95.69 633 ALA A C 1
ATOM 4777 O O . ALA A 1 633 ? -24.296 4.898 13.226 1.00 95.69 633 ALA A O 1
ATOM 4778 N N . GLU A 1 634 ? -24.847 2.775 12.727 1.00 93.56 634 GLU A N 1
ATOM 4779 C CA . GLU A 1 634 ? -25.943 2.651 13.701 1.00 93.56 634 GLU A CA 1
ATOM 4780 C C . GLU A 1 634 ? -25.441 2.853 15.143 1.00 93.56 634 GLU A C 1
ATOM 4782 O O . GLU A 1 634 ? -26.032 3.632 15.890 1.00 93.56 634 GLU A O 1
ATOM 4787 N N . GLN A 1 635 ? -24.307 2.243 15.520 1.00 94.06 635 GLN A N 1
ATOM 4788 C CA . GLN A 1 635 ? -23.700 2.442 16.842 1.00 94.06 635 GLN A CA 1
ATOM 4789 C C . GLN A 1 635 ? -23.242 3.881 17.070 1.00 94.06 635 GLN A C 1
ATOM 4791 O O . GLN A 1 635 ? -23.422 4.397 18.168 1.00 94.06 635 GLN A O 1
ATOM 4796 N N . ILE A 1 636 ? -22.633 4.543 16.079 1.00 95.75 636 ILE A N 1
ATOM 4797 C CA . ILE A 1 636 ? -22.218 5.942 16.252 1.00 95.75 636 ILE A CA 1
ATOM 4798 C C . ILE A 1 636 ? -23.455 6.822 16.451 1.00 95.75 636 ILE A C 1
ATOM 4800 O O . ILE A 1 636 ? -23.463 7.611 17.389 1.00 95.75 636 ILE A O 1
ATOM 4804 N N . LEU A 1 637 ? -24.508 6.644 15.643 1.00 94.94 637 LEU A N 1
ATOM 4805 C CA . LEU A 1 637 ? -25.767 7.394 15.760 1.00 94.94 637 LEU A CA 1
ATOM 4806 C C . LEU A 1 637 ? -26.432 7.221 17.135 1.00 94.94 637 LEU A C 1
ATOM 4808 O O . LEU A 1 637 ? -26.816 8.216 17.743 1.00 94.94 637 LEU A O 1
ATOM 4812 N N . LEU A 1 638 ? -26.483 5.997 17.674 1.00 93.25 638 LEU A N 1
ATOM 4813 C CA . LEU A 1 638 ? -26.961 5.733 19.042 1.00 93.25 638 LEU A CA 1
ATOM 4814 C C . LEU A 1 638 ? -26.130 6.456 20.119 1.00 93.25 638 LEU A C 1
ATOM 4816 O O . LEU A 1 638 ? -26.652 6.797 21.180 1.00 93.25 638 LEU A O 1
ATOM 4820 N N . ARG A 1 639 ? -24.839 6.699 19.857 1.00 95.25 639 ARG A N 1
ATOM 4821 C CA . ARG A 1 639 ? -23.906 7.339 20.796 1.00 95.25 639 ARG A CA 1
ATOM 4822 C C . ARG A 1 639 ? -23.889 8.866 20.704 1.00 95.25 639 ARG A C 1
ATOM 4824 O O . ARG A 1 639 ? -23.566 9.482 21.717 1.00 95.25 639 ARG A O 1
ATOM 4831 N N . VAL A 1 640 ? -24.245 9.476 19.562 1.00 95.19 640 VAL A N 1
ATOM 4832 C CA . VAL A 1 640 ? -24.163 10.942 19.323 1.00 95.19 640 VAL A CA 1
ATOM 4833 C C . VAL A 1 640 ? -24.660 11.797 20.501 1.00 95.19 640 VAL A C 1
ATOM 4835 O O . VAL A 1 640 ? -23.910 12.693 20.890 1.00 95.19 640 VAL A O 1
ATOM 4838 N N . PRO A 1 641 ? -25.818 11.521 21.144 1.00 94.81 641 PRO A N 1
ATOM 4839 C CA . PRO A 1 641 ? -26.324 12.341 22.254 1.00 94.81 641 PRO A CA 1
ATOM 4840 C C . PRO A 1 641 ? -25.431 12.387 23.507 1.00 94.81 641 PRO A C 1
ATOM 4842 O O . PRO A 1 641 ? -25.677 13.195 24.402 1.00 94.81 641 PRO A O 1
ATOM 4845 N N . TYR A 1 642 ? -24.425 11.513 23.598 1.00 96.31 642 TYR A N 1
ATOM 4846 C CA . TYR A 1 642 ? -23.521 11.365 24.742 1.00 96.31 642 TYR A CA 1
ATOM 4847 C C . TYR A 1 642 ? -22.046 11.613 24.396 1.00 96.31 642 TYR A C 1
ATOM 4849 O O . TYR A 1 642 ? -21.200 11.541 25.288 1.00 96.31 642 TYR A O 1
ATOM 4857 N N . LEU A 1 643 ? -21.722 11.875 23.127 1.00 96.19 643 LEU A N 1
ATOM 4858 C CA . LEU A 1 643 ? -20.361 12.209 22.710 1.00 96.19 643 LEU A CA 1
ATOM 4859 C C . LEU A 1 643 ? -20.059 13.674 23.039 1.00 96.19 643 LEU A C 1
ATOM 4861 O O . LEU A 1 643 ? -20.904 14.555 22.885 1.00 96.19 643 LEU A O 1
ATOM 4865 N N . LEU A 1 644 ? -18.837 13.934 23.496 1.00 96.31 644 LEU A N 1
ATOM 4866 C CA . LEU A 1 644 ? -18.362 15.278 23.785 1.00 96.31 644 LEU A CA 1
ATOM 4867 C C . LEU A 1 644 ? -17.926 15.957 22.487 1.00 96.31 644 LEU A C 1
ATOM 4869 O O . LEU A 1 644 ? -17.136 15.407 21.718 1.00 96.31 644 LEU A O 1
ATOM 4873 N N . PHE A 1 645 ? -18.407 17.177 22.274 1.00 95.56 645 PHE A N 1
ATOM 4874 C CA . PHE A 1 645 ? -17.975 18.031 21.175 1.00 95.56 645 PHE A CA 1
ATOM 4875 C C . PHE A 1 645 ? -17.270 19.263 21.741 1.00 95.56 645 PHE A C 1
ATOM 4877 O O . PHE A 1 645 ? -17.733 19.835 22.725 1.00 95.56 645 PHE A O 1
ATOM 4884 N N . GLU A 1 646 ? -16.141 19.643 21.146 1.00 90.50 646 GLU A N 1
ATOM 4885 C CA . GLU A 1 646 ? -15.301 20.742 21.641 1.00 90.50 646 GLU A CA 1
ATOM 4886 C C . GLU A 1 646 ? -15.715 22.078 21.025 1.00 90.50 646 GLU A C 1
ATOM 4888 O O . GLU A 1 646 ? -15.890 22.189 19.809 1.00 90.50 646 GLU A O 1
ATOM 4893 N N . ASP A 1 647 ? -15.897 23.075 21.890 1.00 76.56 647 ASP A N 1
ATOM 4894 C CA . ASP A 1 647 ? -16.524 24.357 21.563 1.00 76.56 647 ASP A CA 1
ATOM 4895 C C . ASP A 1 647 ? -15.647 25.302 20.738 1.00 76.56 647 ASP A C 1
ATOM 4897 O O . ASP A 1 647 ? -16.193 26.195 20.090 1.00 76.56 647 ASP A O 1
ATOM 4901 N N . ASP A 1 648 ? -14.328 25.104 20.747 1.00 67.25 648 ASP A N 1
ATOM 4902 C CA . ASP A 1 648 ? -13.373 26.073 20.222 1.00 67.25 648 ASP A CA 1
ATOM 4903 C C . ASP A 1 648 ? -12.317 25.414 19.314 1.00 67.25 648 ASP A C 1
ATOM 4905 O O . ASP A 1 648 ? -11.494 24.632 19.796 1.00 67.25 648 ASP A O 1
ATOM 4909 N N . PRO A 1 649 ? -12.314 25.694 17.996 1.00 57.59 649 PRO A N 1
ATOM 4910 C CA . PRO A 1 649 ? -11.256 25.233 17.110 1.00 57.59 649 PRO A CA 1
ATOM 4911 C C . PRO A 1 649 ? -9.931 25.980 17.321 1.00 57.59 649 PRO A C 1
ATOM 4913 O O . PRO A 1 649 ? -8.916 25.472 16.847 1.00 57.59 649 PRO A O 1
ATOM 4916 N N . GLU A 1 650 ? -9.889 27.131 18.012 1.00 61.78 650 GLU A N 1
ATOM 4917 C CA . GLU A 1 650 ? -8.656 27.923 18.172 1.00 61.78 650 GLU A CA 1
ATOM 4918 C C . GLU A 1 650 ? -7.542 27.146 18.902 1.00 61.78 650 GLU A C 1
ATOM 4920 O O . GLU A 1 650 ? -6.356 27.346 18.626 1.00 61.78 650 GLU A O 1
ATOM 4925 N N . SER A 1 651 ? -7.899 26.160 19.740 1.00 61.06 651 SER A N 1
ATOM 4926 C CA . SER A 1 651 ? -6.945 25.225 20.361 1.00 61.06 651 SER A CA 1
ATOM 4927 C C . SER A 1 651 ? -6.173 24.367 19.340 1.00 61.06 651 SER A C 1
ATOM 4929 O O . SER A 1 651 ? -5.072 23.896 19.634 1.00 61.06 651 SER A O 1
ATOM 4931 N N . MET A 1 652 ? -6.710 24.196 18.125 1.00 60.97 652 MET A N 1
ATOM 4932 C CA . MET A 1 652 ? -6.102 23.437 17.024 1.00 60.97 652 MET A CA 1
ATOM 4933 C C . MET A 1 652 ? -5.463 24.315 15.934 1.00 60.97 652 MET A C 1
ATOM 4935 O O . MET A 1 652 ? -4.735 23.787 15.092 1.00 60.97 652 MET A O 1
ATOM 4939 N N . THR A 1 653 ? -5.686 25.636 15.924 1.00 50.94 653 THR A N 1
ATOM 4940 C CA . THR A 1 653 ? -5.298 26.522 14.801 1.00 50.94 653 THR A CA 1
ATOM 4941 C C . THR A 1 653 ? -3.861 27.049 14.835 1.00 50.94 653 THR A C 1
ATOM 4943 O O . THR A 1 653 ? -3.546 28.009 14.133 1.00 50.94 653 THR A O 1
ATOM 4946 N N . THR A 1 654 ? -2.937 26.443 15.588 1.00 55.28 654 THR A N 1
ATOM 4947 C CA . THR A 1 654 ? -1.509 26.835 15.527 1.00 55.28 654 THR A CA 1
ATOM 4948 C C . THR A 1 654 ? -0.858 26.556 14.163 1.00 55.28 654 THR A C 1
ATOM 4950 O O . THR A 1 654 ? 0.225 27.066 13.884 1.00 55.28 654 THR A O 1
ATOM 4953 N N . SER A 1 655 ? -1.541 25.816 13.281 1.00 55.75 655 SER A N 1
ATOM 4954 C CA . SER A 1 655 ? -1.258 25.760 11.844 1.00 55.75 655 SER A CA 1
ATOM 4955 C C . SER A 1 655 ? -2.542 25.974 11.039 1.00 55.75 655 SER A C 1
ATOM 4957 O O . SER A 1 655 ? -3.595 25.442 11.388 1.00 55.75 655 SER A O 1
ATOM 4959 N N . SER A 1 656 ? -2.456 26.728 9.941 1.00 61.19 656 SER A N 1
ATOM 4960 C CA . SER A 1 656 ? -3.563 27.023 9.018 1.00 61.19 656 SER A CA 1
ATOM 4961 C C . SER A 1 656 ? -3.873 25.844 8.079 1.00 61.19 656 SER A C 1
ATOM 4963 O O . SER A 1 656 ? -3.953 26.010 6.859 1.00 61.19 656 SER A O 1
ATOM 4965 N N . ASP A 1 657 ? -3.947 24.630 8.625 1.00 84.00 657 ASP A N 1
ATOM 4966 C CA . ASP A 1 657 ? -4.037 23.403 7.839 1.00 84.00 657 ASP A CA 1
ATOM 4967 C C . ASP A 1 657 ? -5.488 23.049 7.467 1.00 84.00 657 ASP A C 1
ATOM 4969 O O . ASP A 1 657 ? -6.197 22.323 8.172 1.00 84.00 657 ASP A O 1
ATOM 4973 N N . LEU A 1 658 ? -5.894 23.513 6.279 1.00 89.50 658 LEU A N 1
ATOM 4974 C CA . LEU A 1 658 ? -7.172 23.206 5.618 1.00 89.50 658 LEU A CA 1
ATOM 4975 C C . LEU A 1 658 ? -7.465 21.693 5.500 1.00 89.50 658 LEU A C 1
ATOM 4977 O O . LEU A 1 658 ? -8.608 21.293 5.268 1.00 89.50 658 LEU A O 1
ATOM 4981 N N . THR A 1 659 ? -6.464 20.825 5.691 1.00 92.06 659 THR A N 1
ATOM 4982 C CA . THR A 1 659 ? -6.618 19.361 5.719 1.00 92.06 659 THR A CA 1
ATOM 4983 C C . THR A 1 659 ? -7.676 18.899 6.732 1.00 92.06 659 THR A C 1
ATOM 4985 O O . THR A 1 659 ? -8.379 17.922 6.452 1.00 92.06 659 THR A O 1
ATOM 4988 N N . TYR A 1 660 ? -7.878 19.623 7.842 1.00 92.44 660 TYR A N 1
ATOM 4989 C CA . TYR A 1 660 ? -8.900 19.316 8.861 1.00 92.44 660 TYR A CA 1
ATOM 4990 C C . TYR A 1 660 ? -10.191 20.144 8.730 1.00 92.44 660 TYR A C 1
ATOM 4992 O O . TYR A 1 660 ? -11.110 19.975 9.527 1.00 92.44 660 TYR A O 1
ATOM 5000 N N . GLU A 1 661 ? -10.335 20.991 7.709 1.00 92.38 661 GLU A N 1
ATOM 5001 C CA . GLU A 1 661 ? -11.605 21.673 7.446 1.00 92.38 661 GLU A CA 1
ATOM 5002 C C . GLU A 1 661 ? -12.549 20.792 6.623 1.00 92.38 661 GLU A C 1
ATOM 5004 O O . GLU A 1 661 ? -12.179 20.279 5.566 1.00 92.38 661 GLU A O 1
ATOM 5009 N N . PHE A 1 662 ? -13.798 20.624 7.067 1.00 92.62 662 PHE A N 1
ATOM 5010 C CA . PHE A 1 662 ? -14.813 19.922 6.276 1.00 92.62 662 PHE A CA 1
ATOM 5011 C C . PHE A 1 662 ? -15.190 20.764 5.045 1.00 92.62 662 PHE A C 1
ATOM 5013 O O . PHE A 1 662 ? -15.634 21.908 5.187 1.00 92.62 662 PHE A O 1
ATOM 5020 N N . GLU A 1 663 ? -14.990 20.212 3.844 1.00 94.38 663 GLU A N 1
ATOM 5021 C CA . GLU A 1 663 ? -15.072 20.965 2.589 1.00 94.38 663 GLU A CA 1
ATOM 5022 C C . GLU A 1 663 ? -16.453 21.596 2.372 1.00 94.38 663 GLU A C 1
ATOM 5024 O O . GLU A 1 663 ? -17.485 20.954 2.577 1.00 94.38 663 GLU A O 1
ATOM 5029 N N . ASN A 1 664 ? -16.485 22.833 1.866 1.00 95.31 664 ASN A N 1
ATOM 5030 C CA . ASN A 1 664 ? -17.736 23.564 1.628 1.00 95.31 664 ASN A CA 1
ATOM 5031 C C . ASN A 1 664 ? -18.702 22.795 0.716 1.00 95.31 664 ASN A C 1
ATOM 5033 O O . ASN A 1 664 ? -19.886 22.709 1.020 1.00 95.31 664 ASN A O 1
ATOM 5037 N N . LYS A 1 665 ? -18.191 22.109 -0.314 1.00 96.06 665 LYS A N 1
ATOM 5038 C CA . LYS A 1 665 ? -18.994 21.236 -1.183 1.00 96.06 665 LYS A CA 1
ATOM 5039 C C . LYS A 1 665 ? -19.671 20.087 -0.417 1.00 96.06 665 LYS A C 1
ATOM 5041 O O . LYS A 1 665 ? -20.798 19.718 -0.734 1.00 96.06 665 LYS A O 1
ATOM 5046 N N . MET A 1 666 ? -19.012 19.514 0.593 1.00 95.81 666 MET A N 1
ATOM 5047 C CA . MET A 1 666 ? -19.607 18.466 1.434 1.00 95.81 666 MET A CA 1
ATOM 5048 C C . MET A 1 666 ? -20.609 19.048 2.429 1.00 95.81 666 MET A C 1
ATOM 5050 O O . MET A 1 666 ? -21.642 18.425 2.655 1.00 95.81 666 MET A O 1
ATOM 5054 N N . LYS A 1 667 ? -20.356 20.249 2.973 1.00 95.75 667 LYS A N 1
ATOM 5055 C CA . LYS A 1 667 ? -21.337 20.992 3.785 1.00 95.75 667 LYS A CA 1
ATOM 5056 C C . LYS A 1 667 ? -22.609 21.277 2.979 1.00 95.75 667 LYS A C 1
ATOM 5058 O O . LYS A 1 667 ? -23.700 20.969 3.443 1.00 95.75 667 LYS A O 1
ATOM 5063 N N . GLU A 1 668 ? -22.474 21.789 1.755 1.00 96.44 668 GLU A N 1
ATOM 5064 C CA . GLU A 1 668 ? -23.586 22.088 0.840 1.00 96.44 668 GLU A CA 1
ATOM 5065 C C . GLU A 1 668 ? -24.442 20.856 0.517 1.00 96.44 668 GLU A C 1
ATOM 5067 O O . GLU A 1 668 ? -25.671 20.955 0.506 1.00 96.44 668 GLU A O 1
ATOM 5072 N N . VAL A 1 669 ? -23.819 19.696 0.270 1.00 96.31 669 VAL A N 1
ATOM 5073 C CA . VAL A 1 669 ? -24.550 18.434 0.061 1.00 96.31 669 VAL A CA 1
ATOM 5074 C C . VAL A 1 669 ? -25.200 17.963 1.363 1.00 96.31 669 VAL A C 1
ATOM 5076 O O . VAL A 1 669 ? -26.383 17.636 1.357 1.00 96.31 669 VAL A O 1
ATOM 5079 N N . ALA A 1 670 ? -24.487 17.997 2.493 1.00 95.62 670 ALA A N 1
ATOM 5080 C CA . ALA A 1 670 ? -25.039 17.609 3.790 1.00 95.62 670 ALA A CA 1
ATOM 5081 C C . ALA A 1 670 ? -26.262 18.457 4.186 1.00 95.62 670 ALA A C 1
ATOM 5083 O O . ALA A 1 670 ? -27.235 17.913 4.701 1.00 95.62 670 ALA A O 1
ATOM 5084 N N . MET A 1 671 ? -26.271 19.766 3.906 1.00 95.62 671 MET A N 1
ATOM 5085 C CA . MET A 1 671 ? -27.425 20.633 4.194 1.00 95.62 671 MET A CA 1
ATOM 5086 C C . MET A 1 671 ? -28.679 20.307 3.373 1.00 95.62 671 MET A C 1
ATOM 5088 O O . MET A 1 671 ? -29.772 20.702 3.768 1.00 95.62 671 MET A O 1
ATOM 5092 N N . GLN A 1 672 ? -28.555 19.565 2.270 1.00 96.19 672 GLN A N 1
ATOM 5093 C CA . GLN A 1 672 ? -29.699 19.075 1.491 1.00 96.19 672 GLN A CA 1
ATOM 5094 C C . GLN A 1 672 ? -30.275 17.763 2.051 1.00 96.19 672 GLN A C 1
ATOM 5096 O O . GLN A 1 672 ? -31.355 17.339 1.637 1.00 96.19 672 GLN A O 1
ATOM 5101 N N . ILE A 1 673 ? -29.579 17.114 2.990 1.00 94.06 673 ILE A N 1
ATOM 5102 C CA . ILE A 1 673 ? -30.000 15.848 3.588 1.00 94.06 673 ILE A CA 1
ATOM 5103 C C . ILE A 1 673 ? -30.929 16.133 4.761 1.00 94.06 673 ILE A C 1
ATOM 5105 O O . ILE A 1 673 ? -30.523 16.641 5.809 1.00 94.06 673 ILE A O 1
ATOM 5109 N N . PHE A 1 674 ? -32.193 15.759 4.581 1.00 91.31 674 PHE A N 1
ATOM 5110 C CA . PHE A 1 674 ? -33.196 15.802 5.631 1.00 91.31 674 PHE A CA 1
ATOM 5111 C C . PHE A 1 674 ? -32.959 14.662 6.629 1.00 91.31 674 PHE A C 1
ATOM 5113 O O . PHE A 1 674 ? -33.406 13.532 6.426 1.00 91.31 674 PHE A O 1
ATOM 5120 N N . VAL A 1 675 ? -32.275 14.978 7.731 1.00 88.00 675 VAL A N 1
ATOM 5121 C CA . VAL A 1 675 ? -32.421 14.230 8.985 1.00 88.00 675 VAL A CA 1
ATOM 5122 C C . VAL A 1 675 ? -33.814 14.564 9.495 1.00 88.00 675 VAL A C 1
ATOM 5124 O O . VAL A 1 675 ? -34.034 15.620 10.083 1.00 88.00 675 VAL A O 1
ATOM 5127 N N . GLY A 1 676 ? -34.793 13.737 9.139 1.00 79.88 676 GLY A N 1
ATOM 5128 C CA . GLY A 1 676 ? -36.168 14.008 9.535 1.00 79.88 676 GLY A CA 1
ATOM 5129 C C . GLY A 1 676 ? -36.379 13.853 11.036 1.00 79.88 676 GLY A C 1
ATOM 5130 O O . GLY A 1 676 ? -35.544 13.289 11.735 1.00 79.88 676 GLY A O 1
ATOM 5131 N N . GLU A 1 677 ? -37.592 14.169 11.490 1.00 67.44 677 GLU A N 1
ATOM 5132 C CA . GLU A 1 677 ? -38.137 13.698 12.780 1.00 67.44 677 GLU A CA 1
ATOM 5133 C C . GLU A 1 677 ? -38.262 12.155 12.857 1.00 67.44 677 GLU A C 1
ATOM 5135 O O . GLU A 1 677 ? -38.873 11.619 13.783 1.00 67.44 677 GLU A O 1
ATOM 5140 N N . ALA A 1 678 ? -37.704 11.440 11.865 1.00 48.34 678 ALA A N 1
ATOM 5141 C CA . ALA A 1 678 ? -37.466 10.006 11.850 1.00 48.34 678 ALA A CA 1
ATOM 5142 C C . ALA A 1 678 ? -37.050 9.557 13.254 1.00 48.34 678 ALA A C 1
ATOM 5144 O O . ALA A 1 678 ? -36.130 10.149 13.823 1.00 48.34 678 ALA A O 1
ATOM 5145 N N . PRO A 1 679 ? -37.780 8.581 13.825 1.00 46.44 679 PRO A N 1
ATOM 5146 C CA . PRO A 1 679 ? -37.949 8.444 15.264 1.00 46.44 679 PRO A CA 1
ATOM 5147 C C . PRO A 1 679 ? -36.584 8.442 15.926 1.00 46.44 679 PRO A C 1
ATOM 5149 O O . PRO A 1 679 ? -35.805 7.526 15.660 1.00 46.44 679 PRO A O 1
ATOM 5152 N N . SER A 1 680 ? -36.320 9.491 16.719 1.00 49.75 680 SER A N 1
ATOM 5153 C CA . SER A 1 680 ? -35.049 9.779 17.396 1.00 49.75 680 SER A CA 1
ATOM 5154 C C . SER A 1 680 ? -34.348 8.475 17.751 1.00 49.75 680 SER A C 1
ATOM 5156 O O . SER A 1 680 ? -34.819 7.811 18.677 1.00 49.75 680 SER A O 1
ATOM 5158 N N . ILE A 1 681 ? -33.333 8.088 16.957 1.00 55.97 681 ILE A N 1
ATOM 5159 C CA . ILE A 1 681 ? -32.819 6.706 16.852 1.00 55.97 681 ILE A CA 1
ATOM 5160 C C . ILE A 1 681 ? -32.676 6.145 18.260 1.00 55.97 681 ILE A C 1
ATOM 5162 O O . ILE A 1 681 ? -31.800 6.624 18.977 1.00 55.97 681 ILE A O 1
ATOM 5166 N N . CYS A 1 682 ? -33.617 5.257 18.640 1.00 55.44 682 CYS A N 1
ATOM 5167 C CA . CYS A 1 682 ? -34.157 5.141 20.006 1.00 55.44 682 CYS A CA 1
ATOM 5168 C C . CYS A 1 682 ? -33.126 5.532 21.054 1.00 55.44 682 CYS A C 1
ATOM 5170 O O . CYS A 1 682 ? -32.277 4.700 21.361 1.00 55.44 682 CYS A O 1
ATOM 5172 N N . GLY A 1 683 ? -33.193 6.801 21.501 1.00 78.06 683 GLY A N 1
ATOM 5173 C CA . GLY A 1 683 ? -32.071 7.518 22.118 1.00 78.06 683 GLY A CA 1
ATOM 5174 C C . GLY A 1 683 ? -31.228 6.591 22.977 1.00 78.06 683 GLY A C 1
ATOM 5175 O O . GLY A 1 683 ? -31.738 6.106 23.989 1.00 78.06 683 GLY A O 1
ATOM 5176 N N . GLY A 1 684 ? -30.016 6.289 22.489 1.00 89.88 684 GLY A N 1
ATOM 5177 C CA . GLY A 1 684 ? -29.255 5.113 22.912 1.00 89.88 684 GLY A CA 1
ATOM 5178 C C . GLY A 1 684 ? -29.064 5.046 24.421 1.00 89.88 684 GLY A C 1
ATOM 5179 O O . GLY A 1 684 ? -29.205 6.038 25.135 1.00 89.88 684 GLY A O 1
ATOM 5180 N N . ALA A 1 685 ? -28.735 3.875 24.951 1.00 94.44 685 ALA A N 1
ATOM 5181 C CA . ALA A 1 685 ? -28.523 3.742 26.379 1.00 94.44 685 ALA A CA 1
ATOM 5182 C C . ALA A 1 685 ? -27.445 4.730 26.849 1.00 94.44 685 ALA A C 1
ATOM 5184 O O . ALA A 1 685 ? -26.302 4.700 26.393 1.00 94.44 685 ALA A O 1
ATOM 5185 N N . LYS A 1 686 ? -27.799 5.596 27.806 1.00 95.69 686 LYS A N 1
ATOM 5186 C CA . LYS A 1 686 ? -26.820 6.469 28.455 1.00 95.69 686 LYS A CA 1
ATOM 5187 C C . LYS A 1 686 ? -25.723 5.589 29.078 1.00 95.69 686 LYS A C 1
ATOM 5189 O O . LYS A 1 686 ? -26.056 4.691 29.858 1.00 95.69 686 LYS A O 1
ATOM 5194 N N . PRO A 1 687 ? -24.434 5.823 28.787 1.00 96.50 687 PRO A N 1
ATOM 5195 C CA . PRO A 1 687 ? -23.365 5.008 29.348 1.00 96.50 687 PRO A CA 1
ATOM 5196 C C . PRO A 1 687 ? -23.258 5.190 30.867 1.00 96.50 687 PRO A C 1
ATOM 5198 O O . PRO A 1 687 ? -23.315 6.312 31.373 1.00 96.50 687 PRO A O 1
ATOM 5201 N N . LEU A 1 688 ? -23.076 4.086 31.596 1.00 96.12 688 LEU A N 1
ATOM 5202 C CA . LEU A 1 688 ? -22.717 4.106 33.016 1.00 96.12 688 LEU A CA 1
ATOM 5203 C C . LEU A 1 688 ? -21.196 4.253 33.168 1.00 96.12 688 LEU A C 1
ATOM 5205 O O . LEU A 1 688 ? -20.446 3.516 32.535 1.00 96.12 688 LEU A O 1
ATOM 5209 N N . ASP A 1 689 ? -20.719 5.117 34.069 1.00 95.12 689 ASP A N 1
ATOM 5210 C CA . ASP A 1 689 ? -19.280 5.421 34.220 1.00 95.12 689 ASP A CA 1
ATOM 5211 C C . ASP A 1 689 ? -18.382 4.181 34.399 1.00 95.12 689 ASP A C 1
ATOM 5213 O O . ASP A 1 689 ? -17.239 4.145 33.929 1.00 95.12 689 ASP A O 1
ATOM 5217 N N . MET A 1 690 ? -18.914 3.137 35.043 1.00 95.44 690 MET A N 1
ATOM 5218 C CA . MET A 1 690 ? -18.206 1.884 35.311 1.00 95.44 690 MET A CA 1
ATOM 5219 C C . MET A 1 690 ? -17.899 1.043 34.058 1.00 95.44 690 MET A C 1
ATOM 5221 O O . MET A 1 690 ? -16.993 0.212 34.113 1.00 95.44 690 MET A O 1
ATOM 5225 N N . ILE A 1 691 ? -18.579 1.256 32.919 1.00 95.88 691 ILE A N 1
ATOM 5226 C CA . ILE A 1 691 ? -18.342 0.460 31.696 1.00 95.88 691 ILE A CA 1
ATOM 5227 C C . ILE A 1 691 ? -17.013 0.784 31.006 1.00 95.88 691 ILE A C 1
ATOM 5229 O O . ILE A 1 691 ? -16.587 0.033 30.126 1.00 95.88 691 ILE A O 1
ATOM 5233 N N . PHE A 1 692 ? -16.368 1.891 31.382 1.00 93.25 692 PHE A N 1
ATOM 5234 C CA . PHE A 1 692 ? -15.181 2.420 30.706 1.00 93.25 692 PHE A CA 1
ATOM 5235 C C . PHE A 1 692 ? -13.854 1.984 31.328 1.00 93.25 692 PHE A C 1
ATOM 5237 O O . PHE A 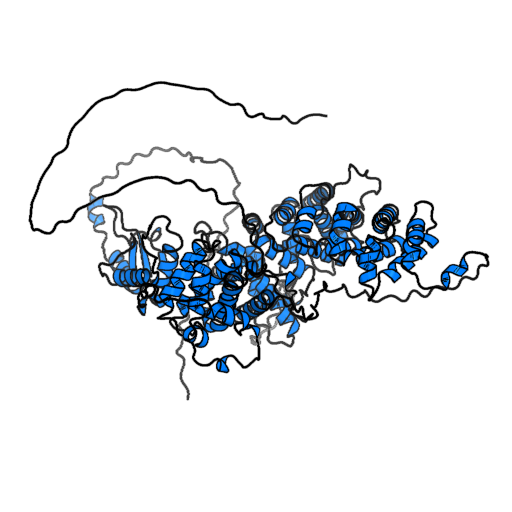1 692 ? -12.885 1.810 30.599 1.00 93.25 692 PHE A O 1
ATOM 5244 N N . SER A 1 693 ? -13.789 1.848 32.655 1.00 90.44 693 SER A N 1
ATOM 5245 C CA . SER A 1 693 ? -12.507 1.811 33.381 1.00 90.44 693 SER A CA 1
ATOM 5246 C C . SER A 1 693 ? -12.407 0.760 34.488 1.00 90.44 693 SER A C 1
ATOM 5248 O O . SER A 1 693 ? -11.420 0.760 35.219 1.00 90.44 693 SER A O 1
ATOM 5250 N N . ARG A 1 694 ? -13.408 -0.115 34.651 1.00 93.81 694 ARG A N 1
ATOM 5251 C CA . ARG A 1 694 ? -13.373 -1.195 35.647 1.00 93.81 694 ARG A CA 1
ATOM 5252 C C . ARG A 1 694 ? -13.186 -2.555 34.955 1.00 93.81 694 ARG A C 1
ATOM 5254 O O . ARG A 1 694 ? -14.090 -2.960 34.221 1.00 93.81 694 ARG A O 1
ATOM 5261 N N . PRO A 1 695 ? -12.058 -3.258 35.177 1.00 94.69 695 PRO A N 1
ATOM 5262 C CA . PRO A 1 695 ? -11.804 -4.564 34.576 1.00 94.69 695 PRO A CA 1
ATOM 5263 C C . PRO A 1 695 ? -12.831 -5.623 34.971 1.00 94.69 695 PRO A C 1
ATOM 5265 O O . PRO A 1 695 ? -13.307 -5.679 36.111 1.00 94.69 695 PRO A O 1
ATOM 5268 N N . ILE A 1 696 ? -13.174 -6.477 34.009 1.00 95.44 696 ILE A N 1
ATOM 5269 C CA . ILE A 1 696 ? -14.276 -7.428 34.123 1.00 95.44 696 ILE A CA 1
ATOM 5270 C C . ILE A 1 696 ? -13.894 -8.801 33.569 1.00 95.44 696 ILE A C 1
ATOM 5272 O O . ILE A 1 696 ? -13.211 -8.930 32.554 1.00 95.44 696 ILE A O 1
ATOM 5276 N N . LEU A 1 697 ? -14.365 -9.843 34.242 1.00 94.69 697 LEU A N 1
ATOM 5277 C CA . LEU A 1 697 ? -14.163 -11.237 33.888 1.00 94.69 697 LEU A CA 1
ATOM 5278 C C . LEU A 1 697 ? -15.440 -11.831 33.299 1.00 94.69 697 LEU A C 1
ATOM 5280 O O . LEU A 1 697 ? -16.536 -11.665 33.839 1.00 94.69 697 LEU A O 1
ATOM 5284 N N . ARG A 1 698 ? -15.268 -12.598 32.225 1.00 93.94 698 ARG A N 1
ATOM 5285 C CA . ARG A 1 698 ? -16.291 -13.436 31.603 1.00 93.94 698 ARG A CA 1
ATOM 5286 C C . ARG A 1 698 ? -15.989 -14.901 31.869 1.00 93.94 698 ARG A C 1
ATOM 5288 O O . ARG A 1 698 ? -14.919 -15.364 31.484 1.00 93.94 698 ARG A O 1
ATOM 5295 N N . SER A 1 699 ? -16.954 -15.646 32.397 1.00 92.88 699 SER A N 1
ATOM 5296 C CA . SER A 1 699 ? -16.953 -17.113 32.346 1.00 92.88 699 SER A CA 1
ATOM 5297 C C . SER A 1 699 ? -18.176 -17.647 31.594 1.00 92.88 699 SER A C 1
ATOM 5299 O O . SER A 1 699 ? -19.186 -16.961 31.429 1.00 92.88 699 SER A O 1
ATOM 5301 N N . ARG A 1 700 ? -18.095 -18.885 31.100 1.00 90.00 700 ARG A N 1
ATOM 5302 C CA . ARG A 1 700 ? -19.243 -19.589 30.513 1.00 90.00 700 ARG A CA 1
ATOM 5303 C C . ARG A 1 700 ? -20.147 -20.112 31.624 1.00 90.00 700 ARG A C 1
ATOM 5305 O O . ARG A 1 700 ? -19.659 -20.636 32.620 1.00 90.00 700 ARG A O 1
ATOM 5312 N N . ILE A 1 701 ? -21.462 -20.049 31.415 1.00 88.44 701 ILE A N 1
ATOM 5313 C CA . ILE A 1 701 ? -22.417 -20.696 32.322 1.00 88.44 701 ILE A CA 1
ATOM 5314 C C . ILE A 1 701 ? -22.081 -22.203 32.392 1.00 88.44 701 ILE A C 1
ATOM 5316 O O . ILE A 1 701 ? -21.986 -22.847 31.338 1.00 88.44 701 ILE A O 1
ATOM 5320 N N . PRO A 1 702 ? -21.878 -22.779 33.593 1.00 85.94 702 PRO A N 1
ATOM 5321 C CA . PRO A 1 702 ? -21.543 -24.188 33.737 1.00 85.94 702 PRO A CA 1
ATOM 5322 C C . PRO A 1 702 ? -22.680 -25.068 33.209 1.00 85.94 702 PRO A C 1
ATOM 5324 O O . PRO A 1 702 ? -23.866 -24.763 33.359 1.00 85.94 702 PRO A O 1
ATOM 5327 N N . LYS A 1 703 ? -22.326 -26.202 32.595 1.00 86.94 703 LYS A N 1
ATOM 5328 C CA . LYS A 1 703 ? -23.320 -27.236 32.271 1.00 86.94 703 LYS A CA 1
ATOM 5329 C C . LYS A 1 703 ? -23.944 -27.736 33.577 1.00 86.94 703 LYS A C 1
ATOM 5331 O O . LYS A 1 703 ? -23.256 -27.788 34.594 1.00 86.94 703 LYS A O 1
ATOM 5336 N N . LYS A 1 704 ? -25.217 -28.156 33.546 1.00 86.06 704 LYS A N 1
ATOM 5337 C CA . LYS A 1 704 ? -25.852 -28.830 34.695 1.00 86.06 704 LYS A CA 1
ATOM 5338 C C . LYS A 1 704 ? -24.905 -29.921 35.223 1.00 86.06 704 LYS A C 1
ATOM 5340 O O . LYS A 1 704 ? -24.497 -30.780 34.444 1.00 86.06 704 LYS A O 1
ATOM 5345 N N . ASN A 1 705 ? -24.594 -29.859 36.519 1.00 84.50 705 ASN A N 1
ATOM 5346 C CA . ASN A 1 705 ? -23.689 -30.744 37.271 1.00 84.50 705 ASN A CA 1
ATOM 5347 C C . ASN A 1 705 ? -22.172 -30.475 37.151 1.00 84.50 705 ASN A C 1
ATOM 5349 O O . ASN A 1 705 ? -21.403 -31.273 37.677 1.00 84.50 705 ASN A O 1
ATOM 5353 N N . ALA A 1 706 ? -21.718 -29.401 36.499 1.00 79.81 706 ALA A N 1
ATOM 5354 C CA . ALA A 1 706 ? -20.330 -28.952 36.651 1.00 79.81 706 ALA A CA 1
ATOM 5355 C C . ALA A 1 706 ? -20.156 -28.134 37.946 1.00 79.81 706 ALA A C 1
ATOM 5357 O O . ALA A 1 706 ? -21.105 -27.481 38.391 1.00 79.81 706 ALA A O 1
ATOM 5358 N N . ASP A 1 707 ? -18.946 -28.165 38.514 1.00 74.75 707 ASP A N 1
ATOM 5359 C CA . ASP A 1 707 ? -18.525 -27.293 39.618 1.00 74.75 707 ASP A CA 1
ATOM 5360 C C . ASP A 1 707 ? -18.499 -25.806 39.196 1.00 74.75 707 ASP A C 1
ATOM 5362 O O . ASP A 1 707 ? -19.010 -25.434 38.133 1.00 74.75 707 ASP A O 1
ATOM 5366 N N . SER A 1 708 ? -18.005 -24.915 40.062 1.00 80.75 708 SER A N 1
ATOM 5367 C CA . SER A 1 708 ? -18.302 -23.485 39.951 1.00 80.75 708 SER A CA 1
ATOM 5368 C C . SER A 1 708 ? -17.799 -22.873 38.626 1.00 80.75 708 SER A C 1
ATOM 5370 O O . SER A 1 708 ? -16.769 -23.290 38.089 1.00 80.75 708 SER A O 1
ATOM 5372 N N . PRO A 1 709 ? -18.499 -21.851 38.085 1.00 77.81 709 PRO A N 1
ATOM 5373 C CA . PRO A 1 709 ? -18.152 -21.221 36.805 1.00 77.81 709 PRO A CA 1
ATOM 5374 C C . PRO A 1 709 ? -16.708 -20.709 36.744 1.00 77.81 709 PRO A C 1
ATOM 5376 O O . PRO A 1 709 ? -16.149 -20.552 35.662 1.00 77.81 709 PRO A O 1
ATOM 5379 N N . TRP A 1 710 ? -16.126 -20.403 37.901 1.00 85.69 710 TRP A N 1
ATOM 5380 C CA . TRP A 1 710 ? -14.821 -19.765 38.042 1.00 85.69 710 TRP A CA 1
ATOM 5381 C C . TRP A 1 710 ? -13.686 -20.770 38.287 1.00 85.69 710 TRP A C 1
ATOM 5383 O O . TRP A 1 710 ? -12.536 -20.373 38.433 1.00 85.69 710 TRP A O 1
ATOM 5393 N N . ASP A 1 711 ? -13.990 -22.070 38.296 1.00 81.75 711 ASP A N 1
ATOM 5394 C CA . ASP A 1 711 ? -13.038 -23.118 38.687 1.00 81.75 711 ASP A CA 1
ATOM 5395 C C . ASP A 1 711 ? -12.153 -23.552 37.502 1.00 81.75 711 ASP A C 1
ATOM 5397 O O . ASP A 1 711 ? -11.108 -24.176 37.679 1.00 81.75 711 ASP A O 1
ATOM 5401 N N . ASN A 1 712 ? -12.550 -23.204 36.272 1.00 81.38 712 ASN A N 1
ATOM 5402 C CA . ASN A 1 712 ? -11.799 -23.496 35.057 1.00 81.38 712 ASN A CA 1
ATOM 5403 C C . ASN A 1 712 ? -11.161 -22.227 34.469 1.00 81.38 712 ASN A C 1
ATOM 5405 O O . ASN A 1 712 ? -11.755 -21.569 33.607 1.00 81.38 712 ASN A O 1
ATOM 5409 N N . ASN A 1 713 ? -9.912 -21.955 34.857 1.00 80.19 713 ASN A N 1
ATOM 5410 C CA . ASN A 1 713 ? -9.109 -20.831 34.357 1.00 80.19 713 ASN A CA 1
ATOM 5411 C C . ASN A 1 713 ? -9.044 -20.753 32.818 1.00 80.19 713 ASN A C 1
ATOM 5413 O O . ASN A 1 713 ? -9.017 -19.657 32.274 1.00 80.19 713 ASN A O 1
ATOM 5417 N N . SER A 1 714 ? -9.092 -21.883 32.094 1.00 81.00 714 SER A N 1
ATOM 5418 C CA . SER A 1 714 ? -9.079 -21.883 30.614 1.00 81.00 714 SER A CA 1
ATOM 5419 C C . SER A 1 714 ? -10.369 -21.345 29.971 1.00 81.00 714 SER A C 1
ATOM 5421 O O . SER A 1 714 ? -10.423 -21.136 28.760 1.00 81.00 714 SER A O 1
ATOM 5423 N N . SER A 1 715 ? -11.424 -21.144 30.768 1.00 84.06 715 SER A N 1
ATOM 5424 C CA . SER A 1 715 ? -12.722 -20.618 30.328 1.00 84.06 715 SER A CA 1
ATOM 5425 C C . SER A 1 715 ? -12.988 -19.170 30.747 1.00 84.06 715 SER A C 1
ATOM 5427 O O . SER A 1 715 ? -13.942 -18.571 30.242 1.00 84.06 715 SER A O 1
ATOM 5429 N N . ILE A 1 716 ? -12.144 -18.614 31.621 1.00 89.06 716 ILE A N 1
ATOM 5430 C CA . ILE A 1 716 ? -12.215 -17.223 32.070 1.00 89.06 716 ILE A CA 1
ATOM 5431 C C . ILE A 1 716 ? -11.491 -16.345 31.044 1.00 89.06 716 ILE A C 1
ATOM 5433 O O . ILE A 1 716 ? -10.345 -16.612 30.693 1.00 89.06 716 ILE A O 1
ATOM 5437 N N . LYS A 1 717 ? -12.144 -15.277 30.574 1.00 91.25 717 LYS A N 1
ATOM 5438 C CA . LYS A 1 717 ? -11.500 -14.204 29.798 1.00 91.25 717 LYS A CA 1
ATOM 5439 C C . LYS A 1 717 ? -11.649 -12.883 30.547 1.00 91.25 717 LYS A C 1
ATOM 5441 O O . LYS A 1 717 ? -12.773 -12.492 30.859 1.00 91.25 717 LYS A O 1
ATOM 5446 N N . ALA A 1 718 ? -10.529 -12.224 30.824 1.00 91.06 718 ALA A N 1
ATOM 5447 C CA . ALA A 1 718 ? -10.498 -10.866 31.352 1.00 91.06 718 ALA A CA 1
ATOM 5448 C C . ALA A 1 718 ? -10.646 -9.837 30.220 1.00 91.06 718 ALA A C 1
ATOM 5450 O O . ALA A 1 718 ? -10.241 -10.089 29.082 1.00 91.06 718 ALA A O 1
ATOM 5451 N N . PHE A 1 719 ? -11.220 -8.684 30.546 1.00 92.00 719 PHE A N 1
ATOM 5452 C CA . PHE A 1 719 ? -11.377 -7.535 29.661 1.00 92.00 719 PHE A CA 1
ATOM 5453 C C . PHE A 1 719 ? -11.071 -6.241 30.431 1.00 92.00 719 PHE A C 1
ATOM 5455 O O . PHE A 1 719 ? -11.495 -6.129 31.584 1.00 92.00 719 PHE A O 1
ATOM 5462 N N . PRO A 1 720 ? -10.431 -5.231 29.804 1.00 91.44 720 PRO A N 1
ATOM 5463 C CA . PRO A 1 720 ? -10.147 -3.947 30.456 1.00 91.44 720 PRO A CA 1
ATOM 5464 C C . PRO A 1 720 ? -11.395 -3.212 30.962 1.00 91.44 720 PRO A C 1
ATOM 5466 O O . PRO A 1 720 ? -11.319 -2.450 31.923 1.00 91.44 720 PRO A O 1
ATOM 5469 N N . SER A 1 721 ? -12.550 -3.429 30.323 1.00 94.56 721 SER A N 1
ATOM 5470 C CA . SER A 1 721 ? -13.833 -2.890 30.774 1.00 94.56 721 SER A CA 1
ATOM 5471 C C . SER A 1 721 ? -15.032 -3.646 30.186 1.00 94.56 721 SER A C 1
ATOM 5473 O O . SER A 1 721 ? -14.879 -4.434 29.247 1.00 94.56 721 SER A O 1
ATOM 5475 N N . ALA A 1 722 ? -16.243 -3.374 30.690 1.00 95.31 722 ALA A N 1
ATOM 5476 C CA . ALA A 1 722 ? -17.479 -3.930 30.129 1.00 95.31 722 ALA A CA 1
ATOM 5477 C C . ALA A 1 722 ? -17.673 -3.559 28.647 1.00 95.31 722 ALA A C 1
ATOM 5479 O O . ALA A 1 722 ? -18.047 -4.420 27.856 1.00 95.31 722 ALA A O 1
ATOM 5480 N N . LEU A 1 723 ? -17.334 -2.331 28.238 1.00 93.62 723 LEU A N 1
ATOM 5481 C CA . LEU A 1 723 ? -17.408 -1.907 26.834 1.00 93.62 723 LEU A CA 1
ATOM 5482 C C . LEU A 1 723 ? -16.475 -2.724 25.914 1.00 93.62 723 LEU A C 1
ATOM 5484 O O . LEU A 1 723 ? -16.868 -3.105 24.814 1.00 93.62 723 LEU A O 1
ATOM 5488 N N . HIS A 1 724 ? -15.276 -3.084 26.386 1.00 90.38 724 HIS A N 1
ATOM 5489 C CA . HIS A 1 724 ? -14.366 -3.977 25.651 1.00 90.38 724 HIS A CA 1
ATOM 5490 C C . HIS A 1 724 ? -14.905 -5.409 25.560 1.00 90.38 724 HIS A C 1
ATOM 5492 O O . HIS A 1 724 ? -14.717 -6.088 24.551 1.00 90.38 724 HIS A O 1
ATOM 5498 N N . ALA A 1 725 ? -15.613 -5.869 26.594 1.00 92.19 725 ALA A N 1
ATOM 5499 C CA . ALA A 1 725 ? -16.289 -7.158 26.558 1.00 92.19 725 ALA A CA 1
ATOM 5500 C C . ALA A 1 725 ? -17.439 -7.191 25.533 1.00 92.19 725 ALA A C 1
ATOM 5502 O O . ALA A 1 725 ? -17.675 -8.239 24.930 1.00 92.19 725 ALA A O 1
ATOM 5503 N N . VAL A 1 726 ? -18.109 -6.057 25.282 1.00 92.31 726 VAL A N 1
ATOM 5504 C CA . VAL A 1 726 ? -19.107 -5.935 24.204 1.00 92.31 726 VAL A CA 1
ATOM 5505 C C . VAL A 1 726 ? -18.471 -6.036 22.826 1.00 92.31 726 VAL A C 1
ATOM 5507 O O . VAL A 1 726 ? -18.982 -6.790 22.004 1.00 92.31 726 VAL A O 1
ATOM 5510 N N . GLN A 1 727 ? -17.336 -5.373 22.581 1.00 87.00 727 GLN A N 1
ATOM 5511 C CA . GLN A 1 727 ? -16.639 -5.436 21.286 1.00 87.00 727 GLN A CA 1
ATOM 5512 C C . GLN A 1 727 ? -16.265 -6.883 20.875 1.00 87.00 727 GLN A C 1
ATOM 5514 O O . GLN A 1 727 ? -16.262 -7.208 19.689 1.00 87.00 727 GLN A O 1
ATOM 5519 N N . ASP A 1 728 ? -16.012 -7.783 21.835 1.00 84.50 728 ASP A N 1
ATOM 5520 C CA . ASP A 1 728 ? -15.777 -9.228 21.612 1.00 84.50 728 ASP A CA 1
ATOM 5521 C C . ASP A 1 728 ? -17.068 -10.039 21.348 1.00 84.50 728 ASP A C 1
ATOM 5523 O O . ASP A 1 728 ? -17.004 -11.185 20.902 1.00 84.50 728 ASP A O 1
ATOM 5527 N N . ILE A 1 729 ? -18.247 -9.477 21.642 1.00 85.31 729 ILE A N 1
ATOM 5528 C CA . ILE A 1 729 ? -19.556 -10.149 21.574 1.00 85.31 729 ILE A CA 1
ATOM 5529 C C . ILE A 1 729 ? -20.395 -9.658 20.389 1.00 85.31 729 ILE A C 1
ATOM 5531 O O . ILE A 1 729 ? -20.855 -10.493 19.600 1.00 85.31 729 ILE A O 1
ATOM 5535 N N . SER A 1 730 ? -20.604 -8.343 20.255 1.00 77.69 730 SER A N 1
ATOM 5536 C CA . SER A 1 730 ? -21.443 -7.762 19.198 1.00 77.69 730 SER A CA 1
ATOM 5537 C C . SER A 1 730 ? -20.837 -8.018 17.816 1.00 77.69 730 SER A C 1
ATOM 5539 O O . SER A 1 730 ? -21.514 -8.506 16.909 1.00 77.69 730 SER A O 1
ATOM 5541 N N . PHE A 1 731 ? -19.520 -7.852 17.688 1.00 68.19 731 PHE A N 1
ATOM 5542 C CA . PHE A 1 731 ? -18.775 -8.022 16.439 1.00 68.19 731 PHE A CA 1
ATOM 5543 C C . PHE A 1 731 ? -18.215 -9.434 16.191 1.00 68.19 731 PHE A C 1
ATOM 5545 O O . PHE A 1 731 ? -17.081 -9.619 15.753 1.00 68.19 731 PHE A O 1
ATOM 5552 N N . GLY A 1 732 ? -19.044 -10.465 16.368 1.00 55.81 732 GLY A N 1
ATOM 5553 C CA . GLY A 1 732 ? -18.661 -11.826 15.959 1.00 55.81 732 GLY A CA 1
ATOM 5554 C C . GLY A 1 732 ? -19.710 -12.910 16.178 1.00 55.81 732 GLY A C 1
ATOM 5555 O O . GLY A 1 732 ? -19.664 -13.970 15.540 1.00 55.81 732 GLY A O 1
ATOM 5556 N N . SER A 1 733 ? -20.693 -12.667 17.046 1.00 56.56 733 SER A N 1
ATOM 5557 C CA . SER A 1 733 ? -21.689 -13.678 17.379 1.00 56.56 733 SER A CA 1
ATOM 5558 C C . SER A 1 733 ? -22.786 -13.809 16.315 1.00 56.56 733 SER A C 1
ATOM 5560 O O . SER A 1 733 ? -23.878 -13.267 16.450 1.00 56.56 733 SER A O 1
ATOM 5562 N N . LYS A 1 734 ? -22.575 -14.694 15.327 1.00 57.59 734 LYS A N 1
ATOM 5563 C CA . LYS A 1 734 ? -23.643 -15.215 14.433 1.00 57.59 734 LYS A CA 1
ATOM 5564 C C . LYS A 1 734 ? -24.831 -15.865 15.179 1.00 57.59 734 LYS A C 1
ATOM 5566 O O . LYS A 1 734 ? -25.755 -16.355 14.537 1.00 57.59 734 LYS A O 1
ATOM 5571 N N . LYS A 1 735 ? -24.768 -15.965 16.512 1.00 56.88 735 LYS A N 1
ATOM 5572 C CA . LYS A 1 735 ? -25.741 -16.645 17.372 1.00 56.88 735 LYS A CA 1
ATOM 5573 C C . LYS A 1 735 ? -26.744 -15.707 18.039 1.00 56.88 735 LYS A C 1
ATOM 5575 O O . LYS A 1 735 ? -27.714 -16.223 18.582 1.00 56.88 735 LYS A O 1
ATOM 5580 N N . VAL A 1 736 ? -26.534 -14.387 18.022 1.00 57.03 736 VAL A N 1
ATOM 5581 C CA . VAL A 1 736 ? -27.525 -13.435 18.548 1.00 57.03 736 VAL A CA 1
ATOM 5582 C C . VAL A 1 736 ? -28.214 -12.749 17.375 1.00 57.03 736 VAL A C 1
ATOM 5584 O O . VAL A 1 736 ? -27.676 -11.835 16.760 1.00 57.03 736 VAL A O 1
ATOM 5587 N N . GLN A 1 737 ? -29.399 -13.249 17.026 1.00 56.75 737 GLN A N 1
ATOM 5588 C CA . GLN A 1 737 ? -30.307 -12.555 16.117 1.00 56.75 737 GLN A CA 1
ATOM 5589 C C . GLN A 1 737 ? -31.091 -11.530 16.935 1.00 56.75 737 GLN A C 1
ATOM 5591 O O . GLN A 1 737 ? -32.088 -11.875 17.565 1.00 56.75 737 GLN A O 1
ATOM 5596 N N . HIS A 1 738 ? -30.625 -10.285 16.943 1.00 61.81 738 HIS A N 1
ATOM 5597 C CA . HIS A 1 738 ? -31.442 -9.165 17.397 1.00 61.81 738 HIS A CA 1
ATOM 5598 C C . HIS A 1 738 ? -32.444 -8.817 16.284 1.00 61.81 738 HIS A C 1
ATOM 5600 O O . HIS A 1 738 ? -32.073 -8.789 15.109 1.00 61.81 738 HIS A O 1
ATOM 5606 N N . MET A 1 739 ? -33.718 -8.626 16.641 1.00 64.25 739 MET A N 1
ATOM 5607 C CA . MET A 1 739 ? -34.741 -8.120 15.710 1.00 64.25 739 MET A CA 1
ATOM 5608 C C . MET A 1 739 ? -34.613 -6.604 15.519 1.00 64.25 739 MET A C 1
ATOM 5610 O O . MET A 1 739 ? -34.871 -6.097 14.430 1.00 64.25 739 MET A O 1
ATOM 5614 N N . ASP A 1 740 ? -34.172 -5.919 16.571 1.00 76.25 740 ASP A N 1
ATOM 5615 C CA . ASP A 1 740 ? -33.932 -4.481 16.629 1.00 76.25 740 ASP A CA 1
ATOM 5616 C C . ASP A 1 740 ? -32.441 -4.156 16.402 1.00 76.25 740 ASP A C 1
ATOM 5618 O O . ASP A 1 740 ? -31.594 -5.056 16.495 1.00 76.25 740 ASP A O 1
ATOM 5622 N N . PRO A 1 741 ? -32.084 -2.885 16.125 1.00 79.25 741 PRO A N 1
ATOM 5623 C CA . PRO A 1 741 ? -30.696 -2.443 16.140 1.00 79.25 741 PRO A CA 1
ATOM 5624 C C . PRO A 1 741 ? -30.021 -2.817 17.462 1.00 79.25 741 PRO A C 1
ATOM 5626 O O . PRO A 1 741 ? -30.587 -2.645 18.541 1.00 79.25 741 PRO A O 1
ATOM 5629 N N . ILE A 1 742 ? -28.798 -3.335 17.374 1.00 87.62 742 ILE A N 1
ATOM 5630 C CA . ILE A 1 742 ? -27.971 -3.589 18.556 1.00 87.62 742 ILE A CA 1
ATOM 5631 C C . ILE A 1 742 ? -27.654 -2.237 19.207 1.00 87.62 742 ILE A C 1
ATOM 5633 O O . ILE A 1 742 ? -27.425 -1.264 18.497 1.00 87.62 742 ILE A O 1
ATOM 5637 N N . ASP A 1 743 ? -27.597 -2.176 20.534 1.00 92.00 743 ASP A N 1
ATOM 5638 C CA . ASP A 1 743 ? -27.043 -1.038 21.270 1.00 92.00 743 ASP A CA 1
ATOM 5639 C C . ASP A 1 743 ? -25.914 -1.554 22.165 1.00 92.00 743 ASP A C 1
ATOM 5641 O O . ASP A 1 743 ? -26.143 -2.164 23.212 1.00 92.00 743 ASP A O 1
ATOM 5645 N N . ASP A 1 744 ? -24.673 -1.336 21.734 1.00 93.88 744 ASP A N 1
ATOM 5646 C CA . ASP A 1 744 ? -23.491 -1.788 22.463 1.00 93.88 744 ASP A CA 1
ATOM 5647 C C . ASP A 1 744 ? -23.380 -1.173 23.868 1.00 93.88 744 ASP A C 1
ATOM 5649 O O . ASP A 1 744 ? -22.801 -1.790 24.763 1.00 93.88 744 ASP A O 1
ATOM 5653 N N . ILE A 1 745 ? -23.911 0.035 24.084 1.00 95.88 745 ILE A N 1
ATOM 5654 C CA . ILE A 1 745 ? -23.876 0.687 25.396 1.00 95.88 745 ILE A CA 1
ATOM 5655 C C . ILE A 1 745 ? -24.914 0.047 26.320 1.00 95.88 745 ILE A C 1
ATOM 5657 O O . ILE A 1 745 ? -24.614 -0.197 27.490 1.00 95.88 745 ILE A O 1
ATOM 5661 N N . LEU A 1 746 ? -26.082 -0.337 25.796 1.00 94.50 746 LEU A N 1
ATOM 5662 C CA . LEU A 1 746 ? -27.065 -1.128 26.539 1.00 94.50 746 LEU A CA 1
ATOM 5663 C C . LEU A 1 746 ? -26.492 -2.493 26.940 1.00 94.50 746 LEU A C 1
ATOM 5665 O O . LEU A 1 746 ? -26.623 -2.893 28.098 1.00 94.50 746 LEU A O 1
ATOM 5669 N N . ILE A 1 747 ? -25.799 -3.182 26.024 1.00 94.00 747 ILE A N 1
ATOM 5670 C CA . ILE A 1 747 ? -25.111 -4.447 26.329 1.00 94.00 747 ILE A CA 1
ATOM 5671 C C . ILE A 1 747 ? -24.040 -4.218 27.411 1.00 94.00 747 ILE A C 1
ATOM 5673 O O . ILE A 1 747 ? -23.972 -4.985 28.372 1.00 94.00 747 ILE A O 1
ATOM 5677 N N . ALA A 1 748 ? -23.233 -3.156 27.311 1.00 95.88 748 ALA A N 1
ATOM 5678 C CA . ALA A 1 748 ? -22.166 -2.861 28.273 1.00 95.88 748 ALA A CA 1
ATOM 5679 C C . ALA A 1 748 ? -22.722 -2.542 29.670 1.00 95.88 748 ALA A C 1
ATOM 5681 O O . ALA A 1 748 ? -22.200 -3.037 30.673 1.00 95.88 748 ALA A O 1
ATOM 5682 N N . ASN A 1 749 ? -23.809 -1.770 29.733 1.00 96.75 749 ASN A N 1
ATOM 5683 C CA . ASN A 1 749 ? -24.545 -1.485 30.960 1.00 96.75 749 ASN A CA 1
ATOM 5684 C C . ASN A 1 749 ? -25.124 -2.779 31.563 1.00 96.75 749 ASN A C 1
ATOM 5686 O O . ASN A 1 749 ? -24.905 -3.049 32.742 1.00 96.75 749 ASN A O 1
ATOM 5690 N N . ASN A 1 750 ? -25.774 -3.630 30.758 1.00 95.81 750 ASN A N 1
ATOM 5691 C CA . ASN A 1 750 ? -26.317 -4.917 31.208 1.00 95.81 750 ASN A CA 1
ATOM 5692 C C . ASN A 1 750 ? -25.229 -5.852 31.755 1.00 95.81 750 ASN A C 1
ATOM 5694 O O . ASN A 1 750 ? -25.443 -6.492 32.786 1.00 95.81 750 ASN A O 1
ATOM 5698 N N . ILE A 1 751 ? -24.058 -5.901 31.113 1.00 95.62 751 ILE A N 1
ATOM 5699 C CA . ILE A 1 751 ? -22.879 -6.646 31.575 1.00 95.62 751 ILE A CA 1
ATOM 5700 C C . ILE A 1 751 ? -22.383 -6.111 32.930 1.00 95.62 751 ILE A C 1
ATOM 5702 O O . ILE A 1 751 ? -22.116 -6.898 33.840 1.00 95.62 751 ILE A O 1
ATOM 5706 N N . ALA A 1 752 ? -22.299 -4.788 33.094 1.00 96.38 752 ALA A N 1
ATOM 5707 C CA . ALA A 1 752 ? -21.860 -4.153 34.336 1.00 96.38 752 ALA A CA 1
ATOM 5708 C C . ALA A 1 752 ? -22.844 -4.385 35.501 1.00 96.38 752 ALA A C 1
ATOM 5710 O O . ALA A 1 752 ? -22.430 -4.767 36.596 1.00 96.38 752 ALA A O 1
ATOM 5711 N N . CYS A 1 753 ? -24.148 -4.249 35.248 1.00 96.38 753 CYS A N 1
ATOM 5712 C CA . CYS A 1 753 ? -25.216 -4.613 36.182 1.00 96.38 753 CYS A CA 1
ATOM 5713 C C . CYS A 1 753 ? -25.163 -6.108 36.553 1.00 96.38 753 CYS A C 1
ATOM 5715 O O . CYS A 1 753 ? -25.233 -6.459 37.731 1.00 96.38 753 CYS A O 1
ATOM 5717 N N . SER A 1 754 ? -24.936 -6.998 35.579 1.00 95.19 754 SER A N 1
ATOM 5718 C CA . SER A 1 754 ? -24.783 -8.440 35.826 1.00 95.19 754 SER A CA 1
ATOM 5719 C C . SER A 1 754 ? -23.588 -8.736 36.743 1.00 95.19 754 SER A C 1
ATOM 5721 O O . SER A 1 754 ? -23.708 -9.535 37.671 1.00 95.19 754 SER A O 1
ATOM 5723 N N . ALA A 1 755 ? -22.465 -8.032 36.558 1.00 94.88 755 ALA A N 1
ATOM 5724 C CA . ALA A 1 755 ? -21.292 -8.122 37.429 1.00 94.88 755 ALA A CA 1
ATOM 5725 C C . ALA A 1 755 ? -21.500 -7.516 38.835 1.00 94.88 755 ALA A C 1
ATOM 5727 O O . ALA A 1 755 ? -20.778 -7.883 39.764 1.00 94.88 755 ALA A O 1
ATOM 5728 N N . ASN A 1 756 ? -22.499 -6.643 39.022 1.00 95.00 756 ASN A N 1
ATOM 5729 C CA . ASN A 1 756 ? -22.985 -6.202 40.339 1.00 95.00 756 ASN A CA 1
ATOM 5730 C C . ASN A 1 756 ? -23.983 -7.193 40.983 1.00 95.00 756 ASN A C 1
ATOM 5732 O O . ASN A 1 756 ? -24.410 -6.980 42.116 1.00 95.00 756 ASN A O 1
ATOM 5736 N N . GLY A 1 757 ? -24.353 -8.278 40.292 1.00 93.25 757 GLY A N 1
ATOM 5737 C CA . GLY A 1 757 ? -25.327 -9.272 40.760 1.00 93.25 757 GLY A CA 1
ATOM 5738 C C . GLY A 1 757 ? -26.787 -8.955 40.412 1.00 93.25 757 GLY A C 1
ATOM 5739 O O . GLY A 1 757 ? -27.693 -9.638 40.897 1.00 93.25 757 GLY A O 1
ATOM 5740 N N . GLU A 1 758 ? -27.041 -7.947 39.576 1.00 94.75 758 GLU A N 1
ATOM 5741 C CA . GLU A 1 758 ? -28.384 -7.624 39.089 1.00 94.75 758 GLU A CA 1
ATOM 5742 C C . GLU A 1 758 ? -28.859 -8.649 38.043 1.00 94.75 758 GLU A C 1
ATOM 5744 O O . GLU A 1 758 ? -28.071 -9.263 37.319 1.00 94.75 758 GLU A O 1
ATOM 5749 N N . LYS A 1 759 ? -30.179 -8.850 37.949 1.00 89.31 759 LYS A N 1
ATOM 5750 C CA . LYS A 1 759 ? -30.792 -9.808 37.013 1.00 89.31 759 LYS A CA 1
ATOM 5751 C C . LYS A 1 759 ? -31.030 -9.177 35.636 1.00 89.31 759 LYS A C 1
ATOM 5753 O O . LYS A 1 759 ? -32.175 -8.977 35.239 1.00 89.31 759 LYS A O 1
ATOM 5758 N N . THR A 1 760 ? -29.949 -8.873 34.929 1.00 90.19 760 THR A N 1
ATOM 5759 C CA . THR A 1 760 ? -29.946 -8.366 33.546 1.00 90.19 760 THR A CA 1
ATOM 5760 C C . THR A 1 760 ? -29.636 -9.471 32.528 1.00 90.19 760 THR A C 1
ATOM 5762 O O . THR A 1 760 ? -29.324 -10.611 32.888 1.00 90.19 760 THR A O 1
ATOM 5765 N N . GLU A 1 761 ? -29.726 -9.156 31.232 1.00 83.12 761 GLU A N 1
ATOM 5766 C CA . GLU A 1 761 ? -29.295 -10.069 30.170 1.00 83.12 761 GLU A CA 1
ATOM 5767 C C . GLU A 1 761 ? -27.782 -10.326 30.244 1.00 83.12 761 GLU A C 1
ATOM 5769 O O . GLU A 1 761 ? -26.972 -9.418 30.068 1.00 83.12 761 GLU A O 1
ATOM 5774 N N . SER A 1 762 ? -27.384 -11.581 30.477 1.00 79.06 762 SER A N 1
ATOM 5775 C CA . SER A 1 762 ? -25.971 -11.960 30.638 1.00 79.06 762 SER A CA 1
ATOM 5776 C C . SER A 1 762 ? -25.331 -12.576 29.381 1.00 79.06 762 SER A C 1
ATOM 5778 O O . SER A 1 762 ? -24.181 -13.020 29.419 1.00 79.06 762 SER A O 1
ATOM 5780 N N . TYR A 1 763 ? -26.061 -12.626 28.260 1.00 85.31 763 TYR A N 1
ATOM 5781 C CA . TYR A 1 763 ? -25.606 -13.127 26.949 1.00 85.31 763 TYR A CA 1
ATOM 5782 C C . TYR A 1 763 ? -25.049 -14.568 26.949 1.00 85.31 763 TYR A C 1
ATOM 5784 O O . TYR A 1 763 ? -24.193 -14.919 26.140 1.00 85.31 763 TYR A O 1
ATOM 5792 N N . ASN A 1 764 ? -25.585 -15.438 27.816 1.00 88.50 764 ASN A N 1
ATOM 5793 C CA . ASN A 1 764 ? -25.125 -16.819 28.077 1.00 88.50 764 ASN A CA 1
ATOM 5794 C C . ASN A 1 764 ? -23.756 -16.931 28.779 1.00 88.50 764 ASN A C 1
ATOM 5796 O O . ASN A 1 764 ? -23.140 -18.003 28.793 1.00 88.50 764 ASN A O 1
ATOM 5800 N N . PHE A 1 765 ? -23.297 -15.846 29.398 1.00 91.94 765 PHE A N 1
ATOM 5801 C CA . PHE A 1 765 ? -22.097 -15.806 30.223 1.00 91.94 765 PHE A CA 1
ATOM 5802 C C . PHE A 1 765 ? -22.437 -15.475 31.678 1.00 91.94 765 PHE A C 1
ATOM 5804 O O . PHE A 1 765 ? -23.563 -15.104 32.012 1.00 91.94 765 PHE A O 1
ATOM 5811 N N . MET A 1 766 ? -21.445 -15.636 32.546 1.00 92.69 766 MET A N 1
ATOM 5812 C CA . MET A 1 766 ? -21.423 -15.054 33.880 1.00 92.69 766 MET A CA 1
ATOM 5813 C C . MET A 1 766 ? -20.347 -13.979 33.925 1.00 92.69 766 MET A C 1
ATOM 5815 O O . MET A 1 766 ? -19.250 -14.170 33.392 1.00 92.69 766 MET A O 1
ATOM 5819 N N . TRP A 1 767 ? -20.686 -12.868 34.566 1.00 95.12 767 TRP A N 1
ATOM 5820 C CA . TRP A 1 767 ? -19.861 -11.675 34.651 1.00 95.12 767 TRP A CA 1
ATOM 5821 C C . TRP A 1 767 ? -19.498 -11.411 36.107 1.00 95.12 767 TRP A C 1
ATOM 5823 O O . TRP A 1 767 ? -20.317 -11.604 37.002 1.00 95.12 767 TRP A O 1
ATOM 5833 N N . SER A 1 768 ? -18.258 -11.001 36.345 1.00 95.00 768 SER A N 1
ATOM 5834 C CA . SER A 1 768 ? -17.774 -10.552 37.650 1.00 95.00 768 SER A CA 1
ATOM 5835 C C . SER A 1 768 ? -16.738 -9.473 37.422 1.00 95.00 768 SER A C 1
ATOM 5837 O O . SER A 1 768 ? -15.910 -9.598 36.524 1.00 95.00 768 SER A O 1
ATOM 5839 N N . TRP A 1 769 ? -16.721 -8.449 38.262 1.00 95.88 769 TRP A N 1
ATOM 5840 C CA . TRP A 1 769 ? -15.586 -7.535 38.315 1.00 95.88 769 TRP A CA 1
ATOM 5841 C C . TRP A 1 769 ? -14.326 -8.278 38.777 1.00 95.88 769 TRP A C 1
ATOM 5843 O O . TRP A 1 769 ? -14.410 -9.237 39.554 1.00 95.88 769 TRP A O 1
ATOM 5853 N N . GLU A 1 770 ? -13.162 -7.863 38.282 1.00 92.62 770 GLU A N 1
ATOM 5854 C CA . GLU A 1 770 ? -11.884 -8.506 38.616 1.00 92.62 770 GLU A CA 1
ATOM 5855 C C . GLU A 1 770 ? -11.483 -8.270 40.084 1.00 92.62 770 GLU A C 1
ATOM 5857 O O . GLU A 1 770 ? -10.979 -9.172 40.755 1.00 92.62 770 GLU A O 1
ATOM 5862 N N . ASP A 1 771 ? -11.810 -7.094 40.630 1.00 92.06 771 ASP A N 1
ATOM 5863 C CA . ASP A 1 771 ? -11.634 -6.772 42.052 1.00 92.06 771 ASP A CA 1
ATOM 5864 C C . ASP A 1 771 ? -12.431 -7.725 42.972 1.00 92.06 771 ASP A C 1
ATOM 5866 O O . ASP A 1 771 ? -11.902 -8.247 43.958 1.00 92.06 771 ASP A O 1
ATOM 5870 N N . ALA A 1 772 ? -13.671 -8.051 42.602 1.00 87.88 772 ALA A N 1
ATOM 5871 C CA . ALA A 1 772 ? -14.503 -9.038 43.277 1.00 87.88 772 ALA A CA 1
ATOM 5872 C C . ALA A 1 772 ? -13.952 -10.467 43.115 1.00 87.88 772 ALA A C 1
ATOM 5874 O O . ALA A 1 772 ? -14.068 -11.279 44.040 1.00 87.88 772 ALA A O 1
ATOM 5875 N N . ALA A 1 773 ? -13.296 -10.780 41.995 1.00 76.38 773 ALA A N 1
ATOM 5876 C CA . ALA A 1 773 ? -12.760 -12.111 41.715 1.00 76.38 773 ALA A CA 1
ATOM 5877 C C . ALA A 1 773 ? -11.617 -12.529 42.655 1.00 76.38 773 ALA A C 1
ATOM 5879 O O . ALA A 1 773 ? -11.481 -13.717 42.951 1.00 76.38 773 ALA A O 1
ATOM 5880 N N . GLN A 1 774 ? -10.868 -11.588 43.242 1.00 72.62 774 GLN A N 1
ATOM 5881 C CA . GLN A 1 774 ? -9.919 -11.919 44.315 1.00 72.62 774 GLN A CA 1
ATOM 5882 C C . GLN A 1 774 ? -10.616 -12.534 45.540 1.00 72.62 774 GLN A C 1
ATOM 5884 O O . GLN A 1 774 ? -10.047 -13.395 46.215 1.00 72.62 774 GLN A O 1
ATOM 5889 N N . SER A 1 775 ? -11.859 -12.129 45.828 1.00 69.88 775 SER A N 1
ATOM 5890 C CA . SER A 1 775 ? -12.670 -12.766 46.871 1.00 69.88 775 SER A CA 1
ATOM 5891 C C . SER A 1 775 ? -13.170 -14.149 46.440 1.00 69.88 775 SER A C 1
ATOM 5893 O O . SER A 1 775 ? -13.214 -15.056 47.266 1.00 69.88 775 SER A O 1
ATOM 5895 N N . ILE A 1 776 ? -13.457 -14.347 45.146 1.00 64.62 776 ILE A N 1
ATOM 5896 C CA . ILE A 1 776 ? -13.854 -15.643 44.575 1.00 64.62 776 ILE A CA 1
ATOM 5897 C C . ILE A 1 776 ? -12.694 -16.645 44.669 1.00 64.62 776 ILE A C 1
ATOM 5899 O O . ILE A 1 776 ? -12.890 -17.732 45.208 1.00 64.62 776 ILE A O 1
ATOM 5903 N N . HIS A 1 777 ? -11.476 -16.268 44.263 1.00 65.94 777 HIS A N 1
ATOM 5904 C CA . HIS A 1 777 ? -10.288 -17.117 44.407 1.00 65.94 777 HIS A CA 1
ATOM 5905 C C . HIS A 1 777 ? -9.973 -17.433 45.877 1.00 65.94 777 HIS A C 1
ATOM 5907 O O . HIS A 1 777 ? -9.809 -18.602 46.221 1.00 65.94 777 HIS A O 1
ATOM 5913 N N . LYS A 1 778 ? -10.015 -16.443 46.781 1.00 68.00 778 LYS A N 1
ATOM 5914 C CA . LYS A 1 778 ? -9.861 -16.694 48.228 1.00 68.00 778 LYS A CA 1
ATOM 5915 C C . LYS A 1 778 ? -10.959 -17.603 48.793 1.00 68.00 778 LYS A C 1
ATOM 5917 O O . LYS A 1 778 ? -10.693 -18.371 49.710 1.00 68.00 778 LYS A O 1
ATOM 5922 N N . ASN A 1 779 ? -12.184 -17.547 48.271 1.00 57.50 779 ASN A N 1
ATOM 5923 C CA . ASN A 1 779 ? -13.275 -18.438 48.681 1.00 57.50 779 ASN A CA 1
ATOM 5924 C C . ASN A 1 779 ? -13.153 -19.851 48.081 1.00 57.50 779 ASN A C 1
ATOM 5926 O O . ASN A 1 779 ? -13.604 -20.809 48.709 1.00 57.50 779 ASN A O 1
ATOM 5930 N N . LEU A 1 780 ? -12.508 -19.996 46.919 1.00 54.38 780 LEU A N 1
ATOM 5931 C CA . LEU A 1 780 ? -12.129 -21.286 46.336 1.00 54.38 780 LEU A CA 1
ATOM 5932 C C . LEU A 1 780 ? -11.020 -21.965 47.146 1.00 54.38 780 LEU A C 1
ATOM 5934 O O . LEU A 1 780 ? -11.187 -23.113 47.546 1.00 54.38 780 LEU A O 1
ATOM 5938 N N . GLU A 1 781 ? -9.953 -21.239 47.488 1.00 57.38 781 GLU A N 1
ATOM 5939 C CA . GLU A 1 781 ? -8.883 -21.724 48.377 1.00 57.38 781 GLU A CA 1
ATOM 5940 C C . GLU A 1 781 ? -9.397 -22.073 49.784 1.00 57.38 781 GLU A C 1
ATOM 5942 O O . GLU A 1 781 ? -8.909 -23.003 50.426 1.00 57.38 781 GLU A O 1
ATOM 5947 N N . ARG A 1 782 ? -10.409 -21.342 50.272 1.00 52.81 782 ARG A N 1
ATOM 5948 C CA . ARG A 1 782 ? -11.027 -21.566 51.587 1.00 52.81 782 ARG A CA 1
ATOM 5949 C C . ARG A 1 782 ? -12.021 -22.717 51.645 1.00 52.81 782 ARG A C 1
ATOM 5951 O O . ARG A 1 782 ? -12.418 -23.051 52.759 1.00 52.81 782 ARG A O 1
ATOM 5958 N N . LYS A 1 783 ? -12.424 -23.340 50.530 1.00 45.94 783 LYS A N 1
ATOM 5959 C CA . LYS A 1 783 ? -13.132 -24.630 50.590 1.00 45.94 783 LYS A CA 1
ATOM 5960 C C . LYS A 1 783 ? -12.108 -25.707 50.960 1.00 45.94 783 LYS A C 1
ATOM 5962 O O . LYS A 1 783 ? -11.324 -26.106 50.098 1.00 45.94 783 LYS A O 1
ATOM 5967 N N . PRO A 1 784 ? -12.091 -26.221 52.205 1.00 44.03 784 PRO A N 1
ATOM 5968 C CA . PRO A 1 784 ? -11.141 -27.257 52.564 1.00 44.03 784 PRO A CA 1
ATOM 5969 C C . PRO A 1 784 ? -11.501 -28.514 51.778 1.00 44.03 784 PRO A C 1
ATOM 5971 O O . PRO A 1 784 ? -12.680 -28.823 51.591 1.00 44.03 784 PRO A O 1
ATOM 5974 N N . THR A 1 785 ? -10.497 -29.277 51.356 1.00 46.53 785 THR A N 1
ATOM 5975 C CA . THR A 1 785 ? -10.692 -30.582 50.719 1.00 46.53 785 THR A CA 1
ATOM 5976 C C . THR A 1 785 ? -11.243 -31.598 51.732 1.00 46.53 785 THR A C 1
ATOM 5978 O O . THR A 1 785 ? -10.539 -32.488 52.209 1.00 46.53 785 THR A O 1
ATOM 5981 N N . ALA A 1 786 ? -12.553 -31.530 51.995 1.00 46.31 786 ALA A N 1
ATOM 5982 C CA . ALA A 1 786 ? -13.334 -32.549 52.712 1.00 46.31 786 ALA A CA 1
ATOM 5983 C C . ALA A 1 786 ? -13.334 -33.921 51.991 1.00 46.31 786 ALA A C 1
ATOM 5985 O O . ALA A 1 786 ? -13.835 -34.920 52.494 1.00 46.31 786 ALA A O 1
ATOM 5986 N N . VAL A 1 787 ? -12.689 -33.992 50.825 1.00 46.91 787 VAL A N 1
ATOM 5987 C CA . VAL A 1 787 ? -12.373 -35.208 50.070 1.00 46.91 787 VAL A CA 1
ATOM 5988 C C . VAL A 1 787 ? -11.370 -36.119 50.811 1.00 46.91 787 VAL A C 1
ATOM 5990 O O . VAL A 1 787 ? -11.318 -37.317 50.525 1.00 46.91 787 VAL A O 1
ATOM 5993 N N . LYS A 1 788 ? -10.626 -35.619 51.818 1.00 44.88 788 LYS A N 1
ATOM 5994 C CA . LYS A 1 788 ? -9.723 -36.460 52.635 1.00 44.88 788 LYS A CA 1
ATOM 5995 C C . LYS A 1 788 ? -10.429 -37.551 53.456 1.00 44.88 788 LYS A C 1
ATOM 5997 O O . LYS A 1 788 ? -9.778 -38.544 53.768 1.00 44.88 788 LYS A O 1
ATOM 6002 N N . GLU A 1 789 ? -11.728 -37.444 53.753 1.00 47.00 789 GLU A N 1
ATOM 6003 C CA . GLU A 1 789 ? -12.455 -38.536 54.430 1.00 47.00 789 GLU A CA 1
ATOM 6004 C C . GLU A 1 789 ? -12.953 -39.637 53.480 1.00 47.00 789 GLU A C 1
ATOM 6006 O O . GLU A 1 789 ? -13.075 -40.789 53.899 1.00 47.00 789 GLU A O 1
ATOM 6011 N N . ILE A 1 790 ? -13.169 -39.342 52.192 1.00 48.34 790 ILE A N 1
ATOM 6012 C CA . ILE A 1 790 ? -13.728 -40.317 51.235 1.00 48.34 790 ILE A CA 1
ATOM 6013 C C . ILE A 1 790 ? -12.656 -41.295 50.719 1.00 48.34 790 ILE A C 1
ATOM 6015 O O . ILE A 1 790 ? -12.936 -42.481 50.543 1.00 48.34 790 ILE A O 1
ATOM 6019 N N . PHE A 1 791 ? -11.402 -40.855 50.565 1.00 43.09 791 PHE A N 1
ATOM 6020 C CA . PHE A 1 791 ? -10.308 -41.727 50.104 1.00 43.09 791 PHE A CA 1
ATOM 6021 C C . PHE A 1 791 ? -9.736 -42.677 51.173 1.00 43.09 791 PHE A C 1
ATOM 6023 O O . PHE A 1 791 ? -8.944 -43.556 50.845 1.00 43.09 791 PHE A O 1
ATOM 6030 N N . SER A 1 792 ? -10.187 -42.588 52.429 1.00 44.62 792 SER A N 1
ATOM 6031 C CA . SER A 1 792 ? -9.771 -43.500 53.510 1.00 44.62 792 SER A CA 1
ATOM 6032 C C . SER A 1 792 ? -10.348 -44.926 53.406 1.00 44.62 792 SER A C 1
ATOM 6034 O O . SER A 1 792 ? -9.925 -45.815 54.144 1.00 44.62 792 SER A O 1
ATOM 6036 N N . LYS A 1 793 ? -11.310 -45.169 52.498 1.00 43.00 793 LYS A N 1
ATOM 6037 C CA . LYS A 1 793 ? -12.032 -46.454 52.366 1.00 43.00 793 LYS A CA 1
ATOM 6038 C C . LYS A 1 793 ? -11.778 -47.227 51.067 1.00 43.00 793 LYS A C 1
ATOM 6040 O O . LYS A 1 793 ? -12.342 -48.308 50.897 1.00 43.00 793 LYS A O 1
ATOM 6045 N N . VAL A 1 794 ? -10.921 -46.737 50.170 1.00 39.31 794 VAL A N 1
ATOM 6046 C CA . VAL A 1 794 ? -10.571 -47.454 48.930 1.00 39.31 794 VAL A CA 1
ATOM 6047 C C . VAL A 1 794 ? -9.274 -48.237 49.139 1.00 39.31 794 VAL A C 1
ATOM 6049 O O . VAL A 1 794 ? -8.192 -47.661 49.213 1.00 39.31 794 VAL A O 1
ATOM 6052 N N . LYS A 1 795 ? -9.374 -49.571 49.235 1.00 40.88 795 LYS A N 1
ATOM 6053 C CA . LYS A 1 795 ? -8.198 -50.456 49.265 1.00 40.88 795 LYS A CA 1
ATOM 6054 C C . LYS A 1 795 ? -7.437 -50.364 47.931 1.00 40.88 795 LYS A C 1
ATOM 6056 O O . LYS A 1 795 ? -8.070 -50.555 46.891 1.00 40.88 795 LYS A O 1
ATOM 6061 N N . PRO A 1 796 ? -6.104 -50.185 47.929 1.00 35.66 796 PRO A N 1
ATOM 6062 C CA . PRO A 1 796 ? -5.312 -50.309 46.713 1.00 35.66 796 PRO A CA 1
ATOM 6063 C C . PRO A 1 796 ? -5.191 -51.790 46.331 1.00 35.66 796 PRO A C 1
ATOM 6065 O O . PRO A 1 796 ? -4.408 -52.541 46.912 1.00 35.66 796 PRO A O 1
ATOM 6068 N N . SER A 1 797 ? -5.982 -52.221 45.349 1.00 31.70 797 SER A N 1
ATOM 6069 C CA . SER A 1 797 ? -5.776 -53.509 44.685 1.00 31.70 797 SER A CA 1
ATOM 6070 C C . SER A 1 797 ? -4.659 -53.364 43.656 1.00 31.70 797 SER A C 1
ATOM 6072 O O . SER A 1 797 ? -4.909 -52.955 42.525 1.00 31.70 797 SER A O 1
ATOM 6074 N N . PHE A 1 798 ? -3.434 -53.722 44.038 1.00 33.41 798 PHE A N 1
ATOM 6075 C CA . PHE A 1 798 ? -2.350 -53.920 43.079 1.00 33.41 798 PHE A CA 1
ATOM 6076 C C . PHE A 1 798 ? -2.737 -54.995 42.053 1.00 33.41 798 PHE A C 1
ATOM 6078 O O . PHE A 1 798 ? -2.918 -56.161 42.405 1.00 33.41 798 PHE A O 1
ATOM 6085 N N . ARG A 1 799 ? -2.765 -54.615 40.775 1.00 30.61 799 ARG A N 1
ATOM 6086 C CA . ARG A 1 799 ? -2.252 -55.457 39.694 1.00 30.61 799 ARG A CA 1
ATOM 6087 C C . ARG A 1 799 ? -1.414 -54.595 38.764 1.00 30.61 799 ARG A C 1
ATOM 6089 O O . ARG A 1 799 ? -1.913 -53.646 38.172 1.00 30.61 799 ARG A O 1
ATOM 6096 N N . SER A 1 800 ? -0.138 -54.942 38.697 1.00 36.91 800 SER A N 1
ATOM 6097 C CA . SER A 1 800 ? 0.714 -54.683 37.547 1.00 36.91 800 SER A CA 1
ATOM 6098 C C . SER A 1 800 ? 0.170 -55.450 36.345 1.00 36.91 800 SER A C 1
ATOM 6100 O O . SER A 1 800 ? -0.138 -56.632 36.491 1.00 36.91 800 SER A O 1
ATOM 6102 N N . ASP A 1 801 ? 0.139 -54.811 35.185 1.00 31.48 801 ASP A N 1
ATOM 6103 C CA . ASP A 1 801 ? 0.431 -55.484 33.922 1.00 31.48 801 ASP A CA 1
ATOM 6104 C C . ASP A 1 801 ? 1.328 -54.538 33.117 1.00 31.48 801 ASP A C 1
ATOM 6106 O O . ASP A 1 801 ? 0.972 -53.384 32.867 1.00 31.48 801 ASP A O 1
ATOM 6110 N N . ASP A 1 802 ? 2.524 -55.024 32.792 1.00 38.91 802 ASP A N 1
ATOM 6111 C CA . ASP A 1 802 ? 3.486 -54.348 31.929 1.00 38.91 802 ASP A CA 1
ATOM 6112 C C . ASP A 1 802 ? 3.025 -54.446 30.471 1.00 38.91 802 ASP A C 1
ATOM 6114 O O . ASP A 1 802 ? 2.913 -55.549 29.937 1.00 38.91 802 ASP A O 1
ATOM 6118 N N . THR A 1 803 ? 2.872 -53.309 29.791 1.00 31.75 803 THR A N 1
ATOM 6119 C CA . THR A 1 803 ? 3.082 -53.224 28.335 1.00 31.75 803 THR A CA 1
ATOM 6120 C C . THR A 1 803 ? 3.647 -51.852 27.970 1.00 31.75 803 THR A C 1
ATOM 6122 O O . THR A 1 803 ? 2.899 -50.883 27.818 1.00 31.75 803 THR A O 1
ATOM 6125 N N . ASP A 1 804 ? 4.967 -51.781 27.797 1.00 36.91 804 ASP A N 1
ATOM 6126 C CA . ASP A 1 804 ? 5.641 -50.666 27.128 1.00 36.91 804 ASP A CA 1
ATOM 6127 C C . ASP A 1 804 ? 5.329 -50.687 25.618 1.00 36.91 804 ASP A C 1
ATOM 6129 O O . ASP A 1 804 ? 6.025 -51.343 24.846 1.00 36.91 804 ASP A O 1
ATOM 6133 N N . GLU A 1 805 ? 4.321 -49.933 25.168 1.00 31.16 805 GLU A N 1
ATOM 6134 C CA . GLU A 1 805 ? 4.210 -49.515 23.760 1.00 31.16 805 GLU A CA 1
ATOM 6135 C C . GLU A 1 805 ? 3.728 -48.054 23.630 1.00 31.16 805 GLU A C 1
ATOM 6137 O O . GLU A 1 805 ? 2.677 -47.691 24.166 1.00 31.16 805 GLU A O 1
ATOM 6142 N N . PRO A 1 806 ? 4.447 -47.186 22.888 1.00 30.88 806 PRO A N 1
ATOM 6143 C CA . PRO A 1 806 ? 4.002 -45.824 22.616 1.00 30.88 806 PRO A CA 1
ATOM 6144 C C . PRO A 1 806 ? 3.001 -45.781 21.450 1.00 30.88 806 PRO A C 1
ATOM 6146 O O . PRO A 1 806 ? 3.326 -46.093 20.303 1.00 30.88 806 PRO A O 1
ATOM 6149 N N . PHE A 1 807 ? 1.785 -45.311 21.729 1.00 25.64 807 PHE A N 1
ATOM 6150 C CA . PHE A 1 807 ? 0.730 -45.147 20.727 1.00 25.64 807 PHE A CA 1
ATOM 6151 C C . PHE A 1 807 ? 1.105 -44.066 19.694 1.00 25.64 807 PHE A C 1
ATOM 6153 O O . PHE A 1 807 ? 1.271 -42.894 20.037 1.00 25.64 807 PHE A O 1
ATOM 6160 N N . SER A 1 808 ? 1.228 -44.441 18.417 1.00 27.52 808 SER A N 1
ATOM 6161 C CA . SER A 1 808 ? 1.565 -43.513 17.330 1.00 27.52 808 SER A CA 1
ATOM 6162 C C . SER A 1 808 ? 0.311 -43.010 16.615 1.00 27.52 808 SER A C 1
ATOM 6164 O O . SER A 1 808 ? -0.468 -43.801 16.084 1.00 27.52 808 SER A O 1
ATOM 6166 N N . LEU A 1 809 ? 0.146 -41.687 16.537 1.00 29.14 809 LEU A N 1
ATOM 6167 C CA . LEU A 1 809 ? -0.821 -41.045 15.649 1.00 29.14 809 LEU A CA 1
ATOM 6168 C C . LEU A 1 809 ? -0.081 -40.010 14.789 1.00 29.14 809 LEU A C 1
ATOM 6170 O O . LEU A 1 809 ? 0.459 -39.046 15.320 1.00 29.14 809 LEU A O 1
ATOM 6174 N N . PHE A 1 810 ? -0.063 -40.237 13.470 1.00 31.48 810 PHE A N 1
ATOM 6175 C CA . PHE A 1 810 ? 0.690 -39.481 12.450 1.00 31.48 810 PHE A CA 1
ATOM 6176 C C . PHE A 1 810 ? 2.221 -39.600 12.564 1.00 31.48 810 PHE A C 1
ATOM 6178 O O . PHE A 1 810 ? 2.918 -38.735 13.087 1.00 31.48 810 PHE A O 1
ATOM 6185 N N . GLY A 1 811 ? 2.754 -40.705 12.036 1.00 32.25 811 GLY A N 1
ATOM 6186 C CA . GLY A 1 811 ? 4.176 -41.032 12.113 1.00 32.25 811 GLY A CA 1
ATOM 6187 C C . GLY A 1 811 ? 5.087 -40.165 11.239 1.00 32.25 811 GLY A C 1
ATOM 6188 O O . GLY A 1 811 ? 5.215 -40.415 10.045 1.00 32.25 811 GLY A O 1
ATOM 6189 N N . PHE A 1 812 ? 5.826 -39.259 11.879 1.00 26.45 812 PHE A N 1
ATOM 6190 C CA . PHE A 1 812 ? 7.156 -38.822 11.447 1.00 26.45 812 PHE A CA 1
ATOM 6191 C C . PHE A 1 812 ? 8.117 -38.875 12.643 1.00 26.45 812 PHE A C 1
ATOM 6193 O O . PHE A 1 812 ? 7.761 -38.485 13.754 1.00 26.45 812 PHE A O 1
ATOM 6200 N N . LYS A 1 813 ? 9.331 -39.397 12.429 1.00 28.27 813 LYS A N 1
ATOM 6201 C CA . LYS A 1 813 ? 10.398 -39.455 13.440 1.00 28.27 813 LYS A CA 1
ATOM 6202 C C . LYS A 1 813 ? 11.369 -38.297 13.220 1.00 28.27 813 LYS A C 1
ATOM 6204 O O . LYS A 1 813 ? 11.955 -38.217 12.145 1.00 28.27 813 LYS A O 1
ATOM 6209 N N . CYS A 1 814 ? 11.622 -37.503 14.257 1.00 29.91 814 CYS A N 1
ATOM 6210 C CA . CYS A 1 814 ? 12.770 -36.595 14.324 1.00 29.91 814 CYS A CA 1
ATOM 6211 C C . CYS A 1 814 ? 13.682 -37.022 15.484 1.00 29.91 814 CYS A C 1
ATOM 6213 O O . CYS A 1 814 ? 13.196 -37.408 16.548 1.00 29.91 814 CYS A O 1
ATOM 6215 N N . GLY A 1 815 ? 14.996 -37.026 15.244 1.00 29.03 815 GLY A N 1
ATOM 6216 C CA . GLY A 1 815 ? 16.002 -37.537 16.180 1.00 29.03 815 GLY A CA 1
ATOM 6217 C C . GLY A 1 815 ? 16.229 -36.633 17.395 1.00 29.03 815 GLY A C 1
ATOM 6218 O O . GLY A 1 815 ? 15.965 -35.434 17.354 1.00 29.03 815 GLY A O 1
ATOM 6219 N N . GLY A 1 816 ? 16.726 -37.220 18.486 1.00 29.53 816 GLY A N 1
ATOM 6220 C CA . GLY A 1 816 ? 17.007 -36.498 19.727 1.00 29.53 816 GLY A CA 1
ATOM 6221 C C . GLY A 1 816 ? 18.341 -35.745 19.710 1.00 29.53 816 GLY A C 1
ATOM 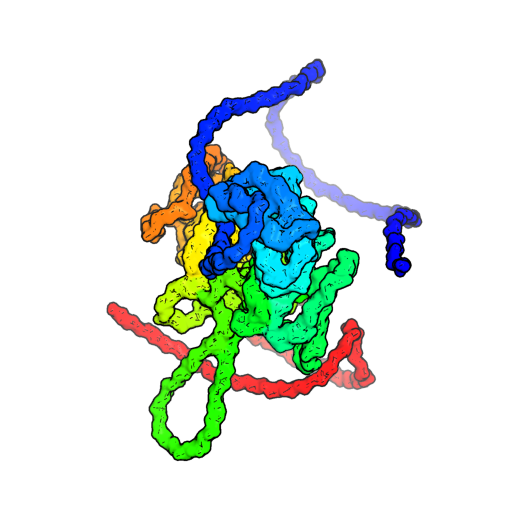6222 O O . GLY A 1 816 ? 19.355 -36.284 19.274 1.00 29.53 816 GLY A O 1
ATOM 6223 N N . GLY A 1 817 ? 18.331 -34.530 20.263 1.00 29.25 817 GLY A N 1
ATOM 6224 C CA . GLY A 1 817 ? 19.508 -33.770 20.696 1.00 29.25 817 GLY A CA 1
ATOM 6225 C C . GLY A 1 817 ? 19.467 -33.516 22.216 1.00 29.25 817 GLY A C 1
ATOM 6226 O O . GLY A 1 817 ? 18.402 -33.657 22.827 1.00 29.25 817 GLY A O 1
ATOM 6227 N N . PRO A 1 818 ? 20.603 -33.197 22.862 1.00 32.47 818 PRO A N 1
ATOM 6228 C CA . PRO A 1 818 ? 20.725 -33.227 24.319 1.00 32.47 818 PRO A CA 1
ATOM 6229 C C . PRO A 1 818 ? 20.075 -32.025 25.020 1.00 32.47 818 PRO A C 1
ATOM 6231 O O . PRO A 1 818 ? 20.147 -30.887 24.561 1.00 32.47 818 PRO A O 1
ATOM 6234 N N . LYS A 1 819 ? 19.491 -32.274 26.198 1.00 29.41 819 LYS A N 1
ATOM 6235 C CA . LYS A 1 819 ? 18.977 -31.228 27.094 1.00 29.41 819 LYS A CA 1
ATOM 6236 C C . LYS A 1 819 ? 20.128 -30.580 27.869 1.00 29.41 819 LYS A C 1
ATOM 6238 O O . LYS A 1 819 ? 20.643 -31.196 28.799 1.00 29.41 819 LYS A O 1
ATOM 6243 N N . HIS A 1 820 ? 20.462 -29.329 27.563 1.00 28.27 820 HIS A N 1
ATOM 6244 C CA . HIS A 1 820 ? 21.207 -28.483 28.498 1.00 28.27 820 HIS A CA 1
ATOM 6245 C C . HIS A 1 820 ? 20.251 -27.817 29.493 1.00 28.27 820 HIS A C 1
ATOM 6247 O O . HIS A 1 820 ? 19.236 -27.238 29.110 1.00 28.27 820 HIS A O 1
ATOM 6253 N N . MET A 1 821 ? 20.581 -27.911 30.782 1.00 30.28 821 MET A N 1
ATOM 6254 C CA . MET A 1 821 ? 19.920 -27.144 31.836 1.00 30.28 821 MET A CA 1
ATOM 6255 C C . MET A 1 821 ? 20.431 -25.704 31.812 1.00 30.28 821 MET A C 1
ATOM 6257 O O . MET A 1 821 ? 21.638 -25.491 31.890 1.00 30.28 821 MET A O 1
ATOM 6261 N N . PHE A 1 822 ? 19.515 -24.738 31.814 1.00 28.03 822 PHE A N 1
ATOM 6262 C CA . PHE A 1 822 ? 19.788 -23.391 32.307 1.00 28.03 822 PHE A CA 1
ATOM 6263 C C . PHE A 1 822 ? 18.924 -23.147 33.542 1.00 28.03 822 PHE A C 1
ATOM 6265 O O . PHE A 1 822 ? 17.700 -23.273 33.493 1.00 28.03 822 PHE A O 1
ATOM 6272 N N . ALA A 1 823 ? 19.578 -22.832 34.658 1.00 29.53 823 ALA A N 1
ATOM 6273 C CA . ALA A 1 823 ? 18.914 -22.323 35.846 1.00 29.53 823 ALA A CA 1
ATOM 6274 C C . ALA A 1 823 ? 18.700 -20.814 35.672 1.00 29.53 823 ALA A C 1
ATOM 6276 O O . ALA A 1 823 ? 19.642 -20.092 35.350 1.00 29.53 823 ALA A O 1
ATOM 6277 N N . CYS A 1 824 ? 17.476 -20.336 35.890 1.00 28.77 824 CYS A N 1
ATOM 6278 C CA . CYS A 1 824 ? 17.207 -18.906 36.009 1.00 28.77 824 CYS A CA 1
ATOM 6279 C C . CYS A 1 824 ? 17.236 -18.516 37.486 1.00 28.77 824 CYS A C 1
ATOM 6281 O O . CYS A 1 824 ? 16.289 -18.818 38.218 1.00 28.77 824 CYS A O 1
ATOM 6283 N N . ASP A 1 825 ? 18.288 -17.815 37.904 1.00 27.64 825 ASP A N 1
ATOM 6284 C CA . ASP A 1 825 ? 18.274 -17.095 39.174 1.00 27.64 825 ASP A CA 1
ATOM 6285 C C . ASP A 1 825 ? 17.213 -15.988 39.141 1.00 27.64 825 ASP A C 1
ATOM 6287 O O . ASP A 1 825 ? 17.113 -15.213 38.188 1.00 27.64 825 ASP A O 1
ATOM 6291 N N . ARG A 1 826 ? 16.410 -15.905 40.207 1.00 31.78 826 ARG A N 1
ATOM 6292 C CA . ARG A 1 826 ? 15.503 -14.779 40.459 1.00 31.78 826 ARG A CA 1
ATOM 6293 C C . ARG A 1 826 ? 16.131 -13.871 41.506 1.00 31.78 826 ARG A C 1
ATOM 6295 O O . ARG A 1 826 ? 16.197 -14.252 42.672 1.00 31.78 826 ARG A O 1
ATOM 6302 N N . GLY A 1 827 ? 16.511 -12.659 41.115 1.00 30.11 827 GLY A N 1
ATOM 6303 C CA . GLY A 1 827 ? 16.972 -11.617 42.032 1.00 30.11 827 GLY A CA 1
ATOM 6304 C C . GLY A 1 827 ? 16.177 -10.320 41.878 1.00 30.11 827 GLY A C 1
ATOM 6305 O O . GLY A 1 827 ? 15.869 -9.919 40.762 1.00 30.11 827 GLY A O 1
ATOM 6306 N N . GLY A 1 828 ? 15.896 -9.649 43.001 1.00 29.61 828 GLY A N 1
ATOM 6307 C CA . GLY A 1 828 ? 15.590 -8.211 43.024 1.00 29.61 828 GLY A CA 1
ATOM 6308 C C . GLY A 1 828 ? 14.115 -7.795 42.976 1.00 29.61 828 GLY A C 1
ATOM 6309 O O . GLY A 1 828 ? 13.647 -7.264 41.975 1.00 29.61 828 GLY A O 1
ATOM 6310 N N . THR A 1 829 ? 13.399 -7.905 44.098 1.00 34.16 829 THR A N 1
ATOM 6311 C CA . THR A 1 829 ? 12.185 -7.099 44.334 1.00 34.16 829 THR A CA 1
ATOM 6312 C C . THR A 1 829 ? 12.573 -5.699 44.820 1.00 34.16 829 THR A C 1
ATOM 6314 O O . THR A 1 829 ? 12.902 -5.531 45.995 1.00 34.16 829 THR A O 1
ATOM 6317 N N . GLY A 1 830 ? 12.526 -4.697 43.939 1.00 30.16 830 GLY A N 1
ATOM 6318 C CA . GLY A 1 830 ? 12.639 -3.282 44.313 1.00 30.16 830 GLY A CA 1
ATOM 6319 C C . GLY A 1 830 ? 11.271 -2.682 44.648 1.00 30.16 830 GLY A C 1
ATOM 6320 O O . GLY A 1 830 ? 10.348 -2.775 43.841 1.00 30.16 830 GLY A O 1
ATOM 6321 N N . ALA A 1 831 ? 11.129 -2.081 45.831 1.00 32.50 831 ALA A N 1
ATOM 6322 C CA . ALA A 1 831 ? 9.939 -1.314 46.210 1.00 32.50 831 ALA A CA 1
ATOM 6323 C C . ALA A 1 831 ? 10.067 0.156 45.748 1.00 32.50 831 ALA A C 1
ATOM 6325 O O . ALA A 1 831 ? 11.185 0.670 45.723 1.00 32.50 831 ALA A O 1
ATOM 6326 N N . PRO A 1 832 ? 8.964 0.847 45.402 1.00 36.91 832 PRO A N 1
ATOM 6327 C CA . PRO A 1 832 ? 9.010 2.253 45.007 1.00 36.91 832 PRO A CA 1
ATOM 6328 C C . PRO A 1 832 ? 9.023 3.197 46.222 1.00 36.91 832 PRO A C 1
ATOM 6330 O O . PRO A 1 832 ? 8.201 3.060 47.130 1.00 36.91 832 PRO A O 1
ATOM 6333 N N . GLU A 1 833 ? 9.914 4.191 46.209 1.00 29.95 833 GLU A N 1
ATOM 6334 C CA . GLU A 1 833 ? 9.863 5.343 47.122 1.00 29.95 833 GLU A CA 1
ATOM 6335 C C . GLU A 1 833 ? 8.820 6.391 46.672 1.00 29.95 833 GLU A C 1
ATOM 6337 O O . GLU A 1 833 ? 8.490 6.472 45.484 1.00 29.95 833 GLU A O 1
ATOM 6342 N N . PRO A 1 834 ? 8.274 7.202 47.600 1.00 40.34 834 PRO A N 1
ATOM 6343 C CA . PRO A 1 834 ? 7.233 8.179 47.293 1.00 40.34 834 PRO A CA 1
ATOM 6344 C C . PRO A 1 834 ? 7.796 9.508 46.762 1.00 40.34 834 PRO A C 1
ATOM 6346 O O . PRO A 1 834 ? 8.713 10.087 47.341 1.00 40.34 834 PRO A O 1
ATOM 6349 N N . MET A 1 835 ? 7.171 10.057 45.716 1.00 35.94 835 MET A N 1
ATOM 6350 C CA . MET A 1 835 ? 7.438 11.426 45.256 1.00 35.94 835 MET A CA 1
ATOM 6351 C C . MET A 1 835 ? 7.005 12.469 46.295 1.00 35.94 835 MET A C 1
ATOM 6353 O O . MET A 1 835 ? 5.840 12.523 46.696 1.00 35.94 835 MET A O 1
ATOM 6357 N N . THR A 1 836 ? 7.926 13.355 46.666 1.00 36.62 836 THR A N 1
ATOM 6358 C CA . THR A 1 836 ? 7.637 14.591 47.396 1.00 36.62 836 THR A CA 1
ATOM 6359 C C . THR A 1 836 ? 7.133 15.690 46.458 1.00 36.62 836 THR A C 1
ATOM 6361 O O . THR A 1 836 ? 7.635 15.882 45.353 1.00 36.62 836 THR A O 1
ATOM 6364 N N . ARG A 1 837 ? 6.134 16.443 46.928 1.00 36.47 837 ARG A N 1
ATOM 6365 C CA . ARG A 1 837 ? 5.699 17.723 46.347 1.00 36.47 837 ARG A CA 1
ATOM 6366 C C . ARG A 1 837 ? 6.677 18.831 46.749 1.00 36.47 837 ARG A C 1
ATOM 6368 O O . ARG A 1 837 ? 7.076 18.868 47.912 1.00 36.47 837 ARG A O 1
ATOM 6375 N N . GLN A 1 838 ? 6.948 19.765 45.843 1.00 37.16 838 GLN A N 1
ATOM 6376 C CA . GLN A 1 838 ? 7.369 21.131 46.167 1.00 37.16 838 GLN A CA 1
ATOM 6377 C C . GLN A 1 838 ? 6.574 22.130 45.316 1.00 37.16 838 GLN A C 1
ATOM 6379 O O . GLN A 1 838 ? 5.992 21.734 44.301 1.00 37.16 838 GLN A O 1
ATOM 6384 N N . ASP A 1 839 ? 6.481 23.356 45.833 1.00 44.91 839 ASP A N 1
ATOM 6385 C CA . ASP A 1 839 ? 5.586 24.442 45.401 1.00 44.91 839 ASP A CA 1
ATOM 6386 C C . ASP A 1 839 ? 6.035 25.172 44.119 1.00 44.91 839 ASP A C 1
ATOM 6388 O O . ASP A 1 839 ? 7.263 25.266 43.886 1.00 44.91 839 ASP A O 1
#

Organism: NCBI:txid216773

Foldseek 3Di:
DDDDDDDDDDDDDDDDDDDDDDDDDDDDDDDDDDDDDDDDDDDDDDDDDDDDDDDDDDDDDDDDDDDPDPDDPDDDPFPPPPPPDPDDDDDDDDDDDDDDDDCPVVPDQADLVCLLVLLVCLDPPHDPVSVLVSLVSLLSQLDDPNLVSLLVSCPRPNRSLLLSLLVSLLPDDPPDSSNVSSLSSLLSSLRDQNRLQCNCPVSVLLQSLLLVCLLPLQPLSSLSSLLSSLLYDLVSLCVCLPPDNNLNLLSLLSSLLQQQAFPVLNVVVPRPPSPDDPVRDDSLVSLVVSLVVLLVVDDPVCSVPCSLVPGDLPCVGGPRQSSNLSSLSSLLSSLQDDPDCSSLVSNVVSVSLLVLLNLLAKDFDPPPPDPDPPPDDDDDDDDPPPPPDDTDIDNQQLPQFDSRSNNSSLLSLLSSLQPPVSLVVCVVSVLLVRLLVLLCSLVPPPPPDDDPQSVLRSLLSNLSSLLSNLSNAQVPDFQRHGDPPDPHDPLVSNQDDLSSLVVLLVLLLCLLVQHWADGRNTDGSSSDALLSSLSSLSNSLLDPNNLVSCQVRPQQSLLLSLLSLLLCCLPVVDPSRDQSSNLSSLSSLLSNQLCQLPGANYACVCVVLVVLVLSLVSSCPDPSHDPSSNLSSLQVLLSSVRGDHHHDCVVVVPDPDCSSPDDPSSSVRSNVRDPDVPPSSVNADDADPQQRAFKKKKFADDDVPDPDRVPDPVRIDIDRGLLRVLVVPVRPDPPDDDPGRDHSRLSSVQLVCQQVVHPGDNVRIHMHTPVVVVVVVVVVVVPPPPVVVVVVPDDDDDDDDDDDDDDDDDDDDDDDDDDDDDDDDDDDDDDDDDDDDDD

Sequence (839 aa):
MGFFKKKNKGKNAETSFGSSDKNKSSSPQSADSTAQTDSKSSSSSSPEHGKRRGFSRGKPKSPKLKSNSTLSSRSTDSPPSATPVSSASFSPEKSVGSGPKSDVLSQYPPTMEMVPDFIINLGADTSSEEANSALRALFSLSEGDNRHNREELVVAADGHLVPSLLSFLRRSTRGSPGQYLALLVLNNVSIPVENKRVIAIEYRAAHILSRLLCEDPSCHLMAIILVNLTFADADLRRELVSPGPIELVDALAYALRIAAASPEDSATHNIIPVDLSDEEFSPKSLLIKALDASVASSPPSAAANDGAHQISFDPAVQVFPETARWCLCALKNLTRPSRDTYAASAIIESGIVPLIFRAITVETLMVPSGSGEQAGDHNAQMGMDASIIPVTLVNDPKNWDANSLQDAALSTVLNMSMVPAARSYLRQENAIQILSLIADQINNRDDNVIDPDGKAIRNLQCLKSRMALSFLIGGEGYYGQPRSSYRHPDETTILIMASEANMLLELLGDVLHQRGKEGAGGYSAATFTAKGILYSIRCMLTSNSNQNTFAITSGTRLNILLLKAIAHHAFLNLPTADTDVAEHACFSLYLLSSFGFKNPFLPKVFNQDQLLEKVLISYLNSESITPAGKHAAEQILLRVPYLLFEDDPESMTTSSDLTYEFENKMKEVAMQIFVGEAPSICGGAKPLDMIFSRPILRSRIPKKNADSPWDNNSSIKAFPSALHAVQDISFGSKKVQHMDPIDDILIANNIACSANGEKTESYNFMWSWEDAAQSIHKNLERKPTAVKEIFSKVKPSFRSDDTDEPFSLFGFKCGGGPKHMFACDRGGTGAPEPMTRQD

Radius of gyration: 35.88 Å; chains: 1; bounding box: 122×83×104 Å

Secondary structure (DSSP, 8-state):
----PPPPP--------------------------------------------PPP-PPP--------------------PPPPP-----PPP-------SSGGGGGS---GGGHHHHHHTTSTTS-HHHHHHHHHHHHHHHSTT-HHHHHHTTTTGGGTHHHHHHHHHHHSPTT-HHHHHHHHHHHHHHSSHHHHHIIIIIT-HHHHHHHHHHH-TT-HHHHHHHHHHHSS-HHHHHHHHSSSTT-HHHHHHHHHHHHTS-HHHHTTSPPPPTT--TTT--HHHHHHHHHHHHHHHS-TTTTTT-TTTT----TTT-SSHHHHHHHHHHHHHHHSS-S--HHHHHHHHTT-HHHHHHHH--EE----------------------------EET-GGG--TT-HHHHHHHHHHHHHHSHHHHHHHHHTTHHHHHHHHHGGGG-TT--SS-HHHHHHHHHHHHHHHHHHHHHHTTTSGGGPPPTTS-PPPGGGG---HHHHHHHHHHHHHHHHT--B-STT-B-GGGS-HHHHHHHHHHHTTSHHHHHHHHHHHHHHHHHHHHHHHHHHHTT--TTS-HHHHHHHHHHHHHHHTTTTTS--EETHHHHT-HHHHHHHHHHT-TT--HHHHHHHHHHHHHGGGS-EES-GGGGTTS--GGGSPPHHHHHHHTTS---S---GGGPPPPPTHHHHS-EEEEEPPPTT---TTS-GGG-EEESSHHHHHHHHHTT-TT---SSPP-HHHHHHHHHHHHTT-----TTEEEEEHHHHHHHHHHHHTS--GGGGTGGG------------PPPSS-------------------PPPPPPPP--